Protein AF-0000000087152703 (afdb_homodimer)

Structure (mmCIF, N/CA/C/O backbone):
data_AF-0000000087152703-model_v1
#
loop_
_entity.id
_entity.type
_entity.pdbx_description
1 polymer 'Acetyl-CoA:oxalate CoA-transferase'
#
loop_
_atom_site.group_PDB
_atom_site.id
_atom_site.type_symbol
_atom_site.label_atom_id
_atom_site.label_alt_id
_atom_site.label_comp_id
_atom_site.label_asym_id
_atom_site.label_entity_id
_atom_site.label_seq_id
_atom_site.pdbx_PDB_ins_code
_atom_site.Cartn_x
_atom_site.Cartn_y
_atom_site.Cartn_z
_atom_site.occupancy
_atom_site.B_iso_or_equiv
_atom_site.auth_seq_id
_atom_site.auth_comp_id
_atom_site.auth_asym_id
_atom_site.auth_atom_id
_atom_site.pdbx_PDB_model_num
ATOM 1 N N . MET A 1 1 ? 33.344 0.391 14.57 1 28.3 1 MET A N 1
ATOM 2 C CA . MET A 1 1 ? 31.953 0.667 14.922 1 28.3 1 MET A CA 1
ATOM 3 C C . MET A 1 1 ? 31.016 -0.35 14.281 1 28.3 1 MET A C 1
ATOM 5 O O . MET A 1 1 ? 31.031 -0.529 13.062 1 28.3 1 MET A O 1
ATOM 9 N N . THR A 1 2 ? 30.656 -1.464 14.859 1 36.34 2 THR A N 1
ATOM 10 C CA . THR A 1 2 ? 29.859 -2.605 14.422 1 36.34 2 THR A CA 1
ATOM 11 C C . THR A 1 2 ? 28.562 -2.145 13.773 1 36.34 2 THR A C 1
ATOM 13 O O . THR A 1 2 ? 27.688 -1.587 14.445 1 36.34 2 THR A O 1
ATOM 16 N N . GLY A 1 3 ? 28.578 -1.648 12.609 1 51 3 GLY A N 1
ATOM 17 C CA . GLY A 1 3 ? 27.453 -1.114 11.852 1 51 3 GLY A CA 1
ATOM 18 C C . GLY A 1 3 ? 26.219 -1.984 11.922 1 51 3 GLY A C 1
ATOM 19 O O . GLY A 1 3 ? 26.281 -3.148 12.32 1 51 3 GLY A O 1
ATOM 20 N N . SER A 1 4 ? 24.906 -1.532 12.109 1 63.38 4 SER A N 1
ATOM 21 C CA . SER A 1 4 ? 23.641 -2.256 12.227 1 63.38 4 SER A CA 1
ATOM 22 C C . SER A 1 4 ? 23.562 -3.383 11.203 1 63.38 4 SER A C 1
ATOM 24 O O . SER A 1 4 ? 22.844 -4.359 11.414 1 63.38 4 SER A O 1
ATOM 26 N N . GLY A 1 5 ? 24.5 -3.307 10.219 1 82.31 5 GLY A N 1
ATOM 27 C CA . GLY A 1 5 ? 24.453 -4.277 9.141 1 82.31 5 GLY A CA 1
ATOM 28 C C . GLY A 1 5 ? 23.219 -4.16 8.281 1 82.31 5 GLY A C 1
ATOM 29 O O . GLY A 1 5 ? 23.047 -4.91 7.316 1 82.31 5 GLY A O 1
ATOM 30 N N . LEU A 1 6 ? 22.453 -3.012 8.57 1 91.81 6 LEU A N 1
ATOM 31 C CA . LEU A 1 6 ? 21.25 -2.795 7.785 1 91.81 6 LEU A CA 1
ATOM 32 C C . LEU A 1 6 ? 21.562 -2.035 6.5 1 91.81 6 LEU A C 1
ATOM 34 O O . LEU A 1 6 ? 22.578 -1.354 6.414 1 91.81 6 LEU A O 1
ATOM 38 N N . PRO A 1 7 ? 20.797 -2.107 5.566 1 94.12 7 PRO A N 1
ATOM 39 C CA . PRO A 1 7 ? 21.156 -1.712 4.203 1 94.12 7 PRO A CA 1
ATOM 40 C C . PRO A 1 7 ? 21.438 -0.216 4.074 1 94.12 7 PRO A C 1
ATOM 42 O O . PRO A 1 7 ? 22.266 0.192 3.26 1 94.12 7 PRO A O 1
ATOM 45 N N . LEU A 1 8 ? 20.828 0.628 4.906 1 97.25 8 LEU A N 1
ATOM 46 C CA . LEU A 1 8 ? 20.922 2.062 4.66 1 97.25 8 LEU A CA 1
ATOM 47 C C . LEU A 1 8 ? 21.812 2.734 5.695 1 97.25 8 LEU A C 1
ATOM 49 O O . LEU A 1 8 ? 21.719 3.945 5.914 1 97.25 8 LEU A O 1
ATOM 53 N N . GLU A 1 9 ? 22.594 1.922 6.355 1 95.81 9 GLU A N 1
ATOM 54 C CA . GLU A 1 9 ? 23.594 2.506 7.238 1 95.81 9 GLU A CA 1
ATOM 55 C C . GLU A 1 9 ? 24.422 3.57 6.512 1 95.81 9 GLU A C 1
ATOM 57 O O . GLU A 1 9 ? 24.859 3.355 5.383 1 95.81 9 GLU A O 1
ATOM 62 N N . GLY A 1 10 ? 24.531 4.738 7.164 1 96 10 GLY A N 1
ATOM 63 C CA . GLY A 1 10 ? 25.312 5.82 6.586 1 96 10 GLY A CA 1
ATOM 64 C C . GLY A 1 10 ? 24.453 6.836 5.844 1 96 10 GLY A C 1
ATOM 65 O O . GLY A 1 10 ? 24.953 7.906 5.469 1 96 10 GLY A O 1
ATOM 66 N N . VAL A 1 11 ? 23.188 6.543 5.613 1 98.12 11 VAL A N 1
ATOM 67 C CA . VAL A 1 11 ? 22.266 7.473 4.961 1 98.12 11 VAL A CA 1
ATOM 68 C C . VAL A 1 11 ? 21.625 8.383 6 1 98.12 11 VAL A C 1
ATOM 70 O O . VAL A 1 11 ? 21.141 7.914 7.035 1 98.12 11 VAL A O 1
ATOM 73 N N . ARG A 1 12 ? 21.625 9.664 5.77 1 98.69 12 ARG A N 1
ATOM 74 C CA . ARG A 1 12 ? 21 10.625 6.668 1 98.69 12 ARG A CA 1
ATOM 75 C C . ARG A 1 12 ? 19.766 11.258 6.012 1 98.69 12 ARG A C 1
ATOM 77 O O . ARG A 1 12 ? 19.859 11.789 4.906 1 98.69 12 ARG A O 1
ATOM 84 N N . VAL A 1 13 ? 18.656 11.172 6.668 1 98.94 13 VAL A N 1
ATOM 85 C CA . VAL A 1 13 ? 17.391 11.719 6.219 1 98.94 13 VAL A CA 1
ATOM 86 C C . VAL A 1 13 ? 16.922 12.797 7.191 1 98.94 13 VAL A C 1
ATOM 88 O O . VAL A 1 13 ? 16.828 12.555 8.398 1 98.94 13 VAL A O 1
ATOM 91 N N . ILE A 1 14 ? 16.656 14.008 6.688 1 98.94 14 ILE A N 1
ATOM 92 C CA . ILE A 1 14 ? 15.992 15.055 7.457 1 98.94 14 ILE A CA 1
ATOM 93 C C . ILE A 1 14 ? 14.5 15.078 7.117 1 98.94 14 ILE A C 1
ATOM 95 O O . ILE A 1 14 ? 14.133 15.156 5.941 1 98.94 14 ILE A O 1
ATOM 99 N N . GLU A 1 15 ? 13.695 14.992 8.141 1 98.88 15 GLU A N 1
ATOM 100 C CA . GLU A 1 15 ? 12.258 14.797 7.93 1 98.88 15 GLU A CA 1
ATOM 101 C C . GLU A 1 15 ? 11.445 15.922 8.57 1 98.88 15 GLU A C 1
ATOM 103 O O . GLU A 1 15 ? 11.633 16.234 9.75 1 98.88 15 GLU A O 1
ATOM 108 N N . MET A 1 16 ? 10.617 16.562 7.797 1 98.38 16 MET A N 1
ATOM 109 C CA . MET A 1 16 ? 9.531 17.438 8.266 1 98.38 16 MET A CA 1
ATOM 110 C C . MET A 1 16 ? 8.18 16.938 7.773 1 98.38 16 MET A C 1
ATOM 112 O O . MET A 1 16 ? 7.68 17.391 6.746 1 98.38 16 MET A O 1
ATOM 116 N N . THR A 1 17 ? 7.664 15.992 8.508 1 98.19 17 THR A N 1
ATOM 117 C CA . THR A 1 17 ? 6.398 15.383 8.117 1 98.19 17 THR A CA 1
ATOM 118 C C . THR A 1 17 ? 5.473 15.227 9.32 1 98.19 17 THR A C 1
ATOM 120 O O . THR A 1 17 ? 5.898 15.414 10.461 1 98.19 17 THR A O 1
ATOM 123 N N . HIS A 1 18 ? 4.23 14.953 9.047 1 97 18 HIS A N 1
ATOM 124 C CA . HIS A 1 18 ? 3.244 14.672 10.086 1 97 18 HIS A CA 1
ATOM 125 C C . HIS A 1 18 ? 2.209 13.664 9.609 1 97 18 HIS A C 1
ATOM 127 O O . HIS A 1 18 ? 2.234 13.242 8.453 1 97 18 HIS A O 1
ATOM 133 N N . MET A 1 19 ? 1.413 13.141 10.531 1 95.81 19 MET A N 1
ATOM 134 C CA . MET A 1 19 ? 0.315 12.211 10.289 1 95.81 19 MET A CA 1
ATOM 135 C C . MET A 1 19 ? 0.844 10.852 9.859 1 95.81 19 MET A C 1
ATOM 137 O O . MET A 1 19 ? 1.528 10.172 10.625 1 95.81 19 MET A O 1
ATOM 141 N N . VAL A 1 20 ? 0.477 10.375 8.633 1 97.69 20 VAL A N 1
ATOM 142 C CA . VAL A 1 20 ? 0.736 8.969 8.367 1 97.69 20 VAL A CA 1
ATOM 143 C C . VAL A 1 20 ? 1.633 8.828 7.137 1 97.69 20 VAL A C 1
ATOM 145 O O . VAL A 1 20 ? 2.682 8.18 7.195 1 97.69 20 VAL A O 1
ATOM 148 N N . MET A 1 21 ? 1.369 9.484 6 1 98.38 21 MET A N 1
ATOM 149 C CA . MET A 1 21 ? 2.01 9.211 4.719 1 98.38 21 MET A CA 1
ATOM 150 C C . MET A 1 21 ? 3.506 9.5 4.785 1 98.38 21 MET A C 1
ATOM 152 O O . MET A 1 21 ? 4.324 8.586 4.695 1 98.38 21 MET A O 1
ATOM 156 N N . GLY A 1 22 ? 3.867 10.766 5.074 1 98.5 22 GLY A N 1
ATOM 157 C CA . GLY A 1 22 ? 5.27 11.133 5.207 1 98.5 22 GLY A CA 1
ATOM 158 C C . GLY A 1 22 ? 5.996 10.328 6.266 1 98.5 22 GLY A C 1
ATOM 159 O O . GLY A 1 22 ? 7.004 9.68 5.977 1 98.5 22 GLY A O 1
ATOM 160 N N . PRO A 1 23 ? 5.461 10.289 7.496 1 98.75 23 PRO A N 1
ATOM 161 C CA . PRO A 1 23 ? 6.105 9.562 8.594 1 98.75 23 PRO A CA 1
ATOM 162 C C . PRO A 1 23 ? 6.289 8.078 8.289 1 98.75 23 PRO A C 1
ATOM 164 O O . PRO A 1 23 ? 7.242 7.457 8.758 1 98.75 23 PRO A O 1
ATOM 167 N N . THR A 1 24 ? 5.359 7.449 7.48 1 98.75 24 THR A N 1
ATOM 168 C CA . THR A 1 24 ? 5.555 6.07 7.059 1 98.75 24 THR A CA 1
ATOM 169 C C . THR A 1 24 ? 6.852 5.926 6.266 1 98.75 24 THR A C 1
ATOM 171 O O . THR A 1 24 ? 7.617 4.984 6.484 1 98.75 24 THR A O 1
ATOM 174 N N . CYS A 1 25 ? 7.047 6.852 5.367 1 98.88 25 CYS A N 1
ATOM 175 C CA . CYS A 1 25 ? 8.266 6.836 4.566 1 98.88 25 CYS A CA 1
ATOM 176 C C . CYS A 1 25 ? 9.5 6.871 5.461 1 98.88 25 CYS A C 1
ATOM 178 O O . CYS A 1 25 ? 10.359 5.992 5.375 1 98.88 25 CYS A O 1
ATOM 180 N N . GLY A 1 26 ? 9.586 7.867 6.367 1 98.88 26 GLY A N 1
ATOM 181 C CA . GLY A 1 26 ? 10.711 7.98 7.277 1 98.88 26 GLY A CA 1
ATOM 182 C C . GLY A 1 26 ? 10.891 6.762 8.164 1 98.88 26 GLY A C 1
ATOM 183 O O . GLY A 1 26 ? 12.023 6.332 8.414 1 98.88 26 GLY A O 1
ATOM 184 N N . MET A 1 27 ? 9.797 6.211 8.633 1 98.75 27 MET A N 1
ATOM 185 C CA . MET A 1 27 ? 9.844 5.062 9.531 1 98.75 27 MET A CA 1
ATOM 186 C C . MET A 1 27 ? 10.453 3.85 8.836 1 98.75 27 MET A C 1
ATOM 188 O O . MET A 1 27 ? 11.305 3.162 9.406 1 98.75 27 MET A O 1
ATOM 192 N N . ILE A 1 28 ? 10.062 3.561 7.594 1 98.81 28 ILE A N 1
ATOM 193 C CA . ILE A 1 28 ? 10.602 2.414 6.867 1 98.81 28 ILE A CA 1
ATOM 194 C C . ILE A 1 28 ? 12.086 2.633 6.578 1 98.81 28 ILE A C 1
ATOM 196 O O . ILE A 1 28 ? 12.898 1.719 6.738 1 98.81 28 ILE A O 1
ATOM 200 N N . LEU A 1 29 ? 12.477 3.865 6.176 1 98.88 29 LEU A N 1
ATOM 201 C CA . LEU A 1 29 ? 13.883 4.172 5.949 1 98.88 29 LEU A CA 1
ATOM 202 C C . LEU A 1 29 ? 14.695 3.973 7.223 1 98.88 29 LEU A C 1
ATOM 204 O O . LEU A 1 29 ? 15.797 3.404 7.184 1 98.88 29 LEU A O 1
ATOM 208 N N . ALA A 1 30 ? 14.164 4.414 8.359 1 98.62 30 ALA A N 1
ATOM 209 C CA . ALA A 1 30 ? 14.844 4.25 9.641 1 98.62 30 ALA A CA 1
ATOM 210 C C . ALA A 1 30 ? 15.039 2.775 9.977 1 98.62 30 ALA A C 1
ATOM 212 O O . ALA A 1 30 ? 16.109 2.369 10.438 1 98.62 30 ALA A O 1
ATOM 213 N N . GLN A 1 31 ? 14.07 1.988 9.758 1 98 31 GLN A N 1
ATOM 214 C CA . GLN A 1 31 ? 14.133 0.569 10.094 1 98 31 GLN A CA 1
ATOM 215 C C . GLN A 1 31 ? 15.094 -0.172 9.172 1 98 31 GLN A C 1
ATOM 217 O O . GLN A 1 31 ? 15.633 -1.221 9.531 1 98 31 GLN A O 1
ATOM 222 N N . LEU A 1 32 ? 15.297 0.408 7.988 1 98 32 LEU A N 1
ATOM 223 C CA . LEU A 1 32 ? 16.281 -0.172 7.082 1 98 32 LEU A CA 1
ATOM 224 C C . LEU A 1 32 ? 17.688 0.318 7.418 1 98 32 LEU A C 1
ATOM 226 O O . LEU A 1 32 ? 18.656 -0.049 6.75 1 98 32 LEU A O 1
ATOM 230 N N . GLY A 1 33 ? 17.828 1.233 8.391 1 97.38 33 GLY A N 1
ATOM 231 C CA . GLY A 1 33 ? 19.141 1.549 8.922 1 97.38 33 GLY A CA 1
ATOM 232 C C . GLY A 1 33 ? 19.531 3.002 8.727 1 97.38 33 GLY A C 1
ATOM 233 O O . GLY A 1 33 ? 20.594 3.436 9.188 1 97.38 33 GLY A O 1
ATOM 234 N N . ALA A 1 34 ? 18.703 3.83 8.07 1 98.56 34 ALA A N 1
ATOM 235 C CA . ALA A 1 34 ? 19.016 5.246 7.883 1 98.56 34 ALA A CA 1
ATOM 236 C C . ALA A 1 34 ? 18.891 6.016 9.195 1 98.56 34 ALA A C 1
ATOM 238 O O . ALA A 1 34 ? 18.094 5.656 10.062 1 98.56 34 ALA A O 1
ATOM 239 N N . GLU A 1 35 ? 19.719 7.012 9.336 1 98.56 35 GLU A N 1
ATOM 240 C CA . GLU A 1 35 ? 19.5 7.988 10.391 1 98.56 35 GLU A CA 1
ATOM 241 C C . GLU A 1 35 ? 18.422 9 9.984 1 98.56 35 GLU A C 1
ATOM 243 O O . GLU A 1 35 ? 18.641 9.812 9.086 1 98.56 35 GLU A O 1
ATOM 248 N N . VAL A 1 36 ? 17.312 8.906 10.617 1 98.88 36 VAL A N 1
ATOM 249 C CA . VAL A 1 36 ? 16.234 9.836 10.32 1 98.88 36 VAL A CA 1
ATOM 250 C C . VAL A 1 36 ? 16.078 10.836 11.461 1 98.88 36 VAL A C 1
ATOM 252 O O . VAL A 1 36 ? 15.82 10.445 12.602 1 98.88 36 VAL A O 1
ATOM 255 N N . ILE A 1 37 ? 16.25 12.086 11.148 1 98.94 37 ILE A N 1
ATOM 256 C CA . ILE A 1 37 ? 16.109 13.172 12.102 1 98.94 37 ILE A CA 1
ATOM 257 C C . ILE A 1 37 ? 14.828 13.961 11.805 1 98.94 37 ILE A C 1
ATOM 259 O O . ILE A 1 37 ? 14.75 14.672 10.797 1 98.94 37 ILE A O 1
ATOM 263 N N . LYS A 1 38 ? 13.859 13.758 12.641 1 98.94 38 LYS A N 1
ATOM 264 C CA . LYS A 1 38 ? 12.609 14.508 12.531 1 98.94 38 LYS A CA 1
ATOM 265 C C . LYS A 1 38 ? 12.742 15.891 13.156 1 98.94 38 LYS A C 1
ATOM 267 O O . LYS A 1 38 ? 13.07 16.016 14.336 1 98.94 38 LYS A O 1
ATOM 272 N N . VAL A 1 39 ? 12.555 16.922 12.352 1 98.88 39 VAL A N 1
ATOM 273 C CA . VAL A 1 39 ? 12.578 18.297 12.805 1 98.88 39 VAL A CA 1
ATOM 274 C C . VAL A 1 39 ? 11.156 18.766 13.109 1 98.88 39 VAL A C 1
ATOM 276 O O . VAL A 1 39 ? 10.266 18.672 12.266 1 98.88 39 VAL A O 1
ATOM 279 N N . GLU A 1 40 ? 10.977 19.234 14.32 1 98.62 40 GLU A N 1
ATOM 280 C CA . GLU A 1 40 ? 9.664 19.641 14.797 1 98.62 40 GLU A CA 1
ATOM 281 C C . GLU A 1 40 ? 9.695 21.062 15.336 1 98.62 40 GLU A C 1
ATOM 283 O O . GLU A 1 40 ? 10.734 21.547 15.789 1 98.62 40 GLU A O 1
ATOM 288 N N . PRO A 1 41 ? 8.539 21.812 15.242 1 97.69 41 PRO A N 1
ATOM 289 C CA . PRO A 1 41 ? 8.453 23.094 15.93 1 97.69 41 PRO A CA 1
ATOM 290 C C . PRO A 1 41 ? 8.406 22.953 17.453 1 97.69 41 PRO A C 1
ATOM 292 O O . PRO A 1 41 ? 8.219 21.844 17.969 1 97.69 41 PRO A O 1
ATOM 295 N N . PRO A 1 42 ? 8.555 24.031 18.125 1 98.06 42 PRO A N 1
ATOM 296 C CA . PRO A 1 42 ? 8.57 23.969 19.594 1 98.06 42 PRO A CA 1
ATOM 297 C C . PRO A 1 42 ? 7.309 23.328 20.172 1 98.06 42 PRO A C 1
ATOM 299 O O . PRO A 1 42 ? 7.379 22.609 21.172 1 98.06 42 PRO A O 1
ATOM 302 N N . ALA A 1 43 ? 6.184 23.5 19.562 1 96.94 43 ALA A N 1
ATOM 303 C CA . ALA A 1 43 ? 4.922 22.938 20.031 1 96.94 43 ALA A CA 1
ATOM 304 C C . ALA A 1 43 ? 4.844 21.438 19.734 1 96.94 43 ALA A C 1
ATOM 306 O O . ALA A 1 43 ? 3.996 20.734 20.281 1 96.94 43 ALA A O 1
ATOM 307 N N . GLY A 1 44 ? 5.727 20.938 18.875 1 97.88 44 GLY A N 1
ATOM 308 C CA . GLY A 1 44 ? 5.754 19.547 18.484 1 97.88 44 GLY A CA 1
ATOM 309 C C . GLY A 1 44 ? 4.762 19.219 17.375 1 97.88 44 GLY A C 1
ATOM 310 O O . GLY A 1 44 ? 3.904 20.031 17.047 1 97.88 44 GLY A O 1
ATOM 311 N N . ASP A 1 45 ? 4.887 18.047 16.812 1 97.06 45 ASP A N 1
ATOM 312 C CA . ASP A 1 45 ? 3.898 17.469 15.906 1 97.06 45 ASP A CA 1
ATOM 313 C C . ASP A 1 45 ? 2.566 17.25 16.609 1 97.06 45 ASP A C 1
ATOM 315 O O . ASP A 1 45 ? 2.516 16.594 17.656 1 97.06 45 ASP A O 1
ATOM 319 N N . LYS A 1 46 ? 1.545 17.734 16.062 1 93 46 LYS A N 1
ATOM 320 C CA . LYS A 1 46 ? 0.232 17.672 16.703 1 93 46 LYS A CA 1
ATOM 321 C C . LYS A 1 46 ? -0.197 16.219 16.938 1 93 46 LYS A C 1
ATOM 323 O O . LYS A 1 46 ? -0.997 15.953 17.844 1 93 46 LYS A O 1
ATOM 328 N N . THR A 1 47 ? 0.334 15.297 16.219 1 95.12 47 THR A N 1
ATOM 329 C CA . THR A 1 47 ? -0.044 13.891 16.328 1 95.12 47 THR A CA 1
ATOM 330 C C . THR A 1 47 ? 0.504 13.289 17.625 1 95.12 47 THR A C 1
ATOM 332 O O . THR A 1 47 ? 0.095 12.195 18.016 1 95.12 47 THR A O 1
ATOM 335 N N . ARG A 1 48 ? 1.446 13.961 18.297 1 96.56 48 ARG A N 1
ATOM 336 C CA . ARG A 1 48 ? 1.97 13.484 19.578 1 96.56 48 ARG A CA 1
ATOM 337 C C . ARG A 1 48 ? 0.87 13.422 20.625 1 96.56 48 ARG A C 1
ATOM 339 O O . ARG A 1 48 ? 0.955 12.641 21.578 1 96.56 48 ARG A O 1
ATOM 346 N N . SER A 1 49 ? -0.188 14.25 20.391 1 92.81 49 SER A N 1
ATOM 347 C CA . SER A 1 49 ? -1.152 14.414 21.469 1 92.81 49 SER A CA 1
ATOM 348 C C . SER A 1 49 ? -2.557 14.016 21.031 1 92.81 49 SER A C 1
ATOM 350 O O . SER A 1 49 ? -3.541 14.359 21.688 1 92.81 49 SER A O 1
ATOM 352 N N . LEU A 1 50 ? -2.621 13.391 19.906 1 89.81 50 LEU A N 1
ATOM 353 C CA . LEU A 1 50 ? -3.941 12.977 19.453 1 89.81 50 LEU A CA 1
ATOM 354 C C . LEU A 1 50 ? -4.555 11.961 20.422 1 89.81 50 LEU A C 1
ATOM 356 O O . LEU A 1 50 ? -3.848 11.133 20.984 1 89.81 50 LEU A O 1
ATOM 360 N N . GLY A 1 51 ? -5.875 12.102 20.594 1 86 51 GLY A N 1
ATOM 361 C CA . GLY A 1 51 ? -6.605 11.164 21.422 1 86 51 GLY A CA 1
ATOM 362 C C . GLY A 1 51 ? -7.418 10.164 20.625 1 86 51 GLY A C 1
ATOM 363 O O . GLY A 1 51 ? -7.305 10.109 19.391 1 86 51 GLY A O 1
ATOM 364 N N . GLY A 1 52 ? -8.109 9.273 21.328 1 82.12 52 GLY A N 1
ATOM 365 C CA . GLY A 1 52 ? -8.969 8.305 20.672 1 82.12 52 GLY A CA 1
ATOM 366 C C . GLY A 1 52 ? -8.211 7.348 19.766 1 82.12 52 GLY A C 1
ATOM 367 O O . GLY A 1 52 ? -7.219 6.746 20.188 1 82.12 52 GLY A O 1
ATOM 368 N N . MET A 1 53 ? -8.648 7.316 18.5 1 84.56 53 MET A N 1
ATOM 369 C CA . MET A 1 53 ? -8.047 6.402 17.531 1 84.56 53 MET A CA 1
ATOM 370 C C . MET A 1 53 ? -6.668 6.895 17.109 1 84.56 53 MET A C 1
ATOM 372 O O . MET A 1 53 ? -5.887 6.137 16.531 1 84.56 53 MET A O 1
ATOM 376 N N . GLY A 1 54 ? -6.402 8.125 17.484 1 90.56 54 GLY A N 1
ATOM 377 C CA . GLY A 1 54 ? -5.164 8.727 17.016 1 90.56 54 GLY A CA 1
ATOM 378 C C . GLY A 1 54 ? -3.998 8.492 17.969 1 90.56 54 GLY A C 1
ATOM 379 O O . GLY A 1 54 ? -2.855 8.82 17.641 1 90.56 54 GLY A O 1
ATOM 380 N N . VAL A 1 55 ? -4.203 7.832 19.109 1 92.38 55 VAL A N 1
ATOM 381 C CA . VAL A 1 55 ? -3.209 7.703 20.172 1 92.38 55 VAL A CA 1
ATOM 382 C C . VAL A 1 55 ? -1.988 6.949 19.641 1 92.38 55 VAL A C 1
ATOM 384 O O . VAL A 1 55 ? -0.861 7.199 20.078 1 92.38 55 VAL A O 1
ATOM 387 N N . SER A 1 56 ? -2.236 6.07 18.688 1 95.5 56 SER A N 1
ATOM 388 C CA . SER A 1 56 ? -1.163 5.188 18.25 1 95.5 56 SER A CA 1
ATOM 389 C C . SER A 1 56 ? -0.45 5.75 17.031 1 95.5 56 SER A C 1
ATOM 391 O O . SER A 1 56 ? 0.557 5.199 16.578 1 95.5 56 SER A O 1
ATOM 393 N N . PHE A 1 57 ? -0.867 6.863 16.469 1 96.31 57 PHE A N 1
ATOM 394 C CA . PHE A 1 57 ? -0.314 7.375 15.211 1 96.31 57 PHE A CA 1
ATOM 395 C C . PHE A 1 57 ? 1.157 7.738 15.383 1 96.31 57 PHE A C 1
ATOM 397 O O . PHE A 1 57 ? 2.021 7.176 14.703 1 96.31 57 PHE A O 1
ATOM 404 N N . PHE A 1 58 ? 1.421 8.609 16.359 1 97.94 58 PHE A N 1
ATOM 405 C CA . PHE A 1 58 ? 2.785 9.109 16.469 1 97.94 58 PHE A CA 1
ATOM 406 C C . PHE A 1 58 ? 3.75 7.992 16.828 1 97.94 58 PHE A C 1
ATOM 408 O O . PHE A 1 58 ? 4.746 7.77 16.141 1 97.94 58 PHE A O 1
ATOM 415 N N . PRO A 1 59 ? 3.484 7.156 17.844 1 97.62 59 PRO A N 1
ATOM 416 C CA . PRO A 1 59 ? 4.434 6.098 18.188 1 97.62 59 PRO A CA 1
ATOM 417 C C . PRO A 1 59 ? 4.645 5.094 17.062 1 97.62 59 PRO A C 1
ATOM 419 O O . PRO A 1 59 ? 5.762 4.605 16.875 1 97.62 59 PRO A O 1
ATOM 422 N N . LEU A 1 60 ? 3.668 4.793 16.359 1 97.75 60 LEU A N 1
ATOM 423 C CA . LEU A 1 60 ? 3.768 3.773 15.32 1 97.75 60 LEU A CA 1
ATOM 424 C C . LEU A 1 60 ? 4.633 4.262 14.164 1 97.75 60 LEU A C 1
ATOM 426 O O . LEU A 1 60 ? 5.543 3.559 13.727 1 97.75 60 LEU A O 1
ATOM 430 N N . PHE A 1 61 ? 4.414 5.469 13.719 1 98.38 61 PHE A N 1
ATOM 431 C CA . PHE A 1 61 ? 5 5.895 12.453 1 98.38 61 PHE A CA 1
ATOM 432 C C . PHE A 1 61 ? 6.258 6.719 12.688 1 98.38 61 PHE A C 1
ATOM 434 O O . PHE A 1 61 ? 6.922 7.133 11.734 1 98.38 61 PHE A O 1
ATOM 441 N N . ASN A 1 62 ? 6.637 6.949 13.977 1 98.69 62 ASN A N 1
ATOM 442 C CA . ASN A 1 62 ? 7.828 7.75 14.242 1 98.69 62 ASN A CA 1
ATOM 443 C C . ASN A 1 62 ? 8.828 6.996 15.109 1 98.69 62 ASN A C 1
ATOM 445 O O . ASN A 1 62 ? 9.781 7.586 15.625 1 98.69 62 ASN A O 1
ATOM 449 N N . ARG A 1 63 ? 8.617 5.695 15.312 1 98.25 63 ARG A N 1
ATOM 450 C CA . ARG A 1 63 ? 9.594 4.887 16.031 1 98.25 63 ARG A CA 1
ATOM 451 C C . ARG A 1 63 ? 10.891 4.77 15.234 1 98.25 63 ARG A C 1
ATOM 453 O O . ARG A 1 63 ? 10.867 4.66 14.008 1 98.25 63 ARG A O 1
ATOM 460 N N . GLY A 1 64 ? 12.008 4.848 15.914 1 98.31 64 GLY A N 1
ATOM 461 C CA . GLY A 1 64 ? 13.312 4.691 15.289 1 98.31 64 GLY A CA 1
ATOM 462 C C . GLY A 1 64 ? 13.906 6.004 14.812 1 98.31 64 GLY A C 1
ATOM 463 O O . GLY A 1 64 ? 15.031 6.043 14.32 1 98.31 64 GLY A O 1
ATOM 464 N N . LYS A 1 65 ? 13.203 7.109 14.984 1 98.75 65 LYS A N 1
ATOM 465 C CA . LYS A 1 65 ? 13.68 8.414 14.539 1 98.75 65 LYS A CA 1
ATOM 466 C C . LYS A 1 65 ? 14.25 9.219 15.711 1 98.75 65 LYS A C 1
ATOM 468 O O . LYS A 1 65 ? 13.875 8.992 16.859 1 98.75 65 LYS A O 1
ATOM 473 N N . ARG A 1 66 ? 15.133 10.164 15.391 1 98.81 66 ARG A N 1
ATOM 474 C CA . ARG A 1 66 ? 15.531 11.211 16.328 1 98.81 66 ARG A CA 1
ATOM 475 C C . ARG A 1 66 ? 14.602 12.422 16.234 1 98.81 66 ARG A C 1
ATOM 477 O O . ARG A 1 66 ? 13.984 12.648 15.195 1 98.81 66 ARG A O 1
ATOM 484 N N . SER A 1 67 ? 14.484 13.156 17.344 1 98.88 67 SER A N 1
ATOM 485 C CA . SER A 1 67 ? 13.641 14.344 17.359 1 98.88 67 SER A CA 1
ATOM 486 C C . SER A 1 67 ? 14.453 15.594 17.688 1 98.88 67 SER A C 1
ATOM 488 O O . SER A 1 67 ? 15.141 15.641 18.719 1 98.88 67 SER A O 1
ATOM 490 N N . VAL A 1 68 ? 14.414 16.531 16.844 1 98.88 68 VAL A N 1
ATOM 491 C CA . VAL A 1 68 ? 15.07 17.828 17.016 1 98.88 68 VAL A CA 1
ATOM 492 C C . VAL A 1 68 ? 14.023 18.953 16.938 1 98.88 68 VAL A C 1
ATOM 494 O O . VAL A 1 68 ? 13.156 18.938 16.062 1 98.88 68 VAL A O 1
ATOM 497 N N . VAL A 1 69 ? 14.117 19.891 17.875 1 98.88 69 VAL A N 1
ATOM 498 C CA . VAL A 1 69 ? 13.211 21.031 17.875 1 98.88 69 VAL A CA 1
ATOM 499 C C . VAL A 1 69 ? 13.945 22.281 17.359 1 98.88 69 VAL A C 1
ATOM 501 O O . VAL A 1 69 ? 15 22.641 17.875 1 98.88 69 VAL A O 1
ATOM 504 N N . LEU A 1 70 ? 13.445 22.859 16.328 1 98.56 70 LEU A N 1
ATOM 505 C CA . LEU A 1 70 ? 13.938 24.125 15.805 1 98.56 70 LEU A CA 1
ATOM 506 C C . LEU A 1 70 ? 12.805 25.141 15.703 1 98.56 70 LEU A C 1
ATOM 508 O O . LEU A 1 70 ? 11.727 24.828 15.195 1 98.56 70 LEU A O 1
ATOM 512 N N . ASP A 1 71 ? 13.016 26.328 16.203 1 98 71 ASP A N 1
ATOM 513 C CA . ASP A 1 71 ? 12.117 27.469 16.094 1 98 71 ASP A CA 1
ATOM 514 C C . ASP A 1 71 ? 12.547 28.391 14.953 1 98 71 ASP A C 1
ATOM 516 O O . ASP A 1 71 ? 13.445 29.219 15.117 1 98 71 ASP A O 1
ATOM 520 N N . PHE A 1 72 ? 11.828 28.375 13.883 1 96.12 72 PHE A N 1
ATOM 521 C CA . PHE A 1 72 ? 12.266 29.062 12.672 1 96.12 72 PHE A CA 1
ATOM 522 C C . PHE A 1 72 ? 12.07 30.578 12.805 1 96.12 72 PHE A C 1
ATOM 524 O O . PHE A 1 72 ? 12.469 31.328 11.914 1 96.12 72 PHE A O 1
ATOM 531 N N . ALA A 1 73 ? 11.445 31.031 13.891 1 95.5 73 ALA A N 1
ATOM 532 C CA . ALA A 1 73 ? 11.453 32.469 14.203 1 95.5 73 ALA A CA 1
ATOM 533 C C . ALA A 1 73 ? 12.852 32.938 14.602 1 95.5 73 ALA A C 1
ATOM 535 O O . ALA A 1 73 ? 13.141 34.125 14.586 1 95.5 73 ALA A O 1
ATOM 536 N N . LYS A 1 74 ? 13.727 32 14.984 1 96.56 74 LYS A N 1
ATOM 537 C CA . LYS A 1 74 ? 15.094 32.312 15.391 1 96.56 74 LYS A CA 1
ATOM 538 C C . LYS A 1 74 ? 16.078 32.062 14.242 1 96.56 74 LYS A C 1
ATOM 540 O O . LYS A 1 74 ? 16.172 30.938 13.727 1 96.56 74 LYS A O 1
ATOM 545 N N . PRO A 1 75 ? 16.875 33.031 13.906 1 95.44 75 PRO A N 1
ATOM 546 C CA . PRO A 1 75 ? 17.844 32.875 12.812 1 95.44 75 PRO A CA 1
ATOM 547 C C . PRO A 1 75 ? 18.812 31.719 13.039 1 95.44 75 PRO A C 1
ATOM 549 O O . PRO A 1 75 ? 19.188 31.016 12.094 1 95.44 75 PRO A O 1
ATOM 552 N N . GLU A 1 76 ? 19.25 31.531 14.25 1 95.69 76 GLU A N 1
ATOM 553 C CA . GLU A 1 76 ? 20.203 30.469 14.562 1 95.69 76 GLU A CA 1
ATOM 554 C C . GLU A 1 76 ? 19.609 29.094 14.25 1 95.69 76 GLU A C 1
ATOM 556 O O . GLU A 1 76 ? 20.344 28.188 13.836 1 95.69 76 GLU A O 1
ATOM 561 N N . ASP A 1 77 ? 18.328 28.938 14.453 1 97.56 77 ASP A N 1
ATOM 562 C CA . ASP A 1 77 ? 17.672 27.656 14.18 1 97.56 77 ASP A CA 1
ATOM 563 C C . ASP A 1 77 ? 17.5 27.453 12.68 1 97.56 77 ASP A C 1
ATOM 565 O O . ASP A 1 77 ? 17.578 26.312 12.195 1 97.56 77 ASP A O 1
ATOM 569 N N . ARG A 1 78 ? 17.266 28.5 11.961 1 96.44 78 ARG A N 1
ATOM 570 C CA . ARG A 1 78 ? 17.25 28.406 10.508 1 96.44 78 ARG A CA 1
ATOM 571 C C . ARG A 1 78 ? 18.609 27.969 9.961 1 96.44 78 ARG A C 1
ATOM 573 O O . ARG A 1 78 ? 18.688 27.156 9.039 1 96.44 78 ARG A O 1
ATOM 580 N N . GLU A 1 79 ? 19.625 28.562 10.562 1 95.69 79 GLU A N 1
ATOM 581 C CA . GLU A 1 79 ? 20.969 28.172 10.172 1 95.69 79 GLU A CA 1
ATOM 582 C C . GLU A 1 79 ? 21.234 26.688 10.484 1 95.69 79 GLU A C 1
ATOM 584 O O . GLU A 1 79 ? 21.828 25.984 9.672 1 95.69 79 GLU A O 1
ATOM 589 N N . THR A 1 80 ? 20.797 26.266 11.656 1 97.44 80 THR A N 1
ATOM 590 C CA . THR A 1 80 ? 20.938 24.875 12.039 1 97.44 80 THR A CA 1
ATOM 591 C C . THR A 1 80 ? 20.234 23.953 11.031 1 97.44 80 THR A C 1
ATOM 593 O O . THR A 1 80 ? 20.766 22.922 10.656 1 97.44 80 THR A O 1
ATOM 596 N N . MET A 1 81 ? 19.062 24.328 10.562 1 98.19 81 MET A N 1
ATOM 597 C CA . MET A 1 81 ? 18.328 23.562 9.562 1 98.19 81 MET A CA 1
ATOM 598 C C . MET A 1 81 ? 19.141 23.406 8.281 1 98.19 81 MET A C 1
ATOM 600 O O . MET A 1 81 ? 19.219 22.328 7.719 1 98.19 81 MET A O 1
ATOM 604 N N . HIS A 1 82 ? 19.75 24.453 7.844 1 96.94 82 HIS A N 1
ATOM 605 C CA . HIS A 1 82 ? 20.531 24.406 6.617 1 96.94 82 HIS A CA 1
ATOM 606 C C . HIS A 1 82 ? 21.797 23.578 6.801 1 96.94 82 HIS A C 1
ATOM 608 O O . HIS A 1 82 ? 22.25 22.922 5.871 1 96.94 82 HIS A O 1
ATOM 614 N N . ARG A 1 83 ? 22.391 23.625 7.992 1 97.38 83 ARG A N 1
ATOM 615 C CA . ARG A 1 83 ? 23.531 22.75 8.273 1 97.38 83 ARG A CA 1
ATOM 616 C C . ARG A 1 83 ? 23.125 21.281 8.234 1 97.38 83 ARG A C 1
ATOM 618 O O . ARG A 1 83 ? 23.859 20.438 7.75 1 97.38 83 ARG A O 1
ATOM 625 N N . LEU A 1 84 ? 21.938 21 8.773 1 98.38 84 LEU A N 1
ATOM 626 C CA . LEU A 1 84 ? 21.406 19.641 8.695 1 98.38 84 LEU A CA 1
ATOM 627 C C . LEU A 1 84 ? 21.219 19.219 7.242 1 98.38 84 LEU A C 1
ATOM 629 O O . LEU A 1 84 ? 21.656 18.125 6.855 1 98.38 84 LEU A O 1
ATOM 633 N N . LEU A 1 85 ? 20.656 20.094 6.469 1 98.12 85 LEU A N 1
ATOM 634 C CA . LEU A 1 85 ? 20.391 19.781 5.066 1 98.12 85 LEU A CA 1
ATOM 635 C C . LEU A 1 85 ? 21.688 19.594 4.297 1 98.12 85 LEU A C 1
ATOM 637 O O . LEU A 1 85 ? 21.781 18.719 3.436 1 98.12 85 LEU A O 1
ATOM 641 N N . ALA A 1 86 ? 22.656 20.359 4.633 1 96.69 86 ALA A N 1
ATOM 642 C CA . ALA A 1 86 ? 23.953 20.266 3.967 1 96.69 86 ALA A CA 1
ATOM 643 C C . ALA A 1 86 ? 24.609 18.922 4.23 1 96.69 86 ALA A C 1
ATOM 645 O O . ALA A 1 86 ? 25.375 18.422 3.402 1 96.69 86 ALA A O 1
ATOM 646 N N . SER A 1 87 ? 24.297 18.344 5.348 1 96.5 87 SER A N 1
ATOM 647 C CA . SER A 1 87 ? 24.922 17.094 5.746 1 96.5 87 SER A CA 1
ATOM 648 C C . SER A 1 87 ? 24.062 15.891 5.359 1 96.5 87 SER A C 1
ATOM 650 O O . SER A 1 87 ? 24.422 14.742 5.629 1 96.5 87 SER A O 1
ATOM 652 N N . ALA A 1 88 ? 22.906 16.109 4.707 1 98.06 88 ALA A N 1
ATOM 653 C CA . ALA A 1 88 ? 21.906 15.055 4.523 1 98.06 88 ALA A CA 1
ATOM 654 C C . ALA A 1 88 ? 21.953 14.5 3.104 1 98.06 88 ALA A C 1
ATOM 656 O O . ALA A 1 88 ? 22.438 15.164 2.186 1 98.06 88 ALA A O 1
ATOM 657 N N . ASP A 1 89 ? 21.422 13.297 2.971 1 98.19 89 ASP A N 1
ATOM 658 C CA . ASP A 1 89 ? 21.188 12.695 1.66 1 98.19 89 ASP A CA 1
ATOM 659 C C . ASP A 1 89 ? 19.766 12.992 1.162 1 98.19 89 ASP A C 1
ATOM 661 O O . ASP A 1 89 ? 19.547 13.148 -0.041 1 98.19 89 ASP A O 1
ATOM 665 N N . VAL A 1 90 ? 18.859 13.047 2.049 1 98.75 90 VAL A N 1
ATOM 666 C CA . VAL A 1 90 ? 17.438 13.141 1.707 1 98.75 90 VAL A CA 1
ATOM 667 C C . VAL A 1 90 ? 16.766 14.172 2.605 1 98.75 90 VAL A C 1
ATOM 669 O O . VAL A 1 90 ? 17.031 14.227 3.809 1 98.75 90 VAL A O 1
ATOM 672 N N . PHE A 1 91 ? 15.953 15.055 2.027 1 98.81 91 PHE A N 1
ATOM 673 C CA . PHE A 1 91 ? 14.969 15.875 2.727 1 98.81 91 PHE A CA 1
ATOM 674 C C . PHE A 1 91 ? 13.555 15.422 2.396 1 98.81 91 PHE A C 1
ATOM 676 O O . PHE A 1 91 ? 13.164 15.391 1.228 1 98.81 91 PHE A O 1
ATOM 683 N N . LEU A 1 92 ? 12.828 15.023 3.426 1 98.19 92 LEU A N 1
ATOM 684 C CA . LEU A 1 92 ? 11.484 14.469 3.324 1 98.19 92 LEU A CA 1
ATOM 685 C C . LEU A 1 92 ? 10.461 15.414 3.955 1 98.19 92 LEU A C 1
ATOM 687 O O . LEU A 1 92 ? 10.617 15.82 5.109 1 98.19 92 LEU A O 1
ATOM 691 N N . GLU A 1 93 ? 9.414 15.781 3.213 1 98.25 93 GLU A N 1
ATOM 692 C CA . GLU A 1 93 ? 8.406 16.688 3.756 1 98.25 93 GLU A CA 1
ATOM 693 C C . GLU A 1 93 ? 7.016 16.359 3.219 1 98.25 93 GLU A C 1
ATOM 695 O O . GLU A 1 93 ? 6.887 15.641 2.221 1 98.25 93 GLU A O 1
ATOM 700 N N . ASN A 1 94 ? 5.938 16.75 3.885 1 97.5 94 ASN A N 1
ATOM 701 C CA . ASN A 1 94 ? 4.594 16.547 3.352 1 97.5 94 ASN A CA 1
ATOM 702 C C . ASN A 1 94 ? 3.68 17.719 3.668 1 97.5 94 ASN A C 1
ATOM 704 O O . ASN A 1 94 ? 2.523 17.531 4.047 1 97.5 94 ASN A O 1
ATOM 708 N N . PHE A 1 95 ? 4.16 18.938 3.537 1 95.12 95 PHE A N 1
ATOM 709 C CA . PHE A 1 95 ? 3.367 20.141 3.695 1 95.12 95 PHE A CA 1
ATOM 710 C C . PHE A 1 95 ? 2.814 20.609 2.355 1 95.12 95 PHE A C 1
ATOM 712 O O . PHE A 1 95 ? 3.283 20.188 1.3 1 95.12 95 PHE A O 1
ATOM 719 N N . ARG A 1 96 ? 1.801 21.484 2.396 1 92.44 96 ARG A N 1
ATOM 720 C CA . ARG A 1 96 ? 1.238 22.047 1.176 1 92.44 96 ARG A CA 1
ATOM 721 C C . ARG A 1 96 ? 2.297 22.812 0.388 1 92.44 96 ARG A C 1
ATOM 723 O O . ARG A 1 96 ? 3.215 23.391 0.973 1 92.44 96 ARG A O 1
ATOM 730 N N . ASP A 1 97 ? 2.086 22.828 -0.916 1 91.38 97 ASP A N 1
ATOM 731 C CA . ASP A 1 97 ? 3.023 23.562 -1.769 1 91.38 97 ASP A CA 1
ATOM 732 C C . ASP A 1 97 ? 3.129 25.016 -1.351 1 91.38 97 ASP A C 1
ATOM 734 O O . ASP A 1 97 ? 2.117 25.656 -1.057 1 91.38 97 ASP A O 1
ATOM 738 N N . GLY A 1 98 ? 4.336 25.531 -1.224 1 91.06 98 GLY A N 1
ATOM 739 C CA . GLY A 1 98 ? 4.57 26.922 -0.908 1 91.06 98 GLY A CA 1
ATOM 740 C C . GLY A 1 98 ? 4.754 27.172 0.577 1 91.06 98 GLY A C 1
ATOM 741 O O . GLY A 1 98 ? 5.332 28.188 0.972 1 91.06 98 GLY A O 1
ATOM 742 N N . GLN A 1 99 ? 4.305 26.234 1.4 1 91.38 99 GLN A N 1
ATOM 743 C CA . GLN A 1 99 ? 4.316 26.453 2.844 1 91.38 99 GLN A CA 1
ATOM 744 C C . GLN A 1 99 ? 5.742 26.594 3.369 1 91.38 99 GLN A C 1
ATOM 746 O O . GLN A 1 99 ? 6 27.359 4.293 1 91.38 99 GLN A O 1
ATOM 751 N N . LEU A 1 100 ? 6.691 25.875 2.768 1 93.06 100 LEU A N 1
ATOM 752 C CA . LEU A 1 100 ? 8.055 25.859 3.275 1 93.06 100 LEU A CA 1
ATOM 753 C C . LEU A 1 100 ? 8.914 26.891 2.568 1 93.06 100 LEU A C 1
ATOM 755 O O . LEU A 1 100 ? 10.078 27.094 2.92 1 93.06 100 LEU A O 1
ATOM 759 N N . ASP A 1 101 ? 8.305 27.656 1.621 1 91.94 101 ASP A N 1
ATOM 760 C CA . ASP A 1 101 ? 9.055 28.609 0.817 1 91.94 101 ASP A CA 1
ATOM 761 C C . ASP A 1 101 ? 9.555 29.766 1.674 1 91.94 101 ASP A C 1
ATOM 763 O O . ASP A 1 101 ? 10.68 30.25 1.487 1 91.94 101 ASP A O 1
ATOM 767 N N . LYS A 1 102 ? 8.727 30.203 2.602 1 88.25 102 LYS A N 1
ATOM 768 C CA . LYS A 1 102 ? 9.078 31.344 3.432 1 88.25 102 LYS A CA 1
ATOM 769 C C . LYS A 1 102 ? 10.297 31.047 4.301 1 88.25 102 LYS A C 1
ATOM 771 O O . LYS A 1 102 ? 11.023 31.953 4.695 1 88.25 102 LYS A O 1
ATOM 776 N N . GLN A 1 103 ? 10.531 29.781 4.523 1 90.06 103 GLN A N 1
ATOM 777 C CA . GLN A 1 103 ? 11.656 29.375 5.355 1 90.06 103 GLN A CA 1
ATOM 778 C C . GLN A 1 103 ? 12.875 29.031 4.5 1 90.06 103 GLN A C 1
ATOM 780 O O . GLN A 1 103 ? 13.883 28.547 5.016 1 90.06 103 GLN A O 1
ATOM 785 N N . GLY A 1 104 ? 12.758 29.266 3.193 1 91.44 104 GLY A N 1
ATOM 786 C CA . GLY A 1 104 ? 13.852 28.922 2.295 1 91.44 104 GLY A CA 1
ATOM 787 C C . GLY A 1 104 ? 13.992 27.438 2.055 1 91.44 104 GLY A C 1
ATOM 788 O O . GLY A 1 104 ? 15.07 26.953 1.704 1 91.44 104 GLY A O 1
ATOM 789 N N . LEU A 1 105 ? 12.938 26.688 2.258 1 95.06 105 LEU A N 1
ATOM 790 C CA . LEU A 1 105 ? 12.992 25.234 2.16 1 95.06 105 LEU A CA 1
ATOM 791 C C . LEU A 1 105 ? 12.172 24.75 0.968 1 95.06 105 LEU A C 1
ATOM 793 O O . LEU A 1 105 ? 11.805 23.562 0.907 1 95.06 105 LEU A O 1
ATOM 797 N N . GLY A 1 106 ? 11.898 25.656 0.082 1 92.94 106 GLY A N 1
ATOM 798 C CA . GLY A 1 106 ? 11.242 25.266 -1.155 1 92.94 106 GLY A CA 1
ATOM 799 C C . GLY A 1 106 ? 12.141 24.469 -2.084 1 92.94 106 GLY A C 1
ATOM 800 O O . GLY A 1 106 ? 13.359 24.625 -2.055 1 92.94 106 GLY A O 1
ATOM 801 N N . PRO A 1 107 ? 11.531 23.703 -2.924 1 89.31 107 PRO A N 1
ATOM 802 C CA . PRO A 1 107 ? 12.312 22.812 -3.783 1 89.31 107 PRO A CA 1
ATOM 803 C C . PRO A 1 107 ? 13.289 23.562 -4.684 1 89.31 107 PRO A C 1
ATOM 805 O O . PRO A 1 107 ? 14.422 23.125 -4.875 1 89.31 107 PRO A O 1
ATOM 808 N N . GLU A 1 108 ? 12.898 24.656 -5.238 1 90.69 108 GLU A N 1
ATOM 809 C CA . GLU A 1 108 ? 13.773 25.422 -6.125 1 90.69 108 GLU A CA 1
ATOM 810 C C . GLU A 1 108 ? 14.984 25.953 -5.371 1 90.69 108 GLU A C 1
ATOM 812 O O . GLU A 1 108 ? 16.109 25.875 -5.863 1 90.69 108 GLU A O 1
ATOM 817 N N . GLU A 1 109 ? 14.742 26.516 -4.266 1 94.31 109 GLU A N 1
ATOM 818 C CA . GLU A 1 109 ? 15.828 27.047 -3.449 1 94.31 109 GLU A CA 1
ATOM 819 C C . GLU A 1 109 ? 16.766 25.938 -2.98 1 94.31 109 GLU A C 1
ATOM 821 O O . GLU A 1 109 ? 17.984 26.094 -3.006 1 94.31 109 GLU A O 1
ATOM 826 N N . LEU A 1 110 ? 16.203 24.859 -2.557 1 96.38 110 LEU A N 1
ATOM 827 C CA . LEU A 1 110 ? 17 23.734 -2.068 1 96.38 110 LEU A CA 1
ATOM 828 C C . LEU A 1 110 ? 17.859 23.156 -3.188 1 96.38 110 LEU A C 1
ATOM 830 O O . LEU A 1 110 ? 19.016 22.781 -2.957 1 96.38 110 LEU A O 1
ATOM 834 N N . ARG A 1 111 ? 17.281 23.109 -4.375 1 94.5 111 ARG A N 1
ATOM 835 C CA . ARG A 1 111 ? 18.031 22.594 -5.516 1 94.5 111 ARG A CA 1
ATOM 836 C C . ARG A 1 111 ? 19.25 23.469 -5.812 1 94.5 111 ARG A C 1
ATOM 838 O O . ARG A 1 111 ? 20.328 22.953 -6.137 1 94.5 111 ARG A O 1
ATOM 845 N N . LYS A 1 112 ? 19.141 24.734 -5.723 1 95.31 112 LYS A N 1
ATOM 846 C CA . LYS A 1 112 ? 20.234 25.672 -5.969 1 95.31 112 LYS A CA 1
ATOM 847 C C . LYS A 1 112 ? 21.312 25.562 -4.891 1 95.31 112 LYS A C 1
ATOM 849 O O . LYS A 1 112 ? 22.5 25.547 -5.199 1 95.31 112 LYS A O 1
ATOM 854 N N . LYS A 1 113 ? 20.969 25.391 -3.727 1 96.38 113 LYS A N 1
ATOM 855 C CA . LYS A 1 113 ? 21.891 25.438 -2.6 1 96.38 113 LYS A CA 1
ATOM 856 C C . LYS A 1 113 ? 22.531 24.078 -2.359 1 96.38 113 LYS A C 1
ATOM 858 O O . LYS A 1 113 ? 23.703 23.984 -1.974 1 96.38 113 LYS A O 1
ATOM 863 N N . TYR A 1 114 ? 21.688 23.031 -2.568 1 97.44 114 TYR A N 1
ATOM 864 C CA . TYR A 1 114 ? 22.141 21.656 -2.318 1 97.44 114 TYR A CA 1
ATOM 865 C C . TYR A 1 114 ? 21.844 20.766 -3.51 1 97.44 114 TYR A C 1
ATOM 867 O O . TYR A 1 114 ? 21.016 19.859 -3.42 1 97.44 114 TYR A O 1
ATOM 875 N N . PRO A 1 115 ? 22.562 20.797 -4.59 1 96.56 115 PRO A N 1
ATOM 876 C CA . PRO A 1 115 ? 22.266 20.078 -5.82 1 96.56 115 PRO A CA 1
ATOM 877 C C . PRO A 1 115 ? 22.312 18.562 -5.641 1 96.56 115 PRO A C 1
ATOM 879 O O . PRO A 1 115 ? 21.734 17.812 -6.438 1 96.56 115 PRO A O 1
ATOM 882 N N . GLN A 1 116 ? 22.938 18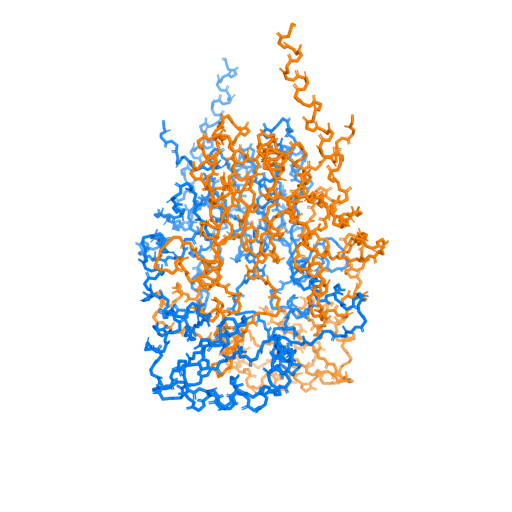.062 -4.613 1 96.75 116 GLN A N 1
ATOM 883 C CA . GLN A 1 116 ? 23.094 16.641 -4.387 1 96.75 116 GLN A CA 1
ATOM 884 C C . GLN A 1 116 ? 21.938 16.094 -3.543 1 96.75 116 GLN A C 1
ATOM 886 O O . GLN A 1 116 ? 21.781 14.867 -3.412 1 96.75 116 GLN A O 1
ATOM 891 N N . LEU A 1 117 ? 21.125 16.953 -2.977 1 98.06 117 LEU A N 1
ATOM 892 C CA . LEU A 1 117 ? 20.078 16.562 -2.029 1 98.06 117 LEU A CA 1
ATOM 893 C C . LEU A 1 117 ? 18.906 15.93 -2.75 1 98.06 117 LEU A C 1
ATOM 895 O O . LEU A 1 117 ? 18.453 16.438 -3.783 1 98.06 117 LEU A O 1
ATOM 899 N N . ILE A 1 118 ? 18.438 14.789 -2.326 1 98.25 118 ILE A N 1
ATOM 900 C CA . ILE A 1 118 ? 17.156 14.227 -2.764 1 98.25 118 ILE A CA 1
ATOM 901 C C . ILE A 1 118 ? 16.016 14.852 -1.97 1 98.25 118 ILE A C 1
ATOM 903 O O . ILE A 1 118 ? 15.969 14.734 -0.744 1 98.25 118 ILE A O 1
ATOM 907 N N . VAL A 1 119 ? 15.172 15.562 -2.652 1 98.25 119 VAL A N 1
ATOM 908 C CA . VAL A 1 119 ? 14.023 16.188 -2.021 1 98.25 119 VAL A CA 1
ATOM 909 C C . VAL A 1 119 ? 12.758 15.406 -2.357 1 98.25 119 VAL A C 1
ATOM 911 O O . VAL A 1 119 ? 12.398 15.273 -3.529 1 98.25 119 VAL A O 1
ATOM 914 N N . ALA A 1 120 ? 12.125 14.867 -1.327 1 98.31 120 ALA A N 1
ATOM 915 C CA . ALA A 1 120 ? 10.914 14.07 -1.518 1 98.31 120 ALA A CA 1
ATOM 916 C C . ALA A 1 120 ? 9.719 14.719 -0.824 1 98.31 120 ALA A C 1
ATOM 918 O O . ALA A 1 120 ? 9.68 14.812 0.405 1 98.31 120 ALA A O 1
ATOM 919 N N . GLY A 1 121 ? 8.781 15.156 -1.631 1 98 121 GLY A N 1
ATOM 920 C CA . GLY A 1 121 ? 7.547 15.75 -1.126 1 98 121 GLY A CA 1
ATOM 921 C C . GLY A 1 121 ? 6.348 14.828 -1.26 1 98 121 GLY A C 1
ATOM 922 O O . GLY A 1 121 ? 6.066 14.32 -2.346 1 98 121 GLY A O 1
ATOM 923 N N . HIS A 1 122 ? 5.684 14.547 -0.185 1 98.19 122 HIS A N 1
ATOM 924 C CA . HIS A 1 122 ? 4.422 13.812 -0.177 1 98.19 122 HIS A CA 1
ATOM 925 C C . HIS A 1 122 ? 3.232 14.773 -0.215 1 98.19 122 HIS A C 1
ATOM 927 O O . HIS A 1 122 ? 3.029 15.555 0.717 1 98.19 122 HIS A O 1
ATOM 933 N N . LYS A 1 123 ? 2.445 14.695 -1.275 1 97.81 123 LYS A N 1
ATOM 934 C CA . LYS A 1 123 ? 1.406 15.68 -1.559 1 97.81 123 LYS A CA 1
ATOM 935 C C . LYS A 1 123 ? 0.037 15.016 -1.674 1 97.81 123 LYS A C 1
ATOM 937 O O . LYS A 1 123 ? -0.057 13.797 -1.823 1 97.81 123 LYS A O 1
ATOM 942 N N . GLY A 1 124 ? -1.014 15.844 -1.515 1 97.25 124 GLY A N 1
ATOM 943 C CA . GLY A 1 124 ? -2.359 15.336 -1.739 1 97.25 124 GLY A CA 1
ATOM 944 C C . GLY A 1 124 ? -2.619 14.945 -3.184 1 97.25 124 GLY A C 1
ATOM 945 O O . GLY A 1 124 ? -3.236 13.914 -3.453 1 97.25 124 GLY A O 1
ATOM 946 N N . PHE A 1 125 ? -2.176 15.797 -4.047 1 97.38 125 PHE A N 1
ATOM 947 C CA . PHE A 1 125 ? -2.289 15.625 -5.492 1 97.38 125 PHE A CA 1
ATOM 948 C C . PHE A 1 125 ? -0.966 15.938 -6.18 1 97.38 125 PHE A C 1
ATOM 950 O O . PHE A 1 125 ? -0.237 16.828 -5.75 1 97.38 125 PHE A O 1
ATOM 957 N N . LEU A 1 126 ? -0.665 15.203 -7.23 1 97.75 126 LEU A N 1
ATOM 958 C CA . LEU A 1 126 ? 0.458 15.586 -8.078 1 97.75 126 LEU A CA 1
ATOM 959 C C . LEU A 1 126 ? 0.116 16.812 -8.914 1 97.75 126 LEU A C 1
ATOM 961 O O . LEU A 1 126 ? -0.983 17.359 -8.797 1 97.75 126 LEU A O 1
ATOM 965 N N . SER A 1 127 ? 1.105 17.312 -9.633 1 96.5 127 SER A N 1
ATOM 966 C CA . SER A 1 127 ? 0.926 18.531 -10.422 1 96.5 127 SER A CA 1
ATOM 967 C C . SER A 1 127 ? -0.245 18.391 -11.391 1 96.5 127 SER A C 1
ATOM 969 O O . SER A 1 127 ? -0.408 17.359 -12.031 1 96.5 127 SER A O 1
ATOM 971 N N . GLY A 1 128 ? -1.1 19.391 -11.445 1 96.56 128 GLY A N 1
ATOM 972 C CA . GLY A 1 128 ? -2.266 19.375 -12.312 1 96.56 128 GLY A CA 1
ATOM 973 C C . GLY A 1 128 ? -3.432 20.172 -11.766 1 96.56 128 GLY A C 1
ATOM 974 O O . GLY A 1 128 ? -3.268 20.953 -10.828 1 96.56 128 GLY A O 1
ATOM 975 N N . PRO A 1 129 ? -4.613 20 -12.305 1 96.38 129 PRO A N 1
ATOM 976 C CA . PRO A 1 129 ? -5.805 20.797 -11.977 1 96.38 129 PRO A CA 1
ATOM 977 C C . PRO A 1 129 ? -6.152 20.75 -10.492 1 96.38 129 PRO A C 1
ATOM 979 O O . PRO A 1 129 ? -6.707 21.703 -9.953 1 96.38 129 PRO A O 1
ATOM 982 N N . TYR A 1 130 ? -5.863 19.625 -9.797 1 96.06 130 TYR A N 1
ATOM 983 C CA . TYR A 1 130 ? -6.301 19.469 -8.414 1 96.06 130 TYR A CA 1
ATOM 984 C C . TYR A 1 130 ? -5.18 19.828 -7.445 1 96.06 130 TYR A C 1
ATOM 986 O O . TYR A 1 130 ? -5.352 19.734 -6.227 1 96.06 130 TYR A O 1
ATOM 994 N N . GLU A 1 131 ? -4.047 20.297 -7.938 1 94.75 131 GLU A N 1
ATOM 995 C CA . GLU A 1 131 ? -2.834 20.469 -7.145 1 94.75 131 GLU A CA 1
ATOM 996 C C . GLU A 1 131 ? -3.078 21.391 -5.961 1 94.75 131 GLU A C 1
ATOM 998 O O . GLU A 1 131 ? -2.457 21.25 -4.906 1 94.75 131 GLU A O 1
ATOM 1003 N N . HIS A 1 132 ? -4.012 22.281 -5.988 1 92.75 132 HIS A N 1
ATOM 1004 C CA . HIS A 1 132 ? -4.277 23.297 -4.969 1 92.75 132 HIS A CA 1
ATOM 1005 C C . HIS A 1 132 ? -5.254 22.781 -3.922 1 92.75 132 HIS A C 1
ATOM 1007 O O . HIS A 1 132 ? -5.406 23.391 -2.857 1 92.75 132 HIS A O 1
ATOM 1013 N N . ARG A 1 133 ? -5.898 21.703 -4.176 1 93.88 133 ARG A N 1
ATOM 1014 C CA . ARG A 1 133 ? -6.973 21.219 -3.318 1 93.88 133 ARG A CA 1
ATOM 1015 C C . ARG A 1 133 ? -6.422 20.609 -2.035 1 93.88 133 ARG A C 1
ATOM 1017 O O . ARG A 1 133 ? -5.391 19.938 -2.057 1 93.88 133 ARG A O 1
ATOM 1024 N N . PRO A 1 134 ? -7.148 20.859 -0.933 1 92.31 134 PRO A N 1
ATOM 1025 C CA . PRO A 1 134 ? -6.812 20.062 0.249 1 92.31 134 PRO A CA 1
ATOM 1026 C C . PRO A 1 134 ? -7.188 18.594 0.091 1 92.31 134 PRO A C 1
ATOM 1028 O O . PRO A 1 134 ? -8.172 18.266 -0.58 1 92.31 134 PRO A O 1
ATOM 1031 N N . ALA A 1 135 ? -6.32 17.797 0.636 1 92.31 135 ALA A N 1
ATOM 1032 C CA . ALA A 1 135 ? -6.582 16.359 0.495 1 92.31 135 ALA A CA 1
ATOM 1033 C C . ALA A 1 135 ? -6.629 15.68 1.857 1 92.31 135 ALA A C 1
ATOM 1035 O O . ALA A 1 135 ? -5.855 16.016 2.758 1 92.31 135 ALA A O 1
ATOM 1036 N N . LEU A 1 136 ? -7.613 14.82 2.039 1 94.12 136 LEU A N 1
ATOM 1037 C CA . LEU A 1 136 ? -7.703 13.844 3.117 1 94.12 136 LEU A CA 1
ATOM 1038 C C . LEU A 1 136 ? -7.883 12.438 2.559 1 94.12 136 LEU A C 1
ATOM 1040 O O . LEU A 1 136 ? -8.461 12.258 1.485 1 94.12 136 LEU A O 1
ATOM 1044 N N . ASP A 1 137 ? -7.387 11.508 3.268 1 95.88 137 ASP A N 1
ATOM 1045 C CA . ASP A 1 137 ? -7.406 10.125 2.797 1 95.88 137 ASP A CA 1
ATOM 1046 C C . ASP A 1 137 ? -8.82 9.695 2.41 1 95.88 137 ASP A C 1
ATOM 1048 O O . ASP A 1 137 ? -9.031 9.141 1.332 1 95.88 137 ASP A O 1
ATOM 1052 N N . GLU A 1 138 ? -9.766 9.945 3.283 1 94.44 138 GLU A N 1
ATOM 1053 C CA . GLU A 1 138 ? -11.141 9.539 3.01 1 94.44 138 GLU A CA 1
ATOM 1054 C C . GLU A 1 138 ? -11.688 10.234 1.767 1 94.44 138 GLU A C 1
ATOM 1056 O O . GLU A 1 138 ? -12.359 9.609 0.945 1 94.44 138 GLU A O 1
ATOM 1061 N N . VAL A 1 139 ? -11.367 11.484 1.59 1 95.25 139 VAL A N 1
ATOM 1062 C CA . VAL A 1 139 ? -11.836 12.273 0.46 1 95.25 139 VAL A CA 1
ATOM 1063 C C . VAL A 1 139 ? -11.305 11.688 -0.844 1 95.25 139 VAL A C 1
ATOM 1065 O O . VAL A 1 139 ? -12.055 11.477 -1.794 1 95.25 139 VAL A O 1
ATOM 1068 N N . VAL A 1 140 ? -10.016 11.383 -0.857 1 97.19 140 VAL A N 1
ATOM 1069 C CA . VAL A 1 140 ? -9.438 10.93 -2.115 1 97.19 140 VAL A CA 1
ATOM 1070 C C . VAL A 1 140 ? -9.906 9.508 -2.422 1 97.19 140 VAL A C 1
ATOM 1072 O O . VAL A 1 140 ? -9.984 9.109 -3.588 1 97.19 140 VAL A O 1
ATOM 1075 N N . GLN A 1 141 ? -10.258 8.734 -1.426 1 97.94 141 GLN A N 1
ATOM 1076 C CA . GLN A 1 141 ? -10.82 7.414 -1.683 1 97.94 141 GLN A CA 1
ATOM 1077 C C . GLN A 1 141 ? -12.195 7.527 -2.34 1 97.94 141 GLN A C 1
ATOM 1079 O O . GLN A 1 141 ? -12.555 6.703 -3.182 1 97.94 141 GLN A O 1
ATOM 1084 N N . MET A 1 142 ? -12.961 8.531 -1.927 1 97.31 142 MET A N 1
ATOM 1085 C CA . MET A 1 142 ? -14.258 8.773 -2.564 1 97.31 142 MET A CA 1
ATOM 1086 C C . MET A 1 142 ? -14.07 9.234 -4.008 1 97.31 142 MET A C 1
ATOM 1088 O O . MET A 1 142 ? -14.781 8.781 -4.902 1 97.31 142 MET A O 1
ATOM 1092 N N . MET A 1 143 ? -13.047 10.008 -4.238 1 96.25 143 MET A N 1
ATOM 1093 C CA . MET A 1 143 ? -12.766 10.625 -5.531 1 96.25 143 MET A CA 1
ATOM 1094 C C . MET A 1 143 ? -12.289 9.586 -6.539 1 96.25 143 MET A C 1
ATOM 1096 O O . MET A 1 143 ? -12.602 9.68 -7.727 1 96.25 143 MET A O 1
ATOM 1100 N N . SER A 1 144 ? -11.562 8.625 -6.055 1 97.06 144 SER A N 1
ATOM 1101 C CA . SER A 1 144 ? -10.82 7.734 -6.945 1 97.06 144 SER A CA 1
ATOM 1102 C C . SER A 1 144 ? -11.625 6.473 -7.258 1 97.06 144 SER A C 1
ATOM 1104 O O . SER A 1 144 ? -11.18 5.629 -8.039 1 97.06 144 SER A O 1
ATOM 1106 N N . GLY A 1 145 ? -12.75 6.324 -6.633 1 97.5 145 GLY A N 1
ATOM 1107 C CA . GLY A 1 145 ? -13.539 5.125 -6.863 1 97.5 145 GLY A CA 1
ATOM 1108 C C . GLY A 1 145 ? -13.188 3.988 -5.918 1 97.5 145 GLY A C 1
ATOM 1109 O O . GLY A 1 145 ? -13.867 2.959 -5.898 1 97.5 145 GLY A O 1
ATOM 1110 N N . LEU A 1 146 ? -12.188 4.113 -5.113 1 98.31 146 LEU A N 1
ATOM 1111 C CA . LEU A 1 146 ? -11.805 3.055 -4.184 1 98.31 146 LEU A CA 1
ATOM 1112 C C . LEU A 1 146 ? -12.922 2.789 -3.18 1 98.31 146 LEU A C 1
ATOM 1114 O O . LEU A 1 146 ? -13.258 1.635 -2.904 1 98.31 146 LEU A O 1
ATOM 1118 N N . ALA A 1 147 ? -13.523 3.865 -2.654 1 97.88 147 ALA A N 1
ATOM 1119 C CA . ALA A 1 147 ? -14.617 3.705 -1.695 1 97.88 147 ALA A CA 1
ATOM 1120 C C . ALA A 1 147 ? -15.82 3.025 -2.342 1 97.88 147 ALA A C 1
ATOM 1122 O O . ALA A 1 147 ? -16.469 2.182 -1.721 1 97.88 147 ALA A O 1
ATOM 1123 N N . ALA A 1 148 ? -16.125 3.424 -3.566 1 97.38 148 ALA A N 1
ATOM 1124 C CA . ALA A 1 148 ? -17.234 2.814 -4.293 1 97.38 148 ALA A CA 1
ATOM 1125 C C . ALA A 1 148 ? -17 1.318 -4.488 1 97.38 148 ALA A C 1
ATOM 1127 O O . ALA A 1 148 ? -17.938 0.522 -4.367 1 97.38 148 ALA A O 1
ATOM 1128 N N . MET A 1 149 ? -15.766 0.955 -4.789 1 97.5 149 MET A N 1
ATOM 1129 C CA . MET A 1 149 ? -15.453 -0.448 -5.043 1 97.5 149 MET A CA 1
ATOM 1130 C C . MET A 1 149 ? -15.406 -1.238 -3.738 1 97.5 149 MET A C 1
ATOM 1132 O O . MET A 1 149 ? -15.633 -2.449 -3.732 1 97.5 149 MET A O 1
ATOM 1136 N N . THR A 1 150 ? -15.102 -0.624 -2.609 1 97.69 150 THR A N 1
ATOM 1137 C CA . THR A 1 150 ? -14.961 -1.271 -1.31 1 97.69 150 THR A CA 1
ATOM 1138 C C . THR A 1 150 ? -16.328 -1.506 -0.666 1 97.69 150 THR A C 1
ATOM 1140 O O . THR A 1 150 ? -16.547 -2.543 -0.04 1 97.69 150 THR A O 1
ATOM 1143 N N . GLY A 1 151 ? -17.234 -0.546 -0.814 1 95.94 151 GLY A N 1
ATOM 1144 C CA . GLY A 1 151 ? -18.578 -0.658 -0.236 1 95.94 151 GLY A CA 1
ATOM 1145 C C . GLY A 1 151 ? -19.609 -1.175 -1.217 1 95.94 151 GLY A C 1
ATOM 1146 O O . GLY A 1 151 ? -19.266 -1.709 -2.271 1 95.94 151 GLY A O 1
ATOM 1147 N N . THR A 1 152 ? -20.891 -1.183 -0.793 1 93.38 152 THR A N 1
ATOM 1148 C CA . THR A 1 152 ? -21.984 -1.488 -1.699 1 93.38 152 THR A CA 1
ATOM 1149 C C . THR A 1 152 ? -22.359 -0.264 -2.529 1 93.38 152 THR A C 1
ATOM 1151 O O . THR A 1 152 ? -21.906 0.846 -2.248 1 93.38 152 THR A O 1
ATOM 1154 N N . ARG A 1 153 ? -23.062 -0.487 -3.516 1 89.19 153 ARG A N 1
ATOM 1155 C CA . ARG A 1 153 ? -23.547 0.608 -4.355 1 89.19 153 ARG A CA 1
ATOM 1156 C C . ARG A 1 153 ? -24.203 1.696 -3.512 1 89.19 153 ARG A C 1
ATOM 1158 O O . ARG A 1 153 ? -23.984 2.887 -3.754 1 89.19 153 ARG A O 1
ATOM 1165 N N . ASP A 1 154 ? -24.844 1.317 -2.471 1 89.94 154 ASP A N 1
ATOM 1166 C CA . ASP A 1 154 ? -25.625 2.258 -1.665 1 89.94 154 ASP A CA 1
ATOM 1167 C C . ASP A 1 154 ? -24.766 2.855 -0.549 1 89.94 154 ASP A C 1
ATOM 1169 O O . ASP A 1 154 ? -25.094 3.916 -0.011 1 89.94 154 ASP A O 1
ATOM 1173 N N . LYS A 1 155 ? -23.703 2.162 -0.243 1 92.62 155 LYS A N 1
ATOM 1174 C CA . LYS A 1 155 ? -22.891 2.598 0.886 1 92.62 155 LYS A CA 1
ATOM 1175 C C . LYS A 1 155 ? -21.391 2.494 0.561 1 92.62 155 LYS A C 1
ATOM 1177 O O . LYS A 1 155 ? -20.719 1.593 1.048 1 92.62 155 LYS A O 1
ATOM 1182 N N . PRO A 1 156 ? -20.906 3.504 -0.266 1 94.94 156 PRO A N 1
ATOM 1183 C CA . PRO A 1 156 ? -19.453 3.539 -0.418 1 94.94 156 PRO A CA 1
ATOM 1184 C C . PRO A 1 156 ? -18.719 3.559 0.921 1 94.94 156 PRO A C 1
ATOM 1186 O O . PRO A 1 156 ? -19.219 4.137 1.892 1 94.94 156 PRO A O 1
ATOM 1189 N N . GLN A 1 157 ? -17.625 2.857 0.976 1 94.44 157 GLN A N 1
ATOM 1190 C CA . GLN A 1 157 ? -16.938 2.666 2.246 1 94.44 157 GLN A CA 1
ATOM 1191 C C . GLN A 1 157 ? -15.422 2.852 2.088 1 94.44 157 GLN A C 1
ATOM 1193 O O . GLN A 1 157 ? -14.836 2.367 1.12 1 94.44 157 GLN A O 1
ATOM 1198 N N . ARG A 1 158 ? -14.844 3.621 3 1 95.5 158 ARG A N 1
ATOM 1199 C CA . ARG A 1 158 ? -13.391 3.738 2.98 1 95.5 158 ARG A CA 1
ATOM 1200 C C . ARG A 1 158 ? -12.727 2.477 3.533 1 95.5 158 ARG A C 1
ATOM 1202 O O . ARG A 1 158 ? -13.344 1.74 4.309 1 95.5 158 ARG A O 1
ATOM 1209 N N . VAL A 1 159 ? -11.508 2.203 3.201 1 97.69 159 VAL A N 1
ATOM 1210 C CA . VAL A 1 159 ? -10.711 1.085 3.699 1 97.69 159 VAL A CA 1
ATOM 1211 C C . VAL A 1 159 ? -10.531 1.211 5.211 1 97.69 159 VAL A C 1
ATOM 1213 O O . VAL A 1 159 ? -10.375 2.316 5.734 1 97.69 159 VAL A O 1
ATOM 1216 N N . GLY A 1 160 ? -10.5 0.078 5.875 1 96.88 160 GLY A N 1
ATOM 1217 C CA . GLY A 1 160 ? -10.531 0.028 7.328 1 96.88 160 GLY A CA 1
ATOM 1218 C C . GLY A 1 160 ? -9.188 0.322 7.965 1 96.88 160 GLY A C 1
ATOM 1219 O O . GLY A 1 160 ? -8.977 0.038 9.148 1 96.88 160 GLY A O 1
ATOM 1220 N N . SER A 1 161 ? -8.242 0.777 7.262 1 96.44 161 SER A N 1
ATOM 1221 C CA . SER A 1 161 ? -6.918 1.202 7.707 1 96.44 161 SER A CA 1
ATOM 1222 C C . SER A 1 161 ? -6.406 2.371 6.871 1 96.44 161 SER A C 1
ATOM 1224 O O . SER A 1 161 ? -7.078 2.816 5.938 1 96.44 161 SER A O 1
ATOM 1226 N N . SER A 1 162 ? -5.27 2.932 7.234 1 96.5 162 SER A N 1
ATOM 1227 C CA . SER A 1 162 ? -4.652 4.023 6.484 1 96.5 162 SER A CA 1
ATOM 1228 C C . SER A 1 162 ? -3.828 3.496 5.316 1 96.5 162 SER A C 1
ATOM 1230 O O . SER A 1 162 ? -2.703 3.947 5.09 1 96.5 162 SER A O 1
ATOM 1232 N N . ALA A 1 163 ? -4.43 2.502 4.625 1 97.19 163 ALA A N 1
ATOM 1233 C CA . ALA A 1 163 ? -3.725 1.778 3.57 1 97.19 163 ALA A CA 1
ATOM 1234 C C . ALA A 1 163 ? -3.199 2.736 2.506 1 97.19 163 ALA A C 1
ATOM 1236 O O . ALA A 1 163 ? -2.055 2.613 2.062 1 97.19 163 ALA A O 1
ATOM 1237 N N . ASN A 1 164 ? -3.99 3.684 2.092 1 97.75 164 ASN A N 1
ATOM 1238 C CA . ASN A 1 164 ? -3.609 4.621 1.042 1 97.75 164 ASN A CA 1
ATOM 1239 C C . ASN A 1 164 ? -2.457 5.52 1.483 1 97.75 164 ASN A C 1
ATOM 1241 O O . ASN A 1 164 ? -1.518 5.754 0.721 1 97.75 164 ASN A O 1
ATOM 1245 N N . ASP A 1 165 ? -2.494 6.02 2.713 1 98.06 165 ASP A N 1
ATOM 1246 C CA . ASP A 1 165 ? -1.407 6.82 3.27 1 98.06 165 ASP A CA 1
ATOM 1247 C C . ASP A 1 165 ? -0.116 6.008 3.354 1 98.06 165 ASP A C 1
ATOM 1249 O O . ASP A 1 165 ? 0.948 6.48 2.949 1 98.06 165 ASP A O 1
ATOM 1253 N N . ILE A 1 166 ? -0.245 4.816 3.857 1 98.5 166 ILE A N 1
ATOM 1254 C CA . ILE A 1 166 ? 0.914 3.945 4.023 1 98.5 166 ILE A CA 1
ATOM 1255 C C . ILE A 1 166 ? 1.531 3.645 2.66 1 98.5 166 ILE A C 1
ATOM 1257 O O . ILE A 1 166 ? 2.752 3.711 2.496 1 98.5 166 ILE A O 1
ATOM 1261 N N . MET A 1 167 ? 0.691 3.363 1.706 1 98.31 167 MET A N 1
ATOM 1262 C CA . MET A 1 167 ? 1.177 3.094 0.356 1 98.31 167 MET A CA 1
ATOM 1263 C C . MET A 1 167 ? 1.926 4.301 -0.203 1 98.31 167 MET A C 1
ATOM 1265 O O . MET A 1 167 ? 2.949 4.145 -0.871 1 98.31 167 MET A O 1
ATOM 1269 N N . GLY A 1 168 ? 1.37 5.52 0.066 1 98.5 168 GLY A N 1
ATOM 1270 C CA . GLY A 1 168 ? 2.092 6.715 -0.334 1 98.5 168 GLY A CA 1
ATOM 1271 C C . GLY A 1 168 ? 3.479 6.809 0.273 1 98.5 168 GLY A C 1
ATOM 1272 O O . GLY A 1 168 ? 4.438 7.164 -0.412 1 98.5 168 GLY A O 1
ATOM 1273 N N . GLY A 1 169 ? 3.576 6.516 1.579 1 98.81 169 GLY A N 1
ATOM 1274 C CA . GLY A 1 169 ? 4.883 6.445 2.211 1 98.81 169 GLY A CA 1
ATOM 1275 C C . GLY A 1 169 ? 5.816 5.453 1.543 1 98.81 169 GLY A C 1
ATOM 1276 O O . GLY A 1 169 ? 7.004 5.73 1.365 1 98.81 169 GLY A O 1
ATOM 1277 N N . MET A 1 170 ? 5.273 4.324 1.137 1 98.88 170 MET A N 1
ATOM 1278 C CA . MET A 1 170 ? 6.066 3.271 0.503 1 98.88 170 MET A CA 1
ATOM 1279 C C . MET A 1 170 ? 6.594 3.727 -0.853 1 98.88 170 MET A C 1
ATOM 1281 O O . MET A 1 170 ? 7.734 3.439 -1.208 1 98.88 170 MET A O 1
ATOM 1285 N N . PHE A 1 171 ? 5.754 4.414 -1.639 1 98.88 171 PHE A N 1
ATOM 1286 C CA . PHE A 1 171 ? 6.242 4.926 -2.914 1 98.88 171 PHE A CA 1
ATOM 1287 C C . PHE A 1 171 ? 7.348 5.953 -2.697 1 98.88 171 PHE A C 1
ATOM 1289 O O . PHE A 1 171 ? 8.281 6.047 -3.498 1 98.88 171 PHE A O 1
ATOM 1296 N N . GLY A 1 172 ? 7.223 6.742 -1.579 1 98.81 172 GLY A N 1
ATOM 1297 C CA . GLY A 1 172 ? 8.336 7.598 -1.2 1 98.81 172 GLY A CA 1
ATOM 1298 C C . GLY A 1 172 ? 9.625 6.828 -0.967 1 98.81 172 GLY A C 1
ATOM 1299 O O . GLY A 1 172 ? 10.68 7.203 -1.486 1 98.81 172 GLY A O 1
ATOM 1300 N N . VAL A 1 173 ? 9.57 5.715 -0.213 1 98.94 173 VAL A N 1
ATOM 1301 C CA . VAL A 1 173 ? 10.727 4.879 0.067 1 98.94 173 VAL A CA 1
ATOM 1302 C C . VAL A 1 173 ? 11.312 4.348 -1.24 1 98.94 173 VAL A C 1
ATOM 1304 O O . VAL A 1 173 ? 12.523 4.41 -1.46 1 98.94 173 VAL A O 1
ATOM 1307 N N . ILE A 1 174 ? 10.453 3.848 -2.145 1 98.88 174 ILE A N 1
ATOM 1308 C CA . ILE A 1 174 ? 10.875 3.258 -3.412 1 98.88 174 ILE A CA 1
ATOM 1309 C C . ILE A 1 174 ? 11.625 4.297 -4.238 1 98.88 174 ILE A C 1
ATOM 1311 O O . ILE A 1 174 ? 12.719 4.031 -4.734 1 98.88 174 ILE A O 1
ATOM 1315 N N . ALA A 1 175 ? 11.055 5.492 -4.324 1 98.75 175 ALA A N 1
ATOM 1316 C CA . ALA A 1 175 ? 11.672 6.543 -5.129 1 98.75 175 ALA A CA 1
ATOM 1317 C C . ALA A 1 175 ? 12.992 7.004 -4.52 1 98.75 175 ALA A C 1
ATOM 1319 O O . ALA A 1 175 ? 13.969 7.215 -5.234 1 98.75 175 ALA A O 1
ATOM 1320 N N . ILE A 1 176 ? 13.055 7.156 -3.227 1 98.81 176 ILE A N 1
ATOM 1321 C CA . ILE A 1 176 ? 14.266 7.59 -2.533 1 98.81 176 ILE A CA 1
ATOM 1322 C C . ILE A 1 176 ? 15.359 6.539 -2.699 1 98.81 176 ILE A C 1
ATOM 1324 O O . ILE A 1 176 ? 16.5 6.871 -3.01 1 98.81 176 ILE A O 1
ATOM 1328 N N . LEU A 1 177 ? 15.008 5.238 -2.523 1 98.81 177 LEU A N 1
ATOM 1329 C CA . LEU A 1 177 ? 15.984 4.164 -2.68 1 98.81 177 LEU A CA 1
ATOM 1330 C C . LEU A 1 177 ? 16.516 4.117 -4.105 1 98.81 177 LEU A C 1
ATOM 1332 O O . LEU A 1 177 ? 17.719 3.875 -4.316 1 98.81 177 LEU A O 1
ATOM 1336 N N . ALA A 1 178 ? 15.617 4.301 -5.078 1 98.5 178 ALA A N 1
ATOM 1337 C CA . ALA A 1 178 ? 16.062 4.34 -6.473 1 98.5 178 ALA A CA 1
ATOM 1338 C C . ALA A 1 178 ? 17.031 5.484 -6.711 1 98.5 178 ALA A C 1
ATOM 1340 O O . ALA A 1 178 ? 18.047 5.312 -7.391 1 98.5 178 ALA A O 1
ATOM 1341 N N . ALA A 1 179 ? 16.75 6.676 -6.133 1 97.88 179 ALA A N 1
ATOM 1342 C CA . ALA A 1 179 ? 17.641 7.832 -6.266 1 97.88 179 ALA A CA 1
ATOM 1343 C C . ALA A 1 179 ? 18.969 7.582 -5.578 1 97.88 179 ALA A C 1
ATOM 1345 O O . ALA A 1 179 ? 20.031 7.918 -6.125 1 97.88 179 ALA A O 1
ATOM 1346 N N . LEU A 1 180 ? 18.969 7.008 -4.367 1 98.06 180 LEU A N 1
ATOM 1347 C CA . LEU A 1 180 ? 20.188 6.668 -3.643 1 98.06 180 LEU A CA 1
ATOM 1348 C C . LEU A 1 180 ? 21.031 5.672 -4.438 1 98.06 180 LEU A C 1
ATOM 1350 O O . LEU A 1 180 ? 22.25 5.777 -4.469 1 98.06 180 LEU A O 1
ATOM 1354 N N . TYR A 1 181 ? 20.375 4.699 -5.039 1 97.44 181 TYR A N 1
ATOM 1355 C CA . TYR A 1 181 ? 21.047 3.711 -5.875 1 97.44 181 TYR A CA 1
ATOM 1356 C C . TYR A 1 181 ? 21.797 4.383 -7.02 1 97.44 181 TYR A C 1
ATOM 1358 O O . TYR A 1 181 ? 22.953 4.043 -7.305 1 97.44 181 TYR A O 1
ATOM 1366 N N . GLN A 1 182 ? 21.125 5.379 -7.637 1 95.62 182 GLN A N 1
ATOM 1367 C CA . GLN A 1 182 ? 21.766 6.117 -8.719 1 95.62 182 GLN A CA 1
ATOM 1368 C C . GLN A 1 182 ? 22.984 6.898 -8.219 1 95.62 182 GLN A C 1
ATOM 1370 O O . GLN A 1 182 ? 24.031 6.918 -8.867 1 95.62 182 GLN A O 1
ATOM 1375 N N . LYS A 1 183 ? 22.859 7.465 -7.113 1 94.5 183 LYS A N 1
ATOM 1376 C CA . LYS A 1 183 ? 23.938 8.266 -6.527 1 94.5 183 LYS A CA 1
ATOM 1377 C C . LYS A 1 183 ? 25.141 7.402 -6.203 1 94.5 183 LYS A C 1
ATOM 1379 O O . LYS A 1 183 ? 26.281 7.801 -6.465 1 94.5 183 LYS A O 1
ATOM 1384 N N . ARG A 1 184 ? 24.875 6.289 -5.711 1 94.06 184 ARG A N 1
ATOM 1385 C CA . ARG A 1 184 ? 25.969 5.383 -5.359 1 94.06 184 ARG A CA 1
ATOM 1386 C C . ARG A 1 184 ? 26.656 4.855 -6.609 1 94.06 184 ARG A C 1
ATOM 1388 O O . ARG A 1 184 ? 27.812 4.41 -6.539 1 94.06 184 ARG A O 1
ATOM 1395 N N . GLY A 1 185 ? 25.922 4.902 -7.715 1 91.12 185 GLY A N 1
ATOM 1396 C CA . GLY A 1 185 ? 26.5 4.469 -8.984 1 91.12 185 GLY A CA 1
ATOM 1397 C C . GLY A 1 185 ? 27.297 5.555 -9.68 1 91.12 185 GLY A C 1
ATOM 1398 O O . GLY A 1 185 ? 27.812 5.34 -10.781 1 91.12 185 GLY A O 1
ATOM 1399 N N . GLY A 1 186 ? 27.328 6.781 -9.078 1 91.56 186 GLY A N 1
ATOM 1400 C CA . GLY A 1 186 ? 28.156 7.824 -9.648 1 91.56 186 GLY A CA 1
ATOM 1401 C C . GLY A 1 186 ? 27.391 9.078 -10.008 1 91.56 186 GLY A C 1
ATOM 1402 O O . GLY A 1 186 ? 27.984 10.125 -10.273 1 91.56 186 GLY A O 1
ATOM 1403 N N . ASN A 1 187 ? 26.062 8.945 -10.016 1 91 187 ASN A N 1
ATOM 1404 C CA . ASN A 1 187 ? 25.281 10.148 -10.25 1 91 187 ASN A CA 1
ATOM 1405 C C . ASN A 1 187 ? 25.266 11.062 -9.031 1 91 187 ASN A C 1
ATOM 1407 O O . ASN A 1 187 ? 24.562 10.805 -8.055 1 91 187 ASN A O 1
ATOM 1411 N N . LYS A 1 188 ? 25.922 12.086 -9.062 1 89.94 188 LYS A N 1
ATOM 1412 C CA . LYS A 1 188 ? 26.094 12.938 -7.891 1 89.94 188 LYS A CA 1
ATOM 1413 C C . LYS A 1 188 ? 24.922 13.883 -7.711 1 89.94 188 LYS A C 1
ATOM 1415 O O . LYS A 1 188 ? 24.828 14.586 -6.699 1 89.94 188 LYS A O 1
ATOM 1420 N N . ASN A 1 189 ? 24.031 13.875 -8.648 1 92.19 189 ASN A N 1
ATOM 1421 C CA . ASN A 1 189 ? 22.891 14.773 -8.594 1 92.19 189 ASN A CA 1
ATOM 1422 C C . ASN A 1 189 ? 21.828 14.266 -7.633 1 92.19 189 ASN A C 1
ATOM 1424 O O . ASN A 1 189 ? 21.641 13.055 -7.488 1 92.19 189 ASN A O 1
ATOM 1428 N N . GLY A 1 190 ? 21.156 15.211 -6.957 1 94.75 190 GLY A N 1
ATOM 1429 C CA . GLY A 1 190 ? 19.953 14.867 -6.219 1 94.75 190 GLY A CA 1
ATOM 1430 C C . GLY A 1 190 ? 18.766 14.594 -7.113 1 94.75 190 GLY A C 1
ATOM 1431 O O . GLY A 1 190 ? 18.922 14.258 -8.289 1 94.75 190 GLY A O 1
ATOM 1432 N N . ALA A 1 191 ? 17.625 14.508 -6.531 1 95.69 191 ALA A N 1
ATOM 1433 C CA . ALA A 1 191 ? 16.359 14.289 -7.246 1 95.69 191 ALA A CA 1
ATOM 1434 C C . ALA A 1 191 ? 15.211 15.039 -6.57 1 95.69 191 ALA A C 1
ATOM 1436 O O . ALA A 1 191 ? 15.195 15.188 -5.348 1 95.69 191 ALA A O 1
ATOM 1437 N N . ASP A 1 192 ? 14.359 15.578 -7.414 1 96.5 192 ASP A N 1
ATOM 1438 C CA . ASP A 1 192 ? 13.078 16.094 -6.949 1 96.5 192 ASP A CA 1
ATOM 1439 C C . ASP A 1 192 ? 11.969 15.062 -7.152 1 96.5 192 ASP A C 1
ATOM 1441 O O . ASP A 1 192 ? 11.609 14.742 -8.289 1 96.5 192 ASP A O 1
ATOM 1445 N N . ILE A 1 193 ? 11.438 14.625 -6.027 1 97.44 193 ILE A N 1
ATOM 1446 C CA . ILE A 1 193 ? 10.438 13.562 -6.039 1 97.44 193 ILE A CA 1
ATOM 1447 C C . ILE A 1 193 ? 9.141 14.07 -5.426 1 97.44 193 ILE A C 1
ATOM 1449 O O . ILE A 1 193 ? 9.156 14.742 -4.387 1 97.44 193 ILE A O 1
ATOM 1453 N N . ARG A 1 194 ? 8.055 13.805 -6.059 1 97.69 194 ARG A N 1
ATOM 1454 C CA . ARG A 1 194 ? 6.73 14.062 -5.504 1 97.69 194 ARG A CA 1
ATOM 1455 C C . ARG A 1 194 ? 5.883 12.789 -5.512 1 97.69 194 ARG A C 1
ATOM 1457 O O . ARG A 1 194 ? 5.887 12.039 -6.488 1 97.69 194 ARG A O 1
ATOM 1464 N N . ILE A 1 195 ? 5.223 12.523 -4.457 1 98.44 195 ILE A N 1
ATOM 1465 C CA . ILE A 1 195 ? 4.297 11.398 -4.336 1 98.44 195 ILE A CA 1
ATOM 1466 C C . ILE A 1 195 ? 2.879 11.914 -4.117 1 98.44 195 ILE A C 1
ATOM 1468 O O . ILE A 1 195 ? 2.658 12.805 -3.287 1 98.44 195 ILE A O 1
ATOM 1472 N N . GLY A 1 196 ? 1.919 11.383 -4.785 1 98.25 196 GLY A N 1
ATOM 1473 C CA . GLY A 1 196 ? 0.554 11.875 -4.707 1 98.25 196 GLY A CA 1
ATOM 1474 C C . GLY A 1 196 ? -0.391 10.906 -4.016 1 98.25 196 GLY A C 1
ATOM 1475 O O . GLY A 1 196 ? -0.465 9.734 -4.387 1 98.25 196 GLY A O 1
ATOM 1476 N N . LEU A 1 197 ? -1.149 11.414 -3.084 1 98.44 197 LEU A N 1
ATOM 1477 C CA . LEU A 1 197 ? -2.125 10.625 -2.338 1 98.44 197 LEU A CA 1
ATOM 1478 C C . LEU A 1 197 ? -3.273 10.188 -3.238 1 98.44 197 LEU A C 1
ATOM 1480 O O . LEU A 1 197 ? -3.67 9.023 -3.225 1 98.44 197 LEU A O 1
ATOM 1484 N N . PHE A 1 198 ? -3.832 11.094 -4 1 98.31 198 PHE A N 1
ATOM 1485 C CA . PHE A 1 198 ? -4.887 10.766 -4.949 1 98.31 198 PHE A CA 1
ATOM 1486 C C . PHE A 1 198 ? -4.398 9.742 -5.973 1 98.31 198 PHE A C 1
ATOM 1488 O O . PHE A 1 198 ? -5.094 8.773 -6.273 1 98.31 198 PHE A O 1
ATOM 1495 N N . GLU A 1 199 ? -3.219 10.008 -6.512 1 98.5 199 GLU A N 1
ATOM 1496 C CA . GLU A 1 199 ? -2.65 9.133 -7.531 1 98.5 199 GLU A CA 1
ATOM 1497 C C . GLU A 1 199 ? -2.4 7.734 -6.977 1 98.5 199 GLU A C 1
ATOM 1499 O O . GLU A 1 199 ? -2.488 6.746 -7.711 1 98.5 199 GLU A O 1
ATOM 1504 N N . ASN A 1 200 ? -2.133 7.617 -5.668 1 98.06 200 ASN A N 1
ATOM 1505 C CA . ASN A 1 200 ? -2.051 6.305 -5.039 1 98.06 200 ASN A CA 1
ATOM 1506 C C . ASN A 1 200 ? -3.359 5.535 -5.176 1 98.06 200 ASN A C 1
ATOM 1508 O O . ASN A 1 200 ? -3.352 4.344 -5.5 1 98.06 200 ASN A O 1
ATOM 1512 N N . CYS A 1 201 ? -4.477 6.191 -4.906 1 97.75 201 CYS A N 1
ATOM 1513 C CA . CYS A 1 201 ? -5.785 5.559 -5.027 1 97.75 201 CYS A CA 1
ATOM 1514 C C . CYS A 1 201 ? -6.062 5.156 -6.473 1 97.75 201 CYS A C 1
ATOM 1516 O O . CYS A 1 201 ? -6.617 4.086 -6.727 1 97.75 201 CYS A O 1
ATOM 1518 N N . LEU A 1 202 ? -5.664 6.102 -7.352 1 97.81 202 LEU A N 1
ATOM 1519 C CA . LEU A 1 202 ? -5.832 5.801 -8.766 1 97.81 202 LEU A CA 1
ATOM 1520 C C . LEU A 1 202 ? -5.09 4.52 -9.141 1 97.81 202 LEU A C 1
ATOM 1522 O O . LEU A 1 202 ? -5.621 3.682 -9.875 1 97.81 202 LEU A O 1
ATOM 1526 N N . PHE A 1 203 ? -3.877 4.402 -8.656 1 98.12 203 PHE A N 1
ATOM 1527 C CA . PHE A 1 203 ? -3.064 3.217 -8.883 1 98.12 203 PHE A CA 1
ATOM 1528 C C . PHE A 1 203 ? -3.762 1.971 -8.352 1 98.12 203 PHE A C 1
ATOM 1530 O O . PHE A 1 203 ? -3.736 0.917 -8.992 1 98.12 203 PHE A O 1
ATOM 1537 N N . LEU A 1 204 ? -4.434 2.057 -7.254 1 97.94 204 LEU A N 1
ATOM 1538 C CA . LEU A 1 204 ? -5.113 0.936 -6.617 1 97.94 204 LEU A CA 1
ATOM 1539 C C . LEU A 1 204 ? -6.34 0.515 -7.418 1 97.94 204 LEU A C 1
ATOM 1541 O O . LEU A 1 204 ? -6.68 -0.67 -7.469 1 97.94 204 LEU A O 1
ATOM 1545 N N . VAL A 1 205 ? -6.984 1.446 -8.062 1 97.75 205 VAL A N 1
ATOM 1546 C CA . VAL A 1 205 ? -8.219 1.104 -8.766 1 97.75 205 VAL A CA 1
ATOM 1547 C C . VAL A 1 205 ? -7.934 0.907 -10.25 1 97.75 205 VAL A C 1
ATOM 1549 O O . VAL A 1 205 ? -8.859 0.722 -11.047 1 97.75 205 VAL A O 1
ATOM 1552 N N . ALA A 1 206 ? -6.703 0.952 -10.664 1 98 206 ALA A N 1
ATOM 1553 C CA . ALA A 1 206 ? -6.293 0.854 -12.062 1 98 206 ALA A CA 1
ATOM 1554 C C . ALA A 1 206 ? -6.883 -0.391 -12.719 1 98 206 ALA A C 1
ATOM 1556 O O . ALA A 1 206 ? -7.324 -0.344 -13.867 1 98 206 ALA A O 1
ATOM 1557 N N . GLN A 1 207 ? -6.875 -1.444 -12.016 1 96.75 207 GLN A N 1
ATOM 1558 C CA . GLN A 1 207 ? -7.383 -2.693 -12.57 1 96.75 207 GLN A CA 1
ATOM 1559 C C . GLN A 1 207 ? -8.828 -2.545 -13.031 1 96.75 207 GLN A C 1
ATOM 1561 O O . GLN A 1 207 ? -9.211 -3.049 -14.086 1 96.75 207 GLN A O 1
ATOM 1566 N N . HIS A 1 208 ? -9.633 -1.867 -12.219 1 97.44 208 HIS A N 1
ATOM 1567 C CA . HIS A 1 208 ? -11.039 -1.657 -12.539 1 97.44 208 HIS A CA 1
ATOM 1568 C C . HIS A 1 208 ? -11.195 -0.725 -13.734 1 97.44 208 HIS A C 1
ATOM 1570 O O . HIS A 1 208 ? -12.07 -0.941 -14.586 1 97.44 208 HIS A O 1
ATOM 1576 N N . MET A 1 209 ? -10.344 0.301 -13.766 1 97.56 209 MET A N 1
ATOM 1577 C CA . MET A 1 209 ? -10.383 1.248 -14.875 1 97.56 209 MET A CA 1
ATOM 1578 C C . MET A 1 209 ? -10.062 0.554 -16.188 1 97.56 209 MET A C 1
ATOM 1580 O O . MET A 1 209 ? -10.773 0.728 -17.188 1 97.56 209 MET A O 1
ATOM 1584 N N . VAL A 1 210 ? -9.016 -0.259 -16.172 1 96.5 210 VAL A N 1
ATOM 1585 C CA . VAL A 1 210 ? -8.547 -0.923 -17.375 1 96.5 210 VAL A CA 1
ATOM 1586 C C . VAL A 1 210 ? -9.555 -1.988 -17.812 1 96.5 210 VAL A C 1
ATOM 1588 O O . VAL A 1 210 ? 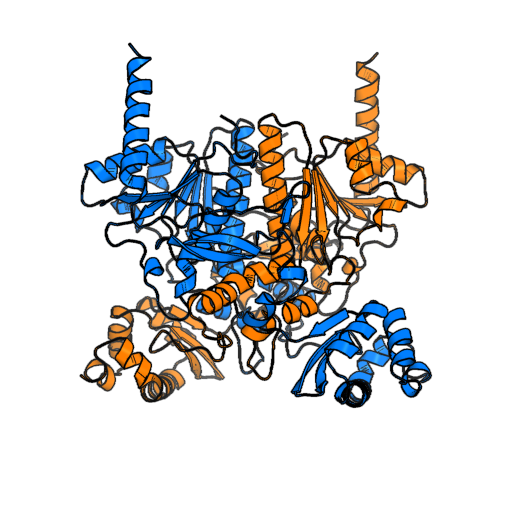-9.805 -2.162 -19 1 96.5 210 VAL A O 1
ATOM 1591 N N . GLU A 1 211 ? -10.078 -2.688 -16.844 1 95.31 211 GLU A N 1
ATOM 1592 C CA . GLU A 1 211 ? -11.141 -3.643 -17.156 1 95.31 211 GLU A CA 1
ATOM 1593 C C . GLU A 1 211 ? -12.273 -2.969 -17.922 1 95.31 211 GLU A C 1
ATOM 1595 O O . GLU A 1 211 ? -12.734 -3.486 -18.938 1 95.31 211 GLU A O 1
ATOM 1600 N N . TYR A 1 212 ? -12.742 -1.878 -17.438 1 96.56 212 TYR A N 1
ATOM 1601 C CA . TYR A 1 212 ? -13.82 -1.137 -18.078 1 96.56 212 TYR A CA 1
ATOM 1602 C C . TYR A 1 212 ? -13.414 -0.715 -19.484 1 96.56 212 TYR A C 1
ATOM 1604 O O . TYR A 1 212 ? -14.188 -0.874 -20.438 1 96.56 212 TYR A O 1
ATOM 1612 N N . GLU A 1 213 ? -12.227 -0.21 -19.594 1 93.88 213 GLU A N 1
ATOM 1613 C CA . GLU A 1 213 ? -11.75 0.25 -20.906 1 93.88 213 GLU A CA 1
ATOM 1614 C C . GLU A 1 213 ? -11.672 -0.902 -21.906 1 93.88 213 GLU A C 1
ATOM 1616 O O . GLU A 1 213 ? -12 -0.733 -23.078 1 93.88 213 GLU A O 1
ATOM 1621 N N . MET A 1 214 ? -11.281 -2.023 -21.438 1 92.31 214 MET A N 1
ATOM 1622 C CA . MET A 1 214 ? -11.039 -3.164 -22.328 1 92.31 214 MET A CA 1
ATOM 1623 C C . MET A 1 214 ? -12.344 -3.889 -22.641 1 92.31 214 MET A C 1
ATOM 1625 O O . MET A 1 214 ? -12.484 -4.48 -23.719 1 92.31 214 MET A O 1
ATOM 1629 N N . THR A 1 215 ? -13.297 -3.812 -21.734 1 93.75 215 THR A N 1
ATOM 1630 C CA . THR A 1 215 ? -14.469 -4.668 -21.906 1 93.75 215 THR A CA 1
ATOM 1631 C C . THR A 1 215 ? -15.719 -3.828 -22.156 1 93.75 215 THR A C 1
ATOM 1633 O O . THR A 1 215 ? -16.734 -4.34 -22.641 1 93.75 215 THR A O 1
ATOM 1636 N N . GLY A 1 216 ? -15.711 -2.576 -21.734 1 94.56 216 GLY A N 1
ATOM 1637 C CA . GLY A 1 216 ? -16.891 -1.725 -21.797 1 94.56 216 GLY A CA 1
ATOM 1638 C C . GLY A 1 216 ? -17.891 -1.993 -20.688 1 94.56 216 GLY A C 1
ATOM 1639 O O . GLY A 1 216 ? -18.906 -1.307 -20.578 1 94.56 216 GLY A O 1
ATOM 1640 N N . ARG A 1 217 ? -17.609 -2.928 -19.828 1 94.69 217 ARG A N 1
ATOM 1641 C CA . ARG A 1 217 ? -18.516 -3.283 -18.75 1 94.69 217 ARG A CA 1
ATOM 1642 C C . ARG A 1 217 ? -18.156 -2.531 -17.469 1 94.69 217 ARG A C 1
ATOM 1644 O O . ARG A 1 217 ? -17.016 -2.57 -17.016 1 94.69 217 ARG A O 1
ATOM 1651 N N . LYS A 1 218 ? -19.156 -1.896 -16.891 1 95.56 218 LYS A N 1
ATOM 1652 C CA . LYS A 1 218 ? -18.953 -1.195 -15.633 1 95.56 218 LYS A CA 1
ATOM 1653 C C . LYS A 1 218 ? -18.656 -2.178 -14.5 1 95.56 218 LYS A C 1
ATOM 1655 O O . LYS A 1 218 ? -19.422 -3.123 -14.281 1 95.56 218 LYS A O 1
ATOM 1660 N N . PRO A 1 219 ? -17.578 -1.942 -13.82 1 94.06 219 PRO A N 1
ATOM 1661 C CA . PRO A 1 219 ? -17.281 -2.877 -12.734 1 94.06 219 PRO A CA 1
ATOM 1662 C C . PRO A 1 219 ? -18.297 -2.811 -11.594 1 94.06 219 PRO A C 1
ATOM 1664 O O . PRO A 1 219 ? -18.766 -1.727 -11.258 1 94.06 219 PRO A O 1
ATOM 1667 N N . ARG A 1 220 ? -18.562 -3.947 -11.031 1 93.19 220 ARG A N 1
ATOM 1668 C CA . ARG A 1 220 ? -19.375 -4.004 -9.812 1 93.19 220 ARG A CA 1
ATOM 1669 C C . ARG A 1 220 ? -18.5 -3.848 -8.57 1 93.19 220 ARG A C 1
ATOM 1671 O O . ARG A 1 220 ? -17.344 -4.266 -8.562 1 93.19 220 ARG A O 1
ATOM 1678 N N . SER A 1 221 ? -19.141 -3.262 -7.562 1 94.88 221 SER A N 1
ATOM 1679 C CA . SER A 1 221 ? -18.406 -3.182 -6.305 1 94.88 221 SER A CA 1
ATOM 1680 C C . SER A 1 221 ? -18.094 -4.57 -5.754 1 94.88 221 SER A C 1
ATOM 1682 O O . SER A 1 221 ? -18.781 -5.539 -6.078 1 94.88 221 SER A O 1
ATOM 1684 N N . MET A 1 222 ? -17.078 -4.676 -4.934 1 92.88 222 MET A N 1
ATOM 1685 C CA . MET A 1 222 ? -16.547 -5.973 -4.52 1 92.88 222 MET A CA 1
ATOM 1686 C C . MET A 1 222 ? -17.594 -6.766 -3.738 1 92.88 222 MET A C 1
ATOM 1688 O O . MET A 1 222 ? -17.75 -7.965 -3.961 1 92.88 222 MET A O 1
ATOM 1692 N N . PRO A 1 223 ? -18.359 -6.145 -2.816 1 92.38 223 PRO A N 1
ATOM 1693 C CA . PRO A 1 223 ? -19.375 -6.918 -2.107 1 92.38 223 PRO A CA 1
ATOM 1694 C C . PRO A 1 223 ? -20.5 -7.406 -3.027 1 92.38 223 PRO A C 1
ATOM 1696 O O . PRO A 1 223 ? -21.281 -8.273 -2.641 1 92.38 223 PRO A O 1
ATOM 1699 N N . GLU A 1 224 ? -20.547 -6.883 -4.246 1 93 224 GLU A N 1
ATOM 1700 C CA . GLU A 1 224 ? -21.641 -7.211 -5.172 1 93 224 GLU A CA 1
ATOM 1701 C C . GLU A 1 224 ? -21.094 -7.922 -6.414 1 93 224 GLU A C 1
ATOM 1703 O O . GLU A 1 224 ? -21.828 -8.094 -7.395 1 93 224 GLU A O 1
ATOM 1708 N N . ARG A 1 225 ? -19.875 -8.344 -6.355 1 89.12 225 ARG A N 1
ATOM 1709 C CA . ARG A 1 225 ? -19.219 -8.961 -7.504 1 89.12 225 ARG A CA 1
ATOM 1710 C C . ARG A 1 225 ? -19.812 -10.328 -7.809 1 89.12 225 ARG A C 1
ATOM 1712 O O . ARG A 1 225 ? -20.453 -10.938 -6.945 1 89.12 225 ARG A O 1
ATOM 1719 N N . GLU A 1 226 ? -19.484 -10.75 -9.031 1 86.12 226 GLU A N 1
ATOM 1720 C CA . GLU A 1 226 ? -19.766 -12.148 -9.344 1 86.12 226 GLU A CA 1
ATOM 1721 C C . GLU A 1 226 ? -18.734 -13.07 -8.695 1 86.12 226 GLU A C 1
ATOM 1723 O O . GLU A 1 226 ? -17.547 -12.766 -8.656 1 86.12 226 GLU A O 1
ATOM 1728 N N . HIS A 1 227 ? -19.25 -14.188 -8.234 1 86.56 227 HIS A N 1
ATOM 1729 C CA . HIS A 1 227 ? -18.359 -15.117 -7.555 1 86.56 227 HIS A CA 1
ATOM 1730 C C . HIS A 1 227 ? -17.547 -15.938 -8.555 1 86.56 227 HIS A C 1
ATOM 1732 O O . HIS A 1 227 ? -18.047 -16.297 -9.625 1 86.56 227 HIS A O 1
ATOM 1738 N N . ALA A 1 228 ? -16.359 -16.188 -8.172 1 85.56 228 ALA A N 1
ATOM 1739 C CA . ALA A 1 228 ? -15.469 -16.953 -9.039 1 85.56 228 ALA A CA 1
ATOM 1740 C C . ALA A 1 228 ? -15.391 -18.406 -8.609 1 85.56 228 ALA A C 1
ATOM 1742 O O . ALA A 1 228 ? -14.883 -19.25 -9.344 1 85.56 228 ALA A O 1
ATOM 1743 N N . TRP A 1 229 ? -15.992 -18.734 -7.422 1 93.25 229 TRP A N 1
ATOM 1744 C CA . TRP A 1 229 ? -15.867 -20.078 -6.875 1 93.25 229 TRP A CA 1
ATOM 1745 C C . TRP A 1 229 ? -17.188 -20.531 -6.238 1 93.25 229 TRP A C 1
ATOM 1747 O O . TRP A 1 229 ? -17.984 -19.703 -5.809 1 93.25 229 TRP A O 1
ATOM 1757 N N . PRO A 1 230 ? -17.391 -21.828 -6.195 1 96.19 230 PRO A N 1
ATOM 1758 C CA . PRO A 1 230 ? -18.672 -22.328 -5.676 1 96.19 230 PRO A CA 1
ATOM 1759 C C . PRO A 1 230 ? -18.844 -22.047 -4.184 1 96.19 230 PRO A C 1
ATOM 1761 O O . PRO A 1 230 ? -19.969 -21.797 -3.727 1 96.19 230 PRO A O 1
ATOM 1764 N N . ILE A 1 231 ? -17.812 -22.172 -3.453 1 97.19 231 ILE A N 1
ATOM 1765 C CA . ILE A 1 231 ? -17.828 -21.844 -2.029 1 97.19 231 ILE A CA 1
ATOM 1766 C C . ILE A 1 231 ? -16.734 -20.828 -1.725 1 97.19 231 ILE A C 1
ATOM 1768 O O . ILE A 1 231 ? -15.539 -21.156 -1.754 1 97.19 231 ILE A O 1
ATOM 1772 N N . TYR A 1 232 ? -17.109 -19.672 -1.439 1 96.06 232 TYR A N 1
ATOM 1773 C CA . TYR A 1 232 ? -16.266 -18.5 -1.137 1 96.06 232 TYR A CA 1
ATOM 1774 C C . TYR A 1 232 ? -17.062 -17.453 -0.355 1 96.06 232 TYR A C 1
ATOM 1776 O O . TYR A 1 232 ? -17.469 -16.438 -0.913 1 96.06 232 TYR A O 1
ATOM 1784 N N . ASP A 1 233 ? -17.156 -17.812 0.908 1 95.44 233 ASP A N 1
ATOM 1785 C CA . ASP A 1 233 ? -18.109 -17.031 1.682 1 95.44 233 ASP A CA 1
ATOM 1786 C C . ASP A 1 233 ? -17.844 -17.156 3.18 1 95.44 233 ASP A C 1
ATOM 1788 O O . ASP A 1 233 ? -17.016 -17.969 3.6 1 95.44 233 ASP A O 1
ATOM 1792 N N . ILE A 1 234 ? -18.484 -16.312 3.891 1 96 234 ILE A N 1
ATOM 1793 C CA . ILE A 1 234 ? -18.453 -16.344 5.352 1 96 234 ILE A CA 1
ATOM 1794 C C . ILE A 1 234 ? -19.641 -17.141 5.879 1 96 234 ILE A C 1
ATOM 1796 O O . ILE A 1 234 ? -20.781 -16.953 5.422 1 96 234 ILE A O 1
ATOM 1800 N N . PHE A 1 235 ? -19.422 -18 6.828 1 97.44 235 PHE A N 1
ATOM 1801 C CA . PHE A 1 235 ? -20.453 -18.828 7.414 1 97.44 235 PHE A CA 1
ATOM 1802 C C . PHE A 1 235 ? -20.516 -18.641 8.922 1 97.44 235 PHE A C 1
ATOM 1804 O O . PHE A 1 235 ? -19.484 -18.453 9.578 1 97.44 235 PHE A O 1
ATOM 1811 N N . ASP A 1 236 ? -21.734 -18.734 9.422 1 97.06 236 ASP A N 1
ATOM 1812 C CA . ASP A 1 236 ? -21.922 -18.781 10.867 1 97.06 236 ASP A CA 1
ATOM 1813 C C . ASP A 1 236 ? -21.578 -20.156 11.43 1 97.06 236 ASP A C 1
ATOM 1815 O O . ASP A 1 236 ? -21.906 -21.188 10.82 1 97.06 236 ASP A O 1
ATOM 1819 N N . ALA A 1 237 ? -20.859 -20.172 12.445 1 97.44 237 ALA A N 1
ATOM 1820 C CA . ALA A 1 237 ? -20.484 -21.406 13.141 1 97.44 237 ALA A CA 1
ATOM 1821 C C . ALA A 1 237 ? -21.078 -21.422 14.555 1 97.44 237 ALA A C 1
ATOM 1823 O O . ALA A 1 237 ? -21.859 -20.547 14.922 1 97.44 237 ALA A O 1
ATOM 1824 N N . ALA A 1 238 ? -20.781 -22.484 15.258 1 96.81 238 ALA A N 1
ATOM 1825 C CA . ALA A 1 238 ? -21.328 -22.625 16.609 1 96.81 238 ALA A CA 1
ATOM 1826 C C . ALA A 1 238 ? -20.797 -21.531 17.531 1 96.81 238 ALA A C 1
ATOM 1828 O O . ALA A 1 238 ? -19.656 -21.078 17.391 1 96.81 238 ALA A O 1
ATOM 1829 N N . GLY A 1 239 ? -21.641 -21.094 18.547 1 94.12 239 GLY A N 1
ATOM 1830 C CA . GLY A 1 239 ? -21.219 -20.156 19.578 1 94.12 239 GLY A CA 1
ATOM 1831 C C . GLY A 1 239 ? -21.188 -18.719 19.094 1 94.12 239 GLY A C 1
ATOM 1832 O O . GLY A 1 239 ? -20.625 -17.844 19.766 1 94.12 239 GLY A O 1
ATOM 1833 N N . GLY A 1 240 ? -21.688 -18.453 17.875 1 92 240 GLY A N 1
ATOM 1834 C CA . GLY A 1 240 ? -21.75 -17.094 17.391 1 92 240 GLY A CA 1
ATOM 1835 C C . GLY A 1 240 ? -20.516 -16.672 16.609 1 92 240 GLY A C 1
ATOM 1836 O O . GLY A 1 240 ? -20.422 -15.531 16.156 1 92 240 GLY A O 1
ATOM 1837 N N . ASP A 1 241 ? -19.625 -17.547 16.453 1 93.75 241 ASP A N 1
ATOM 1838 C CA . ASP A 1 241 ? -18.422 -17.266 15.68 1 93.75 241 ASP A CA 1
ATOM 1839 C C . ASP A 1 241 ? -18.688 -17.406 14.188 1 93.75 241 ASP A C 1
ATOM 1841 O O . ASP A 1 241 ? -19.719 -17.938 13.781 1 93.75 241 ASP A O 1
ATOM 1845 N N . ARG A 1 242 ? -17.781 -16.844 13.438 1 96.06 242 ARG A N 1
ATOM 1846 C CA . ARG A 1 242 ? -17.891 -16.922 11.984 1 96.06 242 ARG A CA 1
ATOM 1847 C C . ARG A 1 242 ? -16.594 -17.375 11.352 1 96.06 242 ARG A C 1
ATOM 1849 O O . ARG A 1 242 ? -15.516 -17.203 11.938 1 96.06 242 ARG A O 1
ATOM 1856 N N . ILE A 1 243 ? -16.75 -17.938 10.203 1 97.44 243 ILE A N 1
ATOM 1857 C CA . ILE A 1 243 ? -15.57 -18.453 9.508 1 97.44 243 ILE A CA 1
ATOM 1858 C C . ILE A 1 243 ? -15.734 -18.266 8 1 97.44 243 ILE A C 1
ATOM 1860 O O . ILE A 1 243 ? -16.828 -18.453 7.469 1 97.44 243 ILE A O 1
ATOM 1864 N N . PHE A 1 244 ? -14.688 -17.828 7.352 1 97.44 244 PHE A N 1
ATOM 1865 C CA . PHE A 1 244 ? -14.617 -17.781 5.895 1 97.44 244 PHE A CA 1
ATOM 1866 C C . PHE A 1 244 ? -14.055 -19.094 5.34 1 97.44 244 PHE A C 1
ATOM 1868 O O . PHE A 1 244 ? -13.078 -19.625 5.863 1 97.44 244 PHE A O 1
ATOM 1875 N N . ILE A 1 245 ? -14.617 -19.594 4.234 1 97.69 245 ILE A N 1
ATOM 1876 C CA . ILE A 1 245 ? -14.156 -20.812 3.566 1 97.69 245 ILE A CA 1
ATOM 1877 C C . ILE A 1 245 ? -14.062 -20.562 2.062 1 97.69 245 ILE A C 1
ATOM 1879 O O . ILE A 1 245 ? -14.984 -20.016 1.455 1 97.69 245 ILE A O 1
ATOM 1883 N N . GLY A 1 246 ? -12.93 -20.938 1.528 1 96.94 246 GLY A N 1
ATOM 1884 C CA . GLY A 1 246 ? -12.719 -20.859 0.092 1 96.94 246 GLY A CA 1
ATOM 1885 C C . GLY A 1 246 ? -12.336 -22.172 -0.538 1 96.94 246 GLY A C 1
ATOM 1886 O O . GLY A 1 246 ? -11.219 -22.656 -0.365 1 96.94 246 GLY A O 1
ATOM 1887 N N . VAL A 1 247 ? -13.273 -22.797 -1.282 1 96.88 247 VAL A N 1
ATOM 1888 C CA . VAL A 1 247 ? -13.039 -24 -2.064 1 96.88 247 VAL A CA 1
ATOM 1889 C C . VAL A 1 247 ? -12.766 -23.625 -3.52 1 96.88 247 VAL A C 1
ATOM 1891 O O . VAL A 1 247 ? -13.695 -23.391 -4.293 1 96.88 247 VAL A O 1
ATOM 1894 N N . VAL A 1 248 ? -11.477 -23.734 -3.943 1 93.94 248 VAL A N 1
ATOM 1895 C CA . VAL A 1 248 ? -11.125 -23 -5.152 1 93.94 248 VAL A CA 1
ATOM 1896 C C . VAL A 1 248 ? -10.57 -23.953 -6.199 1 93.94 248 VAL A C 1
ATOM 1898 O O . VAL A 1 248 ? -10.289 -23.562 -7.332 1 93.94 248 VAL A O 1
ATOM 1901 N N . THR A 1 249 ? -10.367 -25.203 -5.871 1 93.69 249 THR A N 1
ATOM 1902 C CA . THR A 1 249 ? -9.883 -26.188 -6.844 1 93.69 249 THR A CA 1
ATOM 1903 C C . THR A 1 249 ? -10.797 -27.406 -6.891 1 93.69 249 THR A C 1
ATOM 1905 O O . THR A 1 249 ? -11.594 -27.625 -5.973 1 93.69 249 THR A O 1
ATOM 1908 N N . GLU A 1 250 ? -10.602 -28.188 -7.984 1 94.69 250 GLU A N 1
ATOM 1909 C CA . GLU A 1 250 ? -11.344 -29.438 -8.102 1 94.69 250 GLU A CA 1
ATOM 1910 C C . GLU A 1 250 ? -11.031 -30.375 -6.938 1 94.69 250 GLU A C 1
ATOM 1912 O O . GLU A 1 250 ? -11.93 -31.016 -6.391 1 94.69 250 GLU A O 1
ATOM 1917 N N . GLY A 1 251 ? -9.781 -30.406 -6.586 1 95.25 251 GLY A N 1
ATOM 1918 C CA . GLY A 1 251 ? -9.383 -31.219 -5.445 1 95.25 251 GLY A CA 1
ATOM 1919 C C . GLY A 1 251 ? -10.016 -30.766 -4.145 1 95.25 251 GLY A C 1
ATOM 1920 O O . GLY A 1 251 ? -10.484 -31.594 -3.357 1 95.25 251 GLY A O 1
ATOM 1921 N N . HIS A 1 252 ? -10.094 -29.516 -3.859 1 96.69 252 HIS A N 1
ATOM 1922 C CA . HIS A 1 252 ? -10.766 -28.969 -2.688 1 96.69 252 HIS A CA 1
ATOM 1923 C C . HIS A 1 252 ? -12.234 -29.359 -2.66 1 96.69 252 HIS A C 1
ATOM 1925 O O . HIS A 1 252 ? -12.75 -29.766 -1.616 1 96.69 252 HIS A O 1
ATOM 1931 N N . TRP A 1 253 ? -12.875 -29.188 -3.848 1 97.38 253 TRP A N 1
ATOM 1932 C CA . TRP A 1 253 ? -14.305 -29.484 -3.945 1 97.38 253 TRP A CA 1
ATOM 1933 C C . TRP A 1 253 ? -14.586 -30.938 -3.555 1 97.38 253 TRP A C 1
ATOM 1935 O O . TRP A 1 253 ? -15.438 -31.188 -2.701 1 97.38 253 TRP A O 1
ATOM 1945 N N . GLN A 1 254 ? -13.82 -31.828 -4.129 1 96.62 254 GLN A N 1
ATOM 1946 C CA . GLN A 1 254 ? -14.016 -33.25 -3.867 1 96.62 254 GLN A CA 1
ATOM 1947 C C . GLN A 1 254 ? -13.758 -33.594 -2.398 1 96.62 254 GLN A C 1
ATOM 1949 O O . GLN A 1 254 ? -14.547 -34.281 -1.768 1 96.62 254 GLN A O 1
ATOM 1954 N N . SER A 1 255 ? -12.68 -33.094 -1.871 1 97.5 255 SER A N 1
ATOM 1955 C CA . SER A 1 255 ? -12.336 -33.344 -0.478 1 97.5 255 SER A CA 1
ATOM 1956 C C . SER A 1 255 ? -13.359 -32.75 0.471 1 97.5 255 SER A C 1
ATOM 1958 O O . SER A 1 255 ? -13.719 -33.344 1.484 1 97.5 255 SER A O 1
ATOM 1960 N N . PHE A 1 256 ? -13.82 -31.531 0.148 1 98.19 256 PHE A N 1
ATOM 1961 C CA . PHE A 1 256 ? -14.805 -30.844 0.975 1 98.19 256 PHE A CA 1
ATOM 1962 C C . PHE A 1 256 ? -16.109 -31.625 1.03 1 98.19 256 PHE A C 1
ATOM 1964 O O . PHE A 1 256 ? -16.641 -31.891 2.113 1 98.19 256 PHE A O 1
ATOM 1971 N N . CYS A 1 257 ? -16.609 -32.031 -0.137 1 97.75 257 CYS A N 1
ATOM 1972 C CA . CYS A 1 257 ? -17.859 -32.781 -0.203 1 97.75 257 CYS A CA 1
ATOM 1973 C C . CYS A 1 257 ? -17.75 -34.094 0.555 1 97.75 257 CYS A C 1
ATOM 1975 O O . CYS A 1 257 ? -18.656 -34.469 1.283 1 97.75 257 CYS A O 1
ATOM 1977 N N . ARG A 1 258 ? -16.672 -34.719 0.377 1 97.19 258 ARG A N 1
ATOM 1978 C CA . ARG A 1 258 ? -16.453 -36 1.039 1 97.19 258 ARG A CA 1
ATOM 1979 C C . ARG A 1 258 ? -16.406 -35.844 2.555 1 97.19 258 ARG A C 1
ATOM 1981 O O . ARG A 1 258 ? -17.125 -36.531 3.279 1 97.19 258 ARG A O 1
ATOM 1988 N N . GLU A 1 259 ? -15.648 -34.938 3.074 1 97.06 259 GLU A N 1
ATOM 1989 C CA . GLU A 1 259 ? -15.383 -34.781 4.504 1 97.06 259 GLU A CA 1
ATOM 1990 C C . GLU A 1 259 ? -16.609 -34.219 5.23 1 97.06 259 GLU A C 1
ATOM 1992 O O . GLU A 1 259 ? -16.797 -34.469 6.418 1 97.06 259 GLU A O 1
ATOM 1997 N N . PHE A 1 260 ? -17.391 -33.469 4.523 1 97.25 260 PHE A N 1
ATOM 1998 C CA . PHE A 1 260 ? -18.516 -32.844 5.188 1 97.25 260 PHE A CA 1
ATOM 1999 C C . PHE A 1 260 ? -19.844 -33.469 4.777 1 97.25 260 PHE A C 1
ATOM 2001 O O . PHE A 1 260 ? -20.906 -32.906 5.012 1 97.25 260 PHE A O 1
ATOM 2008 N N . GLY A 1 261 ? -19.75 -34.562 4.09 1 96.06 261 GLY A N 1
ATOM 2009 C CA . GLY A 1 261 ? -20.906 -35.406 3.807 1 96.06 261 GLY A CA 1
ATOM 2010 C C . GLY A 1 261 ? -21.844 -34.812 2.787 1 96.06 261 GLY A C 1
ATOM 2011 O O . GLY A 1 261 ? -23.078 -34.906 2.926 1 96.06 261 GLY A O 1
ATOM 2012 N N . MET A 1 262 ? -21.328 -34.125 1.867 1 96.56 262 MET A N 1
ATOM 2013 C CA . MET A 1 262 ? -22.156 -33.469 0.841 1 96.56 262 MET A CA 1
ATOM 2014 C C . MET A 1 262 ? -22.109 -34.281 -0.461 1 96.56 262 MET A C 1
ATOM 2016 O O . MET A 1 262 ? -21.828 -33.719 -1.522 1 96.56 262 MET A O 1
ATOM 2020 N N . HIS A 1 263 ? -22.438 -35.5 -0.412 1 96.06 263 HIS A N 1
ATOM 2021 C CA . HIS A 1 263 ? -22.359 -36.438 -1.537 1 96.06 263 HIS A CA 1
ATOM 2022 C C . HIS A 1 263 ? -23.375 -36.062 -2.617 1 96.06 263 HIS A C 1
ATOM 2024 O O . HIS A 1 263 ? -23.125 -36.312 -3.803 1 96.06 263 HIS A O 1
ATOM 2030 N N . GLU A 1 264 ? -24.422 -35.5 -2.211 1 96.44 264 GLU A N 1
ATOM 2031 C CA . GLU A 1 264 ? -25.453 -35.094 -3.158 1 96.44 264 GLU A CA 1
ATOM 2032 C C . GLU A 1 264 ? -24.906 -34.094 -4.176 1 96.44 264 GLU A C 1
ATOM 2034 O O . GLU A 1 264 ? -25.422 -34 -5.297 1 96.44 264 GLU A O 1
ATOM 2039 N N . PHE A 1 265 ? -23.922 -33.375 -3.773 1 97.19 265 PHE A N 1
ATOM 2040 C CA . PHE A 1 265 ? -23.328 -32.406 -4.695 1 97.19 265 PHE A CA 1
ATOM 2041 C C . PHE A 1 265 ? -22.188 -33.062 -5.484 1 97.19 265 PHE A C 1
ATOM 2043 O O . PHE A 1 265 ? -22.062 -32.844 -6.691 1 97.19 265 PHE A O 1
ATOM 2050 N N . ALA A 1 266 ? -21.359 -33.875 -4.855 1 94.94 266 ALA A N 1
ATOM 2051 C CA . ALA A 1 266 ? -20.219 -34.531 -5.504 1 94.94 266 ALA A CA 1
ATOM 2052 C C . ALA A 1 266 ? -20.672 -35.469 -6.609 1 94.94 266 ALA A C 1
ATOM 2054 O O . ALA A 1 266 ? -20 -35.625 -7.629 1 94.94 266 ALA A O 1
ATOM 2055 N N . ASP A 1 267 ? -21.844 -36.031 -6.426 1 94.56 267 ASP A N 1
ATOM 2056 C CA . ASP A 1 267 ? -22.312 -37.094 -7.332 1 94.56 267 ASP A CA 1
ATOM 2057 C C . ASP A 1 267 ? -23.344 -36.531 -8.32 1 94.56 267 ASP A C 1
ATOM 2059 O O . ASP A 1 267 ? -23.828 -37.25 -9.188 1 94.56 267 ASP A O 1
ATOM 2063 N N . ASP A 1 268 ? -23.594 -35.281 -8.195 1 96.25 268 ASP A N 1
ATOM 2064 C CA . ASP A 1 268 ? -24.594 -34.688 -9.07 1 96.25 268 ASP A CA 1
ATOM 2065 C C . ASP A 1 268 ? -24 -34.406 -10.453 1 96.25 268 ASP A C 1
ATOM 2067 O O . ASP A 1 268 ? -23.141 -33.531 -10.609 1 96.25 268 ASP A O 1
ATOM 2071 N N . PRO A 1 269 ? -24.484 -35 -11.508 1 96 269 PRO A N 1
ATOM 2072 C CA . PRO A 1 269 ? -23.953 -34.781 -12.852 1 96 269 PRO A CA 1
ATOM 2073 C C . PRO A 1 269 ? -24.141 -33.344 -13.328 1 96 269 PRO A C 1
ATOM 2075 O O . PRO A 1 269 ? -23.422 -32.875 -14.227 1 96 269 PRO A O 1
ATOM 2078 N N . ALA A 1 270 ? -25.062 -32.656 -12.688 1 96.12 270 ALA A N 1
ATOM 2079 C CA . ALA A 1 270 ? -25.312 -31.281 -13.078 1 96.12 270 ALA A CA 1
ATOM 2080 C C . ALA A 1 270 ? -24.266 -30.344 -12.492 1 96.12 270 ALA A C 1
ATOM 2082 O O . ALA A 1 270 ? -24.188 -29.172 -12.867 1 96.12 270 ALA A O 1
ATOM 2083 N N . LEU A 1 271 ? -23.359 -30.859 -11.625 1 97.5 271 LEU A N 1
ATOM 2084 C CA . LEU A 1 271 ? -22.359 -30.031 -10.953 1 97.5 271 LEU A CA 1
ATOM 2085 C C . LEU A 1 271 ? -20.953 -30.5 -11.312 1 97.5 271 LEU A C 1
ATOM 2087 O O . LEU A 1 271 ? -20.047 -30.469 -10.469 1 97.5 271 LEU A O 1
ATOM 2091 N N . ARG A 1 272 ? -20.75 -30.875 -12.516 1 93.81 272 ARG A N 1
ATOM 2092 C CA . ARG A 1 272 ? -19.5 -31.5 -12.938 1 93.81 272 ARG A CA 1
ATOM 2093 C C . ARG A 1 272 ? -18.391 -30.453 -13.062 1 93.81 272 ARG A C 1
ATOM 2095 O O . ARG A 1 272 ? -17.234 -30.719 -12.695 1 93.81 272 ARG A O 1
ATOM 2102 N N . THR A 1 273 ? -18.75 -29.312 -13.609 1 94.44 273 THR A N 1
ATOM 2103 C CA . THR A 1 273 ? -17.719 -28.281 -13.82 1 94.44 273 THR A CA 1
ATOM 2104 C C . THR A 1 273 ? -17.812 -27.203 -12.75 1 94.44 273 THR A C 1
ATOM 2106 O O . THR A 1 273 ? -18.828 -27.062 -12.086 1 94.44 273 THR A O 1
ATOM 2109 N N . THR A 1 274 ? -16.719 -26.531 -12.602 1 93.12 274 THR A N 1
ATOM 2110 C CA . THR A 1 274 ? -16.703 -25.406 -11.672 1 93.12 274 THR A CA 1
ATOM 2111 C C . THR A 1 274 ? -17.75 -24.359 -12.062 1 93.12 274 THR A C 1
ATOM 2113 O O . THR A 1 274 ? -18.422 -23.797 -11.203 1 93.12 274 THR A O 1
ATOM 2116 N N . THR A 1 275 ? -17.875 -24.156 -13.344 1 93.19 275 THR A N 1
ATOM 2117 C CA . THR A 1 275 ? -18.859 -23.203 -13.836 1 93.19 275 THR A CA 1
ATOM 2118 C C . THR A 1 275 ? -20.266 -23.641 -13.414 1 93.19 275 THR A C 1
ATOM 2120 O O . THR A 1 275 ? -21.062 -22.812 -12.938 1 93.19 275 THR A O 1
ATOM 2123 N N . ASP A 1 276 ? -20.531 -24.891 -13.562 1 96.25 276 ASP A N 1
ATOM 2124 C CA . ASP A 1 276 ? -21.812 -25.422 -13.133 1 96.25 276 ASP A CA 1
ATOM 2125 C C . ASP A 1 276 ? -22.047 -25.172 -11.648 1 96.25 276 ASP A C 1
ATOM 2127 O O . ASP A 1 276 ? -23.156 -24.812 -11.234 1 96.25 276 ASP A O 1
ATOM 2131 N N . ARG A 1 277 ? -21.047 -25.359 -10.922 1 97.31 277 ARG A N 1
ATOM 2132 C CA . ARG A 1 277 ? -21.125 -25.219 -9.469 1 97.31 277 ARG A CA 1
ATOM 2133 C C . ARG A 1 277 ? -21.312 -23.766 -9.07 1 97.31 277 ARG A C 1
ATOM 2135 O O . ARG A 1 277 ? -22.062 -23.469 -8.141 1 97.31 277 ARG A O 1
ATOM 2142 N N . ILE A 1 278 ? -20.672 -22.875 -9.75 1 95.44 278 ILE A N 1
ATOM 2143 C CA . ILE A 1 278 ? -20.844 -21.453 -9.492 1 95.44 278 ILE A CA 1
ATOM 2144 C C . ILE A 1 278 ? -22.281 -21.047 -9.766 1 95.44 278 ILE A C 1
ATOM 2146 O O . ILE A 1 278 ? -22.891 -20.312 -8.977 1 95.44 278 ILE A O 1
ATOM 2150 N N . MET A 1 279 ? -22.844 -21.562 -10.82 1 95.56 279 MET A N 1
ATOM 2151 C CA . MET A 1 279 ? -24.219 -21.234 -11.195 1 95.56 279 MET A CA 1
ATOM 2152 C C . MET A 1 279 ? -25.219 -21.828 -10.195 1 95.56 279 MET A C 1
ATOM 2154 O O . MET A 1 279 ? -26.359 -21.375 -10.102 1 95.56 279 MET A O 1
ATOM 2158 N N . ALA A 1 280 ? -24.781 -22.781 -9.445 1 97.25 280 ALA A N 1
ATOM 2159 C CA . ALA A 1 280 ? -25.656 -23.469 -8.508 1 97.25 280 ALA A CA 1
ATOM 2160 C C . ALA A 1 280 ? -25.406 -22.984 -7.078 1 97.25 280 ALA A C 1
ATOM 2162 O O . ALA A 1 280 ? -25.812 -23.641 -6.117 1 97.25 280 ALA A O 1
ATOM 2163 N N . ARG A 1 281 ? -24.734 -21.906 -6.867 1 97.31 281 ARG A N 1
ATOM 2164 C CA . ARG A 1 281 ? -24.391 -21.391 -5.547 1 97.31 281 ARG A CA 1
ATOM 2165 C C . ARG A 1 281 ? -25.641 -21.203 -4.691 1 97.31 281 ARG A C 1
ATOM 2167 O O . ARG A 1 281 ? -25.594 -21.391 -3.473 1 97.31 281 ARG A O 1
ATOM 2174 N N . ASP A 1 282 ? -26.734 -20.828 -5.309 1 96.5 282 ASP A N 1
ATOM 2175 C CA . ASP A 1 282 ? -27.969 -20.594 -4.574 1 96.5 282 ASP A CA 1
ATOM 2176 C C . ASP A 1 282 ? -28.438 -21.859 -3.852 1 96.5 282 ASP A C 1
ATOM 2178 O O . ASP A 1 282 ? -29.156 -21.781 -2.852 1 96.5 282 ASP A O 1
ATOM 2182 N N . ARG A 1 283 ? -28.062 -22.969 -4.328 1 96.62 283 ARG A N 1
ATOM 2183 C CA . ARG A 1 283 ? -28.391 -24.234 -3.705 1 96.62 283 ARG A CA 1
ATOM 2184 C C . ARG A 1 283 ? -27.266 -24.719 -2.814 1 96.62 283 ARG A C 1
ATOM 2186 O O . ARG A 1 283 ? -27.5 -25.297 -1.749 1 96.62 283 ARG A O 1
ATOM 2193 N N . ILE A 1 284 ? -26.047 -24.469 -3.182 1 98.19 284 ILE A N 1
ATOM 2194 C CA . ILE A 1 284 ? -24.859 -25 -2.52 1 98.19 284 ILE A CA 1
ATOM 2195 C C . ILE A 1 284 ? -24.625 -24.266 -1.206 1 98.19 284 ILE A C 1
ATOM 2197 O O . ILE A 1 284 ? -24.438 -24.891 -0.159 1 98.19 284 ILE A O 1
ATOM 2201 N N . ILE A 1 285 ? -24.703 -22.984 -1.19 1 98.06 285 ILE A N 1
ATOM 2202 C CA . ILE A 1 285 ? -24.266 -22.156 -0.073 1 98.06 285 ILE A CA 1
ATOM 2203 C C . ILE A 1 285 ? -25.188 -22.391 1.125 1 98.06 285 ILE A C 1
ATOM 2205 O O . ILE A 1 285 ? -24.719 -22.594 2.246 1 98.06 285 ILE A O 1
ATOM 2209 N N . PRO A 1 286 ? -26.531 -22.469 0.909 1 98.19 286 PRO A N 1
ATOM 2210 C CA . PRO A 1 286 ? -27.375 -22.766 2.064 1 98.19 286 PRO A CA 1
ATOM 2211 C C . PRO A 1 286 ? -27.078 -24.125 2.676 1 98.19 286 PRO A C 1
ATOM 2213 O O . PRO A 1 286 ? -27.125 -24.281 3.9 1 98.19 286 PRO A O 1
ATOM 2216 N N . ARG A 1 287 ? -26.812 -25.062 1.844 1 98.06 287 ARG A N 1
ATOM 2217 C CA . ARG A 1 287 ? -26.484 -26.391 2.336 1 98.06 287 ARG A CA 1
ATOM 2218 C C . ARG A 1 287 ? -25.188 -26.391 3.133 1 98.06 287 ARG A C 1
ATOM 2220 O O . ARG A 1 287 ? -25.094 -27.016 4.191 1 98.06 287 ARG A O 1
ATOM 2227 N N . VAL A 1 288 ? -24.188 -25.734 2.66 1 98.38 288 VAL A N 1
ATOM 2228 C CA . VAL A 1 288 ? -22.922 -25.594 3.363 1 98.38 288 VAL A CA 1
ATOM 2229 C C . VAL A 1 288 ? -23.141 -24.891 4.699 1 98.38 288 VAL A C 1
ATOM 2231 O O . VAL A 1 288 ? -22.594 -25.312 5.723 1 98.38 288 VAL A O 1
ATOM 2234 N N . ALA A 1 289 ? -23.938 -23.859 4.664 1 98.31 289 ALA A N 1
ATOM 2235 C CA . ALA A 1 289 ? -24.234 -23.109 5.879 1 98.31 289 ALA A CA 1
ATOM 2236 C C . ALA A 1 289 ? -24.859 -24.016 6.945 1 98.31 289 ALA A C 1
ATOM 2238 O O . ALA A 1 289 ? -24.516 -23.906 8.125 1 98.31 289 ALA A O 1
ATOM 2239 N N . GLU A 1 290 ? -25.719 -24.844 6.512 1 97.81 290 GLU A N 1
ATOM 2240 C CA . GLU A 1 290 ? -26.375 -25.781 7.422 1 97.81 290 GLU A CA 1
ATOM 2241 C C . GLU A 1 290 ? -25.375 -26.719 8.078 1 97.81 290 GLU A C 1
ATOM 2243 O O . GLU A 1 290 ? -25.453 -26.984 9.273 1 97.81 290 GLU A O 1
ATOM 2248 N N . VAL A 1 291 ? -24.484 -27.156 7.312 1 97.06 291 VAL A N 1
ATOM 2249 C CA . VAL A 1 291 ? -23.484 -28.109 7.793 1 97.06 291 VAL A CA 1
ATOM 2250 C C . VAL A 1 291 ? -22.531 -27.422 8.766 1 97.06 291 VAL A C 1
ATOM 2252 O O . VAL A 1 291 ? -22.188 -27.984 9.812 1 97.06 291 VAL A O 1
ATOM 2255 N N . ILE A 1 292 ? -22.109 -26.188 8.484 1 97.62 292 ILE A N 1
ATOM 2256 C CA . ILE A 1 292 ? -21.062 -25.453 9.203 1 97.62 292 ILE A CA 1
ATOM 2257 C C . ILE A 1 292 ? -21.609 -24.922 10.516 1 97.62 292 ILE A C 1
ATOM 2259 O O . ILE A 1 292 ? -20.875 -24.797 11.5 1 97.62 292 ILE A O 1
ATOM 2263 N N . LYS A 1 293 ? -22.844 -24.688 10.578 1 97.12 293 LYS A N 1
ATOM 2264 C CA . LYS A 1 293 ? -23.5 -24.016 11.688 1 97.12 293 LYS A CA 1
ATOM 2265 C C . LYS A 1 293 ? -23.234 -24.719 13.008 1 97.12 293 LYS A C 1
ATOM 2267 O O . LYS A 1 293 ? -23.141 -24.094 14.062 1 97.12 293 LYS A O 1
ATOM 2272 N N . GLY A 1 294 ? -23.016 -26 12.977 1 95.44 294 GLY A N 1
ATOM 2273 C CA . GLY A 1 294 ? -22.844 -26.766 14.203 1 95.44 294 GLY A CA 1
ATOM 2274 C C . GLY A 1 294 ? -21.391 -26.969 14.594 1 95.44 294 GLY A C 1
ATOM 2275 O O . GLY A 1 294 ? -21.109 -27.5 15.664 1 95.44 294 GLY A O 1
ATOM 2276 N N . TRP A 1 295 ? -20.484 -26.469 13.844 1 97.5 295 TRP A N 1
ATOM 2277 C CA . TRP A 1 295 ? -19.062 -26.688 14.078 1 97.5 295 TRP A CA 1
ATOM 2278 C C . TRP A 1 295 ? -18.469 -25.578 14.938 1 97.5 295 TRP A C 1
ATOM 2280 O O . TRP A 1 295 ? -18.797 -24.406 14.75 1 97.5 295 TRP A O 1
ATOM 2290 N N . LYS A 1 296 ? -17.703 -25.984 15.875 1 97.44 296 LYS A N 1
ATOM 2291 C CA . LYS A 1 296 ? -16.828 -24.984 16.484 1 97.44 296 LYS A CA 1
ATOM 2292 C C . LYS A 1 296 ? -15.734 -24.531 15.516 1 97.44 296 LYS A C 1
ATOM 2294 O O . LYS A 1 296 ? -15.148 -25.359 14.812 1 97.44 296 LYS A O 1
ATOM 2299 N N . VAL A 1 297 ? -15.461 -23.312 15.523 1 97.12 297 VAL A N 1
ATOM 2300 C CA . VAL A 1 297 ? -14.516 -22.75 14.562 1 97.12 297 VAL A CA 1
ATOM 2301 C C . VAL A 1 297 ? -13.156 -23.438 14.711 1 97.12 297 VAL A C 1
ATOM 2303 O O . VAL A 1 297 ? -12.492 -23.734 13.711 1 97.12 297 VAL A O 1
ATOM 2306 N N . ALA A 1 298 ? -12.75 -23.688 15.953 1 96.19 298 ALA A N 1
ATOM 2307 C CA . ALA A 1 298 ? -11.453 -24.312 16.188 1 96.19 298 ALA A CA 1
ATOM 2308 C C . ALA A 1 298 ? -11.383 -25.688 15.523 1 96.19 298 ALA A C 1
ATOM 2310 O O . ALA A 1 298 ? -10.398 -26.016 14.852 1 96.19 298 ALA A O 1
ATOM 2311 N N . ASP A 1 299 ? -12.422 -26.484 15.641 1 97.69 299 ASP A N 1
ATOM 2312 C CA . ASP A 1 299 ? -12.477 -27.828 15.055 1 97.69 299 ASP A CA 1
ATOM 2313 C C . ASP A 1 299 ? -12.562 -27.75 13.531 1 97.69 299 ASP A C 1
ATOM 2315 O O . ASP A 1 299 ? -11.906 -28.516 12.828 1 97.69 299 ASP A O 1
ATOM 2319 N N . LEU A 1 300 ? -13.398 -26.891 13.156 1 97.94 300 LEU A N 1
ATOM 2320 C CA . LEU A 1 300 ? -13.562 -26.703 11.719 1 97.94 300 LEU A CA 1
ATOM 2321 C C . LEU A 1 300 ? -12.266 -26.234 11.078 1 97.94 300 LEU A C 1
ATOM 2323 O O . LEU A 1 300 ? -11.891 -26.719 10.008 1 97.94 300 LEU A O 1
ATOM 2327 N N . SER A 1 301 ? -11.594 -25.312 11.719 1 97.12 301 SER A N 1
ATOM 2328 C CA . SER A 1 301 ? -10.312 -24.828 11.234 1 97.12 301 SER A CA 1
ATOM 2329 C C . SER A 1 301 ? -9.297 -25.953 11.109 1 97.12 301 SER A C 1
ATOM 2331 O O . SER A 1 301 ? -8.586 -26.062 10.109 1 97.12 301 SER A O 1
ATOM 2333 N N . ALA A 1 302 ? -9.234 -26.766 12.102 1 97.25 302 ALA A N 1
ATOM 2334 C CA . ALA A 1 302 ? -8.32 -27.891 12.078 1 97.25 302 ALA A CA 1
ATOM 2335 C C . ALA A 1 302 ? -8.625 -28.828 10.914 1 97.25 302 ALA A C 1
ATOM 2337 O O . ALA A 1 302 ? -7.711 -29.312 10.234 1 97.25 302 ALA A O 1
ATOM 2338 N N . LYS A 1 303 ? -9.852 -29.078 10.688 1 97.5 303 LYS A N 1
ATOM 2339 C CA . LYS A 1 303 ? -10.281 -29.953 9.602 1 97.5 303 LYS A CA 1
ATOM 2340 C C . LYS A 1 303 ? -9.93 -29.344 8.242 1 97.5 303 LYS A C 1
ATOM 2342 O O . LYS A 1 303 ? -9.391 -30.031 7.371 1 97.5 303 LYS A O 1
ATOM 2347 N N . LEU A 1 304 ? -10.258 -28.094 8.047 1 98 304 LEU A N 1
ATOM 2348 C CA . LEU A 1 304 ? -9.984 -27.406 6.793 1 98 304 LEU A CA 1
ATOM 2349 C C . LEU A 1 304 ? -8.484 -27.312 6.543 1 98 304 LEU A C 1
ATOM 2351 O O . LEU A 1 304 ? -8.023 -27.438 5.406 1 98 304 LEU A O 1
ATOM 2355 N N . ASP A 1 305 ? -7.762 -27.062 7.637 1 96.75 305 ASP A N 1
ATOM 2356 C CA . ASP A 1 305 ? -6.309 -27.031 7.535 1 96.75 305 ASP A CA 1
ATOM 2357 C C . ASP A 1 305 ? -5.754 -28.375 7.055 1 96.75 305 ASP A C 1
ATOM 2359 O O . ASP A 1 305 ? -4.895 -28.406 6.172 1 96.75 305 ASP A O 1
ATOM 2363 N N . ALA A 1 306 ? -6.234 -29.422 7.559 1 96.81 306 ALA A N 1
ATOM 2364 C CA . ALA A 1 306 ? -5.797 -30.766 7.176 1 96.81 306 ALA A CA 1
ATOM 2365 C C . ALA A 1 306 ? -6.102 -31.047 5.707 1 96.81 306 ALA A C 1
ATOM 2367 O O . ALA A 1 306 ? -5.379 -31.797 5.051 1 96.81 306 ALA A O 1
ATOM 2368 N N . LEU A 1 307 ? -7.121 -30.438 5.184 1 96.88 307 LEU A N 1
ATOM 2369 C CA . LEU A 1 307 ? -7.527 -30.625 3.793 1 96.88 307 LEU A CA 1
ATOM 2370 C C . LEU A 1 307 ? -6.812 -29.641 2.879 1 96.88 307 LEU A C 1
ATOM 2372 O O . LEU A 1 307 ? -7 -29.656 1.661 1 96.88 307 LEU A O 1
ATOM 2376 N N . ASN A 1 308 ? -6.039 -28.703 3.436 1 95.81 308 ASN A N 1
ATOM 2377 C CA . ASN A 1 308 ? -5.332 -27.656 2.709 1 95.81 308 ASN A CA 1
ATOM 2378 C C . ASN A 1 308 ? -6.301 -26.734 1.98 1 95.81 308 ASN A C 1
ATOM 2380 O O . ASN A 1 308 ? -6.012 -26.266 0.874 1 95.81 308 ASN A O 1
ATOM 2384 N N . ILE A 1 309 ? -7.492 -26.578 2.559 1 97.12 309 ILE A N 1
ATOM 2385 C CA . ILE A 1 309 ? -8.508 -25.672 2.049 1 97.12 309 ILE A CA 1
ATOM 2386 C C . ILE A 1 309 ? -8.344 -24.297 2.715 1 97.12 309 ILE A C 1
ATOM 2388 O O . ILE A 1 309 ? -8.094 -24.219 3.918 1 97.12 309 ILE A O 1
ATOM 2392 N N . CYS A 1 310 ? -8.492 -23.25 1.939 1 96.12 310 CYS A N 1
ATOM 2393 C CA . CYS A 1 310 ? -8.383 -21.891 2.465 1 96.12 310 CYS A CA 1
ATOM 2394 C C . CYS A 1 310 ? -9.516 -21.594 3.434 1 96.12 310 CYS A C 1
ATOM 2396 O O . CYS A 1 310 ? -10.68 -21.859 3.139 1 96.12 310 CYS A O 1
ATOM 2398 N N . PHE A 1 311 ? -9.133 -21.031 4.535 1 97.31 311 PHE A N 1
ATOM 2399 C CA . PHE A 1 311 ? -10.125 -20.641 5.527 1 97.31 311 PHE A CA 1
ATOM 2400 C C . PHE A 1 311 ? -9.586 -19.547 6.438 1 97.31 311 PHE A C 1
ATOM 2402 O O . PHE A 1 311 ? -8.383 -19.297 6.469 1 97.31 311 PHE A O 1
ATOM 2409 N N . SER A 1 312 ? -10.523 -18.938 7.121 1 96.31 312 SER A N 1
ATOM 2410 C CA . SER A 1 312 ? -10.125 -18.031 8.195 1 96.31 312 SER A CA 1
ATOM 2411 C C . SER A 1 312 ? -11.289 -17.75 9.141 1 96.31 312 SER A C 1
ATOM 2413 O O . SER A 1 312 ? -12.398 -17.453 8.695 1 96.31 312 SER A O 1
ATOM 2415 N N . PRO A 1 313 ? -11 -17.859 10.461 1 95.44 313 PRO A N 1
ATOM 2416 C CA . PRO A 1 313 ? -11.914 -17.125 11.344 1 95.44 313 PRO A CA 1
ATOM 2417 C C . PRO A 1 313 ? -11.977 -15.633 11.016 1 95.44 313 PRO A C 1
ATOM 2419 O O . PRO A 1 313 ? -11.07 -15.094 10.383 1 95.44 313 PRO A O 1
ATOM 2422 N N . ILE A 1 314 ? -13.039 -15 11.367 1 96.44 314 ILE A N 1
ATOM 2423 C CA . ILE A 1 314 ? -13.141 -13.547 11.227 1 96.44 314 ILE A CA 1
ATOM 2424 C C . ILE A 1 314 ? -12.555 -12.875 12.461 1 96.44 314 ILE A C 1
ATOM 2426 O O . ILE A 1 314 ? -13.234 -12.719 13.477 1 96.44 314 ILE A O 1
ATOM 2430 N N . ASN A 1 315 ? -11.328 -12.438 12.305 1 96.88 315 ASN A N 1
ATOM 2431 C CA . ASN A 1 315 ? -10.617 -11.859 13.438 1 96.88 315 ASN A CA 1
ATOM 2432 C C . ASN A 1 315 ? -10.75 -10.336 13.469 1 96.88 315 ASN A C 1
ATOM 2434 O O . ASN A 1 315 ? -11.086 -9.719 12.453 1 96.88 315 ASN A O 1
ATOM 2438 N N . ARG A 1 316 ? -10.547 -9.805 14.617 1 97.06 316 ARG A N 1
ATOM 2439 C CA . ARG A 1 316 ? -10.367 -8.375 14.852 1 97.06 316 ARG A CA 1
ATOM 2440 C C . ARG A 1 316 ? -8.953 -8.078 15.344 1 97.06 316 ARG A C 1
ATOM 2442 O O . ARG A 1 316 ? -8.234 -8.984 15.766 1 97.06 316 ARG A O 1
ATOM 2449 N N . PRO A 1 317 ? -8.602 -6.789 15.32 1 96.81 317 PRO A N 1
ATOM 2450 C CA . PRO A 1 317 ? -7.223 -6.449 15.672 1 96.81 317 PRO A CA 1
ATOM 2451 C C . PRO A 1 317 ? -6.828 -6.957 17.062 1 96.81 317 PRO A C 1
ATOM 2453 O O . PRO A 1 317 ? -5.711 -7.438 17.25 1 96.81 317 PRO A O 1
ATOM 2456 N N . GLU A 1 318 ? -7.703 -6.91 18 1 97.19 318 GLU A N 1
ATOM 2457 C CA . GLU A 1 318 ? -7.375 -7.336 19.359 1 97.19 318 GLU A CA 1
ATOM 2458 C C . GLU A 1 318 ? -7.188 -8.844 19.438 1 97.19 318 GLU A C 1
ATOM 2460 O O . GLU A 1 318 ? -6.457 -9.344 20.297 1 97.19 318 GLU A O 1
ATOM 2465 N N . ASP A 1 319 ? -7.809 -9.617 18.547 1 96.75 319 ASP A N 1
ATOM 2466 C CA . ASP A 1 319 ? -7.672 -11.07 18.516 1 96.75 319 ASP A CA 1
ATOM 2467 C C . ASP A 1 319 ? -6.254 -11.477 18.109 1 96.75 319 ASP A C 1
ATOM 2469 O O . ASP A 1 319 ? -5.766 -12.531 18.516 1 96.75 319 ASP A O 1
ATOM 2473 N N . LEU A 1 320 ? -5.586 -10.641 17.344 1 97.88 320 LEU A N 1
ATOM 2474 C CA . LEU A 1 320 ? -4.285 -10.953 16.766 1 97.88 320 LEU A CA 1
ATOM 2475 C C . LEU A 1 320 ? -3.199 -10.977 17.828 1 97.88 320 LEU A C 1
ATOM 2477 O O . LEU A 1 320 ? -2.137 -11.578 17.625 1 97.88 320 LEU A O 1
ATOM 2481 N N . LEU A 1 321 ? -3.453 -10.359 18.938 1 96.81 321 LEU A N 1
ATOM 2482 C CA . LEU A 1 321 ? -2.49 -10.312 20.031 1 96.81 321 LEU A CA 1
ATOM 2483 C C . LEU A 1 321 ? -2.404 -11.656 20.75 1 96.81 321 LEU A C 1
ATOM 2485 O O . LEU A 1 321 ? -1.545 -11.852 21.609 1 96.81 321 LEU A O 1
ATOM 2489 N N . HIS A 1 322 ? -3.236 -12.586 20.312 1 95.5 322 HIS A N 1
ATOM 2490 C CA . HIS A 1 322 ? -3.209 -13.93 20.875 1 95.5 322 HIS A CA 1
ATOM 2491 C C . HIS A 1 322 ? -2.98 -14.977 19.781 1 95.5 322 HIS A C 1
ATOM 2493 O O . HIS A 1 322 ? -3.035 -16.172 20.047 1 95.5 322 HIS A O 1
ATOM 2499 N N . ASP A 1 323 ? -2.781 -14.625 18.609 1 96.75 323 ASP A N 1
ATOM 2500 C CA . ASP A 1 323 ? -2.604 -15.508 17.469 1 96.75 323 ASP A CA 1
ATOM 2501 C C . ASP A 1 323 ? -1.217 -16.141 17.469 1 96.75 323 ASP A C 1
ATOM 2503 O O . ASP A 1 323 ? -0.206 -15.445 17.547 1 96.75 323 ASP A O 1
ATOM 2507 N N . PRO A 1 324 ? -1.096 -17.438 17.297 1 96.69 324 PRO A N 1
ATOM 2508 C CA . PRO A 1 324 ? 0.195 -18.109 17.438 1 96.69 324 PRO A CA 1
ATOM 2509 C C . PRO A 1 324 ? 1.203 -17.688 16.375 1 96.69 324 PRO A C 1
ATOM 2511 O O . PRO A 1 324 ? 2.41 -17.672 16.625 1 96.69 324 PRO A O 1
ATOM 2514 N N . HIS A 1 325 ? 0.739 -17.406 15.172 1 97.69 325 HIS A N 1
ATOM 2515 C CA . HIS A 1 325 ? 1.655 -16.969 14.125 1 97.69 325 HIS A CA 1
ATOM 2516 C C . HIS A 1 325 ? 2.113 -15.531 14.367 1 97.69 325 HIS A C 1
ATOM 2518 O O . HIS A 1 325 ? 3.26 -15.188 14.078 1 97.69 325 HI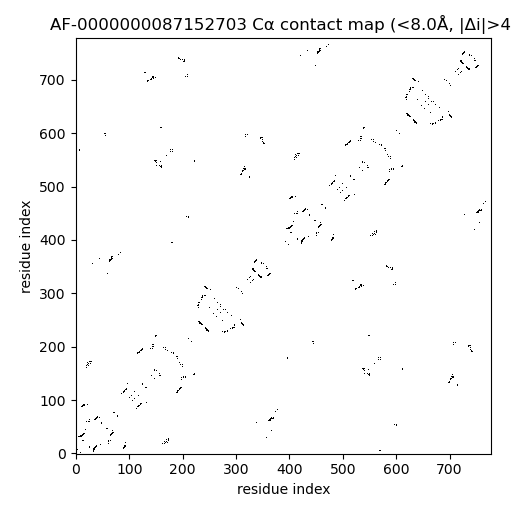S A O 1
ATOM 2524 N N . VAL A 1 326 ? 1.284 -14.672 14.914 1 98.12 326 VAL A N 1
ATOM 2525 C CA . VAL A 1 326 ? 1.615 -13.289 15.234 1 98.12 326 VAL A CA 1
ATOM 2526 C C . VAL A 1 326 ? 2.58 -13.242 16.422 1 98.12 326 VAL A C 1
ATOM 2528 O O . VAL A 1 326 ? 3.484 -12.406 16.469 1 98.12 326 VAL A O 1
ATOM 2531 N N . LEU A 1 327 ? 2.439 -14.18 17.328 1 97.75 327 LEU A N 1
ATOM 2532 C CA . LEU A 1 327 ? 3.213 -14.172 18.562 1 97.75 327 LEU A CA 1
ATOM 2533 C C . LEU A 1 327 ? 4.535 -14.914 18.391 1 97.75 327 LEU A C 1
ATOM 2535 O O . LEU A 1 327 ? 5.363 -14.945 19.297 1 97.75 327 LEU A O 1
ATOM 2539 N N . ARG A 1 328 ? 4.762 -15.484 17.203 1 97.12 328 ARG A N 1
ATOM 2540 C CA . ARG A 1 328 ? 6.043 -16.141 16.969 1 97.12 328 ARG A CA 1
ATOM 2541 C C . ARG A 1 328 ? 7.191 -15.148 17.047 1 97.12 328 ARG A C 1
ATOM 2543 O O . ARG A 1 328 ? 6.988 -13.938 16.891 1 97.12 328 ARG A O 1
ATOM 2550 N N . PRO A 1 329 ? 8.406 -15.695 17.234 1 94.25 329 PRO A N 1
ATOM 2551 C CA . PRO A 1 329 ? 9.539 -14.766 17.172 1 94.25 329 PRO A CA 1
ATOM 2552 C C . PRO A 1 329 ? 9.602 -14 15.852 1 94.25 329 PRO A C 1
ATOM 2554 O O . PRO A 1 329 ? 9.578 -14.602 14.781 1 94.25 329 PRO A O 1
ATOM 2557 N N . GLY A 1 330 ? 9.555 -12.688 15.961 1 93.69 330 GLY A N 1
ATOM 2558 C CA . GLY A 1 330 ? 9.656 -11.852 14.773 1 93.69 330 GLY A CA 1
ATOM 2559 C C . GLY A 1 330 ? 8.305 -11.43 14.219 1 93.69 330 GLY A C 1
ATOM 2560 O O . GLY A 1 330 ? 8.234 -10.625 13.289 1 93.69 330 GLY A O 1
ATOM 2561 N N . GLY A 1 331 ? 7.258 -11.977 14.797 1 96.75 331 GLY A N 1
ATOM 2562 C CA . GLY A 1 331 ? 5.938 -11.516 14.398 1 96.75 331 GLY A CA 1
ATOM 2563 C C . GLY A 1 331 ? 5.617 -10.117 14.891 1 96.75 331 GLY A C 1
ATOM 2564 O O . GLY A 1 331 ? 5.207 -9.258 14.117 1 96.75 331 GLY A O 1
ATOM 2565 N N . LEU A 1 332 ? 5.801 -9.922 16.141 1 97.81 332 LEU A N 1
ATOM 2566 C CA . LEU A 1 332 ? 5.785 -8.602 16.766 1 97.81 332 LEU A CA 1
ATOM 2567 C C . LEU A 1 332 ? 7.184 -8.195 17.219 1 97.81 332 LEU A C 1
ATOM 2569 O O . LEU A 1 332 ? 7.992 -9.055 17.594 1 97.81 332 LEU A O 1
ATOM 2573 N N . VAL A 1 333 ? 7.461 -6.914 17.141 1 97.56 333 VAL A N 1
ATOM 2574 C CA . VAL A 1 333 ? 8.727 -6.379 17.641 1 97.56 333 VAL A CA 1
ATOM 2575 C C . VAL A 1 333 ? 8.461 -5.434 18.812 1 97.56 333 VAL A C 1
ATOM 2577 O O . VAL A 1 333 ? 7.414 -4.781 18.875 1 97.56 333 VAL A O 1
ATOM 2580 N N . ASN A 1 334 ? 9.438 -5.352 19.703 1 97.19 334 ASN A N 1
ATOM 2581 C CA . ASN A 1 334 ? 9.328 -4.527 20.906 1 97.19 334 ASN A CA 1
ATOM 2582 C C . ASN A 1 334 ? 9.836 -3.109 20.656 1 97.19 334 ASN A C 1
ATOM 2584 O O . ASN A 1 334 ? 10.836 -2.916 19.969 1 97.19 334 ASN A O 1
ATOM 2588 N N . ASN A 1 335 ? 9.109 -2.17 21.188 1 97.62 335 ASN A N 1
ATOM 2589 C CA . ASN A 1 335 ? 9.469 -0.759 21.109 1 97.62 335 ASN A CA 1
ATOM 2590 C C . ASN A 1 335 ? 9.242 -0.039 22.438 1 97.62 335 ASN A C 1
ATOM 2592 O O . ASN A 1 335 ? 8.625 -0.593 23.344 1 97.62 335 ASN A O 1
ATOM 2596 N N . VAL A 1 336 ? 9.859 1.128 22.578 1 98 336 VAL A N 1
ATOM 2597 C CA . VAL A 1 336 ? 9.656 1.965 23.75 1 98 336 VAL A CA 1
ATOM 2598 C C . VAL A 1 336 ? 9.094 3.32 23.328 1 98 336 VAL A C 1
ATOM 2600 O O . VAL A 1 336 ? 9.664 3.994 22.469 1 98 336 VAL A O 1
ATOM 2603 N N . ASN A 1 337 ? 7.984 3.699 23.953 1 97.75 337 ASN A N 1
ATOM 2604 C CA . ASN A 1 337 ? 7.328 4.965 23.625 1 97.75 337 ASN A CA 1
ATOM 2605 C C . ASN A 1 337 ? 8.055 6.148 24.266 1 97.75 337 ASN A C 1
ATOM 2607 O O . ASN A 1 337 ? 8.961 5.965 25.078 1 97.75 337 ASN A O 1
ATOM 2611 N N . ALA A 1 338 ? 7.672 7.32 23.875 1 97.56 338 ALA A N 1
ATOM 2612 C CA . ALA A 1 338 ? 8.32 8.547 24.328 1 97.56 338 ALA A CA 1
ATOM 2613 C C . ALA A 1 338 ? 8.234 8.688 25.844 1 97.56 338 ALA A C 1
ATOM 2615 O O . ALA A 1 338 ? 9.102 9.305 26.469 1 97.56 338 ALA A O 1
ATOM 2616 N N . ASP A 1 339 ? 7.246 8.141 26.5 1 96.25 339 ASP A N 1
ATOM 2617 C CA . ASP A 1 339 ? 7.055 8.219 27.953 1 96.25 339 ASP A CA 1
ATOM 2618 C C . ASP A 1 339 ? 7.801 7.094 28.656 1 96.25 339 ASP A C 1
ATOM 2620 O O . ASP A 1 339 ? 7.668 6.926 29.875 1 96.25 339 ASP A O 1
ATOM 2624 N N . GLY A 1 340 ? 8.477 6.219 27.891 1 96.81 340 GLY A N 1
ATOM 2625 C CA . GLY A 1 340 ? 9.281 5.156 28.469 1 96.81 340 GLY A CA 1
ATOM 2626 C C . GLY A 1 340 ? 8.555 3.832 28.562 1 96.81 340 GLY A C 1
ATOM 2627 O O . GLY A 1 340 ? 9.148 2.811 28.922 1 96.81 340 GLY A O 1
ATOM 2628 N N . LYS A 1 341 ? 7.305 3.766 28.188 1 97 341 LYS A N 1
ATOM 2629 C CA . LYS A 1 341 ? 6.52 2.541 28.281 1 97 341 LYS A CA 1
ATOM 2630 C C . LYS A 1 341 ? 6.738 1.639 27.078 1 97 341 LYS A C 1
ATOM 2632 O O . LYS A 1 341 ? 6.832 2.121 25.953 1 97 341 LYS A O 1
ATOM 2637 N N . PRO A 1 342 ? 6.777 0.362 27.312 1 96.88 342 PRO A N 1
ATOM 2638 C CA . PRO A 1 342 ? 6.941 -0.569 26.203 1 96.88 342 PRO A CA 1
ATOM 2639 C C . PRO A 1 342 ? 5.648 -0.795 25.422 1 96.88 342 PRO A C 1
ATOM 2641 O O . PRO A 1 342 ? 4.555 -0.659 25.984 1 96.88 342 PRO A O 1
ATOM 2644 N N . PHE A 1 343 ? 5.719 -1.079 24.203 1 96.5 343 PHE A N 1
ATOM 2645 C CA . PHE A 1 343 ? 4.617 -1.538 23.359 1 96.5 343 PHE A CA 1
ATOM 2646 C C . PHE A 1 343 ? 5.133 -2.398 22.219 1 96.5 343 PHE A C 1
ATOM 2648 O O . PHE A 1 343 ? 6.316 -2.354 21.875 1 96.5 343 PHE A O 1
ATOM 2655 N N . ARG A 1 344 ? 4.316 -3.25 21.703 1 97.06 344 ARG A N 1
ATOM 2656 C CA . ARG A 1 344 ? 4.684 -4.129 20.594 1 97.06 344 ARG A CA 1
ATOM 2657 C C . ARG A 1 344 ? 3.928 -3.75 19.312 1 97.06 344 ARG A C 1
ATOM 2659 O O . ARG A 1 344 ? 2.795 -3.268 19.391 1 97.06 344 ARG A O 1
ATOM 2666 N N . VAL A 1 345 ? 4.562 -3.916 18.234 1 97.81 345 VAL A N 1
ATOM 2667 C CA . VAL A 1 345 ? 3.965 -3.646 16.938 1 97.81 345 VAL A CA 1
ATOM 2668 C C . VAL A 1 345 ? 4.367 -4.738 15.945 1 97.81 345 VAL A C 1
ATOM 2670 O O . VAL A 1 345 ? 5.414 -5.367 16.094 1 97.81 345 VAL A O 1
ATOM 2673 N N . PRO A 1 346 ? 3.537 -5.059 14.914 1 97.69 346 PRO A N 1
ATOM 2674 C CA . PRO A 1 346 ? 3.988 -5.957 13.852 1 97.69 346 PRO A CA 1
ATOM 2675 C C . PRO A 1 346 ? 5.305 -5.512 13.219 1 97.69 346 PRO A C 1
ATOM 2677 O O . PRO A 1 346 ? 5.52 -4.312 13.008 1 97.69 346 PRO A O 1
ATOM 2680 N N . ALA A 1 347 ? 6.199 -6.438 12.922 1 97.56 347 ALA A N 1
ATOM 2681 C CA . ALA A 1 347 ? 7.434 -6.16 12.188 1 97.56 347 ALA A CA 1
ATOM 2682 C C . ALA A 1 347 ? 7.137 -5.789 10.742 1 97.56 347 ALA A C 1
ATOM 2684 O O . ALA A 1 347 ? 6.016 -5.977 10.258 1 97.56 347 ALA A O 1
ATOM 2685 N N . LEU A 1 348 ? 8.109 -5.137 10.07 1 97.62 348 LEU A N 1
ATOM 2686 C CA . LEU A 1 348 ? 7.961 -5.027 8.625 1 97.62 348 LEU A CA 1
ATOM 2687 C C . LEU A 1 348 ? 7.629 -6.379 8.008 1 97.62 348 LEU A C 1
ATOM 2689 O O . LEU A 1 348 ? 8.133 -7.414 8.453 1 97.62 348 LEU A O 1
ATOM 2693 N N . PRO A 1 349 ? 6.797 -6.41 6.984 1 98.19 349 PRO A N 1
ATOM 2694 C CA . PRO A 1 349 ? 6.312 -7.676 6.426 1 98.19 349 PRO A CA 1
ATOM 2695 C C . PRO A 1 349 ? 7.352 -8.367 5.543 1 98.19 349 PRO A C 1
ATOM 2697 O O . PRO A 1 349 ? 7.023 -8.828 4.445 1 98.19 349 PRO A O 1
ATOM 2700 N N . LEU A 1 350 ? 8.617 -8.398 5.949 1 96.94 350 LEU A N 1
ATOM 2701 C CA . LEU A 1 350 ? 9.656 -9.062 5.18 1 96.94 350 LEU A CA 1
ATOM 2702 C C . LEU A 1 350 ? 10.688 -9.711 6.102 1 96.94 350 LEU A C 1
ATOM 2704 O O . LEU A 1 350 ? 10.836 -9.305 7.254 1 96.94 350 LEU A O 1
ATOM 2708 N N . GLU A 1 351 ? 11.227 -10.789 5.684 1 96.88 351 GLU A N 1
ATOM 2709 C CA . GLU A 1 351 ? 12.406 -11.438 6.25 1 96.88 351 GLU A CA 1
ATOM 2710 C C . GLU A 1 351 ? 13.641 -11.188 5.395 1 96.88 351 GLU A C 1
ATOM 2712 O O . GLU A 1 351 ? 13.602 -11.352 4.172 1 96.88 351 GLU A O 1
ATOM 2717 N N . TRP A 1 352 ? 14.633 -10.734 6.023 1 95.75 352 TRP A N 1
ATOM 2718 C CA . TRP A 1 352 ? 15.906 -10.453 5.379 1 95.75 352 TRP A CA 1
ATOM 2719 C C . TRP A 1 352 ? 16.984 -11.422 5.863 1 95.75 352 TRP A C 1
ATOM 2721 O O . TRP A 1 352 ? 17.5 -11.281 6.98 1 95.75 352 TRP A O 1
ATOM 2731 N N . ASN A 1 353 ? 17.391 -12.375 4.965 1 94.19 353 ASN A N 1
ATOM 2732 C CA . ASN A 1 353 ? 18.375 -13.391 5.324 1 94.19 353 ASN A CA 1
ATOM 2733 C C . ASN A 1 353 ? 18 -14.109 6.613 1 94.19 353 ASN A C 1
ATOM 2735 O O . ASN A 1 353 ? 18.828 -14.273 7.508 1 94.19 353 ASN A O 1
ATOM 2739 N N . GLY A 1 354 ? 16.734 -14.359 6.734 1 93.25 354 GLY A N 1
ATOM 2740 C CA . GLY A 1 354 ? 16.234 -15.148 7.844 1 93.25 354 GLY A CA 1
ATOM 2741 C C . GLY A 1 354 ? 15.945 -14.312 9.078 1 93.25 354 GLY A C 1
ATOM 2742 O O . GLY A 1 354 ? 15.477 -14.836 10.094 1 93.25 354 GLY A O 1
ATOM 2743 N N . SER A 1 355 ? 16.141 -13.016 9 1 94.44 355 SER A N 1
ATOM 2744 C CA . SER A 1 355 ? 15.945 -12.148 10.156 1 94.44 355 SER A CA 1
ATOM 2745 C C . SER A 1 355 ? 14.812 -11.156 9.914 1 94.44 355 SER A C 1
ATOM 2747 O O . SER A 1 355 ? 14.484 -10.852 8.766 1 94.44 355 SER A O 1
ATOM 2749 N N . HIS A 1 356 ? 14.219 -10.703 11.039 1 95.25 356 HIS A N 1
ATOM 2750 C CA . HIS A 1 356 ? 13.203 -9.664 10.984 1 95.25 356 HIS A CA 1
ATOM 2751 C C . HIS A 1 356 ? 13.789 -8.297 11.328 1 95.25 356 HIS A C 1
ATOM 2753 O O . HIS A 1 356 ? 14.883 -8.211 11.891 1 95.25 356 HIS A O 1
ATOM 2759 N N . ILE A 1 357 ? 13.109 -7.266 11 1 94 357 ILE A N 1
ATOM 2760 C CA . ILE A 1 357 ? 13.609 -5.906 11.148 1 94 357 ILE A CA 1
ATOM 2761 C C . ILE A 1 357 ? 12.711 -5.129 12.109 1 94 357 ILE A C 1
ATOM 2763 O O . ILE A 1 357 ? 11.492 -5.344 12.141 1 94 357 ILE A O 1
ATOM 2767 N N . GLY A 1 358 ? 13.297 -4.215 12.859 1 94.62 358 GLY A N 1
ATOM 2768 C CA . GLY A 1 358 ? 12.5 -3.242 13.586 1 94.62 358 GLY A CA 1
ATOM 2769 C C . GLY A 1 358 ? 12.469 -3.49 15.086 1 94.62 358 GLY A C 1
ATOM 2770 O O . GLY A 1 358 ? 11.664 -2.893 15.805 1 94.62 358 GLY A O 1
ATOM 2771 N N . GLU A 1 359 ? 13.305 -4.34 15.602 1 95.81 359 GLU A N 1
ATOM 2772 C CA . GLU A 1 359 ? 13.32 -4.672 17.031 1 95.81 359 GLU A CA 1
ATOM 2773 C C . GLU A 1 359 ? 13.992 -3.574 17.844 1 95.81 359 GLU A C 1
ATOM 2775 O O . GLU A 1 359 ? 15.016 -3.02 17.438 1 95.81 359 GLU A O 1
ATOM 2780 N N . GLY A 1 360 ? 13.438 -3.217 18.969 1 96.38 360 GLY A N 1
ATOM 2781 C CA . GLY A 1 360 ? 14.086 -2.402 19.984 1 96.38 360 GLY A CA 1
ATOM 2782 C C . GLY A 1 360 ? 14.141 -0.931 19.625 1 96.38 360 GLY A C 1
ATOM 2783 O O . GLY A 1 360 ? 15.086 -0.228 20 1 96.38 360 GLY A O 1
ATOM 2784 N N . LEU A 1 361 ? 13.195 -0.461 18.875 1 97.31 361 LEU A N 1
ATOM 2785 C CA . LEU A 1 361 ? 13.195 0.939 18.469 1 97.31 361 LEU A CA 1
ATOM 2786 C C . LEU A 1 361 ? 12.531 1.812 19.531 1 97.31 361 LEU A C 1
ATOM 2788 O O . LEU A 1 361 ? 11.734 1.325 20.328 1 97.31 361 LEU A O 1
ATOM 2792 N N . LYS A 1 362 ? 12.883 3.082 19.516 1 98.12 362 LYS A N 1
ATOM 2793 C CA . LYS A 1 362 ? 12.352 4.043 20.469 1 98.12 362 LYS A CA 1
ATOM 2794 C C . LYS A 1 362 ? 11.633 5.188 19.766 1 98.12 362 LYS A C 1
ATOM 2796 O O . LYS A 1 362 ? 12.016 5.582 18.656 1 98.12 362 LYS A O 1
ATOM 2801 N N . VAL A 1 363 ? 10.586 5.645 20.375 1 98.5 363 VAL A N 1
ATOM 2802 C CA . VAL A 1 363 ? 9.961 6.914 20.016 1 98.5 363 VAL A CA 1
ATOM 2803 C C . VAL A 1 363 ? 10.594 8.047 20.812 1 98.5 363 VAL A C 1
AT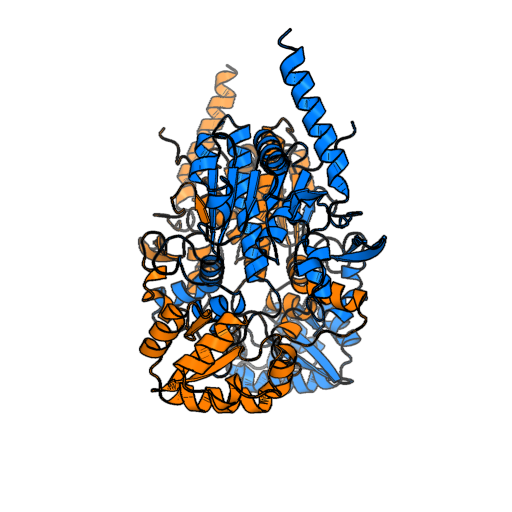OM 2805 O O . VAL A 1 363 ? 10.562 8.047 22.047 1 98.5 363 VAL A O 1
ATOM 2808 N N . ALA A 1 364 ? 11.195 8.953 20.141 1 98.69 364 ALA A N 1
ATOM 2809 C CA . ALA A 1 364 ? 11.898 10.031 20.828 1 98.69 364 ALA A CA 1
ATOM 2810 C C . ALA A 1 364 ? 10.914 11.016 21.469 1 98.69 364 ALA A C 1
ATOM 2812 O O . ALA A 1 364 ? 9.922 11.398 20.859 1 98.69 364 ALA A O 1
ATOM 2813 N N . ALA A 1 365 ? 11.211 11.414 22.719 1 98.56 365 ALA A N 1
ATOM 2814 C CA . ALA A 1 365 ? 10.508 12.562 23.281 1 98.56 365 ALA A CA 1
ATOM 2815 C C . ALA A 1 365 ? 10.773 13.82 22.453 1 98.56 365 ALA A C 1
ATOM 2817 O O . ALA A 1 365 ? 11.789 13.922 21.781 1 98.56 365 ALA A O 1
ATOM 2818 N N . LEU A 1 366 ? 9.828 14.789 22.578 1 98.69 366 LEU A N 1
ATOM 2819 C CA . LEU A 1 366 ? 9.961 16.016 21.797 1 98.69 366 LEU A CA 1
ATOM 2820 C C . LEU A 1 366 ? 11.297 16.703 22.094 1 98.69 366 LEU A C 1
ATOM 2822 O O . LEU A 1 366 ? 11.57 17.062 23.25 1 98.69 366 LEU A O 1
ATOM 2826 N N . GLY A 1 367 ? 12.156 16.812 21.078 1 98.75 367 GLY A N 1
ATOM 2827 C CA . GLY A 1 367 ? 13.406 17.531 21.156 1 98.75 367 GLY A CA 1
ATOM 2828 C C . GLY A 1 367 ? 14.484 16.781 21.922 1 98.75 367 GLY A C 1
ATOM 2829 O O . GLY A 1 367 ? 15.516 17.359 22.281 1 98.75 367 GLY A O 1
ATOM 2830 N N . ALA A 1 368 ? 14.328 15.523 22.188 1 98.62 368 ALA A N 1
ATOM 2831 C CA . ALA A 1 368 ? 15.234 14.742 23.016 1 98.62 368 ALA A CA 1
ATOM 2832 C C . ALA A 1 368 ? 16.641 14.734 22.422 1 98.62 368 ALA A C 1
ATOM 2834 O O . ALA A 1 368 ? 17.625 14.57 23.156 1 98.62 368 ALA A O 1
ATOM 2835 N N . ASP A 1 369 ? 16.812 14.961 21.109 1 98.75 369 ASP A N 1
ATOM 2836 C CA . ASP A 1 369 ? 18.109 14.805 20.453 1 98.75 369 ASP A CA 1
ATOM 2837 C C . ASP A 1 369 ? 18.656 16.156 20 1 98.75 369 ASP A C 1
ATOM 2839 O O . ASP A 1 369 ? 19.672 16.203 19.281 1 98.75 369 ASP A O 1
ATOM 2843 N N . THR A 1 370 ? 18.016 17.234 20.375 1 98.75 370 THR A N 1
ATOM 2844 C CA . THR A 1 370 ? 18.359 18.562 19.875 1 98.75 370 THR A CA 1
ATOM 2845 C C . THR A 1 370 ? 19.812 18.906 20.188 1 98.75 370 THR A C 1
ATOM 2847 O O . THR A 1 370 ? 20.594 19.266 19.297 1 98.75 370 THR A O 1
ATOM 2850 N N . ASP A 1 371 ? 20.25 18.75 21.406 1 98.12 371 ASP A N 1
ATOM 2851 C CA . ASP A 1 371 ? 21.594 19.141 21.828 1 98.12 371 ASP A CA 1
ATOM 2852 C C . ASP A 1 371 ? 22.656 18.234 21.188 1 98.12 371 ASP A C 1
ATOM 2854 O O . ASP A 1 371 ? 23.688 18.719 20.734 1 98.12 371 ASP A O 1
ATOM 2858 N N . ASP A 1 372 ? 22.359 16.953 21.156 1 98.19 372 ASP A N 1
ATOM 2859 C CA . ASP A 1 372 ? 23.297 16 20.578 1 98.19 372 ASP A CA 1
ATOM 2860 C C . ASP A 1 372 ? 23.531 16.312 19.094 1 98.19 372 ASP A C 1
ATOM 2862 O O . ASP A 1 372 ? 24.672 16.297 18.625 1 98.19 372 ASP A O 1
ATOM 2866 N N . VAL A 1 373 ? 22.453 16.562 18.375 1 98 373 VAL A N 1
ATOM 2867 C CA . VAL A 1 373 ? 22.562 16.828 16.938 1 98 373 VAL A CA 1
ATOM 2868 C C . VAL A 1 373 ? 23.297 18.141 16.719 1 98 373 VAL A C 1
ATOM 2870 O O . VAL A 1 373 ? 24.141 18.234 15.812 1 98 373 VAL A O 1
ATOM 2873 N N . ARG A 1 374 ? 23.031 19.188 17.516 1 97.12 374 ARG A N 1
ATOM 2874 C CA . ARG A 1 374 ? 23.75 20.453 17.422 1 97.12 374 ARG A CA 1
ATOM 2875 C C . ARG A 1 374 ? 25.25 20.266 17.656 1 97.12 374 ARG A C 1
ATOM 2877 O O . ARG A 1 374 ? 26.062 20.859 16.969 1 97.12 374 ARG A O 1
ATOM 2884 N N . ALA A 1 375 ? 25.547 19.469 18.625 1 96.88 375 ALA A N 1
ATOM 2885 C CA . ALA A 1 375 ? 26.953 19.188 18.938 1 96.88 375 ALA A CA 1
ATOM 2886 C C . ALA A 1 375 ? 27.641 18.484 17.766 1 96.88 375 ALA A C 1
ATOM 2888 O O . ALA A 1 375 ? 28.781 18.797 17.438 1 96.88 375 ALA A O 1
ATOM 2889 N N . GLU A 1 376 ? 26.938 17.531 17.172 1 96.31 376 GLU A N 1
ATOM 2890 C CA . GLU A 1 376 ? 27.453 16.812 16.016 1 96.31 376 GLU A CA 1
ATOM 2891 C C . GLU A 1 376 ? 27.75 17.781 14.859 1 96.31 376 GLU A C 1
ATOM 2893 O O . GLU A 1 376 ? 28.781 17.672 14.203 1 96.31 376 GLU A O 1
ATOM 2898 N N . LEU A 1 377 ? 26.875 18.719 14.633 1 95.44 377 LEU A N 1
ATOM 2899 C CA . LEU A 1 377 ? 27.031 19.688 13.555 1 95.44 377 LEU A CA 1
ATOM 2900 C C . LEU A 1 377 ? 28.188 20.641 13.828 1 95.44 377 LEU A C 1
ATOM 2902 O O . LEU A 1 377 ? 28.891 21.047 12.898 1 95.44 377 LEU A O 1
ATOM 2906 N N . ALA A 1 378 ? 28.375 21.031 15.07 1 91.75 378 ALA A N 1
ATOM 2907 C CA . ALA A 1 378 ? 29.484 21.906 15.453 1 91.75 378 ALA A CA 1
ATOM 2908 C C . ALA A 1 378 ? 30.828 21.234 15.203 1 91.75 378 ALA A C 1
ATOM 2910 O O . ALA A 1 378 ? 31.797 21.891 14.797 1 91.75 378 ALA A O 1
ATOM 2911 N N . GLN A 1 379 ? 30.906 20 15.414 1 88.88 379 GLN A N 1
ATOM 2912 C CA . GLN A 1 379 ? 32.125 19.25 15.195 1 88.88 379 GLN A CA 1
ATOM 2913 C C . GLN A 1 379 ? 32.438 19.141 13.711 1 88.88 379 GLN A C 1
ATOM 2915 O O . GLN A 1 379 ? 33.625 19.156 13.312 1 88.88 379 GLN A O 1
ATOM 2920 N N . GLN A 1 380 ? 31.5 18.922 12.938 1 83.25 380 GLN A N 1
ATOM 2921 C CA . GLN A 1 380 ? 31.672 18.828 11.5 1 83.25 380 GLN A CA 1
ATOM 2922 C C . GLN A 1 380 ? 32.219 20.125 10.922 1 83.25 380 GLN A C 1
ATOM 2924 O O . GLN A 1 380 ? 33.031 20.109 9.992 1 83.25 380 GLN A O 1
ATOM 2929 N N . LYS A 1 381 ? 31.828 21.219 11.453 1 73.12 381 LYS A N 1
ATOM 2930 C CA . LYS A 1 381 ? 32.312 22.516 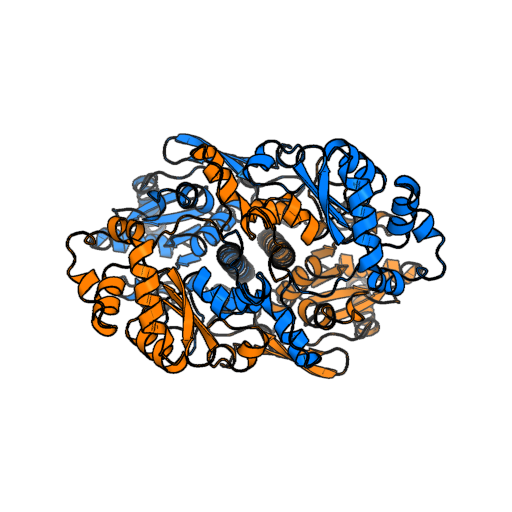11.016 1 73.12 381 LYS A CA 1
ATOM 2931 C C . LYS A 1 381 ? 33.812 22.688 11.336 1 73.12 381 LYS A C 1
ATOM 2933 O O . LYS A 1 381 ? 34.562 23.188 10.516 1 73.12 381 LYS A O 1
ATOM 2938 N N . ILE A 1 382 ? 34.125 22.25 12.461 1 65.81 382 ILE A N 1
ATOM 2939 C CA . ILE A 1 382 ? 35.531 22.375 12.898 1 65.81 382 ILE A CA 1
ATOM 2940 C C . ILE A 1 382 ? 36.406 21.484 12.031 1 65.81 382 ILE A C 1
ATOM 2942 O O . ILE A 1 382 ? 37.5 21.906 11.625 1 65.81 382 ILE A O 1
ATOM 2946 N N . SER A 1 383 ? 35.906 20.328 11.75 1 64.44 383 SER A N 1
ATOM 2947 C CA . SER A 1 383 ? 36.688 19.406 10.93 1 64.44 383 SER A CA 1
ATOM 2948 C C . SER A 1 383 ? 36.812 19.922 9.5 1 64.44 383 SER A C 1
ATOM 2950 O O . SER A 1 383 ? 37.844 19.719 8.852 1 64.44 383 SER A O 1
ATOM 2952 N N . SER A 1 384 ? 35.812 20.5 9.062 1 62.56 384 SER A N 1
ATOM 2953 C CA . SER A 1 384 ? 35.844 21.031 7.695 1 62.56 384 SER A CA 1
ATOM 2954 C C . SER A 1 384 ? 36.719 22.266 7.609 1 62.56 384 SER A C 1
ATOM 2956 O O . SER A 1 384 ? 37.375 22.516 6.582 1 62.56 384 SER A O 1
ATOM 2958 N N . THR A 1 385 ? 36.75 23.094 8.711 1 55.41 385 THR A N 1
ATOM 2959 C CA . THR A 1 385 ? 37.594 24.281 8.727 1 55.41 385 THR A CA 1
ATOM 2960 C C . THR A 1 385 ? 39.031 23.938 9.133 1 55.41 385 THR A C 1
ATOM 2962 O O . THR A 1 385 ? 39.969 24.625 8.727 1 55.41 385 THR A O 1
ATOM 2965 N N . GLY A 1 386 ? 39.281 23.031 10.023 1 48.47 386 GLY A N 1
ATOM 2966 C CA . GLY A 1 386 ? 40.625 22.688 10.461 1 48.47 386 GLY A CA 1
ATOM 2967 C C . GLY A 1 386 ? 41.438 21.984 9.391 1 48.47 386 GLY A C 1
ATOM 2968 O O . GLY A 1 386 ? 42.656 21.969 9.453 1 48.47 386 GLY A O 1
ATOM 2969 N N . ASN A 1 387 ? 40.875 21.047 8.719 1 39.59 387 ASN A N 1
ATOM 2970 C CA . ASN A 1 387 ? 41.719 20.469 7.684 1 39.59 387 ASN A CA 1
ATOM 2971 C C . ASN A 1 387 ? 42.062 21.484 6.605 1 39.59 387 ASN A C 1
ATOM 2973 O O . ASN A 1 387 ? 42.719 21.141 5.605 1 39.59 387 ASN A O 1
ATOM 2977 N N . ALA A 1 388 ? 41.469 22.562 6.582 1 37.19 388 ALA A N 1
ATOM 2978 C CA . ALA A 1 388 ? 41.938 23.594 5.66 1 37.19 388 ALA A CA 1
ATOM 2979 C C . ALA A 1 388 ? 43.062 24.422 6.301 1 37.19 388 ALA A C 1
ATOM 2981 O O . ALA A 1 388 ? 43.562 25.375 5.688 1 37.19 388 ALA A O 1
ATOM 2982 N N . ALA A 1 389 ? 43.5 24.219 7.57 1 29.64 389 ALA A N 1
ATOM 2983 C CA . ALA A 1 389 ? 44.688 24.922 8.047 1 29.64 389 ALA A CA 1
ATOM 2984 C C . ALA A 1 389 ? 45.969 24.156 7.711 1 29.64 389 ALA A C 1
ATOM 2986 O O . ALA A 1 389 ? 46.031 22.953 7.926 1 29.64 389 ALA A O 1
ATOM 2987 N N . MET B 1 1 ? 24.812 4.375 -26.312 1 28.16 1 MET B N 1
ATOM 2988 C CA . MET B 1 1 ? 23.438 3.914 -26.141 1 28.16 1 MET B CA 1
ATOM 2989 C C . MET B 1 1 ? 22.703 4.781 -25.125 1 28.16 1 MET B C 1
ATOM 2991 O O . MET B 1 1 ? 23.156 4.957 -24 1 28.16 1 MET B O 1
ATOM 2995 N N . THR B 1 2 ? 22 5.828 -25.453 1 35.97 2 THR B N 1
ATOM 2996 C CA . THR B 1 2 ? 21.297 6.836 -24.672 1 35.97 2 THR B CA 1
ATOM 2997 C C . THR B 1 2 ? 20.438 6.184 -23.594 1 35.97 2 THR B C 1
ATOM 2999 O O . THR B 1 2 ? 19.469 5.477 -23.906 1 35.97 2 THR B O 1
ATOM 3002 N N . GLY B 1 3 ? 20.969 5.719 -22.547 1 50.81 3 GLY B N 1
ATOM 3003 C CA . GLY B 1 3 ? 20.344 5.027 -21.438 1 50.81 3 GLY B CA 1
ATOM 3004 C C . GLY B 1 3 ? 19.031 5.652 -21.016 1 50.81 3 GLY B C 1
ATOM 3005 O O . GLY B 1 3 ? 18.734 6.801 -21.359 1 50.81 3 GLY B O 1
ATOM 3006 N N . SER B 1 4 ? 17.844 4.957 -20.719 1 63.16 4 SER B N 1
ATOM 3007 C CA . SER B 1 4 ? 16.516 5.43 -20.328 1 63.16 4 SER B CA 1
ATOM 3008 C C . SER B 1 4 ? 16.594 6.559 -19.312 1 63.16 4 SER B C 1
ATOM 3010 O O . SER B 1 4 ? 15.68 7.375 -19.203 1 63.16 4 SER B O 1
ATOM 3012 N N . GLY B 1 5 ? 17.844 6.711 -18.75 1 82.31 5 GLY B N 1
ATOM 3013 C CA . GLY B 1 5 ? 18.031 7.699 -17.703 1 82.31 5 GLY B CA 1
ATOM 3014 C C . GLY B 1 5 ? 17.234 7.383 -16.438 1 82.31 5 GLY B C 1
ATOM 3015 O O . GLY B 1 5 ? 17.297 8.117 -15.461 1 82.31 5 GLY B O 1
ATOM 3016 N N . LEU B 1 6 ? 16.656 6.09 -16.484 1 91.75 6 LEU B N 1
ATOM 3017 C CA . LEU B 1 6 ? 15.898 5.68 -15.305 1 91.75 6 LEU B CA 1
ATOM 3018 C C . LEU B 1 6 ? 16.812 5.039 -14.266 1 91.75 6 LEU B C 1
ATOM 3020 O O . LEU B 1 6 ? 17.891 4.562 -14.594 1 91.75 6 LEU B O 1
ATOM 3024 N N . PRO B 1 7 ? 16.469 5.004 -13.109 1 94.06 7 PRO B N 1
ATOM 3025 C CA . PRO B 1 7 ? 17.375 4.734 -12 1 94.06 7 PRO B CA 1
ATOM 3026 C C . PRO B 1 7 ? 17.938 3.318 -12.031 1 94.06 7 PRO B C 1
ATOM 3028 O O . PRO B 1 7 ? 19.078 3.098 -11.609 1 94.06 7 PRO B O 1
ATOM 3031 N N . LEU B 1 8 ? 17.234 2.346 -12.609 1 97.25 8 LEU B N 1
ATOM 3032 C CA . LEU B 1 8 ? 17.672 0.961 -12.469 1 97.25 8 LEU B CA 1
ATOM 3033 C C . LEU B 1 8 ? 18.219 0.43 -13.789 1 97.25 8 LEU B C 1
ATOM 3035 O O . LEU B 1 8 ? 18.266 -0.784 -14 1 97.25 8 LEU B O 1
ATOM 3039 N N . GLU B 1 9 ? 18.531 1.35 -14.664 1 95.75 9 GLU B N 1
ATOM 3040 C CA . GLU B 1 9 ? 19.219 0.928 -15.883 1 95.75 9 GLU B CA 1
ATOM 3041 C C . GLU B 1 9 ? 20.438 0.055 -15.555 1 95.75 9 GLU B C 1
ATOM 3043 O O . GLU B 1 9 ? 21.219 0.386 -14.664 1 95.75 9 GLU B O 1
ATOM 3048 N N . GLY B 1 10 ? 20.5 -1.099 -16.234 1 96 10 GLY B N 1
ATOM 3049 C CA . GLY B 1 10 ? 21.625 -1.998 -16.031 1 96 10 GLY B CA 1
ATOM 3050 C C . GLY B 1 10 ? 21.312 -3.125 -15.062 1 96 10 GLY B C 1
ATOM 3051 O O . GLY B 1 10 ? 22.094 -4.07 -14.938 1 96 10 GLY B O 1
ATOM 3052 N N . VAL B 1 11 ? 20.188 -3.051 -14.359 1 98.12 11 VAL B N 1
ATOM 3053 C CA . VAL B 1 11 ? 19.766 -4.109 -13.445 1 98.12 11 VAL B CA 1
ATOM 3054 C C . VAL B 1 11 ? 18.969 -5.16 -14.203 1 98.12 11 VAL B C 1
ATOM 3056 O O . VAL B 1 11 ? 18.047 -4.824 -14.961 1 98.12 11 VAL B O 1
ATOM 3059 N N . ARG B 1 12 ? 19.297 -6.406 -14.039 1 98.69 12 ARG B N 1
ATOM 3060 C CA . ARG B 1 12 ? 18.547 -7.496 -14.672 1 98.69 12 ARG B CA 1
ATOM 3061 C C . ARG B 1 12 ? 17.797 -8.32 -13.625 1 98.69 12 ARG B C 1
ATOM 3063 O O . ARG B 1 12 ? 18.391 -8.789 -12.656 1 98.69 12 ARG B O 1
ATOM 3070 N N . VAL B 1 13 ? 16.531 -8.469 -13.82 1 98.94 13 VAL B N 1
ATOM 3071 C CA . VAL B 1 13 ? 15.641 -9.227 -12.945 1 98.94 13 VAL B CA 1
ATOM 3072 C C . VAL B 1 13 ? 15.047 -10.406 -13.711 1 98.94 13 VAL B C 1
ATOM 3074 O O . VAL B 1 13 ? 14.461 -10.227 -14.781 1 98.94 13 VAL B O 1
ATOM 3077 N N . ILE B 1 14 ? 15.234 -11.625 -13.188 1 98.94 14 ILE B N 1
ATOM 3078 C CA . ILE B 1 14 ? 14.531 -12.805 -13.688 1 98.94 14 ILE B CA 1
ATOM 3079 C C . ILE B 1 14 ? 13.305 -13.086 -12.812 1 98.94 14 ILE B C 1
ATOM 3081 O O . ILE B 1 14 ? 13.422 -13.188 -11.586 1 98.94 14 ILE B O 1
ATOM 3085 N N . GLU B 1 15 ? 12.172 -13.195 -13.461 1 98.88 15 GLU B N 1
ATOM 3086 C CA . GLU B 1 15 ? 10.914 -13.258 -12.719 1 98.88 15 GLU B CA 1
ATOM 3087 C C . GLU B 1 15 ? 10.141 -14.531 -13.047 1 98.88 15 GLU B C 1
ATOM 3089 O O . GLU B 1 15 ? 9.922 -14.844 -14.219 1 98.88 15 GLU B O 1
ATOM 3094 N N . MET B 1 16 ? 9.797 -15.289 -12.039 1 98.38 16 MET B N 1
ATOM 3095 C CA . MET B 1 16 ? 8.805 -16.359 -12.094 1 98.38 16 MET B CA 1
ATOM 3096 C C . MET B 1 16 ? 7.664 -16.094 -11.117 1 98.38 16 MET B C 1
ATOM 3098 O O . MET B 1 16 ? 7.676 -16.609 -9.992 1 98.38 16 MET B O 1
ATOM 3102 N N . THR B 1 17 ? 6.746 -15.297 -11.562 1 98.19 17 THR B N 1
ATOM 3103 C CA . THR B 1 17 ? 5.629 -14.914 -10.703 1 98.19 17 THR B CA 1
ATOM 3104 C C . THR B 1 17 ? 4.309 -14.977 -11.469 1 98.19 17 THR B C 1
ATOM 3106 O O . THR B 1 17 ? 4.305 -15.117 -12.688 1 98.19 17 THR B O 1
ATOM 3109 N N . HIS B 1 18 ? 3.227 -14.922 -10.75 1 97 18 HIS B N 1
ATOM 3110 C CA . HIS B 1 18 ? 1.892 -14.875 -11.328 1 97 18 HIS B CA 1
ATOM 3111 C C . HIS B 1 18 ? 0.942 -14.055 -10.461 1 97 18 HIS B C 1
ATOM 3113 O O . HIS B 1 18 ? 1.314 -13.609 -9.375 1 97 18 HIS B O 1
ATOM 3119 N N . MET B 1 19 ? -0.219 -13.719 -11.008 1 95.75 19 MET B N 1
ATOM 3120 C CA . MET B 1 19 ? -1.299 -13 -10.336 1 95.75 19 MET B CA 1
ATOM 3121 C C . MET B 1 19 ? -0.909 -11.547 -10.086 1 95.75 19 MET B C 1
ATOM 3123 O O . MET B 1 19 ? -0.703 -10.781 -11.023 1 95.75 19 MET B O 1
ATOM 3127 N N . VAL B 1 20 ? -0.871 -11.102 -8.789 1 97.62 20 VAL B N 1
ATOM 3128 C CA . VAL B 1 20 ? -0.793 -9.664 -8.586 1 97.62 20 VAL B CA 1
ATOM 3129 C C . VAL B 1 20 ? 0.456 -9.32 -7.773 1 97.62 20 VAL B C 1
ATOM 3131 O O . VAL B 1 20 ? 1.27 -8.492 -8.195 1 97.62 20 VAL B O 1
ATOM 3134 N N . MET B 1 21 ? 0.763 -9.977 -6.648 1 98.38 21 MET B N 1
ATOM 3135 C CA . MET B 1 21 ? 1.774 -9.547 -5.691 1 98.38 21 MET B CA 1
ATOM 3136 C C . MET B 1 21 ? 3.164 -9.555 -6.32 1 98.38 21 MET B C 1
ATOM 3138 O O . MET B 1 21 ? 3.779 -8.508 -6.496 1 98.38 21 MET B O 1
ATOM 3142 N N . GLY B 1 22 ? 3.611 -10.742 -6.781 1 98.5 22 GLY B N 1
ATOM 3143 C CA . GLY B 1 22 ? 4.902 -10.844 -7.441 1 98.5 22 GLY B CA 1
ATOM 3144 C C . GLY B 1 22 ? 5.023 -9.953 -8.664 1 98.5 22 GLY B C 1
ATOM 3145 O O . GLY B 1 22 ? 5.926 -9.125 -8.75 1 98.5 22 GLY B O 1
ATOM 3146 N N . PRO B 1 23 ? 4.062 -10.062 -9.602 1 98.75 23 PRO B N 1
ATOM 3147 C CA . PRO B 1 23 ? 4.105 -9.266 -10.836 1 98.75 23 PRO B CA 1
ATOM 3148 C C . PRO B 1 23 ? 4.113 -7.766 -10.562 1 98.75 23 PRO B C 1
ATOM 3150 O O . PRO B 1 23 ? 4.688 -6.996 -11.336 1 98.75 23 PRO B O 1
ATOM 3153 N N . THR B 1 24 ? 3.457 -7.297 -9.445 1 98.75 24 THR B N 1
ATOM 3154 C CA . THR B 1 24 ? 3.539 -5.887 -9.07 1 98.75 24 THR B CA 1
ATOM 3155 C C . THR B 1 24 ? 4.988 -5.477 -8.82 1 98.75 24 THR B C 1
ATOM 3157 O O . THR B 1 24 ? 5.426 -4.418 -9.273 1 98.75 24 THR B O 1
ATOM 3160 N N . CYS B 1 25 ? 5.672 -6.316 -8.102 1 98.88 25 CYS B N 1
ATOM 3161 C CA . CYS B 1 25 ? 7.078 -6.047 -7.82 1 98.88 25 CYS B CA 1
ATOM 3162 C C . CYS B 1 25 ? 7.875 -5.887 -9.109 1 98.88 25 CYS B C 1
ATOM 3164 O O . CYS B 1 25 ? 8.523 -4.863 -9.32 1 98.88 25 CYS B O 1
ATOM 3166 N N . GLY B 1 26 ? 7.789 -6.879 -10.016 1 98.88 26 GLY B N 1
ATOM 3167 C CA . GLY B 1 26 ? 8.492 -6.816 -11.281 1 98.88 26 GLY B CA 1
ATOM 3168 C C . GLY B 1 26 ? 8.102 -5.617 -12.125 1 98.88 26 GLY B C 1
ATOM 3169 O O . GLY B 1 26 ? 8.953 -4.996 -12.766 1 98.88 26 GLY B O 1
ATOM 3170 N N . MET B 1 27 ? 6.832 -5.297 -12.133 1 98.75 27 MET B N 1
ATOM 3171 C CA . MET B 1 27 ? 6.328 -4.191 -12.938 1 98.75 27 MET B CA 1
ATOM 3172 C C . MET B 1 27 ? 6.922 -2.865 -12.477 1 98.75 27 MET B C 1
ATOM 3174 O O . MET B 1 27 ? 7.355 -2.057 -13.297 1 98.75 27 MET B O 1
ATOM 3178 N N . ILE B 1 28 ? 6.977 -2.605 -11.172 1 98.81 28 ILE B N 1
ATOM 3179 C CA . ILE B 1 28 ? 7.523 -1.357 -10.648 1 98.81 28 ILE B CA 1
ATOM 3180 C C . ILE B 1 28 ? 9.023 -1.289 -10.945 1 98.81 28 ILE B C 1
ATOM 3182 O O . ILE B 1 28 ? 9.531 -0.247 -11.367 1 98.81 28 ILE B O 1
ATOM 3186 N N . LEU B 1 29 ? 9.758 -2.412 -10.773 1 98.88 29 LEU B N 1
ATOM 3187 C CA . LEU B 1 29 ? 11.18 -2.447 -11.102 1 98.88 29 LEU B CA 1
ATOM 3188 C C . LEU B 1 29 ? 11.398 -2.146 -12.578 1 98.88 29 LEU B C 1
ATOM 3190 O O . LEU B 1 29 ? 12.305 -1.387 -12.93 1 98.88 29 LEU B O 1
ATOM 3194 N N . ALA B 1 30 ? 10.578 -2.715 -13.445 1 98.62 30 ALA B N 1
ATOM 3195 C CA . ALA B 1 30 ? 10.68 -2.477 -14.883 1 98.62 30 ALA B CA 1
ATOM 3196 C C . ALA B 1 30 ? 10.461 -1.005 -15.211 1 98.62 30 ALA B C 1
ATOM 3198 O O . ALA B 1 30 ? 11.188 -0.426 -16.031 1 98.62 30 ALA B O 1
ATOM 3199 N N . GLN B 1 31 ? 9.523 -0.408 -14.617 1 97.94 31 GLN B N 1
ATOM 3200 C CA . GLN B 1 31 ? 9.195 0.985 -14.898 1 97.94 31 GLN B CA 1
ATOM 3201 C C . GLN B 1 31 ? 10.273 1.924 -14.375 1 97.94 31 GLN B C 1
ATOM 3203 O O . GLN B 1 31 ? 10.422 3.043 -14.867 1 97.94 31 GLN B O 1
ATOM 3208 N N . LEU B 1 32 ? 11.008 1.429 -13.391 1 98 32 LEU B N 1
ATOM 3209 C CA . LEU B 1 32 ? 12.133 2.215 -12.898 1 98 32 LEU B CA 1
ATOM 3210 C C . LEU B 1 32 ? 13.375 1.981 -13.758 1 98 32 LEU B C 1
ATOM 3212 O O . LEU B 1 32 ? 14.43 2.551 -13.484 1 98 32 LEU B O 1
ATOM 3216 N N . GLY B 1 33 ? 13.305 1.072 -14.734 1 97.38 33 GLY B N 1
ATOM 3217 C CA . GLY B 1 33 ? 14.359 0.987 -15.727 1 97.38 33 GLY B CA 1
ATOM 3218 C C . GLY B 1 33 ? 15.055 -0.363 -15.75 1 97.38 33 GLY B C 1
ATOM 3219 O O . GLY B 1 33 ? 15.922 -0.609 -16.594 1 97.38 33 GLY B O 1
ATOM 3220 N N . ALA B 1 34 ? 14.703 -1.304 -14.867 1 98.56 34 ALA B N 1
ATOM 3221 C CA . ALA B 1 34 ? 15.312 -2.631 -14.859 1 98.56 34 ALA B CA 1
ATOM 3222 C C . ALA B 1 34 ? 14.852 -3.453 -16.062 1 98.56 34 ALA B C 1
ATOM 3224 O O . ALA B 1 34 ? 13.734 -3.279 -16.547 1 98.56 34 ALA B O 1
ATOM 3225 N N . GLU B 1 35 ? 15.742 -4.277 -16.531 1 98.56 35 GLU B N 1
ATOM 3226 C CA . GLU B 1 35 ? 15.312 -5.32 -17.469 1 98.56 35 GLU B CA 1
ATOM 3227 C C . GLU B 1 35 ? 14.68 -6.492 -16.719 1 98.56 35 GLU B C 1
ATOM 3229 O O . GLU B 1 35 ? 15.359 -7.219 -16 1 98.56 35 GLU B O 1
ATOM 3234 N N . VAL B 1 36 ? 13.422 -6.633 -16.891 1 98.88 36 VAL B N 1
ATOM 3235 C CA . VAL B 1 36 ? 12.711 -7.734 -16.25 1 98.88 36 VAL B CA 1
ATOM 3236 C C . VAL B 1 36 ? 12.328 -8.781 -17.281 1 98.88 36 VAL B C 1
ATOM 3238 O O . VAL B 1 36 ? 11.594 -8.492 -18.234 1 98.88 36 VAL B O 1
ATOM 3241 N N . ILE B 1 37 ? 12.836 -9.977 -17.094 1 98.94 37 ILE B N 1
ATOM 3242 C CA . ILE B 1 37 ? 12.539 -11.109 -17.969 1 98.94 37 ILE B CA 1
ATOM 3243 C C . ILE B 1 37 ? 11.641 -12.102 -17.234 1 98.94 37 ILE B C 1
ATOM 3245 O O . ILE B 1 37 ? 12.07 -12.773 -16.297 1 98.94 37 ILE B O 1
ATOM 3249 N N . LYS B 1 38 ? 10.414 -12.109 -17.641 1 98.94 38 LYS B N 1
ATOM 3250 C CA . LYS B 1 38 ? 9.453 -13.07 -17.109 1 98.94 38 LYS B CA 1
ATOM 3251 C C . LYS B 1 38 ? 9.586 -14.43 -17.781 1 98.94 38 LYS B C 1
ATOM 3253 O O . LYS B 1 38 ? 9.469 -14.539 -19 1 98.94 38 LYS B O 1
ATOM 3258 N N . VAL B 1 39 ? 9.914 -15.438 -17 1 98.88 39 VAL B N 1
ATOM 3259 C CA . VAL B 1 39 ? 10.016 -16.812 -17.469 1 98.88 39 VAL B CA 1
ATOM 3260 C C . VAL B 1 39 ? 8.695 -17.547 -17.25 1 98.88 39 VAL B C 1
ATOM 3262 O O . VAL B 1 39 ? 8.188 -17.578 -16.125 1 98.88 39 VAL B O 1
ATOM 3265 N N . GLU B 1 40 ? 8.164 -18.062 -18.312 1 98.62 40 GLU B N 1
ATOM 3266 C CA . GLU B 1 40 ? 6.867 -18.734 -18.281 1 98.62 40 GLU B CA 1
ATOM 3267 C C . GLU B 1 40 ? 6.953 -20.141 -18.844 1 98.62 40 GLU B C 1
ATOM 3269 O O . GLU B 1 40 ? 7.82 -20.438 -19.672 1 98.62 40 GLU B O 1
ATOM 3274 N N . PRO B 1 41 ? 6.078 -21.094 -18.344 1 97.69 41 PRO B N 1
ATOM 3275 C CA . PRO B 1 41 ? 5.98 -22.391 -19 1 97.69 41 PRO B CA 1
ATOM 3276 C C . PRO B 1 41 ? 5.348 -22.312 -20.391 1 97.69 41 PRO B C 1
ATOM 3278 O O . PRO B 1 41 ? 4.781 -21.281 -20.75 1 97.69 41 PRO B O 1
ATOM 3281 N N . PRO B 1 42 ? 5.426 -23.375 -21.109 1 98.06 42 PRO B N 1
ATOM 3282 C CA . PRO B 1 42 ? 4.883 -23.359 -22.469 1 98.06 42 PRO B CA 1
ATOM 3283 C C . PRO B 1 42 ? 3.404 -22.984 -22.516 1 98.06 42 PRO B C 1
ATOM 3285 O O . PRO B 1 42 ? 2.965 -22.297 -23.438 1 98.06 42 PRO B O 1
ATOM 3288 N N . ALA B 1 43 ? 2.635 -23.344 -21.531 1 96.94 43 ALA B N 1
ATOM 3289 C CA . ALA B 1 43 ? 1.209 -23.031 -21.484 1 96.94 43 ALA B CA 1
ATOM 3290 C C . ALA B 1 43 ? 0.977 -21.562 -21.109 1 96.94 43 ALA B C 1
ATOM 3292 O O . ALA B 1 43 ? -0.128 -21.047 -21.281 1 96.94 43 ALA B O 1
ATOM 3293 N N . GLY B 1 44 ? 2.014 -20.891 -20.625 1 97.88 44 GLY B N 1
ATOM 3294 C CA . GLY B 1 44 ? 1.926 -19.5 -20.219 1 97.88 44 GLY B CA 1
ATOM 3295 C C . GLY B 1 44 ? 1.375 -19.312 -18.828 1 97.88 44 GLY B C 1
ATOM 3296 O O . GLY B 1 44 ? 0.869 -20.266 -18.219 1 97.88 44 GLY B O 1
ATOM 3297 N N . ASP B 1 45 ? 1.49 -18.141 -18.281 1 97.06 45 ASP B N 1
ATOM 3298 C CA . ASP B 1 45 ? 0.825 -17.703 -17.062 1 97.06 45 ASP B CA 1
ATOM 3299 C C . ASP B 1 45 ? -0.693 -17.766 -17.203 1 97.06 45 ASP B C 1
ATOM 3301 O O . ASP B 1 45 ? -1.251 -17.172 -18.141 1 97.06 45 ASP B O 1
ATOM 3305 N N . LYS B 1 46 ? -1.327 -18.391 -16.328 1 93.06 46 LYS B N 1
ATOM 3306 C CA . LYS B 1 46 ? -2.77 -18.594 -16.422 1 93.06 46 LYS B CA 1
ATOM 3307 C C . LYS B 1 46 ? -3.518 -17.266 -16.438 1 93.06 46 LYS B C 1
ATOM 3309 O O . LYS B 1 46 ? -4.633 -17.172 -16.953 1 93.06 46 LYS B O 1
ATOM 3314 N N . THR B 1 47 ? -2.926 -16.234 -15.93 1 95.12 47 THR B N 1
ATOM 3315 C CA . THR B 1 47 ? -3.568 -14.922 -15.836 1 95.12 47 THR B CA 1
ATOM 3316 C C . THR B 1 47 ? -3.672 -14.281 -17.219 1 95.12 47 THR B C 1
ATOM 3318 O O . THR B 1 47 ? -4.398 -13.297 -17.391 1 95.12 47 THR B O 1
ATOM 3321 N N . ARG B 1 48 ? -2.947 -14.797 -18.234 1 96.5 48 ARG B N 1
ATOM 3322 C CA . ARG B 1 48 ? -3.039 -14.273 -19.594 1 96.5 48 ARG B CA 1
ATOM 3323 C C . ARG B 1 48 ? -4.445 -14.461 -20.156 1 96.5 48 ARG B C 1
ATOM 3325 O O . ARG B 1 48 ? -4.867 -13.711 -21.031 1 96.5 48 ARG B O 1
ATOM 3332 N N . SER B 1 49 ? -5.16 -15.453 -19.562 1 92.81 49 SER B N 1
ATOM 3333 C CA . SER B 1 49 ? -6.41 -15.828 -20.219 1 92.81 49 SER B CA 1
ATOM 3334 C C . SER B 1 49 ? -7.594 -15.68 -19.266 1 92.81 49 SER B C 1
ATOM 3336 O O . SER B 1 49 ? -8.672 -16.219 -19.516 1 92.81 49 SER B O 1
ATOM 3338 N N . LEU B 1 50 ? -7.352 -15.039 -18.188 1 89.62 50 LEU B N 1
ATOM 3339 C CA . LEU B 1 50 ? -8.461 -14.852 -17.266 1 89.62 50 LEU B CA 1
ATOM 3340 C C . LEU B 1 50 ? -9.562 -14 -17.891 1 89.62 50 LEU B C 1
ATOM 3342 O O . LEU B 1 50 ? -9.273 -13.07 -18.656 1 89.62 50 LEU B O 1
ATOM 3346 N N . GLY B 1 51 ? -10.805 -14.367 -17.562 1 85.88 51 GLY B N 1
ATOM 3347 C CA . GLY B 1 51 ? -11.953 -13.602 -18.031 1 85.88 51 GLY B CA 1
ATOM 3348 C C . GLY B 1 51 ? -12.578 -12.75 -16.938 1 85.88 51 GLY B C 1
ATOM 3349 O O . GLY B 1 51 ? -12.031 -12.641 -15.844 1 85.88 51 GLY B O 1
ATOM 3350 N N . GLY B 1 52 ? -13.625 -12.031 -17.297 1 81.88 52 GLY B N 1
ATOM 3351 C CA . GLY B 1 52 ? -14.344 -11.219 -16.344 1 81.88 52 GLY B CA 1
ATOM 3352 C C . GLY B 1 52 ? -13.5 -10.109 -15.734 1 81.88 52 GLY B C 1
ATOM 3353 O O . GLY B 1 52 ? -12.867 -9.344 -16.469 1 81.88 52 GLY B O 1
ATOM 3354 N N . MET B 1 53 ? -13.43 -10.133 -14.391 1 84.38 53 MET B N 1
ATOM 3355 C CA . MET B 1 53 ? -12.695 -9.094 -13.68 1 84.38 53 MET B CA 1
ATOM 3356 C C . MET B 1 53 ? -11.195 -9.305 -13.812 1 84.38 53 MET B C 1
ATOM 3358 O O . MET B 1 53 ? -10.406 -8.398 -13.531 1 84.38 53 MET B O 1
ATOM 3362 N N . GLY B 1 54 ? -10.852 -10.469 -14.312 1 90.44 54 GLY B N 1
ATOM 3363 C CA . GLY B 1 54 ? -9.445 -10.812 -14.367 1 90.44 54 GLY B CA 1
ATOM 3364 C C . GLY B 1 54 ? -8.781 -10.398 -15.672 1 90.44 54 GLY B C 1
ATOM 3365 O O . GLY B 1 54 ? -7.559 -10.5 -15.805 1 90.44 54 GLY B O 1
ATOM 3366 N N . VAL B 1 55 ? -9.516 -9.828 -16.641 1 92.25 55 VAL B N 1
ATOM 3367 C CA . VAL B 1 55 ? -9.039 -9.562 -17.984 1 92.25 55 VAL B CA 1
ATOM 3368 C C . VAL B 1 55 ? -7.871 -8.578 -17.938 1 92.25 55 VAL B C 1
ATOM 3370 O O . VAL B 1 55 ? -6.965 -8.641 -18.766 1 92.25 55 VAL B O 1
ATOM 3373 N N . SER B 1 56 ? -7.898 -7.73 -16.922 1 95.38 56 SER B N 1
ATOM 3374 C CA . SER B 1 56 ? -6.914 -6.652 -16.891 1 95.38 56 SER B CA 1
ATOM 3375 C C . SER B 1 56 ? -5.703 -7.031 -16.047 1 95.38 56 SER B C 1
ATOM 3377 O O . SER B 1 56 ? -4.719 -6.293 -15.992 1 95.38 56 SER B O 1
ATOM 3379 N N . PHE B 1 57 ? -5.672 -8.172 -15.406 1 96.25 57 PHE B N 1
ATOM 3380 C CA . PHE B 1 57 ? -4.605 -8.531 -14.477 1 96.25 57 PHE B CA 1
ATOM 3381 C C . PHE B 1 57 ? -3.268 -8.625 -15.195 1 96.25 57 PHE B C 1
ATOM 3383 O O . PHE B 1 57 ? -2.328 -7.898 -14.875 1 96.25 57 PHE B O 1
ATOM 3390 N N . PHE B 1 58 ? -3.23 -9.469 -16.219 1 97.94 58 PHE B N 1
ATOM 3391 C CA . PHE B 1 58 ? -1.937 -9.727 -16.844 1 97.94 58 PHE B CA 1
ATOM 3392 C C . PHE B 1 58 ? -1.4 -8.461 -17.516 1 97.94 58 PHE B C 1
ATOM 3394 O O . PHE B 1 58 ? -0.274 -8.039 -17.234 1 97.94 58 PHE B O 1
ATOM 3401 N N . PRO B 1 59 ? -2.174 -7.723 -18.328 1 97.56 59 PRO B N 1
ATOM 3402 C CA . PRO B 1 59 ? -1.633 -6.523 -18.984 1 97.56 59 PRO B CA 1
ATOM 3403 C C . PRO B 1 59 ? -1.199 -5.457 -17.969 1 97.56 59 PRO B C 1
ATOM 3405 O O . PRO B 1 59 ? -0.199 -4.77 -18.188 1 97.56 59 PRO B O 1
ATOM 3408 N N . LEU B 1 60 ? -1.886 -5.309 -16.938 1 97.75 60 LEU B N 1
ATOM 3409 C CA . LEU B 1 60 ? -1.594 -4.254 -15.984 1 97.75 60 LEU B CA 1
ATOM 3410 C C . LEU B 1 60 ? -0.285 -4.531 -15.25 1 97.75 60 LEU B C 1
ATOM 3412 O O . LEU B 1 60 ? 0.58 -3.656 -15.164 1 97.75 60 LEU B O 1
ATOM 3416 N N . PHE B 1 61 ? -0.095 -5.734 -14.805 1 98.38 61 PHE B N 1
ATOM 3417 C CA . PHE B 1 61 ? 0.991 -6 -13.867 1 98.38 61 PHE B CA 1
ATOM 3418 C C . PHE B 1 61 ? 2.197 -6.586 -14.586 1 98.38 61 PHE B C 1
ATOM 3420 O O . PHE B 1 61 ? 3.234 -6.84 -13.969 1 98.38 61 PHE B O 1
ATOM 3427 N N . ASN B 1 62 ? 2.102 -6.785 -15.93 1 98.69 62 ASN B N 1
ATOM 3428 C CA . ASN B 1 62 ? 3.232 -7.363 -16.641 1 98.69 62 ASN B CA 1
ATOM 3429 C C . ASN B 1 62 ? 3.678 -6.469 -17.797 1 98.69 62 ASN B C 1
ATOM 3431 O O . ASN B 1 62 ? 4.461 -6.891 -18.656 1 98.69 62 ASN B O 1
ATOM 3435 N N . ARG B 1 63 ? 3.164 -5.238 -17.859 1 98.25 63 ARG B N 1
ATOM 3436 C CA . ARG B 1 63 ? 3.637 -4.289 -18.859 1 98.25 63 ARG B CA 1
ATOM 3437 C C . ARG B 1 63 ? 5.094 -3.908 -18.609 1 98.25 63 ARG B C 1
ATOM 3439 O O . ARG B 1 63 ? 5.512 -3.762 -17.453 1 98.25 63 ARG B O 1
ATOM 3446 N N . GLY B 1 64 ? 5.859 -3.807 -19.656 1 98.31 64 GLY B N 1
ATOM 3447 C CA . GLY B 1 64 ? 7.254 -3.396 -19.562 1 98.31 64 GLY B CA 1
ATOM 3448 C C . GLY B 1 64 ? 8.211 -4.562 -19.391 1 98.31 64 GLY B C 1
ATOM 3449 O O . GLY B 1 64 ? 9.43 -4.375 -19.375 1 98.31 64 GLY B O 1
ATOM 3450 N N . LYS B 1 65 ? 7.703 -5.777 -19.328 1 98.75 65 LYS B N 1
ATOM 3451 C CA . LYS B 1 65 ? 8.547 -6.957 -19.141 1 98.75 65 LYS B CA 1
ATOM 3452 C C . LYS B 1 65 ? 8.766 -7.688 -20.469 1 98.75 65 LYS B C 1
ATOM 3454 O O . LYS B 1 65 ? 7.953 -7.578 -21.391 1 98.75 65 LYS B O 1
ATOM 3459 N N . ARG B 1 66 ? 9.875 -8.445 -20.547 1 98.81 66 ARG B N 1
ATOM 3460 C CA . ARG B 1 66 ? 10.078 -9.43 -21.594 1 98.81 66 ARG B CA 1
ATOM 3461 C C . ARG B 1 66 ? 9.484 -10.781 -21.203 1 98.81 66 ARG B C 1
ATOM 3463 O O . ARG B 1 66 ? 9.344 -11.078 -20.016 1 98.81 66 ARG B O 1
ATOM 3470 N N . SER B 1 67 ? 9.102 -11.578 -22.203 1 98.88 67 SER B N 1
ATOM 3471 C CA . SER B 1 67 ? 8.547 -12.898 -21.953 1 98.88 67 SER B CA 1
ATOM 3472 C C . SER B 1 67 ? 9.391 -13.984 -22.609 1 98.88 67 SER B C 1
ATOM 3474 O O . SER B 1 67 ? 9.633 -13.945 -23.812 1 98.88 67 SER B O 1
ATOM 3476 N N . VAL B 1 68 ? 9.852 -14.891 -21.844 1 98.88 68 VAL B N 1
ATOM 3477 C CA . VAL B 1 68 ? 10.617 -16.047 -22.297 1 98.88 68 VAL B CA 1
ATOM 3478 C C . VAL B 1 68 ? 9.898 -17.328 -21.875 1 98.88 68 VAL B C 1
ATOM 3480 O O . VAL B 1 68 ? 9.438 -17.453 -20.75 1 98.88 68 VAL B O 1
ATOM 3483 N N . VAL B 1 69 ? 9.812 -18.281 -22.812 1 98.88 69 VAL B N 1
ATOM 3484 C CA . VAL B 1 69 ? 9.195 -19.578 -22.516 1 98.88 69 VAL B CA 1
ATOM 3485 C C . VAL B 1 69 ? 10.273 -20.641 -22.359 1 98.88 69 VAL B C 1
ATOM 3487 O O . VAL B 1 69 ? 11.109 -20.828 -23.25 1 98.88 69 VAL B O 1
ATOM 3490 N N . LEU B 1 70 ? 10.32 -21.25 -21.234 1 98.56 70 LEU B N 1
ATOM 3491 C CA . LEU B 1 70 ? 11.195 -22.391 -20.969 1 98.56 70 LEU B CA 1
ATOM 3492 C C . LEU B 1 70 ? 10.391 -23.594 -20.5 1 98.56 70 LEU B C 1
ATOM 3494 O O . LEU B 1 70 ? 9.531 -23.469 -19.625 1 98.56 70 LEU B O 1
ATOM 3498 N N . ASP B 1 71 ? 10.617 -24.734 -21.062 1 98 71 ASP B N 1
ATOM 3499 C CA . ASP B 1 71 ? 10.055 -26.031 -20.672 1 98 71 ASP B CA 1
ATOM 3500 C C . ASP B 1 71 ? 11.039 -26.812 -19.797 1 98 71 ASP B C 1
ATOM 3502 O O . ASP B 1 71 ? 11.945 -27.453 -20.328 1 98 71 ASP B O 1
ATOM 3506 N N . PHE B 1 72 ? 10.781 -26.891 -18.547 1 96.19 72 PHE B N 1
ATOM 3507 C CA . PHE B 1 72 ? 11.758 -27.438 -17.609 1 96.19 72 PHE B CA 1
ATOM 3508 C C . PHE B 1 72 ? 11.812 -28.953 -17.703 1 96.19 72 PHE B C 1
ATOM 3510 O O . PHE B 1 72 ? 12.648 -29.594 -17.062 1 96.19 72 PHE B O 1
ATOM 3517 N N . ALA B 1 73 ? 10.914 -29.562 -18.5 1 95.56 73 ALA B N 1
ATOM 3518 C CA . ALA B 1 73 ? 11.062 -30.969 -18.844 1 95.56 73 ALA B CA 1
ATOM 3519 C C . ALA B 1 73 ? 12.273 -31.188 -19.75 1 95.56 73 ALA B C 1
ATOM 3521 O O . ALA B 1 73 ? 12.758 -32.312 -19.891 1 95.56 73 ALA B O 1
ATOM 3522 N N . LYS B 1 74 ? 12.758 -30.141 -20.406 1 96.62 74 LYS B N 1
ATOM 3523 C CA . LYS B 1 74 ? 13.898 -30.203 -21.312 1 96.62 74 LYS B CA 1
ATOM 3524 C C . LYS B 1 74 ? 15.18 -29.734 -20.609 1 96.62 74 LYS B C 1
ATOM 3526 O O . LYS B 1 74 ? 15.25 -28.609 -20.125 1 96.62 74 LYS B O 1
ATOM 3531 N N . PRO B 1 75 ? 16.219 -30.531 -20.641 1 95.5 75 PRO B N 1
ATOM 3532 C CA . PRO B 1 75 ? 17.469 -30.172 -19.984 1 95.5 75 PRO B CA 1
ATOM 3533 C C . PRO B 1 75 ? 18.062 -28.859 -20.516 1 95.5 75 PRO B C 1
ATOM 3535 O O . PRO B 1 75 ? 18.625 -28.078 -19.75 1 95.5 75 PRO B O 1
ATOM 3538 N N . GLU B 1 76 ? 17.953 -28.641 -21.797 1 95.75 76 GLU B N 1
ATOM 3539 C CA . GLU B 1 76 ? 18.516 -27.422 -22.391 1 95.75 76 GLU B CA 1
ATOM 3540 C C . GLU B 1 76 ? 17.844 -26.172 -21.828 1 95.75 76 GLU B C 1
ATOM 3542 O O . GLU B 1 76 ? 18.484 -25.125 -21.688 1 95.75 76 GLU B O 1
ATOM 3547 N N . ASP B 1 77 ? 16.578 -26.266 -21.547 1 97.62 77 ASP B N 1
ATOM 3548 C CA . ASP B 1 77 ? 15.844 -25.125 -20.984 1 97.62 77 ASP B CA 1
ATOM 3549 C C . ASP B 1 77 ? 16.203 -24.891 -19.531 1 97.62 77 ASP B C 1
ATOM 3551 O O . ASP B 1 77 ? 16.266 -23.75 -19.062 1 97.62 77 ASP B O 1
ATOM 3555 N N . ARG B 1 78 ? 16.469 -25.953 -18.812 1 96.44 78 ARG B N 1
ATOM 3556 C CA . ARG B 1 78 ? 16.984 -25.797 -17.453 1 96.44 78 ARG B CA 1
ATOM 3557 C C . ARG B 1 78 ? 18.344 -25.109 -17.453 1 96.44 78 ARG B C 1
ATOM 3559 O O . ARG B 1 78 ? 18.609 -24.266 -16.594 1 96.44 78 ARG B O 1
ATOM 3566 N N . GLU B 1 79 ? 19.141 -25.516 -18.406 1 95.69 79 GLU B N 1
ATOM 3567 C CA . GLU B 1 79 ? 20.438 -24.859 -18.531 1 95.69 79 GLU B CA 1
ATOM 3568 C C . GLU B 1 79 ? 20.297 -23.391 -18.859 1 95.69 79 GLU B C 1
ATOM 3570 O O . GLU B 1 79 ? 21 -22.547 -18.312 1 95.69 79 GLU B O 1
ATOM 3575 N N . THR B 1 80 ? 19.375 -23.094 -19.781 1 97.5 80 THR B N 1
ATOM 3576 C CA . THR B 1 80 ? 19.109 -21.703 -20.141 1 97.5 80 THR B CA 1
ATOM 3577 C C . THR B 1 80 ? 18.672 -20.906 -18.906 1 97.5 80 THR B C 1
ATOM 3579 O O . THR B 1 80 ? 19.109 -19.766 -18.719 1 97.5 80 THR B O 1
ATOM 3582 N N . MET B 1 81 ? 17.859 -21.469 -18.047 1 98.19 81 MET B N 1
ATOM 3583 C CA . MET B 1 81 ? 17.422 -20.812 -16.812 1 98.19 81 MET B CA 1
ATOM 3584 C C . MET B 1 81 ? 18.609 -20.469 -15.93 1 98.19 81 MET B C 1
ATOM 3586 O O . MET B 1 81 ? 18.703 -19.359 -15.398 1 98.19 81 MET B O 1
ATOM 3590 N N . HIS B 1 82 ? 19.516 -21.359 -15.789 1 96.94 82 HIS B N 1
ATOM 3591 C CA . HIS B 1 82 ? 20.688 -21.125 -14.945 1 96.94 82 HIS B CA 1
ATOM 3592 C C . HIS B 1 82 ? 21.625 -20.094 -15.562 1 96.94 82 HIS B C 1
ATOM 3594 O O . HIS B 1 82 ? 22.266 -19.312 -14.852 1 96.94 82 HIS B O 1
ATOM 3600 N N . ARG B 1 83 ? 21.703 -20.062 -16.891 1 97.38 83 ARG B N 1
ATOM 3601 C CA . ARG B 1 83 ? 22.484 -19.016 -17.547 1 97.38 83 ARG B CA 1
ATOM 3602 C C . ARG B 1 83 ? 21.844 -17.641 -17.312 1 97.38 83 ARG B C 1
ATOM 3604 O O . ARG B 1 83 ? 22.547 -16.656 -17.109 1 97.38 83 ARG B O 1
ATOM 3611 N N . LEU B 1 84 ? 20.516 -17.594 -17.344 1 98.38 84 LEU B N 1
ATOM 3612 C CA . LEU B 1 84 ? 19.812 -16.359 -17.031 1 98.38 84 LEU B CA 1
ATOM 3613 C C . LEU B 1 84 ? 20.109 -15.914 -15.602 1 98.38 84 LEU B C 1
ATOM 3615 O O . LEU B 1 84 ? 20.453 -14.75 -15.367 1 98.38 84 LEU B O 1
ATOM 3619 N N . LEU B 1 85 ? 20.047 -16.859 -14.703 1 98.12 85 LEU B N 1
ATOM 3620 C CA . LEU B 1 85 ? 20.266 -16.562 -13.289 1 98.12 85 LEU B CA 1
ATOM 3621 C C . LEU B 1 85 ? 21.703 -16.109 -13.062 1 98.12 85 LEU B C 1
ATOM 3623 O O . LEU B 1 85 ? 21.953 -15.188 -12.273 1 98.12 85 LEU B O 1
ATOM 3627 N N . ALA B 1 86 ? 22.609 -16.703 -13.758 1 96.75 86 ALA B N 1
ATOM 3628 C CA . ALA B 1 86 ? 24.031 -16.344 -13.625 1 96.75 86 ALA B CA 1
ATOM 3629 C C . ALA B 1 86 ? 24.281 -14.906 -14.07 1 96.75 86 ALA B C 1
ATOM 3631 O O . ALA B 1 86 ? 25.188 -14.242 -13.57 1 96.75 86 ALA B O 1
ATOM 3632 N N . SER B 1 87 ? 23.453 -14.438 -14.961 1 96.5 87 SER B N 1
ATOM 3633 C CA . SER B 1 87 ? 23.656 -13.102 -15.523 1 96.5 87 SER B CA 1
ATOM 3634 C C . SER B 1 87 ? 22.781 -12.07 -14.797 1 96.5 87 SER B C 1
ATOM 3636 O O . SER B 1 87 ? 22.797 -10.891 -15.148 1 96.5 87 SER B O 1
ATOM 3638 N N . ALA B 1 88 ? 22.031 -12.477 -13.773 1 98.06 88 ALA B N 1
ATOM 3639 C CA . ALA B 1 88 ? 21 -11.625 -13.188 1 98.06 88 ALA B CA 1
ATOM 3640 C C . ALA B 1 88 ? 21.469 -11.008 -11.867 1 98.06 88 ALA B C 1
ATOM 3642 O O . ALA B 1 88 ? 22.391 -11.539 -11.227 1 98.06 88 ALA B O 1
ATOM 3643 N N . ASP B 1 89 ? 20.812 -9.922 -11.5 1 98.19 89 ASP B N 1
ATOM 3644 C CA . ASP B 1 89 ? 20.984 -9.328 -10.18 1 98.19 89 ASP B CA 1
ATOM 3645 C C . ASP B 1 89 ? 19.938 -9.852 -9.195 1 98.19 89 ASP B C 1
ATOM 3647 O O . ASP B 1 89 ? 20.219 -10.008 -8.008 1 98.19 89 ASP B O 1
ATOM 3651 N N . VAL B 1 90 ? 18.797 -10.117 -9.68 1 98.75 90 VAL B N 1
ATOM 3652 C CA . VAL B 1 90 ? 17.656 -10.453 -8.836 1 98.75 90 VAL B CA 1
ATOM 3653 C C . VAL B 1 90 ? 16.891 -11.625 -9.445 1 98.75 90 VAL B C 1
ATOM 3655 O O . VAL B 1 90 ? 16.688 -11.672 -10.664 1 98.75 90 VAL B O 1
ATOM 3658 N N . PHE B 1 91 ? 16.531 -12.609 -8.641 1 98.81 91 PHE B N 1
ATOM 3659 C CA . PHE B 1 91 ? 15.531 -13.625 -8.953 1 98.81 91 PHE B CA 1
ATOM 3660 C C . PHE B 1 91 ? 14.281 -13.43 -8.094 1 98.81 91 PHE B C 1
ATOM 3662 O O . PHE B 1 91 ? 14.359 -13.43 -6.867 1 98.81 91 PHE B O 1
ATOM 3669 N N . LEU B 1 92 ? 13.156 -13.203 -8.766 1 98.19 92 LEU B N 1
ATOM 3670 C CA . LEU B 1 92 ? 11.875 -12.914 -8.148 1 98.19 92 LEU B CA 1
ATOM 3671 C C . LEU B 1 92 ? 10.883 -14.055 -8.383 1 98.19 92 LEU B C 1
ATOM 3673 O O . LEU B 1 92 ? 10.672 -14.469 -9.523 1 98.19 92 LEU B O 1
ATOM 3677 N N . GLU B 1 93 ? 10.281 -14.578 -7.312 1 98.25 93 GLU B N 1
ATOM 3678 C CA . GLU B 1 93 ? 9.328 -15.672 -7.469 1 98.25 93 GLU B CA 1
ATOM 3679 C C . GLU B 1 93 ? 8.211 -15.586 -6.438 1 98.25 93 GLU B C 1
ATOM 3681 O O . GLU B 1 93 ? 8.336 -14.875 -5.434 1 98.25 93 GLU B O 1
ATOM 3686 N N . ASN B 1 94 ? 7.051 -16.188 -6.664 1 97.5 94 ASN B N 1
ATOM 3687 C CA . ASN B 1 94 ? 5.992 -16.219 -5.66 1 97.5 94 ASN B CA 1
ATOM 3688 C C . ASN B 1 94 ? 5.262 -17.562 -5.652 1 97.5 94 ASN B C 1
ATOM 3690 O O . ASN B 1 94 ? 4.031 -17.609 -5.566 1 97.5 94 ASN B O 1
ATOM 3694 N N . PHE B 1 95 ? 5.977 -18.656 -5.766 1 95.19 95 PHE B N 1
ATOM 3695 C CA . PHE B 1 95 ? 5.422 -20 -5.66 1 95.19 95 PHE B CA 1
ATOM 3696 C C . PHE B 1 95 ? 5.504 -20.516 -4.223 1 95.19 95 PHE B C 1
ATOM 3698 O O . PHE B 1 95 ? 6.25 -19.969 -3.408 1 95.19 95 PHE B O 1
ATOM 3705 N N . ARG B 1 96 ? 4.734 -21.562 -3.918 1 92.5 96 ARG B N 1
ATOM 3706 C CA . ARG B 1 96 ? 4.781 -22.172 -2.596 1 92.5 96 ARG B CA 1
ATOM 3707 C C . ARG B 1 96 ? 6.176 -22.703 -2.289 1 92.5 96 ARG B C 1
ATOM 3709 O O . ARG B 1 96 ? 6.898 -23.125 -3.195 1 92.5 96 ARG B O 1
ATOM 3716 N N . ASP B 1 97 ? 6.484 -22.719 -0.996 1 91.56 97 ASP B N 1
ATOM 3717 C CA . ASP B 1 97 ? 7.785 -23.219 -0.584 1 91.56 97 ASP B CA 1
ATOM 3718 C C . ASP B 1 97 ? 7.992 -24.656 -1.066 1 91.56 97 ASP B C 1
ATOM 3720 O O . ASP B 1 97 ? 7.078 -25.484 -0.985 1 91.56 97 ASP B O 1
ATOM 3724 N N . GLY B 1 98 ? 9.125 -24.938 -1.654 1 91.25 98 GLY B N 1
ATOM 3725 C CA . GLY B 1 98 ? 9.477 -26.281 -2.088 1 91.25 98 GLY B CA 1
ATOM 3726 C C . GLY B 1 98 ? 9.133 -26.547 -3.543 1 91.25 98 GLY B C 1
ATOM 3727 O O . GLY B 1 98 ? 9.703 -27.438 -4.164 1 91.25 98 GLY B O 1
ATOM 3728 N N . GLN B 1 99 ? 8.258 -25.734 -4.109 1 91.5 99 GLN B N 1
ATOM 3729 C CA . GLN B 1 99 ? 7.766 -26 -5.457 1 91.5 99 GLN B CA 1
ATOM 3730 C C . GLN B 1 99 ? 8.891 -25.875 -6.484 1 91.5 99 GLN B C 1
ATOM 3732 O O . GLN B 1 99 ? 8.914 -26.625 -7.469 1 91.5 99 GLN B O 1
ATOM 3737 N N . LEU B 1 100 ? 9.844 -24.984 -6.254 1 93.31 100 LEU B N 1
ATOM 3738 C CA . LEU B 1 100 ? 10.891 -24.734 -7.234 1 93.31 100 LEU B CA 1
ATOM 3739 C C . LEU B 1 100 ? 12.125 -25.578 -6.941 1 93.31 100 LEU B C 1
ATOM 3741 O O . LEU B 1 100 ? 13.094 -25.562 -7.707 1 93.31 100 LEU B O 1
ATOM 3745 N N . ASP B 1 101 ? 12.055 -26.406 -5.867 1 92.06 101 ASP B N 1
ATOM 3746 C CA . ASP B 1 101 ? 13.219 -27.172 -5.438 1 92.06 101 ASP B CA 1
ATOM 3747 C C . ASP B 1 101 ? 13.578 -28.25 -6.465 1 92.06 101 ASP B C 1
ATOM 3749 O O . ASP B 1 101 ? 14.75 -28.484 -6.734 1 92.06 101 ASP B O 1
ATOM 3753 N N . LYS B 1 102 ? 12.547 -28.859 -7.027 1 88.31 102 LYS B N 1
ATOM 3754 C CA . LYS B 1 102 ? 12.773 -29.938 -7.969 1 88.31 102 LYS B CA 1
ATOM 3755 C C . LYS B 1 102 ? 13.5 -29.438 -9.219 1 88.31 102 LYS B C 1
ATOM 3757 O O . LYS B 1 102 ? 14.18 -30.219 -9.898 1 88.31 102 LYS B O 1
ATOM 3762 N N . GLN B 1 103 ? 13.391 -28.172 -9.477 1 90.19 103 GLN B N 1
ATOM 3763 C CA . GLN B 1 103 ? 14.023 -27.594 -10.648 1 90.19 103 GLN B CA 1
ATOM 3764 C C . GLN B 1 103 ? 15.383 -27 -10.305 1 90.19 103 GLN B C 1
ATOM 3766 O O . GLN B 1 103 ? 16.016 -26.344 -11.141 1 90.19 103 GLN B O 1
ATOM 3771 N N . GLY B 1 104 ? 15.82 -27.203 -9.039 1 91.44 104 GLY B N 1
ATOM 3772 C CA . GLY B 1 104 ? 17.078 -26.641 -8.602 1 91.44 104 GLY B CA 1
ATOM 3773 C C . GLY B 1 104 ? 17.031 -25.141 -8.375 1 91.44 104 GLY B C 1
ATOM 3774 O O . GLY B 1 104 ? 18.047 -24.453 -8.445 1 91.44 104 GLY B O 1
ATOM 3775 N N . LEU B 1 105 ? 15.852 -24.609 -8.148 1 95.12 105 LEU B N 1
ATOM 3776 C CA . LEU B 1 105 ? 15.664 -23.172 -8.023 1 95.12 105 LEU B CA 1
ATOM 3777 C C . LEU B 1 105 ? 15.281 -22.797 -6.59 1 95.12 105 LEU B C 1
ATOM 3779 O O . LEU B 1 105 ? 14.742 -21.719 -6.348 1 95.12 105 LEU B O 1
ATOM 3783 N N . GLY B 1 106 ? 15.523 -23.719 -5.695 1 93.06 106 GLY B N 1
ATOM 3784 C CA . GLY B 1 106 ? 15.32 -23.406 -4.289 1 93.06 106 GLY B CA 1
ATOM 3785 C C . GLY B 1 106 ? 16.344 -22.438 -3.732 1 93.06 106 GLY B C 1
ATOM 3786 O O . GLY B 1 106 ? 17.469 -22.359 -4.227 1 93.06 106 GLY B O 1
ATOM 3787 N N . PRO B 1 107 ? 15.961 -21.781 -2.699 1 89.19 107 PRO B N 1
ATOM 3788 C CA . PRO B 1 107 ? 16.828 -20.734 -2.156 1 89.19 107 PRO B CA 1
ATOM 3789 C C . PRO B 1 107 ? 18.203 -21.266 -1.726 1 89.19 107 PRO B C 1
ATOM 3791 O O . PRO B 1 107 ? 19.219 -20.609 -1.958 1 89.19 107 PRO B O 1
ATOM 3794 N N . GLU B 1 108 ? 18.25 -22.391 -1.115 1 90.62 108 GLU B N 1
ATOM 3795 C CA . GLU B 1 108 ? 19.531 -22.938 -0.656 1 90.62 108 GLU B CA 1
ATOM 3796 C C . GLU B 1 108 ? 20.438 -23.266 -1.831 1 90.62 108 GLU B C 1
ATOM 3798 O O . GLU B 1 108 ? 21.641 -22.969 -1.8 1 90.62 108 GLU B O 1
ATOM 3803 N N . GLU B 1 109 ? 19.906 -23.891 -2.787 1 94.25 109 GLU B N 1
ATOM 3804 C CA . GLU B 1 109 ? 20.688 -24.234 -3.975 1 94.25 109 GLU B CA 1
ATOM 3805 C C . GLU B 1 109 ? 21.156 -22.984 -4.711 1 94.25 109 GLU B C 1
ATOM 3807 O O . GLU B 1 109 ? 22.297 -22.906 -5.156 1 94.25 109 GLU B O 1
ATOM 3812 N N . LEU B 1 110 ? 20.281 -22.047 -4.848 1 96.38 110 LEU B N 1
ATOM 3813 C CA . LEU B 1 110 ? 20.625 -20.812 -5.551 1 96.38 110 LEU B CA 1
ATOM 3814 C C . LEU B 1 110 ? 21.719 -20.047 -4.816 1 96.38 110 LEU B C 1
ATOM 3816 O O . LEU B 1 110 ? 22.609 -19.469 -5.445 1 96.38 110 LEU B O 1
ATOM 3820 N N . ARG B 1 111 ? 21.625 -20.062 -3.496 1 94.44 111 ARG B N 1
ATOM 3821 C CA . ARG B 1 111 ? 22.656 -19.375 -2.703 1 94.44 111 ARG B CA 1
ATOM 3822 C C . ARG B 1 111 ? 24.016 -20 -2.92 1 94.44 111 ARG B C 1
ATOM 3824 O O . ARG B 1 111 ? 25.031 -19.297 -2.998 1 94.44 111 ARG B O 1
ATOM 3831 N N . LYS B 1 112 ? 24.125 -21.266 -3.014 1 95.31 112 LYS B N 1
ATOM 3832 C CA . LYS B 1 112 ? 25.375 -21.984 -3.234 1 95.31 112 LYS B CA 1
ATOM 3833 C C . LYS B 1 112 ? 25.922 -21.703 -4.629 1 95.31 112 LYS B C 1
ATOM 3835 O O . LYS B 1 112 ? 27.125 -21.469 -4.793 1 95.31 112 LYS B O 1
ATOM 3840 N N . LYS B 1 113 ? 25.141 -21.656 -5.566 1 96.38 113 LYS B N 1
ATOM 3841 C CA . LYS B 1 113 ? 25.578 -21.562 -6.961 1 96.38 113 LYS B CA 1
ATOM 3842 C C . LYS B 1 113 ? 25.812 -20.109 -7.367 1 96.38 113 LYS B C 1
ATOM 3844 O O . LYS B 1 113 ? 26.719 -19.812 -8.156 1 96.38 113 LYS B O 1
ATOM 3849 N N . TYR B 1 114 ? 24.922 -19.234 -6.824 1 97.44 114 TYR B N 1
ATOM 3850 C CA . TYR B 1 114 ? 24.984 -17.812 -7.176 1 97.44 114 TYR B CA 1
ATOM 3851 C C . TYR B 1 114 ? 25 -16.938 -5.926 1 97.44 114 TYR B C 1
ATOM 3853 O O . TYR B 1 114 ? 24.031 -16.219 -5.664 1 97.44 114 TYR B O 1
ATOM 3861 N N . PRO B 1 115 ? 26.062 -16.812 -5.195 1 96.56 115 PRO B N 1
ATOM 3862 C CA . PRO B 1 115 ? 26.109 -16.109 -3.91 1 96.56 115 PRO B CA 1
ATOM 3863 C C . PRO B 1 115 ? 25.828 -14.617 -4.047 1 96.56 115 PRO B C 1
ATOM 3865 O O . PRO B 1 115 ? 25.469 -13.961 -3.066 1 96.56 115 PRO B O 1
ATOM 3868 N N . GLN B 1 116 ? 25.906 -14.062 -5.219 1 96.75 116 GLN B N 1
ATOM 3869 C CA . GLN B 1 116 ? 25.703 -12.633 -5.438 1 96.75 116 GLN B CA 1
ATOM 3870 C C . GLN B 1 116 ? 24.25 -12.336 -5.77 1 96.75 116 GLN B C 1
ATOM 3872 O O . GLN B 1 116 ? 23.828 -11.172 -5.789 1 96.75 116 GLN B O 1
ATOM 3877 N N . LEU B 1 117 ? 23.453 -13.359 -6.02 1 98.06 117 LEU B N 1
ATOM 3878 C CA . LEU B 1 117 ? 22.078 -13.203 -6.492 1 98.06 117 LEU B CA 1
ATOM 3879 C C . LEU B 1 117 ? 21.156 -12.766 -5.355 1 98.06 117 LEU B C 1
ATOM 3881 O O . LEU B 1 117 ? 21.234 -13.312 -4.254 1 98.06 117 LEU B O 1
ATOM 3885 N N . ILE B 1 118 ? 20.375 -11.75 -5.531 1 98.25 118 ILE B N 1
ATOM 3886 C CA . ILE B 1 118 ? 19.281 -11.406 -4.629 1 98.25 118 ILE B CA 1
ATOM 3887 C C . ILE B 1 118 ? 18.047 -12.266 -4.957 1 98.25 118 ILE B C 1
ATOM 3889 O O . ILE B 1 118 ? 17.516 -12.195 -6.07 1 98.25 118 ILE B O 1
ATOM 3893 N N . VAL B 1 119 ? 17.672 -13.086 -4.035 1 98.25 119 VAL B N 1
ATOM 3894 C CA . VAL B 1 119 ? 16.5 -13.938 -4.211 1 98.25 119 VAL B CA 1
ATOM 3895 C C . VAL B 1 119 ? 15.336 -13.383 -3.395 1 98.25 119 VAL B C 1
ATOM 3897 O O . VAL B 1 119 ? 15.422 -13.273 -2.17 1 98.25 119 VAL B O 1
ATOM 3900 N N . ALA B 1 120 ? 14.273 -13.008 -4.09 1 98.31 120 ALA B N 1
ATOM 3901 C CA . ALA B 1 120 ? 13.102 -12.453 -3.428 1 98.31 120 ALA B CA 1
ATOM 3902 C C . ALA B 1 120 ? 11.875 -13.336 -3.645 1 98.31 120 ALA B C 1
ATOM 3904 O O . ALA B 1 120 ? 11.391 -13.469 -4.773 1 98.31 120 ALA B O 1
ATOM 3905 N N . GLY B 1 121 ? 11.398 -13.906 -2.562 1 98 121 GLY B N 1
ATOM 3906 C CA . GLY B 1 121 ? 10.203 -14.734 -2.592 1 98 121 GLY B CA 1
ATOM 3907 C C . GLY B 1 121 ? 8.992 -14.047 -1.982 1 98 121 GLY B C 1
ATOM 3908 O O . GLY B 1 121 ? 9.055 -13.562 -0.853 1 98 121 GLY B O 1
ATOM 3909 N N . HIS B 1 122 ? 7.938 -13.93 -2.717 1 98.12 122 HIS B N 1
ATOM 3910 C CA . HIS B 1 122 ? 6.652 -13.445 -2.225 1 98.12 122 HIS B CA 1
ATOM 3911 C C . HIS B 1 122 ? 5.762 -14.602 -1.779 1 98.12 122 HIS B C 1
ATOM 3913 O O . HIS B 1 122 ? 5.367 -15.438 -2.596 1 98.12 122 HIS B O 1
ATOM 3919 N N . LYS B 1 123 ? 5.434 -14.641 -0.501 1 97.75 123 LYS B N 1
ATOM 3920 C CA . LYS B 1 123 ? 4.777 -15.789 0.113 1 97.75 123 LYS B CA 1
ATOM 3921 C C . LYS B 1 123 ? 3.455 -15.391 0.759 1 97.75 123 LYS B C 1
ATOM 3923 O O . LYS B 1 123 ? 3.199 -14.203 0.973 1 97.75 123 LYS B O 1
ATOM 3928 N N . GLY B 1 124 ? 2.594 -16.391 0.975 1 97.25 124 GLY B N 1
ATOM 3929 C CA . GLY B 1 124 ? 1.362 -16.141 1.706 1 97.25 124 GLY B CA 1
ATOM 3930 C C . GLY B 1 124 ? 1.598 -15.758 3.154 1 97.25 124 GLY B C 1
ATOM 3931 O O . GLY B 1 124 ? 0.946 -14.852 3.676 1 97.25 124 GLY B O 1
ATOM 3932 N N . PHE B 1 125 ? 2.492 -16.469 3.764 1 97.31 125 PHE B N 1
ATOM 3933 C CA . PHE B 1 125 ? 2.896 -16.266 5.148 1 97.31 125 PHE B CA 1
ATOM 3934 C C . PHE B 1 125 ? 4.414 -16.312 5.281 1 97.31 125 PHE B C 1
ATOM 3936 O O . PHE B 1 125 ? 5.082 -17.062 4.578 1 97.31 125 PHE B O 1
ATOM 3943 N N . LEU B 1 126 ? 4.945 -15.492 6.172 1 97.75 126 LEU B N 1
ATOM 3944 C CA . LEU B 1 126 ? 6.355 -15.633 6.523 1 97.75 126 LEU B CA 1
ATOM 3945 C C . LEU B 1 126 ? 6.582 -16.875 7.379 1 97.75 126 LEU B C 1
ATOM 3947 O O . LEU B 1 126 ? 5.641 -17.625 7.656 1 97.75 126 LEU B O 1
ATOM 3951 N N . SER B 1 127 ? 7.84 -17.156 7.66 1 96.56 127 SER B N 1
ATOM 3952 C CA . SER B 1 127 ? 8.188 -18.344 8.414 1 96.56 127 SER B CA 1
ATOM 3953 C C . SER B 1 127 ? 7.461 -18.391 9.75 1 96.56 127 SER B C 1
ATOM 3955 O O . SER B 1 127 ? 7.359 -17.375 10.445 1 96.56 127 SER B O 1
ATOM 3957 N N . GLY B 1 128 ? 6.898 -19.531 10.094 1 96.56 128 GLY B N 1
ATOM 3958 C CA . GLY B 1 128 ? 6.16 -19.703 11.336 1 96.56 128 GLY B CA 1
ATOM 3959 C C . GLY B 1 128 ? 5.043 -20.719 11.234 1 96.56 128 GLY B C 1
ATOM 3960 O O . GLY B 1 128 ? 4.992 -21.5 10.281 1 96.56 128 GLY B O 1
ATOM 3961 N N . PRO B 1 129 ? 4.141 -20.75 12.18 1 96.38 129 PRO B N 1
ATOM 3962 C CA . PRO B 1 129 ? 3.084 -21.75 12.297 1 96.38 129 PRO B CA 1
ATOM 3963 C C . PRO B 1 129 ? 2.203 -21.828 11.055 1 96.38 129 PRO B C 1
ATOM 3965 O O . PRO B 1 129 ? 1.678 -22.906 10.727 1 96.38 129 PRO B O 1
ATOM 3968 N N . TYR B 1 130 ? 2.004 -20.719 10.336 1 96.06 130 TYR B N 1
ATOM 3969 C CA . TYR B 1 130 ? 1.06 -20.703 9.227 1 96.06 130 TYR B CA 1
ATOM 3970 C C . TYR B 1 130 ? 1.779 -20.859 7.891 1 96.06 130 TYR B C 1
ATOM 3972 O O . TYR B 1 130 ? 1.15 -20.844 6.832 1 96.06 130 TYR B O 1
ATOM 3980 N N . GLU B 1 131 ? 3.078 -21.094 7.891 1 94.69 131 GLU B N 1
ATOM 3981 C CA . GLU B 1 131 ? 3.906 -21.062 6.688 1 94.69 131 GLU B CA 1
ATOM 3982 C C . GLU B 1 131 ? 3.416 -22.078 5.656 1 94.69 131 GLU B C 1
ATOM 3984 O O . GLU B 1 131 ? 3.559 -21.859 4.449 1 94.69 131 GLU B O 1
ATOM 3989 N N . HIS B 1 132 ? 2.736 -23.109 6.012 1 92.75 132 HIS B N 1
ATOM 3990 C CA . HIS B 1 132 ? 2.297 -24.188 5.133 1 92.75 132 HIS B CA 1
ATOM 3991 C C . HIS B 1 132 ? 0.917 -23.906 4.551 1 92.75 132 HIS B C 1
ATOM 3993 O O . HIS B 1 132 ? 0.487 -24.562 3.605 1 92.75 132 HIS B O 1
ATOM 3999 N N . ARG B 1 133 ? 0.225 -22.953 5.07 1 93.75 133 ARG B N 1
ATOM 4000 C CA . ARG B 1 133 ? -1.164 -22.719 4.695 1 93.75 133 ARG B CA 1
ATOM 4001 C C . ARG B 1 133 ? -1.255 -22.062 3.322 1 93.75 133 ARG B C 1
ATOM 4003 O O . ARG B 1 133 ? -0.43 -21.219 2.979 1 93.75 133 ARG B O 1
ATOM 4010 N N . PRO B 1 134 ? -2.277 -22.469 2.572 1 92.12 134 PRO B N 1
ATOM 4011 C CA . PRO B 1 134 ? -2.564 -21.672 1.381 1 92.12 134 PRO B CA 1
ATOM 4012 C C . PRO B 1 134 ? -3.111 -20.281 1.719 1 92.12 134 PRO B C 1
ATOM 4014 O O . PRO B 1 134 ? -3.807 -20.125 2.725 1 92.12 134 PRO B O 1
ATOM 4017 N N . ALA B 1 135 ? -2.682 -19.375 0.91 1 92.19 135 ALA B N 1
ATOM 4018 C CA . ALA B 1 135 ? -3.125 -18 1.188 1 92.19 135 ALA B CA 1
ATOM 4019 C C . ALA B 1 135 ? -3.814 -17.391 -0.029 1 92.19 135 ALA B C 1
ATOM 4021 O O . ALA B 1 135 ? -3.391 -17.609 -1.166 1 92.19 135 ALA B O 1
ATOM 4022 N N . LEU B 1 136 ? -4.938 -16.75 0.203 1 93.94 136 LEU B N 1
ATOM 4023 C CA . LEU B 1 136 ? -5.613 -15.844 -0.721 1 93.94 136 LEU B CA 1
ATOM 4024 C C . LEU B 1 136 ? -5.824 -14.477 -0.086 1 93.94 136 LEU B C 1
ATOM 4026 O O . LEU B 1 136 ? -5.98 -14.367 1.133 1 93.94 136 LEU B O 1
ATOM 4030 N N . ASP B 1 137 ? -5.805 -13.492 -0.897 1 95.75 137 ASP B N 1
ATOM 4031 C CA . ASP B 1 137 ? -5.895 -12.125 -0.399 1 95.75 137 ASP B CA 1
ATOM 4032 C C . ASP B 1 137 ? -7.113 -11.953 0.506 1 95.75 137 ASP B C 1
ATOM 4034 O O . ASP B 1 137 ? -7.004 -11.398 1.603 1 95.75 137 ASP B O 1
ATOM 4038 N N . GLU B 1 138 ? -8.258 -12.398 0.047 1 94.25 138 GLU B N 1
ATOM 4039 C CA . GLU B 1 138 ? -9.484 -12.242 0.831 1 94.25 138 GLU B CA 1
ATOM 4040 C C . GLU B 1 138 ? -9.383 -12.984 2.162 1 94.25 138 GLU B C 1
ATOM 4042 O O . GLU B 1 138 ? -9.805 -12.469 3.199 1 94.25 138 GLU B O 1
ATOM 4047 N N . VAL B 1 139 ? -8.789 -14.133 2.158 1 95.12 139 VAL B N 1
ATOM 4048 C CA . VAL B 1 139 ? -8.648 -14.961 3.355 1 95.12 139 VAL B CA 1
ATOM 4049 C C . VAL B 1 139 ? -7.777 -14.234 4.379 1 95.12 139 VAL B C 1
ATOM 4051 O O . VAL B 1 139 ? -8.148 -14.125 5.551 1 95.12 139 VAL B O 1
ATOM 4054 N N . VAL B 1 140 ? -6.668 -13.695 3.912 1 97.06 140 VAL B N 1
ATOM 4055 C CA . VAL B 1 140 ? -5.746 -13.102 4.875 1 97.06 140 VAL B CA 1
ATOM 4056 C C . VAL B 1 140 ? -6.32 -11.781 5.387 1 97.06 140 VAL B C 1
ATOM 4058 O O . VAL B 1 140 ? -6.02 -11.359 6.508 1 97.06 140 VAL B O 1
ATOM 4061 N N . GLN B 1 141 ? -7.156 -11.117 4.621 1 97.88 141 GLN B N 1
ATOM 4062 C CA . GLN B 1 141 ? -7.816 -9.922 5.117 1 97.88 141 GLN B CA 1
ATOM 4063 C C . GLN B 1 141 ? -8.789 -10.258 6.242 1 97.88 141 GLN B C 1
ATOM 4065 O O . GLN B 1 141 ? -8.953 -9.477 7.184 1 97.88 141 GLN B O 1
ATOM 4070 N N . MET B 1 142 ? -9.461 -11.391 6.117 1 97.19 142 MET B N 1
ATOM 4071 C CA . MET B 1 142 ? -10.344 -11.844 7.188 1 97.19 142 MET B CA 1
ATOM 4072 C C . MET B 1 142 ? -9.547 -12.211 8.438 1 97.19 142 MET B C 1
ATOM 4074 O O . MET B 1 142 ? -9.938 -11.859 9.547 1 97.19 142 MET B O 1
ATOM 4078 N N . MET B 1 143 ? -8.406 -12.773 8.234 1 96.19 143 MET B N 1
ATOM 4079 C CA . MET B 1 143 ? -7.543 -13.281 9.297 1 96.19 143 MET B CA 1
ATOM 4080 C C . MET B 1 143 ? -6.922 -12.141 10.086 1 96.19 143 MET B C 1
ATOM 4082 O O . MET B 1 143 ? -6.738 -12.242 11.297 1 96.19 143 MET B O 1
ATOM 4086 N N . SER B 1 144 ? -6.617 -11.078 9.406 1 97.06 144 SER B N 1
ATOM 4087 C CA . SER B 1 144 ? -5.773 -10.031 9.977 1 97.06 144 SER B CA 1
ATOM 4088 C C . SER B 1 144 ? -6.613 -8.93 10.617 1 97.06 144 SER B C 1
ATOM 4090 O O . SER B 1 144 ? -6.07 -7.992 11.203 1 97.06 144 SER B O 1
ATOM 4092 N N . GLY B 1 145 ? -7.902 -9.016 10.461 1 97.5 145 GLY B N 1
ATOM 4093 C CA . GLY B 1 145 ? -8.75 -7.973 11.008 1 97.5 145 GLY B CA 1
ATOM 4094 C C . GLY B 1 145 ? -8.992 -6.824 10.047 1 97.5 145 GLY B C 1
ATOM 4095 O O . GLY B 1 145 ? -9.805 -5.938 10.32 1 97.5 145 GLY B O 1
ATOM 4096 N N . LEU B 1 146 ? -8.359 -6.797 8.922 1 98.31 146 LEU B N 1
ATOM 4097 C CA . LEU B 1 146 ? -8.562 -5.723 7.953 1 98.31 146 LEU B CA 1
ATOM 4098 C C . LEU B 1 146 ? -10.008 -5.703 7.453 1 98.31 146 LEU B C 1
ATOM 4100 O O . LEU B 1 146 ? -10.625 -4.641 7.367 1 98.31 146 LEU B O 1
ATOM 4104 N N . ALA B 1 147 ? -10.555 -6.883 7.16 1 97.88 147 ALA B N 1
ATOM 4105 C CA . ALA B 1 147 ? -11.938 -6.965 6.691 1 97.88 147 ALA B CA 1
ATOM 4106 C C . ALA B 1 147 ? -12.914 -6.496 7.766 1 97.88 147 ALA B C 1
ATOM 4108 O O . ALA B 1 147 ? -13.891 -5.809 7.469 1 97.88 147 ALA B O 1
ATOM 4109 N N . ALA B 1 148 ? -12.648 -6.898 9 1 97.38 148 ALA B N 1
ATOM 4110 C CA . ALA B 1 148 ? -13.492 -6.48 10.117 1 97.38 148 ALA B CA 1
ATOM 4111 C C . ALA B 1 148 ? -13.492 -4.961 10.266 1 97.38 148 ALA B C 1
ATOM 4113 O O . ALA B 1 148 ? -14.531 -4.359 10.547 1 97.38 148 ALA B O 1
ATOM 4114 N N . MET B 1 149 ? -12.336 -4.363 10.078 1 97.5 149 MET B N 1
ATOM 4115 C CA . MET B 1 149 ? -12.219 -2.918 10.25 1 97.5 149 MET B CA 1
ATOM 4116 C C . MET B 1 149 ? -12.805 -2.18 9.055 1 97.5 149 MET B C 1
ATOM 4118 O O . MET B 1 149 ? -13.242 -1.033 9.18 1 97.5 149 MET B O 1
ATOM 4122 N N . THR B 1 150 ? -12.836 -2.77 7.875 1 97.69 150 THR B N 1
ATOM 4123 C CA . THR B 1 150 ? -13.305 -2.154 6.641 1 97.69 150 THR B CA 1
ATOM 4124 C C . THR B 1 150 ? -14.828 -2.195 6.559 1 97.69 150 THR B C 1
ATOM 4126 O O . THR B 1 150 ? -15.461 -1.242 6.098 1 97.69 150 THR B O 1
ATOM 4129 N N . GLY B 1 151 ? -15.445 -3.297 7 1 95.88 151 GLY B N 1
ATOM 4130 C CA . GLY B 1 151 ? -16.891 -3.449 6.969 1 95.88 151 GLY B CA 1
ATOM 4131 C C . GLY B 1 151 ? -17.562 -3.092 8.281 1 95.88 151 GLY B C 1
ATOM 4132 O O . GLY B 1 151 ? -16.938 -2.467 9.148 1 95.88 151 GLY B O 1
ATOM 4133 N N . THR B 1 152 ? -18.875 -3.33 8.367 1 93.25 152 THR B N 1
ATOM 4134 C CA . THR B 1 152 ? -19.594 -3.197 9.633 1 93.25 152 THR B CA 1
ATOM 4135 C C . THR B 1 152 ? -19.391 -4.438 10.5 1 93.25 152 THR B C 1
ATOM 4137 O O . THR B 1 152 ? -18.891 -5.461 10.023 1 93.25 152 THR B O 1
ATOM 4140 N N . ARG B 1 153 ? -19.703 -4.32 11.695 1 89.12 153 ARG B N 1
ATOM 4141 C CA . ARG B 1 153 ? -19.625 -5.449 12.609 1 89.12 153 ARG B CA 1
ATOM 4142 C C . ARG B 1 153 ? -20.328 -6.672 12.039 1 89.12 153 ARG B C 1
ATOM 4144 O O . ARG B 1 153 ? -19.844 -7.797 12.148 1 89.12 153 ARG B O 1
ATOM 4151 N N . ASP B 1 154 ? -21.375 -6.453 11.336 1 89.94 154 ASP B N 1
ATOM 4152 C CA . ASP B 1 154 ? -22.203 -7.551 10.844 1 89.94 154 ASP B CA 1
ATOM 4153 C C . ASP B 1 154 ? -21.75 -8.023 9.469 1 89.94 154 ASP B C 1
ATOM 4155 O O . ASP B 1 154 ? -22.047 -9.141 9.055 1 89.94 154 ASP B O 1
ATOM 4159 N N . LYS B 1 155 ? -21.016 -7.16 8.812 1 92.5 155 LYS B N 1
ATOM 4160 C CA . LYS B 1 155 ? -20.625 -7.48 7.441 1 92.5 155 LYS B CA 1
ATOM 4161 C C . LYS B 1 155 ? -19.172 -7.102 7.188 1 92.5 155 LYS B C 1
ATOM 4163 O O . LYS B 1 155 ? -18.891 -6.109 6.508 1 92.5 155 LYS B O 1
ATOM 4168 N N . PRO B 1 156 ? -18.234 -7.969 7.742 1 94.81 156 PRO B N 1
ATOM 4169 C CA . PRO B 1 156 ? -16.844 -7.734 7.332 1 94.81 156 PRO B CA 1
ATOM 4170 C C . PRO B 1 156 ? -16.672 -7.676 5.816 1 94.81 156 PRO B C 1
ATOM 4172 O O . PRO B 1 156 ? -17.375 -8.375 5.086 1 94.81 156 PRO B O 1
ATOM 4175 N N . GLN B 1 157 ? -15.82 -6.785 5.387 1 94.31 157 GLN B N 1
ATOM 4176 C CA . GLN B 1 157 ? -15.703 -6.52 3.957 1 94.31 157 GLN B CA 1
ATOM 4177 C C . GLN B 1 157 ? -14.242 -6.402 3.535 1 94.31 157 GLN B C 1
ATOM 4179 O O . GLN B 1 157 ? -13.438 -5.773 4.227 1 94.31 157 GLN B O 1
ATOM 4184 N N . ARG B 1 158 ? -13.906 -7.09 2.432 1 95.44 158 ARG B N 1
ATOM 4185 C CA . ARG B 1 158 ? -12.555 -6.93 1.905 1 95.44 158 ARG B CA 1
ATOM 4186 C C . ARG B 1 158 ? -12.398 -5.59 1.196 1 95.44 158 ARG B C 1
ATOM 4188 O O . ARG B 1 158 ? -13.383 -5.008 0.736 1 95.44 158 ARG B O 1
ATOM 4195 N N . VAL B 1 159 ? -11.219 -5.082 1.05 1 97.62 159 VAL B N 1
ATOM 4196 C CA . VAL B 1 159 ? -10.891 -3.855 0.327 1 97.62 159 VAL B CA 1
ATOM 4197 C C . VAL B 1 159 ? -11.281 -4.004 -1.143 1 97.62 159 VAL B C 1
ATOM 4199 O O . VAL B 1 159 ? -11.125 -5.082 -1.725 1 97.62 159 VAL B O 1
ATOM 4202 N N . GLY B 1 160 ? -11.711 -2.916 -1.731 1 96.88 160 GLY B N 1
ATOM 4203 C CA . GLY B 1 160 ? -12.297 -2.934 -3.062 1 96.88 160 GLY B CA 1
ATOM 4204 C C . GLY B 1 160 ? -11.266 -3 -4.168 1 96.88 160 GLY B C 1
ATOM 4205 O O . GLY B 1 160 ? -11.578 -2.746 -5.336 1 96.88 160 GLY B O 1
ATOM 4206 N N . SER B 1 161 ? -10.055 -3.234 -3.895 1 96.44 161 SER B N 1
ATOM 4207 C CA . SER B 1 161 ? -8.945 -3.422 -4.816 1 96.44 161 SER B CA 1
ATOM 4208 C C . SER B 1 161 ? -7.949 -4.445 -4.277 1 96.44 161 SER B C 1
ATOM 4210 O O . SER B 1 161 ? -8.133 -4.977 -3.182 1 96.44 161 SER B O 1
ATOM 4212 N N . SER B 1 162 ? -6.938 -4.801 -5.062 1 96.5 162 SER B N 1
ATOM 4213 C CA . SER B 1 162 ? -5.898 -5.734 -4.641 1 96.5 162 SER B CA 1
ATOM 4214 C C . SER B 1 162 ? -4.805 -5.023 -3.846 1 96.5 162 SER B C 1
ATOM 4216 O O . SER B 1 162 ? -3.617 -5.25 -4.078 1 96.5 162 SER B O 1
ATOM 4218 N N . ALA B 1 163 ? -5.281 -4.141 -2.941 1 97.19 163 ALA B N 1
ATOM 4219 C CA . ALA B 1 163 ? -4.383 -3.262 -2.199 1 97.19 163 ALA B CA 1
ATOM 4220 C C . ALA B 1 163 ? -3.328 -4.066 -1.445 1 97.19 163 ALA B C 1
ATOM 4222 O O . ALA B 1 163 ? -2.145 -3.719 -1.458 1 97.19 163 ALA B O 1
ATOM 4223 N N . ASN B 1 164 ? -3.715 -5.125 -0.801 1 97.69 164 ASN B N 1
ATOM 4224 C CA . ASN B 1 164 ? -2.803 -5.941 -0.006 1 97.69 164 ASN B CA 1
ATOM 4225 C C . ASN B 1 164 ? -1.755 -6.625 -0.88 1 97.69 164 ASN B C 1
ATOM 4227 O O . ASN B 1 164 ? -0.572 -6.648 -0.534 1 97.69 164 ASN B O 1
ATOM 4231 N N . ASP B 1 165 ? -2.146 -7.16 -2.023 1 98 165 ASP B N 1
ATOM 4232 C CA . ASP B 1 165 ? -1.219 -7.766 -2.975 1 98 165 ASP B CA 1
ATOM 4233 C C . ASP B 1 165 ? -0.229 -6.734 -3.51 1 98 165 ASP B C 1
ATOM 4235 O O . ASP B 1 165 ? 0.976 -6.988 -3.555 1 98 165 ASP B O 1
ATOM 4239 N N . ILE B 1 166 ? -0.76 -5.605 -3.877 1 98.44 166 ILE B N 1
ATOM 4240 C CA . ILE B 1 166 ? 0.069 -4.543 -4.434 1 98.44 166 ILE B CA 1
ATOM 4241 C C . ILE B 1 166 ? 1.089 -4.086 -3.393 1 98.44 166 ILE B C 1
ATOM 4243 O O . ILE B 1 166 ? 2.271 -3.924 -3.703 1 98.44 166 ILE B O 1
ATOM 4247 N N . MET B 1 167 ? 0.636 -3.934 -2.188 1 98.25 167 MET B N 1
ATOM 4248 C CA . MET B 1 167 ? 1.539 -3.529 -1.112 1 98.25 167 MET B CA 1
ATOM 4249 C C . MET B 1 167 ? 2.646 -4.559 -0.917 1 98.25 167 MET B C 1
ATOM 4251 O O . MET B 1 167 ? 3.799 -4.199 -0.675 1 98.25 167 MET B O 1
ATOM 4255 N N . GLY B 1 168 ? 2.254 -5.863 -1.001 1 98.44 168 GLY B N 1
ATOM 4256 C CA . GLY B 1 168 ? 3.277 -6.895 -0.944 1 98.44 168 GLY B CA 1
ATOM 4257 C C . GLY B 1 168 ? 4.324 -6.758 -2.031 1 98.44 168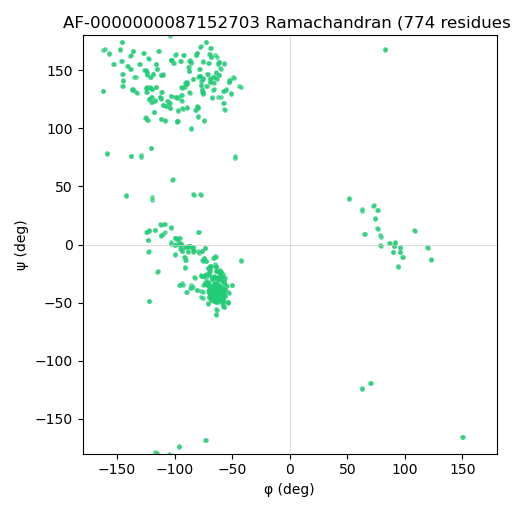 GLY B C 1
ATOM 4258 O O . GLY B 1 168 ? 5.52 -6.91 -1.77 1 98.44 168 GLY B O 1
ATOM 4259 N N . GLY B 1 169 ? 3.873 -6.5 -3.266 1 98.81 169 GLY B N 1
ATOM 4260 C CA . GLY B 1 169 ? 4.812 -6.215 -4.34 1 98.81 169 GLY B CA 1
ATOM 4261 C C . GLY B 1 169 ? 5.73 -5.047 -4.039 1 98.81 169 GLY B C 1
ATOM 4262 O O . GLY B 1 169 ? 6.926 -5.098 -4.332 1 98.81 169 GLY B O 1
ATOM 4263 N N . MET B 1 170 ? 5.184 -4.023 -3.422 1 98.88 170 MET B N 1
ATOM 4264 C CA . MET B 1 170 ? 5.945 -2.818 -3.1 1 98.88 170 MET B CA 1
ATOM 4265 C C . MET B 1 170 ? 7.016 -3.115 -2.055 1 98.88 170 MET B C 1
ATOM 4267 O O . MET B 1 170 ? 8.133 -2.607 -2.145 1 98.88 170 MET B O 1
ATOM 4271 N N . PHE B 1 171 ? 6.68 -3.908 -1.032 1 98.88 171 PHE B N 1
ATOM 4272 C CA . PHE B 1 171 ? 7.699 -4.27 -0.052 1 98.88 171 PHE B CA 1
ATOM 4273 C C . PHE B 1 171 ? 8.805 -5.086 -0.702 1 98.88 171 PHE B C 1
ATOM 4275 O O . PHE B 1 171 ? 9.977 -4.977 -0.315 1 98.88 171 PHE B O 1
ATOM 4282 N N . GLY B 1 172 ? 8.422 -5.926 -1.725 1 98.88 172 GLY B N 1
ATOM 4283 C CA . GLY B 1 172 ? 9.445 -6.574 -2.525 1 98.88 172 GLY B CA 1
ATOM 4284 C C . GLY B 1 172 ? 10.391 -5.594 -3.197 1 98.88 172 GLY B C 1
ATOM 4285 O O . GLY B 1 172 ? 11.609 -5.75 -3.127 1 98.88 172 GLY B O 1
ATOM 4286 N N . VAL B 1 173 ? 9.844 -4.539 -3.834 1 98.94 173 VAL B N 1
ATOM 4287 C CA . VAL B 1 173 ? 10.641 -3.514 -4.5 1 98.94 173 VAL B CA 1
ATOM 4288 C C . VAL B 1 173 ? 11.562 -2.838 -3.486 1 98.94 173 VAL B C 1
ATOM 4290 O O . VAL B 1 173 ? 12.758 -2.674 -3.738 1 98.94 173 VAL B O 1
ATOM 4293 N N . ILE B 1 174 ? 11.031 -2.471 -2.312 1 98.88 174 ILE B N 1
ATOM 4294 C CA . ILE B 1 174 ? 11.773 -1.77 -1.273 1 98.88 174 ILE B CA 1
ATOM 4295 C C . ILE B 1 174 ? 12.961 -2.621 -0.824 1 98.88 174 ILE B C 1
ATOM 4297 O O . ILE B 1 174 ? 14.094 -2.139 -0.768 1 98.88 174 ILE B O 1
ATOM 4301 N N . ALA B 1 175 ? 12.695 -3.898 -0.576 1 98.75 175 ALA B N 1
ATOM 4302 C CA . ALA B 1 175 ? 13.75 -4.789 -0.097 1 98.75 175 ALA B CA 1
ATOM 4303 C C . ALA B 1 175 ? 14.805 -5.02 -1.174 1 98.75 175 ALA B C 1
ATOM 4305 O O . ALA B 1 175 ? 16 -5.02 -0.886 1 98.75 175 ALA B O 1
ATOM 4306 N N . ILE B 1 176 ? 14.406 -5.207 -2.402 1 98.81 176 ILE B N 1
ATOM 4307 C CA . ILE B 1 176 ? 15.328 -5.438 -3.514 1 98.81 176 ILE B CA 1
ATOM 4308 C C . ILE B 1 176 ? 16.188 -4.199 -3.732 1 98.81 176 ILE B C 1
ATOM 4310 O O . ILE B 1 176 ? 17.406 -4.301 -3.887 1 98.81 176 ILE B O 1
ATOM 4314 N N . LEU B 1 177 ? 15.562 -2.988 -3.717 1 98.81 177 LEU B N 1
ATOM 4315 C CA . LEU B 1 177 ? 16.312 -1.749 -3.898 1 98.81 177 LEU B CA 1
ATOM 4316 C C . LEU B 1 177 ? 17.328 -1.555 -2.777 1 98.81 177 LEU B C 1
ATOM 4318 O O . LEU B 1 177 ? 18.438 -1.089 -3.02 1 98.81 177 LEU B O 1
ATOM 4322 N N . ALA B 1 178 ? 16.906 -1.87 -1.547 1 98.5 178 ALA B N 1
ATOM 4323 C CA . ALA B 1 178 ? 17.828 -1.774 -0.42 1 98.5 178 ALA B CA 1
ATOM 4324 C C . ALA B 1 178 ? 19.016 -2.715 -0.603 1 98.5 178 ALA B C 1
ATOM 4326 O O . ALA B 1 178 ? 20.172 -2.336 -0.344 1 98.5 178 ALA B O 1
ATOM 4327 N N . ALA B 1 179 ? 18.766 -3.955 -1.082 1 97.88 179 ALA B N 1
ATOM 4328 C CA . ALA B 1 179 ? 19.828 -4.926 -1.332 1 97.88 179 ALA B CA 1
ATOM 4329 C C . ALA B 1 179 ? 20.75 -4.457 -2.459 1 97.88 179 ALA B C 1
ATOM 4331 O O . ALA B 1 179 ? 21.969 -4.57 -2.361 1 97.88 179 ALA B O 1
ATOM 4332 N N . LEU B 1 180 ? 20.188 -3.936 -3.561 1 98.12 180 LEU B N 1
ATOM 4333 C CA . LEU B 1 180 ? 20.953 -3.4 -4.672 1 98.12 180 LEU B CA 1
ATOM 4334 C C . LEU B 1 180 ? 21.828 -2.24 -4.215 1 98.12 180 LEU B C 1
ATOM 4336 O O . LEU B 1 180 ? 22.984 -2.117 -4.648 1 98.12 180 LEU B O 1
ATOM 4340 N N . TYR B 1 181 ? 21.281 -1.382 -3.375 1 97.44 181 TYR B N 1
ATOM 4341 C CA . TYR B 1 181 ? 22.031 -0.259 -2.816 1 97.44 181 TYR B CA 1
ATOM 4342 C C . TYR B 1 181 ? 23.266 -0.742 -2.062 1 97.44 181 TYR B C 1
ATOM 4344 O O . TYR B 1 181 ? 24.344 -0.184 -2.219 1 97.44 181 TYR B O 1
ATOM 4352 N N . GLN B 1 182 ? 23.078 -1.82 -1.278 1 95.69 182 GLN B N 1
ATOM 4353 C CA . GLN B 1 182 ? 24.203 -2.393 -0.543 1 95.69 182 GLN B CA 1
ATOM 4354 C C . GLN B 1 182 ? 25.25 -2.955 -1.496 1 95.69 182 GLN B C 1
ATOM 4356 O O . GLN B 1 182 ? 26.453 -2.76 -1.29 1 95.69 182 GLN B O 1
ATOM 4361 N N . LYS B 1 183 ? 24.828 -3.566 -2.492 1 94.56 183 LYS B N 1
ATOM 4362 C CA . LYS B 1 183 ? 25.719 -4.176 -3.469 1 94.56 183 LYS B CA 1
ATOM 4363 C C . LYS B 1 183 ? 26.547 -3.117 -4.191 1 94.56 183 LYS B C 1
ATOM 4365 O O . LYS B 1 183 ? 27.75 -3.295 -4.395 1 94.56 183 LYS B O 1
ATOM 4370 N N . ARG B 1 184 ? 25.906 -2.1 -4.504 1 94.06 184 ARG B N 1
ATOM 4371 C CA . ARG B 1 184 ? 26.609 -1.023 -5.207 1 94.06 184 ARG B CA 1
ATOM 4372 C C . ARG B 1 184 ? 27.609 -0.336 -4.293 1 94.06 184 ARG B C 1
ATOM 4374 O O . ARG B 1 184 ? 28.562 0.303 -4.77 1 94.06 184 ARG B O 1
ATOM 4381 N N . GLY B 1 185 ? 27.359 -0.466 -2.992 1 91.06 185 GLY B N 1
ATOM 4382 C CA . GLY B 1 185 ? 28.281 0.111 -2.018 1 91.06 185 GLY B CA 1
ATOM 4383 C C . GLY B 1 185 ? 29.453 -0.788 -1.702 1 91.06 185 GLY B C 1
ATOM 4384 O O . GLY B 1 185 ? 30.312 -0.444 -0.872 1 91.06 185 GLY B O 1
ATOM 4385 N N . GLY B 1 186 ? 29.484 -2.012 -2.314 1 91.5 186 GLY B N 1
ATOM 4386 C CA . GLY B 1 186 ? 30.656 -2.861 -2.145 1 91.5 186 GLY B CA 1
ATOM 4387 C C . GLY B 1 186 ? 30.328 -4.223 -1.564 1 91.5 186 GLY B C 1
ATOM 4388 O O . GLY B 1 186 ? 31.156 -5.129 -1.576 1 91.5 186 GLY B O 1
ATOM 4389 N N . ASN B 1 187 ? 29.094 -4.34 -1.062 1 91.06 187 ASN B N 1
ATOM 4390 C CA . ASN B 1 187 ? 28.688 -5.66 -0.593 1 91.06 187 ASN B CA 1
ATOM 4391 C C . ASN B 1 187 ? 28.391 -6.602 -1.757 1 91.06 187 ASN B C 1
ATOM 4393 O O . ASN B 1 187 ? 27.328 -6.516 -2.381 1 91.06 187 ASN B O 1
ATOM 4397 N N . LYS B 1 188 ? 29.172 -7.48 -1.993 1 90.06 188 LYS B N 1
ATOM 4398 C CA . LYS B 1 188 ? 29.062 -8.328 -3.178 1 90.06 188 LYS B CA 1
ATOM 4399 C C . LYS B 1 188 ? 28.094 -9.484 -2.938 1 90.06 188 LYS B C 1
ATOM 4401 O O . LYS B 1 188 ? 27.766 -10.227 -3.865 1 90.06 188 LYS B O 1
ATOM 4406 N N . ASN B 1 189 ? 27.656 -9.594 -1.736 1 92.19 189 ASN B N 1
ATOM 4407 C CA . ASN B 1 189 ? 26.75 -10.695 -1.397 1 92.19 189 ASN B CA 1
ATOM 4408 C C . ASN B 1 189 ? 25.328 -10.422 -1.865 1 92.19 189 ASN B C 1
ATOM 4410 O O . ASN B 1 189 ? 24.891 -9.266 -1.888 1 92.19 189 ASN B O 1
ATOM 4414 N N . GLY B 1 190 ? 24.656 -11.492 -2.275 1 94.81 190 GLY B N 1
ATOM 4415 C CA . GLY B 1 190 ? 23.219 -11.398 -2.498 1 94.81 190 GLY B CA 1
ATOM 4416 C C . GLY B 1 190 ? 22.422 -11.32 -1.211 1 94.81 190 GLY B C 1
ATOM 4417 O O . GLY B 1 190 ? 22.938 -10.914 -0.172 1 94.81 190 GLY B O 1
ATOM 4418 N N . ALA B 1 191 ? 21.141 -11.469 -1.321 1 95.69 191 ALA B N 1
ATOM 4419 C CA . ALA B 1 191 ? 20.234 -11.469 -0.182 1 95.69 191 ALA B CA 1
ATOM 4420 C C . ALA B 1 191 ? 19.078 -12.438 -0.405 1 95.69 191 ALA B C 1
ATOM 4422 O O . ALA B 1 191 ? 18.625 -12.633 -1.538 1 95.69 191 ALA B O 1
ATOM 4423 N N . ASP B 1 192 ? 18.719 -13.094 0.682 1 96.5 192 ASP B N 1
ATOM 4424 C CA . ASP B 1 192 ? 17.469 -13.852 0.716 1 96.5 192 ASP B CA 1
ATOM 4425 C C . ASP B 1 192 ? 16.359 -13.031 1.358 1 96.5 192 ASP B C 1
ATOM 4427 O O . ASP B 1 192 ? 16.391 -12.75 2.557 1 96.5 192 ASP B O 1
ATOM 4431 N N . ILE B 1 193 ? 15.375 -12.742 0.527 1 97.44 193 ILE B N 1
ATOM 4432 C CA . ILE B 1 193 ? 14.273 -11.883 0.957 1 97.44 193 ILE B CA 1
ATOM 4433 C C . ILE B 1 193 ? 12.953 -12.641 0.854 1 97.44 193 ILE B C 1
ATOM 4435 O O . ILE B 1 193 ? 12.703 -13.328 -0.139 1 97.44 193 ILE B O 1
ATOM 4439 N N . ARG B 1 194 ? 12.164 -12.562 1.861 1 97.69 194 ARG B N 1
ATOM 4440 C CA . ARG B 1 194 ? 10.797 -13.078 1.839 1 97.69 194 ARG B CA 1
ATOM 4441 C C . ARG B 1 194 ? 9.797 -11.984 2.209 1 97.69 194 ARG B C 1
ATOM 4443 O O . ARG B 1 194 ? 10.023 -11.219 3.145 1 97.69 194 ARG B O 1
ATOM 4450 N N . ILE B 1 195 ? 8.75 -11.875 1.486 1 98.44 195 ILE B N 1
ATOM 4451 C CA . ILE B 1 195 ? 7.664 -10.945 1.763 1 98.44 195 ILE B CA 1
ATOM 4452 C C . ILE B 1 195 ? 6.387 -11.727 2.07 1 98.44 195 ILE B C 1
ATOM 4454 O O . ILE B 1 195 ? 6.039 -12.672 1.353 1 98.44 195 ILE B O 1
ATOM 4458 N N . GLY B 1 196 ? 5.668 -11.352 3.074 1 98.19 196 GLY B N 1
ATOM 4459 C CA . GLY B 1 196 ? 4.484 -12.094 3.492 1 98.19 196 GLY B CA 1
ATOM 4460 C C . GLY B 1 196 ? 3.191 -11.336 3.244 1 98.19 196 GLY B C 1
ATOM 4461 O O . GLY B 1 196 ? 3.053 -10.18 3.656 1 98.19 196 GLY B O 1
ATOM 4462 N N . LEU B 1 197 ? 2.248 -12.016 2.646 1 98.38 197 LEU B N 1
ATOM 4463 C CA . LEU B 1 197 ? 0.938 -11.445 2.35 1 98.38 197 LEU B CA 1
ATOM 4464 C C . LEU B 1 197 ? 0.151 -11.188 3.631 1 98.38 197 LEU B C 1
ATOM 4466 O O . LEU B 1 197 ? -0.427 -10.117 3.809 1 98.38 197 LEU B O 1
ATOM 4470 N N . PHE B 1 198 ? 0.092 -12.148 4.512 1 98.31 198 PHE B N 1
ATOM 4471 C CA . PHE B 1 198 ? -0.571 -11.977 5.801 1 98.31 198 PHE B CA 1
ATOM 4472 C C . PHE B 1 198 ? 0.074 -10.852 6.598 1 98.31 198 PHE B C 1
ATOM 4474 O O . PHE B 1 198 ? -0.623 -10.016 7.172 1 98.31 198 PHE B O 1
ATOM 4481 N N . GLU B 1 199 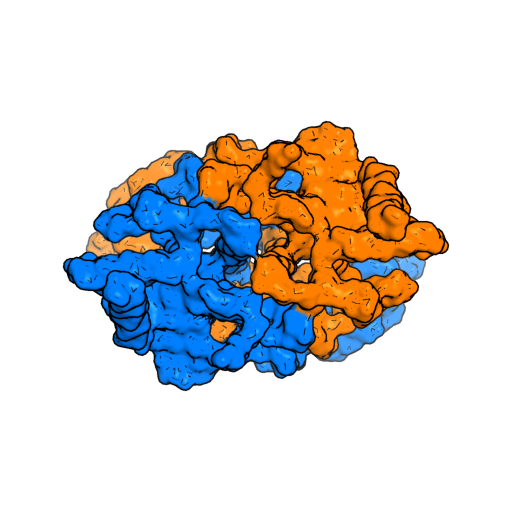? 1.392 -10.883 6.652 1 98.44 199 GLU B N 1
ATOM 4482 C CA . GLU B 1 199 ? 2.133 -9.883 7.41 1 98.44 199 GLU B CA 1
ATOM 4483 C C . GLU B 1 199 ? 1.897 -8.484 6.852 1 98.44 199 GLU B C 1
ATOM 4485 O O . GLU B 1 199 ? 1.913 -7.5 7.598 1 98.44 199 GLU B O 1
ATOM 4490 N N . ASN B 1 200 ? 1.624 -8.383 5.547 1 98.06 200 ASN B N 1
ATOM 4491 C CA . ASN B 1 200 ? 1.224 -7.098 4.973 1 98.06 200 ASN B CA 1
ATOM 4492 C C . ASN B 1 200 ? -0.058 -6.574 5.613 1 98.06 200 ASN B C 1
ATOM 4494 O O . ASN B 1 200 ? -0.152 -5.391 5.949 1 98.06 200 ASN B O 1
ATOM 4498 N N . CYS B 1 201 ? -1.045 -7.418 5.762 1 97.69 201 CYS B N 1
ATOM 4499 C CA . CYS B 1 201 ? -2.305 -7.035 6.387 1 97.69 201 CYS B CA 1
ATOM 4500 C C . CYS B 1 201 ? -2.092 -6.637 7.844 1 97.69 201 CYS B C 1
ATOM 4502 O O . CYS B 1 201 ? -2.697 -5.676 8.328 1 97.69 201 CYS B O 1
ATOM 4504 N N . LEU B 1 202 ? -1.232 -7.461 8.469 1 97.75 202 LEU B N 1
ATOM 4505 C CA . LEU B 1 202 ? -0.908 -7.145 9.859 1 97.75 202 LEU B CA 1
ATOM 4506 C C . LEU B 1 202 ? -0.327 -5.738 9.969 1 97.75 202 LEU B C 1
ATOM 4508 O O . LEU B 1 202 ? -0.687 -4.984 10.875 1 97.75 202 LEU B O 1
ATOM 4512 N N . PHE B 1 203 ? 0.57 -5.418 9.07 1 98.12 203 PHE B N 1
ATOM 4513 C CA . PHE B 1 203 ? 1.179 -4.094 9.016 1 98.12 203 PHE B CA 1
ATOM 4514 C C . PHE B 1 203 ? 0.117 -3.018 8.828 1 98.12 203 PHE B C 1
ATOM 4516 O O . PHE B 1 203 ? 0.186 -1.954 9.453 1 98.12 203 PHE B O 1
ATOM 4523 N N . LEU B 1 204 ? -0.894 -3.262 8.078 1 97.94 204 LEU B N 1
ATOM 4524 C CA . LEU B 1 204 ? -1.956 -2.309 7.777 1 97.94 204 LEU B CA 1
ATOM 4525 C C . LEU B 1 204 ? -2.852 -2.092 8.992 1 97.94 204 LEU B C 1
ATOM 4527 O O . LEU B 1 204 ? -3.361 -0.989 9.203 1 97.94 204 LEU B O 1
ATOM 4531 N N . VAL B 1 205 ? -3.02 -3.1 9.805 1 97.75 205 VAL B N 1
ATOM 4532 C CA . VAL B 1 205 ? -3.943 -2.963 10.922 1 97.75 205 VAL B CA 1
ATOM 4533 C C . VAL B 1 205 ? -3.162 -2.66 12.203 1 97.75 205 VAL B C 1
ATOM 4535 O O . VAL B 1 205 ? -3.738 -2.615 13.289 1 97.75 205 VAL B O 1
ATOM 4538 N N . ALA B 1 206 ? -1.88 -2.463 12.117 1 98.06 206 ALA B N 1
ATOM 4539 C CA . ALA B 1 206 ? -1.003 -2.242 13.266 1 98.06 206 ALA B CA 1
ATOM 4540 C C . ALA B 1 206 ? -1.519 -1.102 14.133 1 98.06 206 ALA B C 1
ATOM 4542 O O . ALA B 1 206 ? -1.479 -1.187 15.367 1 98.06 206 ALA B O 1
ATOM 4543 N N . GLN B 1 207 ? -1.975 -0.092 13.516 1 96.81 207 GLN B N 1
ATOM 4544 C CA . GLN B 1 207 ? -2.457 1.063 14.266 1 96.81 207 GLN B CA 1
ATOM 4545 C C . GLN B 1 207 ? -3.574 0.667 15.227 1 96.81 207 GLN B C 1
ATOM 4547 O O . GLN B 1 207 ? -3.611 1.134 16.375 1 96.81 207 GLN B O 1
ATOM 4552 N N . HIS B 1 208 ? -4.477 -0.173 14.758 1 97.5 208 HIS B N 1
ATOM 4553 C CA . HIS B 1 208 ? -5.594 -0.628 15.578 1 97.5 208 HIS B CA 1
ATOM 4554 C C . HIS B 1 208 ? -5.117 -1.527 16.719 1 97.5 208 HIS B C 1
ATOM 4556 O O . HIS B 1 208 ? -5.621 -1.443 17.828 1 97.5 208 HIS B O 1
ATOM 4562 N N . MET B 1 209 ? -4.141 -2.379 16.391 1 97.62 209 MET B N 1
ATOM 4563 C CA . MET B 1 209 ? -3.584 -3.273 17.391 1 97.62 209 MET B CA 1
ATOM 4564 C C . MET B 1 209 ? -2.92 -2.484 18.516 1 97.62 209 MET B C 1
ATOM 4566 O O . MET B 1 209 ? -3.16 -2.75 19.703 1 97.62 209 MET B O 1
ATOM 4570 N N . VAL B 1 210 ? -2.137 -1.489 18.141 1 96.62 210 VAL B N 1
ATOM 4571 C CA . VAL B 1 210 ? -1.377 -0.703 19.109 1 96.62 210 VAL B CA 1
ATOM 4572 C C . VAL B 1 210 ? -2.326 0.172 19.922 1 96.62 210 VAL B C 1
ATOM 4574 O O . VAL B 1 210 ? -2.143 0.339 21.125 1 96.62 210 VAL B O 1
ATOM 4577 N N . GLU B 1 211 ? -3.301 0.722 19.25 1 95.38 211 GLU B N 1
ATOM 4578 C CA . GLU B 1 211 ? -4.32 1.474 19.969 1 95.38 211 GLU B CA 1
ATOM 4579 C C . GLU B 1 211 ? -4.938 0.631 21.078 1 95.38 211 GLU B C 1
ATOM 4581 O O . GLU B 1 211 ? -5.07 1.092 22.219 1 95.38 211 GLU B O 1
ATOM 4586 N N . TYR B 1 212 ? -5.344 -0.547 20.766 1 96.62 212 TYR B N 1
ATOM 4587 C CA . TYR B 1 212 ? -5.934 -1.449 21.75 1 96.62 212 TYR B CA 1
ATOM 4588 C C . TYR B 1 212 ? -4.957 -1.734 22.891 1 96.62 212 TYR B C 1
ATOM 4590 O O . TYR B 1 212 ? -5.332 -1.688 24.062 1 96.62 212 TYR B O 1
ATOM 4598 N N . GLU B 1 213 ? -3.742 -2.004 22.516 1 94.06 213 GLU B N 1
ATOM 4599 C CA . GLU B 1 213 ? -2.734 -2.314 23.531 1 94.06 213 GLU B CA 1
ATOM 4600 C C . GLU B 1 213 ? -2.51 -1.132 24.469 1 94.06 213 GLU B C 1
ATOM 4602 O O . GLU B 1 213 ? -2.332 -1.315 25.672 1 94.06 213 GLU B O 1
ATOM 4607 N N . MET B 1 214 ? -2.545 0.027 23.938 1 92.69 214 MET B N 1
ATOM 4608 C CA . MET B 1 214 ? -2.211 1.226 24.688 1 92.69 214 MET B CA 1
ATOM 4609 C C . MET B 1 214 ? -3.41 1.707 25.5 1 92.69 214 MET B C 1
ATOM 4611 O O . MET B 1 214 ? -3.244 2.303 26.578 1 92.69 214 MET B O 1
ATOM 4615 N N . THR B 1 215 ? -4.602 1.427 25.031 1 93.94 215 THR B N 1
ATOM 4616 C CA . THR B 1 215 ? -5.758 2.055 25.656 1 93.94 215 THR B CA 1
ATOM 4617 C C . THR B 1 215 ? -6.645 1.008 26.328 1 93.94 215 THR B C 1
ATOM 4619 O O . THR B 1 215 ? -7.48 1.343 27.172 1 93.94 215 THR B O 1
ATOM 4622 N N . GLY B 1 216 ? -6.559 -0.242 25.875 1 94.75 216 GLY B N 1
ATOM 4623 C CA . GLY B 1 216 ? -7.438 -1.297 26.359 1 94.75 216 GLY B CA 1
ATOM 4624 C C . GLY B 1 216 ? -8.812 -1.263 25.719 1 94.75 216 GLY B C 1
ATOM 4625 O O . GLY B 1 216 ? -9.648 -2.133 25.969 1 94.75 216 GLY B O 1
ATOM 4626 N N . ARG B 1 217 ? -9.062 -0.323 24.859 1 94.69 217 ARG B N 1
ATOM 4627 C CA . ARG B 1 217 ? -10.367 -0.187 24.203 1 94.69 217 ARG B CA 1
ATOM 4628 C C . ARG B 1 217 ? -10.383 -0.905 22.859 1 94.69 217 ARG B C 1
ATOM 4630 O O . ARG B 1 217 ? -9.516 -0.67 22.016 1 94.69 217 ARG B O 1
ATOM 4637 N N . LYS B 1 218 ? -11.391 -1.734 22.672 1 95.62 218 LYS B N 1
ATOM 4638 C CA . LYS B 1 218 ? -11.547 -2.426 21.406 1 95.62 218 LYS B CA 1
ATOM 4639 C C . LYS B 1 218 ? -11.891 -1.447 20.281 1 95.62 218 LYS B C 1
ATOM 4641 O O . LYS B 1 218 ? -12.836 -0.668 20.406 1 95.62 218 LYS B O 1
ATOM 4646 N N . PRO B 1 219 ? -11.109 -1.503 19.25 1 94.06 219 PRO B N 1
ATOM 4647 C CA . PRO B 1 219 ? -11.414 -0.566 18.156 1 94.06 219 PRO B CA 1
ATOM 4648 C C . PRO B 1 219 ? -12.75 -0.864 17.484 1 94.06 219 PRO B C 1
ATOM 4650 O O . PRO B 1 219 ? -13.117 -2.031 17.312 1 94.06 219 PRO B O 1
ATOM 4653 N N . ARG B 1 220 ? -13.43 0.174 17.094 1 93.25 220 ARG B N 1
ATOM 4654 C CA . ARG B 1 220 ? -14.625 0.035 16.281 1 93.25 220 ARG B CA 1
ATOM 4655 C C . ARG B 1 220 ? -14.273 -0.006 14.797 1 93.25 220 ARG B C 1
ATOM 4657 O O . ARG B 1 220 ? -13.297 0.615 14.367 1 93.25 220 ARG B O 1
ATOM 4664 N N . SER B 1 221 ? -15.125 -0.743 14.07 1 95 221 SER B N 1
ATOM 4665 C CA . SER B 1 221 ? -14.922 -0.731 12.625 1 95 221 SER B CA 1
ATOM 4666 C C . SER B 1 221 ? -15.094 0.671 12.055 1 95 221 SER B C 1
ATOM 4668 O O . SER B 1 221 ? -15.773 1.51 12.648 1 95 221 SER B O 1
ATOM 4670 N N . MET B 1 222 ? -14.484 0.927 10.93 1 92.94 222 MET B N 1
ATOM 4671 C CA . MET B 1 222 ? -14.391 2.281 10.391 1 92.94 222 MET B CA 1
ATOM 4672 C C . MET B 1 222 ? -15.781 2.844 10.086 1 92.94 222 MET B C 1
ATOM 4674 O O . MET B 1 222 ? -16.062 4 10.406 1 92.94 222 MET B O 1
ATOM 4678 N N . PRO B 1 223 ? -16.719 2.066 9.5 1 92.44 223 PRO B N 1
ATOM 4679 C CA . PRO B 1 223 ? -18.047 2.617 9.25 1 92.44 223 PRO B CA 1
ATOM 4680 C C . PRO B 1 223 ? -18.812 2.926 10.539 1 92.44 223 PRO B C 1
ATOM 4682 O O . PRO B 1 223 ? -19.828 3.619 10.5 1 92.44 223 PRO B O 1
ATOM 4685 N N . GLU B 1 224 ? -18.312 2.449 11.68 1 93.06 224 GLU B N 1
ATOM 4686 C CA . GLU B 1 224 ? -19 2.611 12.953 1 93.06 224 GLU B CA 1
ATOM 4687 C C . GLU B 1 224 ? -18.172 3.451 13.922 1 93.06 224 GLU B C 1
ATOM 4689 O O . GLU B 1 224 ? -18.5 3.527 15.109 1 93.06 224 GLU B O 1
ATOM 4694 N N . ARG B 1 225 ? -17.156 4.086 13.422 1 89.25 225 ARG B N 1
ATOM 4695 C CA . ARG B 1 225 ? -16.25 4.848 14.266 1 89.25 225 ARG B CA 1
ATOM 4696 C C . ARG B 1 225 ? -16.922 6.094 14.82 1 89.25 225 ARG B C 1
ATOM 4698 O O . ARG B 1 225 ? -17.938 6.547 14.289 1 89.25 225 ARG B O 1
ATOM 4705 N N . GLU B 1 226 ? -16.234 6.617 15.852 1 86.31 226 GLU B N 1
ATOM 4706 C CA . GLU B 1 226 ? -16.625 7.949 16.297 1 86.31 226 GLU B CA 1
ATOM 4707 C C . GLU B 1 226 ? -16.094 9.023 15.352 1 86.31 226 GLU B C 1
ATOM 4709 O O . GLU B 1 226 ? -14.969 8.938 14.859 1 86.31 226 GLU B O 1
ATOM 4714 N N . HIS B 1 227 ? -16.938 9.992 15.148 1 86.81 227 HIS B N 1
ATOM 4715 C CA . HIS B 1 227 ? -16.547 11.039 14.211 1 86.81 227 HIS B CA 1
ATOM 4716 C C . HIS B 1 227 ? -15.586 12.031 14.867 1 86.81 227 HIS B C 1
ATOM 4718 O O . HIS B 1 227 ? -15.711 12.32 16.062 1 86.81 227 HIS B O 1
ATOM 4724 N N . ALA B 1 228 ? -14.695 12.484 14.078 1 85.88 228 ALA B N 1
ATOM 4725 C CA . ALA B 1 228 ? -13.703 13.43 14.57 1 85.88 228 ALA B CA 1
ATOM 4726 C C . ALA B 1 228 ? -14.07 14.867 14.195 1 85.88 228 ALA B C 1
ATOM 4728 O O . ALA B 1 228 ? -13.484 15.82 14.711 1 85.88 228 ALA B O 1
ATOM 4729 N N . TRP B 1 229 ? -15.109 15.023 13.344 1 93.31 229 TRP B N 1
ATOM 4730 C CA . TRP B 1 229 ? -15.461 16.344 12.836 1 93.31 229 TRP B CA 1
ATOM 4731 C C . TRP B 1 229 ? -16.969 16.516 12.766 1 93.31 229 TRP B C 1
ATOM 4733 O O . TRP B 1 229 ? -17.703 15.539 12.633 1 93.31 229 TRP B O 1
ATOM 4743 N N . PRO B 1 230 ? -17.422 17.766 12.852 1 96.25 230 PRO B N 1
ATOM 4744 C CA . PRO B 1 230 ? -18.875 18 12.875 1 96.25 230 PRO B CA 1
ATOM 4745 C C . PRO B 1 230 ? -19.547 17.641 11.547 1 96.25 230 PRO B C 1
ATOM 4747 O O . PRO B 1 230 ? -20.688 17.156 11.539 1 96.25 230 PRO B O 1
ATOM 4750 N N . ILE B 1 231 ? -18.906 17.922 10.484 1 97.25 231 ILE B N 1
ATOM 4751 C CA . ILE B 1 231 ? -19.406 17.547 9.164 1 97.25 231 ILE B CA 1
ATOM 4752 C C . ILE B 1 231 ? -18.344 16.75 8.422 1 97.25 231 ILE B C 1
ATOM 4754 O O . ILE B 1 231 ? -17.312 17.281 8.016 1 97.25 231 ILE B O 1
ATOM 4758 N N . TYR B 1 232 ? -18.562 15.531 8.258 1 96.19 232 TYR B N 1
ATOM 4759 C CA . TYR B 1 232 ? -17.719 14.531 7.617 1 96.19 232 TYR B CA 1
ATOM 4760 C C . TYR B 1 232 ? -18.531 13.328 7.156 1 96.19 232 TYR B C 1
ATOM 4762 O O . TYR B 1 232 ? -18.516 12.273 7.793 1 96.19 232 TYR B O 1
ATOM 4770 N N . ASP B 1 233 ? -19.156 13.609 6.031 1 95.56 233 ASP B N 1
ATOM 4771 C CA . ASP B 1 233 ? -20.172 12.641 5.648 1 95.56 233 ASP B CA 1
ATOM 4772 C C . ASP B 1 233 ? -20.531 12.766 4.168 1 95.56 233 ASP B C 1
ATOM 4774 O O . ASP B 1 233 ? -20.078 13.695 3.496 1 95.56 233 ASP B O 1
ATOM 4778 N N . ILE B 1 234 ? -21.219 11.789 3.725 1 96.19 234 ILE B N 1
ATOM 4779 C CA . ILE B 1 234 ? -21.75 11.773 2.363 1 96.19 234 ILE B CA 1
ATOM 4780 C C . ILE B 1 234 ? -23.172 12.312 2.352 1 96.19 234 ILE B C 1
ATOM 4782 O O . ILE B 1 234 ? -24 11.945 3.195 1 96.19 234 ILE B O 1
ATOM 4786 N N . PHE B 1 235 ? -23.484 13.172 1.413 1 97.5 235 PHE B N 1
ATOM 4787 C CA . PHE B 1 235 ? -24.812 13.773 1.298 1 97.5 235 PHE B CA 1
ATOM 4788 C C . PHE B 1 235 ? -25.406 13.523 -0.084 1 97.5 235 PHE B C 1
ATOM 4790 O O . PHE B 1 235 ? -24.688 13.508 -1.082 1 97.5 235 PHE B O 1
ATOM 4797 N N . ASP B 1 236 ? -26.703 13.375 -0.085 1 97.12 236 ASP B N 1
ATOM 4798 C CA . ASP B 1 236 ? -27.438 13.336 -1.353 1 97.12 236 ASP B CA 1
ATOM 4799 C C . ASP B 1 236 ? -27.578 14.734 -1.946 1 97.12 236 ASP B C 1
ATOM 4801 O O . ASP B 1 236 ? -27.844 15.695 -1.221 1 97.12 236 ASP B O 1
ATOM 4805 N N . ALA B 1 237 ? -27.328 14.836 -3.156 1 97.5 237 ALA B N 1
ATOM 4806 C CA . ALA B 1 237 ? -27.484 16.094 -3.895 1 97.5 237 ALA B CA 1
ATOM 4807 C C . ALA B 1 237 ? -28.547 15.953 -4.977 1 97.5 237 ALA B C 1
ATOM 4809 O O . ALA B 1 237 ? -29.234 14.93 -5.062 1 97.5 237 ALA B O 1
ATOM 4810 N N . ALA B 1 238 ? -28.734 17.031 -5.707 1 96.81 238 ALA B N 1
ATOM 4811 C CA . ALA B 1 238 ? -29.766 17.031 -6.75 1 96.81 238 ALA B CA 1
ATOM 4812 C C . ALA B 1 238 ? -29.422 16.016 -7.844 1 96.81 238 ALA B C 1
ATOM 4814 O O . ALA B 1 238 ? -28.25 15.797 -8.156 1 96.81 238 ALA B O 1
ATOM 4815 N N . GLY B 1 239 ? -30.516 15.391 -8.469 1 94.12 239 GLY B N 1
ATOM 4816 C CA . GLY B 1 239 ? -30.344 14.516 -9.625 1 94.12 239 GLY B CA 1
ATOM 4817 C C . GLY B 1 239 ? -29.875 13.125 -9.25 1 94.12 239 GLY B C 1
ATOM 4818 O O . GLY B 1 239 ? -29.453 12.352 -10.109 1 94.12 239 GLY B O 1
ATOM 4819 N N . GLY B 1 240 ? -29.812 12.828 -7.949 1 92.06 240 GLY B N 1
ATOM 4820 C CA . GLY B 1 240 ? -29.438 11.492 -7.516 1 92.06 240 GLY B CA 1
ATOM 4821 C C . GLY B 1 240 ? -27.938 11.328 -7.281 1 92.06 240 GLY B C 1
ATOM 4822 O O . GLY B 1 240 ? -27.469 10.242 -6.941 1 92.06 240 GLY B O 1
ATOM 4823 N N . ASP B 1 241 ? -27.234 12.359 -7.441 1 93.81 241 ASP B N 1
ATOM 4824 C CA . ASP B 1 241 ? -25.797 12.328 -7.191 1 93.81 241 ASP B CA 1
ATOM 4825 C C . ASP B 1 241 ? -25.5 12.469 -5.699 1 93.81 241 ASP B C 1
ATOM 4827 O O . ASP B 1 241 ? -26.375 12.82 -4.914 1 93.81 241 ASP B O 1
ATOM 4831 N N . ARG B 1 242 ? -24.297 12.102 -5.359 1 96.12 242 ARG B N 1
ATOM 4832 C CA . ARG B 1 242 ? -23.859 12.203 -3.971 1 96.12 242 ARG B CA 1
ATOM 4833 C C . ARG B 1 242 ? -22.516 12.922 -3.867 1 96.12 242 ARG B C 1
ATOM 4835 O O . ARG B 1 242 ? -21.734 12.922 -4.816 1 96.12 242 ARG B O 1
ATOM 4842 N N . ILE B 1 243 ? -22.328 13.484 -2.719 1 97.5 243 ILE B N 1
ATOM 4843 C CA . ILE B 1 243 ? -21.094 14.227 -2.508 1 97.5 243 ILE B CA 1
ATOM 4844 C C . ILE B 1 243 ? -20.641 14.07 -1.058 1 97.5 243 ILE B C 1
ATOM 4846 O O . ILE B 1 243 ? -21.469 14.07 -0.14 1 97.5 243 ILE B O 1
ATOM 4850 N N . PHE B 1 244 ? -19.359 13.852 -0.866 1 97.5 244 PHE B N 1
ATOM 4851 C CA . PHE B 1 244 ? -18.734 13.867 0.449 1 97.5 244 PHE B CA 1
ATOM 4852 C C . PHE B 1 244 ? -18.25 15.273 0.803 1 97.5 244 PHE B C 1
ATOM 4854 O O . PHE B 1 244 ? -17.672 15.961 -0.03 1 97.5 244 PHE B O 1
ATOM 4861 N N . ILE B 1 245 ? -18.453 15.711 2.062 1 97.81 245 ILE B N 1
ATOM 4862 C CA . ILE B 1 245 ? -18 17.016 2.553 1 97.81 245 ILE B CA 1
ATOM 4863 C C . ILE B 1 245 ? -17.297 16.844 3.898 1 97.81 245 ILE B C 1
ATOM 4865 O O . ILE B 1 245 ? -17.797 16.156 4.789 1 97.81 245 ILE B O 1
ATOM 4869 N N . GLY B 1 246 ? -16.125 17.438 3.98 1 97.06 246 GLY B N 1
ATOM 4870 C CA . GLY B 1 246 ? -15.383 17.438 5.227 1 97.06 246 GLY B CA 1
ATOM 4871 C C . GLY B 1 246 ? -15.047 18.844 5.715 1 97.06 246 GLY B C 1
ATOM 4872 O O . GLY B 1 246 ? -14.172 19.516 5.152 1 97.06 246 GLY B O 1
ATOM 4873 N N . VAL B 1 247 ? -15.727 19.297 6.777 1 97 247 VAL B N 1
ATOM 4874 C CA . VAL B 1 247 ? -15.445 20.562 7.457 1 97 247 VAL B CA 1
ATOM 4875 C C . VAL B 1 247 ? -14.578 20.297 8.688 1 97 247 VAL B C 1
ATOM 4877 O O . VAL B 1 247 ? -15.086 19.922 9.742 1 97 247 VAL B O 1
ATOM 4880 N N . VAL B 1 248 ? -13.258 20.641 8.586 1 94.19 248 VAL B N 1
ATOM 4881 C CA . VAL B 1 248 ? -12.352 20.016 9.547 1 94.19 248 VAL B CA 1
ATOM 4882 C C . VAL B 1 248 ? -11.625 21.094 10.344 1 94.19 248 VAL B C 1
ATOM 4884 O O . VAL B 1 248 ? -10.867 20.797 11.273 1 94.19 248 VAL B O 1
ATOM 4887 N N . THR B 1 249 ? -11.805 22.359 10.008 1 93.88 249 THR B N 1
ATOM 4888 C CA . THR B 1 249 ? -11.172 23.438 10.766 1 93.88 249 THR B CA 1
ATOM 4889 C C . THR B 1 249 ? -12.211 24.469 11.203 1 93.88 249 THR B C 1
ATOM 4891 O O . THR B 1 249 ? -13.32 24.5 10.672 1 93.88 249 THR B O 1
ATOM 4894 N N . GLU B 1 250 ? -11.75 25.312 12.18 1 94.75 250 GLU B N 1
ATOM 4895 C CA . GLU B 1 250 ? -12.609 26.406 12.617 1 94.75 250 GLU B CA 1
ATOM 4896 C C . GLU B 1 250 ? -12.938 27.344 11.461 1 94.75 250 GLU B C 1
ATOM 4898 O O . GLU B 1 250 ? -14.078 27.797 11.32 1 94.75 250 GLU B O 1
ATOM 4903 N N . GLY B 1 251 ? -11.953 27.609 10.664 1 95.31 251 GLY B N 1
ATOM 4904 C CA . GLY B 1 251 ? -12.172 28.438 9.492 1 95.31 251 GLY B CA 1
ATOM 4905 C C . GLY B 1 251 ? -13.156 27.844 8.508 1 95.31 251 GLY B C 1
ATOM 4906 O O . GLY B 1 251 ? -14.031 28.531 7.992 1 95.31 251 GLY B O 1
ATOM 4907 N N . HIS B 1 252 ? -13.094 26.562 8.227 1 96.81 252 HIS B N 1
ATOM 4908 C CA . HIS B 1 252 ? -14.047 25.859 7.375 1 96.81 252 HIS B CA 1
ATOM 4909 C C . HIS B 1 252 ? -15.469 25.984 7.922 1 96.81 252 HIS B C 1
ATOM 4911 O O . HIS B 1 252 ? -16.406 26.25 7.168 1 96.81 252 HIS B O 1
ATOM 4917 N N . TRP B 1 253 ? -15.57 25.75 9.258 1 97.44 253 TRP B N 1
ATOM 4918 C CA . TRP B 1 253 ? -16.875 25.766 9.898 1 97.44 253 TRP B CA 1
ATOM 4919 C C . TRP B 1 253 ? -17.562 27.125 9.703 1 97.44 253 TRP B C 1
ATOM 4921 O O . TRP B 1 253 ? -18.703 27.203 9.242 1 97.44 253 TRP B O 1
ATOM 4931 N N . GLN B 1 254 ? -16.812 28.172 9.977 1 96.62 254 GLN B N 1
ATOM 4932 C CA . GLN B 1 254 ? -17.344 29.516 9.867 1 96.62 254 GLN B CA 1
ATOM 4933 C C . GLN B 1 254 ? -17.734 29.844 8.422 1 96.62 254 GLN B C 1
ATOM 4935 O O . GLN B 1 254 ? -18.812 30.359 8.164 1 96.62 254 GLN B O 1
ATOM 4940 N N . SER B 1 255 ? -16.859 29.531 7.504 1 97.5 255 SER B N 1
ATOM 4941 C CA . SER B 1 255 ? -17.125 29.812 6.098 1 97.5 255 SER B CA 1
ATOM 4942 C C . SER B 1 255 ? -18.297 28.984 5.582 1 97.5 255 SER B C 1
ATOM 4944 O O . SER B 1 255 ? -19.125 29.469 4.801 1 97.5 255 SER B O 1
ATOM 4946 N N . PHE B 1 256 ? -18.375 27.719 6.008 1 98.19 256 PHE B N 1
ATOM 4947 C CA . PHE B 1 256 ? -19.453 26.844 5.59 1 98.19 256 PHE B CA 1
ATOM 4948 C C . PHE B 1 256 ? -20.797 27.359 6.062 1 98.19 256 PHE B C 1
ATOM 4950 O O . PHE B 1 256 ? -21.734 27.484 5.27 1 98.19 256 PHE B O 1
ATOM 4957 N N . CYS B 1 257 ? -20.891 27.703 7.344 1 97.75 257 CYS B N 1
ATOM 4958 C CA . CYS B 1 257 ? -22.125 28.203 7.906 1 97.75 257 CYS B CA 1
ATOM 4959 C C . CYS B 1 257 ? -22.562 29.5 7.215 1 97.75 257 CYS B C 1
ATOM 4961 O O . CYS B 1 257 ? -23.734 29.672 6.898 1 97.75 257 CYS B O 1
ATOM 4963 N N . ARG B 1 258 ? -21.625 30.328 6.996 1 97.19 258 ARG B N 1
ATOM 4964 C CA . ARG B 1 258 ? -21.906 31.609 6.352 1 97.19 258 ARG B CA 1
ATOM 4965 C C . ARG B 1 258 ? -22.422 31.406 4.926 1 97.19 258 ARG B C 1
ATOM 4967 O O . ARG B 1 258 ? -23.453 31.938 4.551 1 97.19 258 ARG B O 1
ATOM 4974 N N . GLU B 1 259 ? -21.766 30.609 4.129 1 97.06 259 GLU B N 1
ATOM 4975 C CA . GLU B 1 259 ? -22.031 30.453 2.701 1 97.06 259 GLU B CA 1
ATOM 4976 C C . GLU B 1 259 ? -23.297 29.656 2.461 1 97.06 259 GLU B C 1
ATOM 4978 O O . GLU B 1 259 ? -23.984 29.844 1.449 1 97.06 259 GLU B O 1
ATOM 4983 N N . PHE B 1 260 ? -23.625 28.828 3.379 1 97.25 260 PHE B N 1
ATOM 4984 C CA . PHE B 1 260 ? -24.766 27.953 3.164 1 97.25 260 PHE B CA 1
ATOM 4985 C C . PHE B 1 260 ? -25.938 28.359 4.066 1 97.25 260 PHE B C 1
ATOM 4987 O O . PHE B 1 260 ? -26.891 27.609 4.227 1 97.25 260 PHE B O 1
ATOM 4994 N N . GLY B 1 261 ? -25.797 29.484 4.711 1 96.06 261 GLY B N 1
ATOM 4995 C CA . GLY B 1 261 ? -26.891 30.109 5.438 1 96.06 261 GLY B CA 1
ATOM 4996 C C . GLY B 1 261 ? -27.25 29.375 6.719 1 96.06 261 GLY B C 1
ATOM 4997 O O . GLY B 1 261 ? -28.422 29.25 7.062 1 96.06 261 GLY B O 1
ATOM 4998 N N . MET B 1 262 ? -26.297 28.812 7.348 1 96.5 262 MET B N 1
ATOM 4999 C CA . MET B 1 262 ? -26.547 28.062 8.586 1 96.5 262 MET B CA 1
ATOM 5000 C C . MET B 1 262 ? -26.156 28.906 9.797 1 96.5 262 MET B C 1
ATOM 5002 O O . MET B 1 262 ? -25.406 28.453 10.656 1 96.5 262 MET B O 1
ATOM 5006 N N . HIS B 1 263 ? -26.703 30.047 9.93 1 96 263 HIS B N 1
ATOM 5007 C CA . HIS B 1 263 ? -26.391 31.016 10.969 1 96 263 HIS B CA 1
ATOM 5008 C C . HIS B 1 263 ? -26.828 30.516 12.344 1 96 263 HIS B C 1
ATOM 5010 O O . HIS B 1 263 ? -26.219 30.844 13.359 1 96 263 HIS B O 1
ATOM 5016 N N . GLU B 1 264 ? -27.828 29.734 12.336 1 96.44 264 GLU B N 1
ATOM 5017 C CA . GLU B 1 264 ? -28.328 29.172 13.586 1 96.44 264 GLU B CA 1
ATOM 5018 C C . GLU B 1 264 ? -27.266 28.328 14.281 1 96.44 264 GLU B C 1
ATOM 5020 O O . GLU B 1 264 ? -27.297 28.188 15.508 1 96.44 264 GLU B O 1
ATOM 5025 N N . PHE B 1 265 ? -26.406 27.797 13.516 1 97.12 265 PHE B N 1
ATOM 5026 C CA . PHE B 1 265 ? -25.328 27 14.102 1 97.12 265 PHE B CA 1
ATOM 5027 C C . PHE B 1 265 ? -24.125 27.875 14.43 1 97.12 265 PHE B C 1
ATOM 5029 O O . PHE B 1 265 ? -23.516 27.734 15.5 1 97.12 265 PHE B O 1
ATOM 5036 N N . ALA B 1 266 ? -23.766 28.828 13.57 1 94.88 266 ALA B N 1
ATOM 5037 C CA . ALA B 1 266 ? -22.594 29.688 13.766 1 94.88 266 ALA B CA 1
ATOM 5038 C C . ALA B 1 266 ? -22.781 30.578 14.992 1 94.88 266 ALA B C 1
ATOM 5040 O O . ALA B 1 266 ? -21.812 30.891 15.695 1 94.88 266 ALA B O 1
ATOM 5041 N N . ASP B 1 267 ? -24.016 30.906 15.289 1 94.5 267 ASP B N 1
ATOM 5042 C CA . ASP B 1 267 ? -24.281 31.875 16.344 1 94.5 267 ASP B CA 1
ATOM 5043 C C . ASP B 1 267 ? -24.75 31.172 17.625 1 94.5 267 ASP B C 1
ATOM 5045 O O . ASP B 1 267 ? -25 31.828 18.641 1 94.5 267 ASP B O 1
ATOM 5049 N N . ASP B 1 268 ? -24.781 29.906 17.547 1 96.25 268 ASP B N 1
ATOM 5050 C CA . ASP B 1 268 ? -25.25 29.156 18.703 1 96.25 268 ASP B CA 1
ATOM 5051 C C . ASP B 1 268 ? -24.141 29.031 19.766 1 96.25 268 ASP B C 1
ATOM 5053 O O . ASP B 1 268 ? -23.141 28.359 19.547 1 96.25 268 ASP B O 1
ATOM 5057 N N . PRO B 1 269 ? -24.312 29.562 20.938 1 95.94 269 PRO B N 1
ATOM 5058 C CA . PRO B 1 269 ? -23.281 29.484 21.984 1 95.94 269 PRO B CA 1
ATOM 5059 C C . PRO B 1 269 ? -23 28.062 22.438 1 95.94 269 PRO B C 1
ATOM 5061 O O . PRO B 1 269 ? -21.938 27.781 23 1 95.94 269 PRO B O 1
ATOM 5064 N N . ALA B 1 270 ? -23.953 27.203 22.156 1 96.12 270 ALA B N 1
ATOM 5065 C CA . ALA B 1 270 ? -23.781 25.812 22.562 1 96.12 270 ALA B CA 1
ATOM 5066 C C . ALA B 1 270 ? -22.859 25.062 21.594 1 96.12 270 ALA B C 1
ATOM 5068 O O . ALA B 1 270 ? -22.422 23.953 21.859 1 96.12 270 ALA B O 1
ATOM 5069 N N . LEU B 1 271 ? -22.469 25.703 20.453 1 97.5 271 LEU B N 1
ATOM 5070 C CA . LEU B 1 271 ? -21.656 25.062 19.438 1 97.5 271 LEU B CA 1
ATOM 5071 C C . LEU B 1 271 ? -20.328 25.812 19.25 1 97.5 271 LEU B C 1
ATOM 5073 O O . LEU B 1 271 ? -19.828 25.922 18.125 1 97.5 271 LEU B O 1
ATOM 5077 N N . ARG B 1 272 ? -19.75 26.234 20.312 1 93.88 272 ARG B N 1
ATOM 5078 C CA . ARG B 1 272 ? -18.562 27.094 20.25 1 93.88 272 ARG B CA 1
ATOM 5079 C C . ARG B 1 272 ? -17.312 26.281 19.906 1 93.88 272 ARG B C 1
ATOM 5081 O O . ARG B 1 272 ? -16.469 26.75 19.141 1 93.88 272 ARG B O 1
ATOM 5088 N N . THR B 1 273 ? -17.234 25.094 20.5 1 94.5 273 THR B N 1
ATOM 5089 C CA . THR B 1 273 ? -16.031 24.297 20.281 1 94.5 273 THR B CA 1
ATOM 5090 C C . THR B 1 273 ? -16.312 23.188 19.281 1 94.5 273 THR B C 1
ATOM 5092 O O . THR B 1 273 ? -17.469 22.828 19.047 1 94.5 273 THR B O 1
ATOM 5095 N N . THR B 1 274 ? -15.25 22.719 18.703 1 93.12 274 THR B N 1
ATOM 5096 C CA . THR B 1 274 ? -15.383 21.578 17.797 1 93.12 274 THR B CA 1
ATOM 5097 C C . THR B 1 274 ? -15.992 20.375 18.516 1 93.12 274 THR B C 1
ATOM 5099 O O . THR B 1 274 ? -16.828 19.656 17.938 1 93.12 274 THR B O 1
ATOM 5102 N N . THR B 1 275 ? -15.578 20.203 19.734 1 93.25 275 THR B N 1
ATOM 5103 C CA . THR B 1 275 ? -16.125 19.109 20.531 1 93.25 275 THR B CA 1
ATOM 5104 C C . THR B 1 275 ? -17.641 19.25 20.672 1 93.25 275 THR B C 1
ATOM 5106 O O . THR B 1 275 ? -18.375 18.281 20.5 1 93.25 275 THR B O 1
ATOM 5109 N N . ASP B 1 276 ? -18.047 20.438 20.969 1 96.25 276 ASP B N 1
ATOM 5110 C CA . ASP B 1 276 ? -19.484 20.703 21.078 1 96.25 276 ASP B CA 1
ATOM 5111 C C . ASP B 1 276 ? -20.203 20.359 19.781 1 96.25 276 ASP B C 1
ATOM 5113 O O . ASP B 1 276 ? -21.297 19.781 19.812 1 96.25 276 ASP B O 1
ATOM 5117 N N . ARG B 1 277 ? -19.609 20.719 18.734 1 97.31 277 ARG B N 1
ATOM 5118 C CA . ARG B 1 277 ? -20.203 20.516 17.422 1 97.31 277 ARG B CA 1
ATOM 5119 C C . ARG B 1 277 ? -20.266 19.031 17.062 1 97.31 277 ARG B C 1
ATOM 5121 O O . ARG B 1 277 ? -21.234 18.578 16.484 1 97.31 277 ARG B O 1
ATOM 5128 N N . ILE B 1 278 ? -19.25 18.297 17.406 1 95.44 278 ILE B N 1
ATOM 5129 C CA . ILE B 1 278 ? -19.234 16.859 17.188 1 95.44 278 ILE B CA 1
ATOM 5130 C C . ILE B 1 278 ? -20.375 16.203 17.969 1 95.44 278 ILE B C 1
ATOM 5132 O O . ILE B 1 278 ? -21.078 15.344 17.438 1 95.44 278 ILE B O 1
ATOM 5136 N N . MET B 1 279 ? -20.578 16.641 19.172 1 95.62 279 MET B N 1
ATOM 5137 C CA . MET B 1 279 ? -21.625 16.078 20.031 1 95.62 279 MET B CA 1
ATOM 5138 C C . MET B 1 279 ? -23 16.453 19.5 1 95.62 279 MET B C 1
ATOM 5140 O O . MET B 1 279 ? -23.984 15.789 19.828 1 95.62 279 MET B O 1
ATOM 5144 N N . ALA B 1 280 ? -23.062 17.438 18.688 1 97.25 280 ALA B N 1
ATOM 5145 C CA . ALA B 1 280 ? -24.344 17.906 18.172 1 97.25 280 ALA B CA 1
ATOM 5146 C C . ALA B 1 280 ? -24.578 17.438 16.734 1 97.25 280 ALA B C 1
ATOM 5148 O O . ALA B 1 280 ? -25.422 17.969 16.031 1 97.25 280 ALA B O 1
ATOM 5149 N N . ARG B 1 281 ? -23.844 16.5 16.25 1 97.31 281 ARG B N 1
ATOM 5150 C CA . ARG B 1 281 ? -23.938 16 14.883 1 97.31 281 ARG B CA 1
ATOM 5151 C C . ARG B 1 281 ? -25.359 15.562 14.555 1 97.31 281 ARG B C 1
ATOM 5153 O O . ARG B 1 281 ? -25.812 15.711 13.414 1 97.31 281 ARG B O 1
ATOM 5160 N N . ASP B 1 282 ? -26.047 15.016 15.516 1 96.56 282 ASP B N 1
ATOM 5161 C CA . ASP B 1 282 ? -27.406 14.531 15.297 1 96.56 282 ASP B CA 1
ATOM 5162 C C . ASP B 1 282 ? -28.328 15.664 14.852 1 96.56 282 ASP B C 1
ATOM 5164 O O . ASP B 1 282 ? -29.344 15.422 14.195 1 96.56 282 ASP B O 1
ATOM 5168 N N . ARG B 1 283 ? -28.016 16.828 15.203 1 96.69 283 ARG B N 1
ATOM 5169 C CA . ARG B 1 283 ? -28.781 18 14.805 1 96.69 283 ARG B CA 1
ATOM 5170 C C . ARG B 1 283 ? -28.188 18.656 13.57 1 96.69 283 ARG B C 1
ATOM 5172 O O . ARG B 1 283 ? -28.906 19.141 12.695 1 96.69 283 ARG B O 1
ATOM 5179 N N . ILE B 1 284 ? -26.906 18.641 13.43 1 98.25 284 ILE B N 1
ATOM 5180 C CA . ILE B 1 284 ? -26.172 19.375 12.391 1 98.25 284 ILE B CA 1
ATOM 5181 C C . ILE B 1 284 ? -26.312 18.641 11.062 1 98.25 284 ILE B C 1
ATOM 5183 O O . ILE B 1 284 ? -26.656 19.25 10.047 1 98.25 284 ILE B O 1
ATOM 5187 N N . ILE B 1 285 ? -26.156 17.375 11.016 1 98.12 285 ILE B N 1
ATOM 5188 C CA . ILE B 1 285 ? -26.031 16.594 9.789 1 98.12 285 ILE B CA 1
ATOM 5189 C C . ILE B 1 285 ? -27.359 16.609 9.039 1 98.12 285 ILE B C 1
ATOM 5191 O O . ILE B 1 285 ? -27.406 16.859 7.832 1 98.12 285 ILE B O 1
ATOM 5195 N N . PRO B 1 286 ? -28.516 16.453 9.75 1 98.19 286 PRO B N 1
ATOM 5196 C CA . PRO B 1 286 ? -29.766 16.547 9.016 1 98.19 286 PRO B CA 1
ATOM 5197 C C . PRO B 1 286 ? -30 17.922 8.391 1 98.19 286 PRO B C 1
ATOM 5199 O O . PRO B 1 286 ? -30.531 18.016 7.285 1 98.19 286 PRO B O 1
ATOM 5202 N N . ARG B 1 287 ? -29.609 18.906 9.094 1 98.06 287 ARG B N 1
ATOM 5203 C CA . ARG B 1 287 ? -29.75 20.266 8.57 1 98.06 287 ARG B CA 1
ATOM 5204 C C . ARG B 1 287 ? -28.875 20.469 7.34 1 98.06 287 ARG B C 1
ATOM 5206 O O . ARG B 1 287 ? -29.312 21.062 6.352 1 98.06 287 ARG B O 1
ATOM 5213 N N . VAL B 1 288 ? -27.656 20.031 7.375 1 98.38 288 VAL B N 1
ATOM 5214 C CA . VAL B 1 288 ? -26.75 20.109 6.238 1 98.38 288 VAL B CA 1
ATOM 5215 C C . VAL B 1 288 ? -27.328 19.328 5.059 1 98.38 288 VAL B C 1
ATOM 5217 O O . VAL B 1 288 ? -27.297 19.812 3.92 1 98.38 288 VAL B O 1
ATOM 5220 N N . ALA B 1 289 ? -27.844 18.156 5.348 1 98.38 289 ALA B N 1
ATOM 5221 C CA . ALA B 1 289 ? -28.438 17.328 4.312 1 98.38 289 ALA B CA 1
ATOM 5222 C C . ALA B 1 289 ? -29.562 18.062 3.598 1 98.38 289 ALA B C 1
ATOM 5224 O O . ALA B 1 289 ? -29.688 17.984 2.373 1 98.38 289 ALA B O 1
ATOM 5225 N N . GLU B 1 290 ? -30.344 18.734 4.359 1 97.81 290 GLU B N 1
ATOM 5226 C CA . GLU B 1 290 ? -31.453 19.5 3.803 1 97.81 290 GLU B CA 1
ATOM 5227 C C . GLU B 1 290 ? -30.953 20.594 2.846 1 97.81 290 GLU B C 1
ATOM 5229 O O . GLU B 1 290 ? -31.547 20.797 1.781 1 97.81 290 GLU B O 1
ATOM 5234 N N . VAL B 1 291 ? -29.953 21.219 3.23 1 97.06 291 VAL B N 1
ATOM 5235 C CA . VAL B 1 291 ? -29.406 22.328 2.445 1 97.06 291 VAL B CA 1
ATOM 5236 C C . VAL B 1 291 ? -28.781 21.781 1.162 1 97.06 291 VAL B C 1
ATOM 5238 O O . VAL B 1 291 ? -28.969 22.359 0.085 1 97.06 291 VAL B O 1
ATOM 5241 N N . ILE B 1 292 ? -28.047 20.656 1.209 1 97.62 292 ILE B N 1
ATOM 5242 C CA . ILE B 1 292 ? -27.25 20.109 0.123 1 97.62 292 ILE B CA 1
ATOM 5243 C C . ILE B 1 292 ? -28.156 19.438 -0.906 1 97.62 292 ILE B C 1
ATOM 5245 O O . ILE B 1 292 ? -27.828 19.406 -2.098 1 97.62 292 ILE B O 1
ATOM 5249 N N . LYS B 1 293 ? -29.25 18.984 -0.514 1 97.12 293 LYS B N 1
ATOM 5250 C CA . LYS B 1 293 ? -30.141 18.156 -1.316 1 97.12 293 LYS B CA 1
ATOM 5251 C C . LYS B 1 293 ? -30.531 18.859 -2.611 1 97.12 293 LYS B C 1
ATOM 5253 O O . LYS B 1 293 ? -30.719 18.219 -3.645 1 97.12 293 LYS B O 1
ATOM 5258 N N . GLY B 1 294 ? -30.547 20.156 -2.615 1 95.44 294 GLY B N 1
ATOM 5259 C CA . GLY B 1 294 ? -31 20.891 -3.783 1 95.44 294 GLY B CA 1
ATOM 5260 C C . GLY B 1 294 ? -29.859 21.344 -4.688 1 95.44 294 GLY B C 1
ATOM 5261 O O . GLY B 1 294 ? -30.094 21.875 -5.77 1 95.44 294 GLY B O 1
ATOM 5262 N N . TRP B 1 295 ? -28.672 21.062 -4.352 1 97.5 295 TRP B N 1
ATOM 5263 C CA . TRP B 1 295 ? -27.5 21.531 -5.094 1 97.5 295 TRP B CA 1
ATOM 5264 C C . TRP B 1 295 ? -27.094 20.516 -6.16 1 97.5 295 TRP B C 1
ATOM 5266 O O . TRP B 1 295 ? -27.109 19.312 -5.914 1 97.5 295 TRP B O 1
ATOM 5276 N N . LYS B 1 296 ? -26.812 21.016 -7.301 1 97.5 296 LYS B N 1
ATOM 5277 C CA . LYS B 1 296 ? -26.078 20.188 -8.242 1 97.5 296 LYS B CA 1
ATOM 5278 C C . LYS B 1 296 ? -24.641 19.969 -7.773 1 97.5 296 LYS B C 1
ATOM 5280 O O . LYS B 1 296 ? -23.984 20.922 -7.309 1 97.5 296 LYS B O 1
ATOM 5285 N N . VAL B 1 297 ? -24.156 18.828 -7.93 1 97.12 297 VAL B N 1
ATOM 5286 C CA . VAL B 1 297 ? -22.844 18.469 -7.422 1 97.12 297 VAL B CA 1
ATOM 5287 C C . VAL B 1 297 ? -21.797 19.391 -8.047 1 97.12 297 VAL B C 1
ATOM 5289 O O . VAL B 1 297 ? -20.859 19.844 -7.367 1 97.12 297 VAL B O 1
ATOM 5292 N N . ALA B 1 298 ? -21.938 19.672 -9.344 1 96.19 298 ALA B N 1
ATOM 5293 C CA . ALA B 1 298 ? -20.969 20.531 -10.023 1 96.19 298 ALA B CA 1
ATOM 5294 C C . ALA B 1 298 ? -20.906 21.906 -9.375 1 96.19 298 ALA B C 1
ATOM 5296 O O . ALA B 1 298 ? -19.812 22.422 -9.109 1 96.19 298 ALA B O 1
ATOM 5297 N N . ASP B 1 299 ? -22.031 22.5 -9.07 1 97.69 299 ASP B N 1
ATOM 5298 C CA . ASP B 1 299 ? -22.109 23.812 -8.453 1 97.69 299 ASP B CA 1
ATOM 5299 C C . ASP B 1 299 ? -21.594 23.781 -7.016 1 97.69 299 ASP B C 1
ATOM 5301 O O . ASP B 1 299 ? -20.875 24.672 -6.586 1 97.69 299 ASP B O 1
ATOM 5305 N N . LEU B 1 300 ? -22.062 22.797 -6.379 1 97.94 300 LEU B N 1
ATOM 5306 C CA . LEU B 1 300 ? -21.625 22.625 -4.996 1 97.94 300 LEU B CA 1
ATOM 5307 C C . LEU B 1 300 ? -20.125 22.438 -4.91 1 97.94 300 LEU B C 1
ATOM 5309 O O . LEU B 1 300 ? -19.469 23 -4.035 1 97.94 300 LEU B O 1
ATOM 5313 N N . SER B 1 301 ? -19.594 21.625 -5.797 1 97.12 301 SER B N 1
ATOM 5314 C CA . SER B 1 301 ? -18.156 21.406 -5.852 1 97.12 301 SER B CA 1
ATOM 5315 C C . SER B 1 301 ? -17.391 22.719 -6.074 1 97.12 301 SER B C 1
ATOM 5317 O O . SER B 1 301 ? -16.391 22.969 -5.414 1 97.12 301 SER B O 1
ATOM 5319 N N . ALA B 1 302 ? -17.859 23.469 -6.984 1 97.25 302 ALA B N 1
ATOM 5320 C CA . ALA B 1 302 ? -17.234 24.766 -7.266 1 97.25 302 ALA B CA 1
ATOM 5321 C C . ALA B 1 302 ? -17.234 25.656 -6.031 1 97.25 302 ALA B C 1
ATOM 5323 O O . ALA B 1 302 ? -16.25 26.328 -5.734 1 97.25 302 ALA B O 1
ATOM 5324 N N . LYS B 1 303 ? -18.312 25.672 -5.348 1 97.56 303 LYS B N 1
ATOM 5325 C CA . LYS B 1 303 ? -18.453 26.5 -4.145 1 97.56 303 LYS B CA 1
ATOM 5326 C C . LYS B 1 303 ? -17.5 26.016 -3.047 1 97.56 303 LYS B C 1
ATOM 5328 O O . LYS B 1 303 ? -16.812 26.812 -2.414 1 97.56 303 LYS B O 1
ATOM 5333 N N . LEU B 1 304 ? -17.5 24.719 -2.789 1 98.06 304 LEU B N 1
ATOM 5334 C CA . LEU B 1 304 ? -16.641 24.141 -1.758 1 98.06 304 LEU B CA 1
ATOM 5335 C C . LEU B 1 304 ? -15.172 24.344 -2.098 1 98.06 304 LEU B C 1
ATOM 5337 O O . LEU B 1 304 ? -14.359 24.594 -1.211 1 98.06 304 LEU B O 1
ATOM 5341 N N . ASP B 1 305 ? -14.891 24.188 -3.391 1 96.88 305 ASP B N 1
ATOM 5342 C CA . ASP B 1 305 ? -13.523 24.422 -3.846 1 96.88 305 ASP B CA 1
ATOM 5343 C C . ASP B 1 305 ? -13.086 25.859 -3.559 1 96.88 305 ASP B C 1
ATOM 5345 O O . ASP B 1 305 ? -11.984 26.094 -3.07 1 96.88 305 ASP B O 1
ATOM 5349 N N . ALA B 1 306 ? -13.906 26.797 -3.801 1 96.88 306 ALA B N 1
ATOM 5350 C CA . ALA B 1 306 ? -13.609 28.203 -3.562 1 96.88 306 ALA B CA 1
ATOM 5351 C C . ALA B 1 306 ? -13.383 28.469 -2.078 1 96.88 306 ALA B C 1
ATOM 5353 O O . ALA B 1 306 ? -12.625 29.375 -1.713 1 96.88 306 ALA B O 1
ATOM 5354 N N . LEU B 1 307 ? -14 27.703 -1.225 1 96.94 307 LEU B N 1
ATOM 5355 C CA . LEU B 1 307 ? -13.875 27.859 0.221 1 96.94 307 LEU B CA 1
ATOM 5356 C C . LEU B 1 307 ? -12.695 27.062 0.757 1 96.94 307 LEU B C 1
ATOM 5358 O O . LEU B 1 307 ? -12.406 27.094 1.956 1 96.94 307 LEU B O 1
ATOM 5362 N N . ASN B 1 308 ? -12.039 26.266 -0.084 1 95.88 308 ASN B N 1
ATOM 5363 C CA . ASN B 1 308 ? -10.93 25.391 0.28 1 95.88 308 ASN B CA 1
ATOM 5364 C C . ASN B 1 308 ? -11.359 24.312 1.28 1 95.88 308 ASN B C 1
ATOM 5366 O O . ASN B 1 308 ? -10.594 23.953 2.178 1 95.88 308 ASN B O 1
ATOM 5370 N N . ILE B 1 309 ? -12.633 23.953 1.188 1 97.19 309 ILE B N 1
ATOM 5371 C CA . ILE B 1 309 ? -13.188 22.875 2.006 1 97.19 309 ILE B CA 1
ATOM 5372 C C . ILE B 1 309 ? -13.039 21.547 1.276 1 97.19 309 ILE B C 1
ATOM 5374 O O . ILE B 1 309 ? -13.25 21.469 0.063 1 97.19 309 ILE B O 1
ATOM 5378 N N . CYS B 1 310 ? -12.688 20.5 2.01 1 96.25 310 CYS B N 1
ATOM 5379 C CA . CYS B 1 310 ? -12.531 19.172 1.426 1 96.25 310 CYS B CA 1
ATOM 5380 C C . CYS B 1 310 ? -13.875 18.625 0.949 1 96.25 310 CYS B C 1
ATOM 5382 O O . CYS B 1 310 ? -14.867 18.688 1.674 1 96.25 310 CYS B O 1
ATOM 5384 N N . PHE B 1 311 ? -13.836 18.125 -0.236 1 97.44 311 PHE B N 1
ATOM 5385 C CA . PHE B 1 311 ? -15.047 17.516 -0.788 1 97.44 311 PHE B CA 1
ATOM 5386 C C . PHE B 1 311 ? -14.695 16.516 -1.878 1 97.44 311 PHE B C 1
ATOM 5388 O O . PHE B 1 311 ? -13.57 16.484 -2.373 1 97.44 311 PHE B O 1
ATOM 5395 N N . SER B 1 312 ? -15.695 15.711 -2.178 1 96.38 312 SER B N 1
ATOM 5396 C CA . SER B 1 312 ? -15.578 14.852 -3.355 1 96.38 312 SER B CA 1
ATOM 5397 C C . SER B 1 312 ? -16.938 14.336 -3.801 1 96.38 312 SER B C 1
ATOM 5399 O O . SER B 1 312 ? -17.719 13.852 -2.982 1 96.38 312 SER B O 1
ATOM 5401 N N . PRO B 1 313 ? -17.188 14.453 -5.133 1 95.5 313 PRO B N 1
ATOM 5402 C CA . PRO B 1 313 ? -18.219 13.539 -5.637 1 95.5 313 PRO B CA 1
ATOM 5403 C C . PRO B 1 313 ? -17.875 12.07 -5.363 1 95.5 313 PRO B C 1
ATOM 5405 O O . PRO B 1 313 ? -16.719 11.727 -5.145 1 95.5 313 PRO B O 1
ATOM 5408 N N . ILE B 1 314 ? -18.875 11.234 -5.309 1 96.44 314 ILE B N 1
ATOM 5409 C CA . ILE B 1 314 ? -18.641 9.797 -5.195 1 96.44 314 ILE B CA 1
ATOM 5410 C C . ILE B 1 314 ? -18.438 9.203 -6.586 1 96.44 314 ILE B C 1
ATOM 5412 O O . ILE B 1 314 ? -19.406 8.898 -7.285 1 96.44 314 ILE B O 1
ATOM 5416 N N . ASN B 1 315 ? -17.188 9 -6.918 1 96.88 315 ASN B N 1
ATOM 5417 C CA . ASN B 1 315 ? -16.859 8.523 -8.258 1 96.88 315 ASN B CA 1
ATOM 5418 C C . ASN B 1 315 ? -16.703 7.004 -8.281 1 96.88 315 ASN B C 1
ATOM 5420 O O . ASN B 1 315 ? -16.516 6.371 -7.242 1 96.88 315 ASN B O 1
ATOM 5424 N N . ARG B 1 316 ? -16.859 6.477 -9.445 1 97.06 316 ARG B N 1
ATOM 5425 C CA . ARG B 1 316 ? -16.531 5.094 -9.789 1 97.06 316 ARG B CA 1
ATOM 5426 C C . ARG B 1 316 ? -15.375 5.039 -10.789 1 97.06 316 ARG B C 1
ATOM 5428 O O . ARG B 1 316 ? -15.039 6.051 -11.406 1 97.06 316 ARG B O 1
ATOM 5435 N N . PRO B 1 317 ? -14.812 3.838 -10.945 1 96.81 317 PRO B N 1
ATOM 5436 C CA . PRO B 1 317 ? -13.625 3.744 -11.812 1 96.81 317 PRO B CA 1
ATOM 5437 C C . PRO B 1 317 ? -13.883 4.27 -13.219 1 96.81 317 PRO B C 1
ATOM 5439 O O . PRO B 1 317 ? -13.031 4.945 -13.797 1 96.81 317 PRO B O 1
ATOM 5442 N N . GLU B 1 318 ? -15.023 4.035 -13.766 1 97.19 318 GLU B N 1
ATOM 5443 C CA . GLU B 1 318 ? -15.312 4.465 -15.133 1 97.19 318 GLU B CA 1
ATOM 5444 C C . GLU B 1 318 ? -15.445 5.984 -15.219 1 97.19 318 GLU B C 1
ATOM 5446 O O . GLU B 1 318 ? -15.195 6.578 -16.266 1 97.19 318 GLU B O 1
ATOM 5451 N N . ASP B 1 319 ? -15.828 6.652 -14.125 1 96.75 319 ASP B N 1
ATOM 5452 C CA . ASP B 1 319 ? -15.953 8.109 -14.086 1 96.75 319 ASP B CA 1
ATOM 5453 C C . ASP B 1 319 ? -14.586 8.781 -14.227 1 96.75 319 ASP B C 1
ATOM 5455 O O . ASP B 1 319 ? -14.492 9.891 -14.758 1 96.75 319 ASP B O 1
ATOM 5459 N N . LEU B 1 320 ? -13.531 8.109 -13.805 1 97.88 320 LEU B N 1
ATOM 5460 C CA . LEU B 1 320 ? -12.188 8.672 -13.734 1 97.88 320 LEU B CA 1
ATOM 5461 C C . LEU B 1 320 ? -11.609 8.859 -15.133 1 97.88 320 LEU B C 1
ATOM 5463 O O . LEU B 1 320 ? -10.68 9.648 -15.32 1 97.88 320 LEU B O 1
ATOM 5467 N N . LEU B 1 321 ? -12.141 8.164 -16.094 1 96.81 321 LEU B N 1
ATOM 5468 C CA . LEU B 1 321 ? -11.664 8.25 -17.469 1 96.81 321 LEU B CA 1
ATOM 5469 C C . LEU B 1 321 ? -12.102 9.562 -18.109 1 96.81 321 LEU B C 1
ATOM 5471 O O . LEU B 1 321 ? -11.672 9.883 -19.219 1 96.81 321 LEU B O 1
ATOM 5475 N N . HIS B 1 322 ? -12.867 10.344 -17.359 1 95.5 322 HIS B N 1
ATOM 5476 C CA . HIS B 1 322 ? -13.297 11.648 -17.844 1 95.5 322 HIS B CA 1
ATOM 5477 C C . HIS B 1 322 ? -12.867 12.758 -16.875 1 95.5 322 HIS B C 1
ATOM 5479 O O . HIS B 1 322 ? -13.234 13.914 -17.062 1 95.5 322 HIS B O 1
ATOM 5485 N N . ASP B 1 323 ? -12.18 12.484 -15.883 1 96.81 323 ASP B N 1
ATOM 5486 C CA . ASP B 1 323 ? -11.758 13.422 -14.852 1 96.81 323 ASP B CA 1
ATOM 5487 C C . ASP B 1 323 ? -10.609 14.305 -15.352 1 96.81 323 ASP B C 1
ATOM 5489 O O . ASP B 1 323 ? -9.594 13.805 -15.836 1 96.81 323 ASP B O 1
ATOM 5493 N N . PRO B 1 324 ? -10.68 15.602 -15.188 1 96.69 324 PRO B N 1
ATOM 5494 C CA . PRO B 1 324 ? -9.688 16.5 -15.781 1 96.69 324 PRO B CA 1
ATOM 5495 C C . PRO B 1 324 ? -8.289 16.312 -15.188 1 96.69 324 PRO B C 1
ATOM 5497 O O . PRO B 1 324 ? -7.289 16.5 -15.883 1 96.69 324 PRO B O 1
ATOM 5500 N N . HIS B 1 325 ? -8.211 16 -13.922 1 97.69 325 HIS B N 1
ATOM 5501 C CA . HIS B 1 325 ? -6.902 15.766 -13.32 1 97.69 325 HIS B CA 1
ATOM 5502 C C . HIS B 1 325 ? -6.316 14.43 -13.766 1 97.69 325 HIS B C 1
ATOM 5504 O O . HIS B 1 325 ? -5.098 14.312 -13.938 1 97.69 325 HIS B O 1
ATOM 5510 N N . VAL B 1 326 ? -7.117 13.414 -13.984 1 98.12 326 VAL B N 1
ATOM 5511 C CA . VAL B 1 326 ? -6.68 12.102 -14.453 1 98.12 326 VAL B CA 1
ATOM 5512 C C . VAL B 1 326 ? -6.242 12.195 -15.914 1 98.12 326 VAL B C 1
ATOM 5514 O O . VAL B 1 326 ? -5.285 11.539 -16.328 1 98.12 326 VAL B O 1
ATOM 5517 N N . LEU B 1 327 ? -6.891 13.047 -16.672 1 97.81 327 LEU B N 1
ATOM 5518 C CA . LEU B 1 327 ? -6.652 13.133 -18.109 1 97.81 327 LEU B CA 1
ATOM 5519 C C . LEU B 1 327 ? -5.523 14.117 -18.422 1 97.81 327 LEU B C 1
ATOM 5521 O O . LEU B 1 327 ? -5.125 14.266 -19.578 1 97.81 327 LEU B O 1
ATOM 5525 N N . ARG B 1 328 ? -4.965 14.75 -17.391 1 97.12 328 ARG B N 1
ATOM 5526 C CA . ARG B 1 328 ? -3.84 15.648 -17.641 1 97.12 328 ARG B CA 1
ATOM 5527 C C . ARG B 1 328 ? -2.641 14.875 -18.172 1 97.12 328 ARG B C 1
ATOM 5529 O O . ARG B 1 328 ? -2.541 13.664 -17.984 1 97.12 328 ARG B O 1
ATOM 5536 N N . PRO B 1 329 ? -1.705 15.641 -18.766 1 94.31 329 PRO B N 1
ATOM 5537 C CA . PRO B 1 329 ? -0.482 14.938 -19.172 1 94.31 329 PRO B CA 1
ATOM 5538 C C . PRO B 1 329 ? 0.21 14.242 -18 1 94.31 329 PRO B C 1
ATOM 5540 O O . PRO B 1 329 ? 0.486 14.875 -16.984 1 94.31 329 PRO B O 1
ATOM 5543 N N . GLY B 1 330 ? 0.367 12.945 -18.125 1 93.75 330 GLY B N 1
ATOM 5544 C CA . GLY B 1 330 ? 1.057 12.188 -17.094 1 93.75 330 GLY B CA 1
ATOM 5545 C C . GLY B 1 330 ? 0.113 11.547 -16.094 1 93.75 330 GLY B C 1
ATOM 5546 O O . GLY B 1 330 ? 0.542 10.773 -15.242 1 93.75 330 GLY B O 1
ATOM 5547 N N . GLY B 1 331 ? -1.151 11.875 -16.219 1 96.81 331 GLY B N 1
ATOM 5548 C CA . GLY B 1 331 ? -2.117 11.195 -15.375 1 96.81 331 GLY B CA 1
ATOM 5549 C C . GLY B 1 331 ? -2.336 9.742 -15.758 1 96.81 331 GLY B C 1
ATOM 5550 O O . GLY B 1 331 ? -2.266 8.852 -14.914 1 96.81 331 GLY B O 1
ATOM 5551 N N . LEU B 1 332 ? -2.588 9.539 -17 1 97.81 332 LEU B N 1
ATOM 5552 C CA . LEU B 1 332 ? -2.594 8.219 -17.625 1 97.81 332 LEU B CA 1
ATOM 5553 C C . LEU B 1 332 ? -1.414 8.062 -18.578 1 97.81 332 LEU B C 1
ATOM 5555 O O . LEU B 1 332 ? -0.968 9.039 -19.172 1 97.81 332 LEU B O 1
ATOM 5559 N N . VAL B 1 333 ? -0.908 6.855 -18.656 1 97.56 333 VAL B N 1
ATOM 5560 C CA . VAL B 1 333 ? 0.152 6.543 -19.609 1 97.56 333 VAL B CA 1
ATOM 5561 C C . VAL B 1 333 ? -0.355 5.527 -20.641 1 97.56 333 VAL B C 1
ATOM 5563 O O . VAL B 1 333 ? -1.206 4.691 -20.328 1 97.56 333 VAL B O 1
ATOM 5566 N N . ASN B 1 334 ? 0.211 5.598 -21.844 1 97.19 334 ASN B N 1
ATOM 5567 C CA . ASN B 1 334 ? -0.186 4.727 -22.938 1 97.19 334 ASN B CA 1
ATOM 5568 C C . ASN B 1 334 ? 0.63 3.438 -22.953 1 97.19 334 ASN B C 1
ATOM 5570 O O . ASN B 1 334 ? 1.835 3.457 -22.703 1 97.19 334 ASN B O 1
ATOM 5574 N N . ASN B 1 335 ? -0.046 2.363 -23.219 1 97.62 335 ASN B N 1
ATOM 5575 C CA . ASN B 1 335 ? 0.576 1.048 -23.328 1 97.62 335 ASN B CA 1
ATOM 5576 C C . ASN B 1 335 ? 0.006 0.249 -24.5 1 97.62 335 ASN B C 1
ATOM 5578 O O . ASN B 1 335 ? -0.997 0.646 -25.094 1 97.62 335 ASN B O 1
ATOM 5582 N N . VAL B 1 336 ? 0.738 -0.785 -24.906 1 98 336 VAL B N 1
ATOM 5583 C CA . VAL B 1 336 ? 0.265 -1.69 -25.938 1 98 336 VAL B CA 1
ATOM 5584 C C . VAL B 1 336 ? 0.162 -3.109 -25.391 1 98 336 VAL B C 1
ATOM 5586 O O . VAL B 1 336 ? 1.129 -3.637 -24.828 1 98 336 VAL B O 1
ATOM 5589 N N . ASN B 1 337 ? -1.009 -3.707 -25.562 1 97.69 337 ASN B N 1
ATOM 5590 C CA . ASN B 1 337 ? -1.25 -5.055 -25.062 1 97.69 337 ASN B CA 1
ATOM 5591 C C . ASN B 1 337 ? -0.609 -6.109 -25.953 1 97.69 337 ASN B C 1
ATOM 5593 O O . ASN B 1 337 ? -0.131 -5.797 -27.047 1 97.69 337 ASN B O 1
ATOM 5597 N N . ALA B 1 338 ? -0.604 -7.316 -25.5 1 97.5 338 ALA B N 1
ATOM 5598 C CA . ALA B 1 338 ? 0.04 -8.422 -26.203 1 97.5 338 ALA B CA 1
ATOM 5599 C C . ALA B 1 338 ? -0.578 -8.633 -27.578 1 97.5 338 ALA B C 1
ATOM 5601 O O . ALA B 1 338 ? 0.092 -9.102 -28.5 1 97.5 338 ALA B O 1
ATOM 5602 N N . ASP B 1 339 ? -1.814 -8.312 -27.797 1 96.19 339 ASP B N 1
ATOM 5603 C CA . ASP B 1 339 ? -2.518 -8.469 -29.062 1 96.19 339 ASP B CA 1
ATOM 5604 C C . ASP B 1 339 ? -2.311 -7.258 -29.969 1 96.19 339 ASP B C 1
ATOM 5606 O O . ASP B 1 339 ? -2.914 -7.16 -31.047 1 96.19 339 ASP B O 1
ATOM 5610 N N . GLY B 1 340 ? -1.566 -6.246 -29.484 1 96.75 340 GLY B N 1
ATOM 5611 C CA . GLY B 1 340 ? -1.244 -5.078 -30.281 1 96.75 340 GLY B CA 1
ATOM 5612 C C . GLY B 1 340 ? -2.189 -3.914 -30.047 1 96.75 340 GLY B C 1
ATOM 5613 O O . GLY B 1 340 ? -1.969 -2.816 -30.562 1 96.75 340 GLY B O 1
ATOM 5614 N N . LYS B 1 341 ? -3.189 -4.066 -29.234 1 96.94 341 LYS B N 1
ATOM 5615 C CA . LYS B 1 341 ? -4.168 -3.01 -28.984 1 96.94 341 LYS B CA 1
ATOM 5616 C C . LYS B 1 341 ? -3.684 -2.037 -27.922 1 96.94 341 LYS B C 1
ATOM 5618 O O . LYS B 1 341 ? -3.086 -2.451 -26.922 1 96.94 341 LYS B O 1
ATOM 5623 N N . PRO B 1 342 ? -3.98 -0.79 -28.109 1 96.81 342 PRO B N 1
ATOM 5624 C CA . PRO B 1 342 ? -3.584 0.198 -27.109 1 96.81 342 PRO B CA 1
ATOM 5625 C C . PRO B 1 342 ? -4.512 0.208 -25.891 1 96.81 342 PRO B C 1
ATOM 5627 O O . PRO B 1 342 ? -5.688 -0.152 -26 1 96.81 342 PRO B O 1
ATOM 5630 N N . PHE B 1 343 ? -4.043 0.558 -24.781 1 96.38 343 PHE B N 1
ATOM 5631 C CA . PHE B 1 343 ? -4.816 0.831 -23.578 1 96.38 343 PHE B CA 1
ATOM 5632 C C . PHE B 1 343 ? -4.082 1.812 -22.672 1 96.38 343 PHE B C 1
ATOM 5634 O O . PHE B 1 343 ? -2.871 2 -22.797 1 96.38 343 PHE B O 1
ATOM 5641 N N . ARG B 1 344 ? -4.793 2.514 -21.844 1 97 344 ARG B N 1
ATOM 5642 C CA . ARG B 1 344 ? -4.211 3.482 -20.922 1 97 344 ARG B CA 1
ATOM 5643 C C . ARG B 1 344 ? -4.355 3.018 -19.484 1 97 344 ARG B C 1
ATOM 5645 O O . ARG B 1 344 ? -5.32 2.336 -19.141 1 97 344 ARG B O 1
ATOM 5652 N N . VAL B 1 345 ? -3.402 3.328 -18.703 1 97.81 345 VAL B N 1
ATOM 5653 C CA . VAL B 1 345 ? -3.408 3.004 -17.281 1 97.81 345 VAL B CA 1
ATOM 5654 C C . VAL B 1 345 ? -2.877 4.188 -16.484 1 97.81 345 VAL B C 1
ATOM 5656 O O . VAL B 1 345 ? -2.096 4.992 -17 1 97.81 345 VAL B O 1
ATOM 5659 N N . PRO B 1 346 ? -3.307 4.391 -15.211 1 97.69 346 PRO B N 1
ATOM 5660 C CA . PRO B 1 346 ? -2.664 5.395 -14.359 1 97.69 346 PRO B CA 1
ATOM 5661 C C . PRO B 1 346 ? -1.149 5.223 -14.281 1 97.69 346 PRO B C 1
ATOM 5663 O O . PRO B 1 346 ? -0.655 4.094 -14.211 1 97.69 346 PRO B O 1
ATOM 5666 N N . ALA B 1 347 ? -0.396 6.301 -14.305 1 97.62 347 ALA B N 1
ATOM 5667 C CA . ALA B 1 347 ? 1.05 6.281 -14.102 1 97.62 347 ALA B CA 1
ATOM 5668 C C . ALA B 1 347 ? 1.393 5.91 -12.664 1 97.62 347 ALA B C 1
ATOM 5670 O O . ALA B 1 347 ? 0.52 5.906 -11.789 1 97.62 347 ALA B O 1
ATOM 5671 N N . LEU B 1 348 ? 2.65 5.484 -12.43 1 97.62 348 LEU B N 1
ATOM 5672 C CA . LEU B 1 348 ? 3.078 5.395 -11.039 1 97.62 348 LEU B CA 1
ATOM 5673 C C . LEU B 1 348 ? 2.76 6.684 -10.289 1 97.62 348 LEU B C 1
ATOM 5675 O O . LEU B 1 348 ? 2.857 7.777 -10.852 1 97.62 348 LEU B O 1
ATOM 5679 N N . PRO B 1 349 ? 2.383 6.598 -9.023 1 98.19 349 PRO B N 1
ATOM 5680 C CA . PRO B 1 349 ? 1.925 7.77 -8.281 1 98.19 349 PRO B CA 1
ATOM 5681 C C . PRO B 1 349 ? 3.074 8.664 -7.82 1 98.19 349 PRO B C 1
ATOM 5683 O O . PRO B 1 349 ? 3.107 9.094 -6.664 1 98.19 349 PRO B O 1
ATOM 5686 N N . LEU B 1 350 ? 4.059 8.922 -8.68 1 96.88 350 LEU B N 1
ATOM 5687 C CA . LEU B 1 350 ? 5.172 9.797 -8.328 1 96.88 350 LEU B CA 1
ATOM 5688 C C . LEU B 1 350 ? 5.645 10.586 -9.539 1 96.88 350 LEU B C 1
ATOM 5690 O O . LEU B 1 350 ? 5.418 10.18 -10.68 1 96.88 350 LEU B O 1
ATOM 5694 N N . GLU B 1 351 ? 6.094 11.766 -9.312 1 96.94 351 GLU B N 1
ATOM 5695 C CA . GLU B 1 351 ? 6.832 12.602 -10.258 1 96.94 351 GLU B CA 1
ATOM 5696 C C . GLU B 1 351 ? 8.328 12.609 -9.93 1 96.94 351 GLU B C 1
ATOM 5698 O O . GLU B 1 351 ? 8.711 12.805 -8.781 1 96.94 351 GLU B O 1
ATOM 5703 N N . TRP B 1 352 ? 9.07 12.32 -10.906 1 95.75 352 TRP B N 1
ATOM 5704 C CA . TRP B 1 352 ? 10.523 12.297 -10.797 1 95.75 352 TRP B CA 1
ATOM 5705 C C . TRP B 1 352 ? 11.148 13.422 -11.617 1 95.75 352 TRP B C 1
ATOM 5707 O O . TRP B 1 352 ? 11.219 13.336 -12.844 1 95.75 352 TRP B O 1
ATOM 5717 N N . ASN B 1 353 ? 11.688 14.469 -10.914 1 94.12 353 ASN B N 1
ATOM 5718 C CA . ASN B 1 353 ? 12.266 15.633 -11.578 1 94.12 353 ASN B CA 1
ATOM 5719 C C . ASN B 1 353 ? 11.305 16.219 -12.602 1 94.12 353 ASN B C 1
ATOM 5721 O O . ASN B 1 353 ? 11.695 16.5 -13.734 1 94.12 353 ASN B O 1
ATOM 5725 N N . GLY B 1 354 ? 10.062 16.234 -12.227 1 93.12 354 GLY B N 1
ATOM 5726 C CA . GLY B 1 354 ? 9.039 16.875 -13.039 1 93.12 354 GLY B CA 1
ATOM 5727 C C . GLY B 1 354 ? 8.469 15.969 -14.102 1 93.12 354 GLY B C 1
ATOM 5728 O O . GLY B 1 354 ? 7.566 16.359 -14.844 1 93.12 354 GLY B O 1
ATOM 5729 N N . SER B 1 355 ? 8.914 14.734 -14.156 1 94.44 355 SER B N 1
ATOM 5730 C CA . SER B 1 355 ? 8.453 13.805 -15.18 1 94.44 355 SER B CA 1
ATOM 5731 C C . SER B 1 355 ? 7.699 12.633 -14.562 1 94.44 355 SER B C 1
ATOM 5733 O O . SER B 1 355 ? 7.895 12.312 -13.383 1 94.44 355 SER B O 1
ATOM 5735 N N . HIS B 1 356 ? 6.82 12.039 -15.398 1 95.25 356 HIS B N 1
ATOM 5736 C CA . HIS B 1 356 ? 6.109 10.828 -15 1 95.25 356 HIS B CA 1
ATOM 5737 C C . HIS B 1 356 ? 6.773 9.586 -15.586 1 95.25 356 HIS B C 1
ATOM 5739 O O . HIS B 1 356 ? 7.57 9.688 -16.516 1 95.25 356 HIS B O 1
ATOM 5745 N N . ILE B 1 357 ? 6.461 8.461 -15.07 1 93.94 357 ILE B N 1
ATOM 5746 C CA . ILE B 1 357 ? 7.109 7.207 -15.453 1 93.94 357 ILE B CA 1
ATOM 5747 C C . ILE B 1 357 ? 6.074 6.246 -16.031 1 93.94 357 ILE B C 1
ATOM 5749 O O . ILE B 1 357 ? 4.918 6.238 -15.609 1 93.94 357 ILE B O 1
ATOM 5753 N N . GLY B 1 358 ? 6.5 5.426 -17 1 94.5 358 GLY B N 1
ATOM 5754 C CA . GLY B 1 358 ? 5.676 4.301 -17.406 1 94.5 358 GLY B CA 1
ATOM 5755 C C . GLY B 1 358 ? 5.047 4.484 -18.781 1 94.5 358 GLY B C 1
ATOM 5756 O O . GLY B 1 358 ? 4.16 3.725 -19.172 1 94.5 358 GLY B O 1
ATOM 5757 N N . GLU B 1 359 ? 5.465 5.465 -19.531 1 95.75 359 GLU B N 1
ATOM 5758 C CA . GLU B 1 359 ? 4.883 5.742 -20.844 1 95.75 359 GLU B CA 1
ATOM 5759 C C . GLU B 1 359 ? 5.387 4.754 -21.891 1 95.75 359 GLU B C 1
ATOM 5761 O O . GLU B 1 359 ? 6.57 4.41 -21.906 1 95.75 359 GLU B O 1
ATOM 5766 N N . GLY B 1 360 ? 4.531 4.266 -22.734 1 96.38 360 GLY B N 1
ATOM 5767 C CA . GLY B 1 360 ? 4.887 3.543 -23.938 1 96.38 360 GLY B CA 1
ATOM 5768 C C . GLY B 1 360 ? 5.344 2.121 -23.672 1 96.38 360 GLY B C 1
ATOM 5769 O O . GLY B 1 360 ? 6.184 1.589 -24.406 1 96.38 360 GLY B O 1
ATOM 5770 N N . LEU B 1 361 ? 4.855 1.516 -22.656 1 97.38 361 LEU B N 1
ATOM 5771 C CA . LEU B 1 361 ? 5.266 0.155 -22.328 1 97.38 361 LEU B CA 1
ATOM 5772 C C . LEU B 1 361 ? 4.43 -0.866 -23.094 1 97.38 361 LEU B C 1
ATOM 5774 O O . LEU B 1 361 ? 3.307 -0.567 -23.516 1 97.38 361 LEU B O 1
ATOM 5778 N N . LYS B 1 362 ? 4.992 -2.041 -23.266 1 98.12 362 LYS B N 1
ATOM 5779 C CA . LYS B 1 362 ? 4.324 -3.121 -23.984 1 98.12 362 LYS B CA 1
ATOM 5780 C C . LYS B 1 362 ? 4.148 -4.352 -23.094 1 98.12 362 LYS B C 1
ATOM 5782 O O . LYS B 1 362 ? 4.984 -4.621 -22.234 1 98.12 362 LYS B O 1
ATOM 5787 N N . VAL B 1 363 ? 3.049 -5.008 -23.281 1 98.5 363 VAL B N 1
ATOM 5788 C CA . VAL B 1 363 ? 2.854 -6.355 -22.75 1 98.5 363 VAL B CA 1
ATOM 5789 C C . VAL B 1 363 ? 3.336 -7.387 -23.781 1 98.5 363 VAL B C 1
ATOM 5791 O O . VAL B 1 363 ? 2.842 -7.434 -24.906 1 98.5 363 VAL B O 1
ATOM 5794 N N . ALA B 1 364 ? 4.293 -8.148 -23.422 1 98.69 364 ALA B N 1
ATOM 5795 C CA . ALA B 1 364 ? 4.875 -9.102 -24.359 1 98.69 364 ALA B CA 1
ATOM 5796 C C . ALA B 1 364 ? 3.924 -10.266 -24.609 1 98.69 364 ALA B C 1
ATOM 5798 O O . ALA B 1 364 ? 3.322 -10.805 -23.672 1 98.69 364 ALA B O 1
ATOM 5799 N N . ALA B 1 365 ? 3.793 -10.656 -25.891 1 98.56 365 ALA B N 1
ATOM 5800 C CA . ALA B 1 365 ? 3.152 -11.938 -26.188 1 98.56 365 ALA B CA 1
ATOM 5801 C C . ALA B 1 365 ? 3.932 -13.094 -25.578 1 98.56 365 ALA B C 1
ATOM 5803 O O . ALA B 1 365 ? 5.137 -12.984 -25.328 1 98.56 365 ALA B O 1
ATOM 5804 N N . LEU B 1 366 ? 3.211 -14.227 -25.359 1 98.69 366 LEU B N 1
ATOM 5805 C CA . LEU B 1 366 ? 3.852 -15.383 -24.75 1 98.69 366 LEU B CA 1
ATOM 5806 C C . LEU B 1 366 ? 5.074 -15.82 -25.547 1 98.69 366 LEU B C 1
ATOM 5808 O O . LEU B 1 366 ? 4.957 -16.172 -26.719 1 98.69 366 LEU B O 1
ATOM 5812 N N . GLY B 1 367 ? 6.262 -15.727 -24.938 1 98.75 367 GLY B N 1
ATOM 5813 C CA . GLY B 1 367 ? 7.504 -16.219 -25.516 1 98.75 367 GLY B CA 1
ATOM 5814 C C . GLY B 1 367 ? 8.055 -15.305 -26.594 1 98.75 367 GLY B C 1
ATOM 5815 O O . GLY B 1 367 ? 8.961 -15.688 -27.328 1 98.75 367 GLY B O 1
ATOM 5816 N N . ALA B 1 368 ? 7.574 -14.109 -26.719 1 98.62 368 ALA B N 1
ATOM 5817 C CA . ALA B 1 368 ? 7.945 -13.195 -27.797 1 98.62 368 ALA B CA 1
ATOM 5818 C C . ALA B 1 368 ? 9.445 -12.914 -27.781 1 98.62 368 ALA B C 1
ATOM 5820 O O . ALA B 1 368 ? 10.031 -12.594 -28.828 1 98.62 368 ALA B O 1
ATOM 5821 N N . ASP B 1 369 ? 10.133 -13.055 -26.641 1 98.75 369 ASP B N 1
ATOM 5822 C CA . ASP B 1 369 ? 11.531 -12.641 -26.516 1 98.75 369 ASP B CA 1
ATOM 5823 C C . ASP B 1 369 ? 12.445 -13.844 -26.344 1 98.75 369 ASP B C 1
ATOM 5825 O O . ASP B 1 369 ? 13.641 -13.688 -26.078 1 98.75 369 ASP B O 1
ATOM 5829 N N . THR B 1 370 ? 11.922 -15.047 -26.5 1 98.75 370 THR B N 1
ATOM 5830 C CA . THR B 1 370 ? 12.672 -16.266 -26.203 1 98.75 370 THR B CA 1
ATOM 5831 C C . THR B 1 370 ? 13.938 -16.344 -27.047 1 98.75 370 THR B C 1
ATOM 5833 O O . THR B 1 370 ? 15.039 -16.516 -26.531 1 98.75 370 THR B O 1
ATOM 5836 N N . ASP B 1 371 ? 13.844 -16.156 -28.344 1 98.12 371 ASP B N 1
ATOM 5837 C CA . ASP B 1 371 ? 14.977 -16.297 -29.25 1 98.12 371 ASP B CA 1
ATOM 5838 C C . ASP B 1 371 ? 16.016 -15.195 -29.016 1 98.12 371 ASP B C 1
ATOM 5840 O O . ASP B 1 371 ? 17.219 -15.461 -29.016 1 98.12 371 ASP B O 1
ATOM 5844 N N . ASP B 1 372 ? 15.516 -13.984 -28.844 1 98.19 372 ASP B N 1
ATOM 5845 C CA . ASP B 1 372 ? 16.406 -12.859 -28.609 1 98.19 372 ASP B CA 1
ATOM 5846 C C . ASP B 1 372 ? 17.234 -13.062 -27.344 1 98.19 372 ASP B C 1
ATOM 5848 O O . ASP B 1 372 ? 18.453 -12.828 -27.344 1 98.19 372 ASP B O 1
ATOM 5852 N N . VAL B 1 373 ? 16.578 -13.492 -26.281 1 98 373 VAL B N 1
ATOM 5853 C CA . VAL B 1 373 ? 17.266 -13.68 -25 1 98 373 VAL B CA 1
ATOM 5854 C C . VAL B 1 373 ? 18.266 -14.828 -25.109 1 98 373 VAL B C 1
ATOM 5856 O O . VAL B 1 373 ? 19.375 -14.734 -24.594 1 98 373 VAL B O 1
ATOM 5859 N N . ARG B 1 374 ? 17.922 -15.922 -25.797 1 97.12 374 ARG B N 1
ATOM 5860 C CA . ARG B 1 374 ? 18.844 -17.031 -26.016 1 97.12 374 ARG B CA 1
ATOM 5861 C C . ARG B 1 374 ? 20.078 -16.578 -26.797 1 97.12 374 ARG B C 1
ATOM 5863 O O . ARG B 1 374 ? 21.188 -16.984 -26.484 1 97.12 374 ARG B O 1
ATOM 5870 N N . ALA B 1 375 ? 19.828 -15.789 -27.781 1 96.94 375 ALA B N 1
ATOM 5871 C CA . ALA B 1 375 ? 20.938 -15.258 -28.578 1 96.94 375 ALA B CA 1
ATOM 5872 C C . ALA B 1 375 ? 21.875 -14.398 -27.719 1 96.94 375 ALA B C 1
ATOM 5874 O O . ALA B 1 375 ? 23.094 -14.484 -27.859 1 96.94 375 ALA B O 1
ATOM 5875 N N . GLU B 1 376 ? 21.281 -13.57 -26.875 1 96.31 376 GLU B N 1
ATOM 5876 C CA . GLU B 1 376 ? 22.062 -12.734 -25.969 1 96.31 376 GLU B CA 1
ATOM 5877 C C . GLU B 1 376 ? 22.938 -13.586 -25.062 1 96.31 376 GLU B C 1
ATOM 5879 O O . GLU B 1 376 ? 24.094 -13.258 -24.828 1 96.31 376 GLU B O 1
ATOM 5884 N N . LEU B 1 377 ? 22.406 -14.656 -24.547 1 95.44 377 LEU B N 1
ATOM 5885 C CA . LEU B 1 377 ? 23.125 -15.539 -23.641 1 95.44 377 LEU B CA 1
ATOM 5886 C C . LEU B 1 377 ? 24.25 -16.266 -24.359 1 95.44 377 LEU B C 1
ATOM 5888 O O . LEU B 1 377 ? 25.312 -16.516 -23.781 1 95.44 377 LEU B O 1
ATOM 5892 N N . ALA B 1 378 ? 24.031 -16.656 -25.594 1 91.75 378 ALA B N 1
ATOM 5893 C CA . ALA B 1 378 ? 25.047 -17.328 -26.391 1 91.75 378 ALA B CA 1
ATOM 5894 C C . ALA B 1 378 ? 26.234 -16.422 -26.641 1 91.75 378 ALA B C 1
ATOM 5896 O O . ALA B 1 378 ? 27.391 -16.875 -26.656 1 91.75 378 ALA B O 1
ATOM 5897 N N . GLN B 1 379 ? 26 -15.188 -26.812 1 88.94 379 GLN B N 1
ATOM 5898 C CA . GLN B 1 379 ? 27.062 -14.211 -27.031 1 88.94 379 GLN B CA 1
ATOM 5899 C C . GLN B 1 379 ? 27.891 -13.992 -25.766 1 88.94 379 GLN B C 1
ATOM 5901 O O . GLN B 1 379 ? 29.109 -13.789 -25.844 1 88.94 379 GLN B O 1
ATOM 5906 N N . GLN B 1 380 ? 27.266 -13.945 -24.688 1 82.81 380 GLN B N 1
ATOM 5907 C CA . GLN B 1 380 ? 27.953 -13.766 -23.422 1 82.81 380 GLN B CA 1
ATOM 5908 C C . GLN B 1 380 ? 28.906 -14.93 -23.141 1 82.81 380 GLN B C 1
ATOM 5910 O O . GLN B 1 380 ? 29.984 -14.734 -22.578 1 82.81 380 GLN B O 1
ATOM 5915 N N . LYS B 1 381 ? 28.562 -16.094 -23.516 1 72.81 381 LYS B N 1
ATOM 5916 C CA . LYS B 1 381 ? 29.406 -17.281 -23.344 1 72.81 381 LYS B CA 1
ATOM 5917 C C . LYS B 1 381 ? 30.672 -17.172 -24.203 1 72.81 381 LYS B C 1
ATOM 5919 O O . LYS B 1 381 ? 31.766 -17.5 -23.75 1 72.81 381 LYS B O 1
ATOM 5924 N N . ILE B 1 382 ? 30.453 -16.688 -25.344 1 65.38 382 ILE B N 1
ATOM 5925 C CA . ILE B 1 382 ? 31.578 -16.578 -26.266 1 65.38 382 ILE B CA 1
ATOM 5926 C C . ILE B 1 382 ? 32.562 -15.508 -25.766 1 65.38 382 ILE B C 1
ATOM 5928 O O . ILE B 1 382 ? 33.781 -15.703 -25.812 1 65.38 382 ILE B O 1
ATOM 5932 N N . SER B 1 383 ? 31.969 -14.469 -25.25 1 63.31 383 SER B N 1
ATOM 5933 C CA . SER B 1 383 ? 32.844 -13.398 -24.75 1 63.31 383 SER B CA 1
ATOM 5934 C C . SER B 1 383 ? 33.562 -13.82 -23.484 1 63.31 383 SER B C 1
ATOM 5936 O O . SER B 1 383 ? 34.719 -13.414 -23.25 1 63.31 383 SER B O 1
ATOM 5938 N N . SER B 1 384 ? 32.938 -14.578 -22.703 1 61.25 384 SER B N 1
ATOM 5939 C CA . SER B 1 384 ? 33.562 -15.031 -21.484 1 61.25 384 SER B CA 1
ATOM 5940 C C . SER B 1 384 ? 34.625 -16.094 -21.781 1 61.25 384 SER B C 1
ATOM 5942 O O . SER B 1 384 ? 35.625 -16.172 -21.078 1 61.25 384 SER B O 1
ATOM 5944 N N . THR B 1 385 ? 34.406 -16.922 -22.859 1 54.47 385 THR B N 1
ATOM 5945 C CA . THR B 1 385 ? 35.375 -17.953 -23.234 1 54.47 385 THR B CA 1
ATOM 5946 C C . THR B 1 385 ? 36.438 -17.375 -24.141 1 54.47 385 THR B C 1
ATOM 5948 O O . THR B 1 385 ? 37.562 -17.859 -24.156 1 54.47 385 THR B O 1
ATOM 5951 N N . GLY B 1 386 ? 36.125 -16.438 -25.016 1 48.78 386 GLY B N 1
ATOM 5952 C CA . GLY B 1 386 ?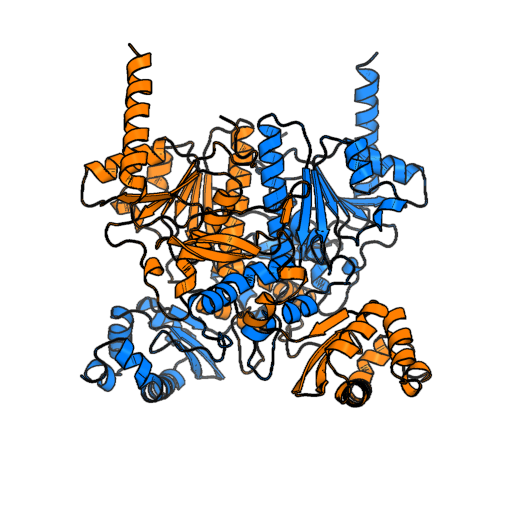 37.094 -15.883 -25.938 1 48.78 386 GLY B CA 1
ATOM 5953 C C . GLY B 1 386 ? 38.125 -15.016 -25.234 1 48.78 386 GLY B C 1
ATOM 5954 O O . GLY B 1 386 ? 39.188 -14.703 -25.828 1 48.78 386 GLY B O 1
ATOM 5955 N N . ASN B 1 387 ? 37.75 -14.164 -24.359 1 40.81 387 ASN B N 1
ATOM 5956 C CA . ASN B 1 387 ? 38.812 -13.383 -23.734 1 40.81 387 ASN B CA 1
ATOM 5957 C C . ASN B 1 387 ? 39.75 -14.266 -22.906 1 40.81 387 ASN B C 1
ATOM 5959 O O . ASN B 1 387 ? 40.625 -13.758 -22.203 1 40.81 387 ASN B O 1
ATOM 5963 N N . ALA B 1 388 ? 39.438 -15.461 -22.688 1 37.81 388 ALA B N 1
ATOM 5964 C CA . ALA B 1 388 ? 40.438 -16.328 -22.078 1 37.81 388 ALA B CA 1
ATOM 5965 C C . ALA B 1 388 ? 41.344 -16.969 -23.125 1 37.81 388 ALA B C 1
ATOM 5967 O O . ALA B 1 388 ? 42.188 -17.781 -22.812 1 37.81 388 ALA B O 1
ATOM 5968 N N . ALA B 1 389 ? 41.125 -16.703 -24.453 1 30.5 389 ALA B N 1
ATOM 5969 C CA . ALA B 1 389 ? 42.156 -17.203 -25.375 1 30.5 389 ALA B CA 1
ATOM 5970 C C . ALA B 1 389 ? 43.281 -16.188 -25.531 1 30.5 389 ALA B C 1
ATOM 5972 O O . ALA B 1 389 ? 43.062 -14.992 -25.719 1 30.5 389 ALA B O 1
#

Nearest PDB structures (foldseek):
  4ed9-assembly1_A-2  TM=8.786E-01  e=7.098E-32  Brucella suis 1330
  4hl6-assembly3_E  TM=8.913E-01  e=9.599E-31  Escherichia coli K-12
  9br7-assembly1_A  TM=8.789E-01  e=2.088E-28  Homo sapiens
  9br6-assembly1_A  TM=8.678E-01  e=3.725E-28  Homo sapiens
  5yit-assembly2_C  TM=8.714E-01  e=3.695E-24  Mycobacterium tuberculosis H37Rv

pLDDT: mean 94.65, std 9.06, range [28.16, 98.94]

Organism: NCBI:txid2511166

Solvent-accessible surface area (backbone atoms only — not comparable to full-atom values): 39741 Å² total; per-residue (Å²): 128,88,66,91,80,37,57,32,57,91,41,32,33,41,32,44,54,58,73,51,26,38,23,33,20,52,26,55,44,20,55,37,36,22,48,31,39,35,53,29,47,82,87,45,60,71,46,75,70,35,61,81,88,36,53,25,44,37,55,66,29,40,31,45,31,44,22,29,53,42,48,75,90,37,69,69,36,46,50,49,52,51,53,50,56,73,70,31,48,32,42,37,31,43,66,63,90,69,69,44,41,86,76,60,62,26,68,69,54,38,44,72,76,37,52,50,37,27,38,38,39,40,34,45,38,51,92,58,83,53,42,84,52,68,64,48,73,67,41,35,26,28,49,33,10,39,9,33,19,25,12,42,91,89,47,59,26,59,65,41,45,63,54,60,36,42,50,36,6,49,51,46,42,42,52,50,39,38,51,51,38,30,33,64,72,66,43,67,59,35,44,46,36,37,28,11,44,37,38,37,34,36,48,47,32,29,52,53,33,36,31,23,71,75,66,71,48,80,75,64,24,54,79,65,47,84,77,90,40,46,42,68,48,75,35,56,23,33,95,78,41,47,35,33,41,39,42,81,44,72,66,39,46,54,51,47,23,62,77,68,68,36,53,76,55,74,68,29,79,77,42,73,44,67,67,40,30,38,75,39,26,85,62,47,46,60,53,51,40,61,65,41,33,74,33,44,59,71,60,48,49,53,53,36,52,74,66,66,38,38,57,25,52,68,28,42,42,76,57,47,80,70,32,71,52,43,68,34,92,56,29,45,24,47,31,30,38,54,87,66,47,74,49,61,42,55,21,62,41,43,32,56,68,86,36,66,47,54,66,72,29,38,22,52,37,89,36,71,36,32,66,62,53,51,52,54,54,54,50,51,50,47,55,64,55,51,73,70,104,127,88,66,91,79,36,57,32,58,89,41,33,33,40,30,45,53,60,73,51,25,39,23,32,20,50,25,55,44,20,56,36,34,22,47,30,40,36,54,30,47,82,86,45,60,72,45,75,71,35,61,81,89,35,53,26,43,36,54,68,30,41,31,46,30,44,22,29,55,42,49,76,92,36,69,68,36,47,49,49,51,51,54,51,56,71,70,29,48,30,40,37,30,42,66,64,89,68,68,43,40,86,76,60,61,26,69,72,55,38,44,72,77,38,52,50,37,26,38,38,40,40,34,44,38,51,92,58,83,52,43,83,51,67,66,49,73,68,41,36,26,26,48,34,11,39,9,34,19,25,13,42,91,90,45,58,27,58,63,41,44,60,52,60,36,43,50,38,6,48,52,45,41,42,51,50,40,39,52,52,38,28,34,63,72,66,42,66,59,34,47,45,35,37,29,12,45,37,37,38,35,35,49,47,32,30,52,51,33,34,32,23,71,74,67,70,50,80,75,63,24,53,81,67,46,82,76,91,41,45,41,69,49,75,34,55,24,33,96,79,41,46,35,35,39,40,40,80,43,72,67,40,47,54,52,49,23,63,76,68,69,35,53,75,53,74,70,28,80,77,41,73,44,68,67,42,30,39,74,39,27,85,61,47,47,59,53,51,39,62,64,40,34,74,33,44,61,70,60,47,47,53,52,35,53,75,66,66,38,39,59,26,52,67,29,42,42,75,56,48,81,72,32,70,50,44,68,33,93,57,30,44,24,46,32,30,38,55,90,66,48,74,50,60,43,57,24,63,40,42,31,56,68,87,35,65,48,56,65,72,30,38,21,52,36,91,36,69,36,32,67,62,53,51,51,53,54,54,50,51,50,47,54,64,55,51,74,71,105

Radius of gyration: 26.72 Å; Cα contacts (8 Å, |Δi|>4): 1624; chains: 2; bounding box: 76×70×59 Å

InterPro domains:
  IPR003673 CoA-transferase family III [PF02515] (8-358)
  IPR023606 CoA-transferase family III domain 1 superfamily [G3DSA:3.40.50.10540] (7-334)
  IPR023606 CoA-transferase family III domain 1 superfamily [SSF89796] (5-377)
  IPR044855 CoA-transferase family III domain 3 superfamily [G3DSA:3.30.1540.10] (223-315)
  IPR050509 Coenzyme A-transferase family III [PTHR48228] (6-378)

Sequence (778 aa):
MTGSGLPLEGVRVIEMTHMVMGPTCGMILAQLGAEVIKVEPPAGDKTRSLGGMGVSFFPLFNRGKRSVVLDFAKPEDRETMHRLLASADVFLENFRDGQLDKQGLGPEELRKKYPQLIVAGHKGFLSGPYEHRPALDEVVQMMSGLAAMTGTRDKPQRVGSSANDIMGGMFGVIAILAALYQKRGGNKNGADIRIGLFENCLFLVAQHMVEYEMTGRKPRSMPEREHAWPIYDIFDAAGGDRIFIGVVTEGHWQSFCREFGMHEFADDPALRTTTDRIMARDRIIPRVAEVIKGWKVADLSAKLDALNICFSPINRPEDLLHDPHVLRPGGLVNNVNADGKPFRVPALPLEWNGSHIGEGLKVAALGADTDDVRAELAQQKISSTGNAAMTGSGLPLEGVRVIEMTHMVMGPTCGMILAQLGAEVIKVEPPAGDKTRSLGGMGVSFFPLFNRGKRSVVLDFAKPEDRETMHRLLASADVFLENFRDGQLDKQGLGPEELRKKYPQLIVAGHKGFLSGPYEHRPALDEVVQMMSGLAAMTGTRDKPQRVGSSANDIMGGMFGVIAILAALYQKRGGNKNGADIRIGLFENCLFLVAQHMVEYEMTGRKPRSMPEREHAWPIYDIFDAAGGDRIFIGVVTEGHWQSFCREFGMHEFADDPALRTTTDRIMARDRIIPRVAEVIKGWKVADLSAKLDALNICFSPINRPEDLLHDPHVLRPGGLVNNVNADGKPFRVPALPLEWNGSHIGEGLKVAALGADTDDVRAELAQQKISSTGNAA

Secondary structure (DSSP, 8-state):
------TTTT-EEEEE--SSHHHHHHHHHHHTT-EEEEEE-TT--GGGG--GGGGGHHHHHHTT-EEEE--TTSHHHHHHHHHHHHT-SEEEE-PPTTTTGGGT-SHHHHHHH-TT-EEEEEESS-SSTTTTS---HHHHHHHHTHHHHHS-SSS----SSSHHHHHHHHHHHHHHHHHHHHHHTT----EEEEEEHHHHHHHHTHHHHHHHHHH-PPPPPGGGPPPSSSEEEEEE-GGG-EEEEEE-SHHHHHHHHHHTT-HHHHT-GGG-SHHHHHHTHHHHHHHHHHHHTTS-HHHHHHHHHHTT-EEEE---GGGGGG-TTTSSBTTEEEEE-TTS-EEEEEPPSEEETTB---TTEEPPPTTTTHHHHHHHHHHHHHHHHHTT-/------TTTT-EEEEE--SSHHHHHHHHHHHTT-EEEEEE-TT--GGGG--GGGGGHHHHHHTT-EEEE--TTSHHHHHHHHHHHHT-SEEEE-PPTTTTGGGT-SHHHHHHH-TT-EEEEEESS-SSTTTTS---HHHHHHHHTHHHHHS-SSS----SSSHHHHHHHHHHHHHHHHHHHHHHTT----EEEEEEHHHHHHHHHHHHHHHHHHH-PPPPPGGGPPPSSSEEEEEE-GGG-EEEEEE-SHHHHHHHHHHTT-HHHHT-GGG-SHHHHHHTHHHHHHHHHHHHTTS-HHHHHHHHHHTT-EEEE---GGGGGG-TTTSSBTTEEEEE-TTS-EEEEEPPSEEETTB---TTEEPPPTTTTHHHHHHHHHHHHHHHHHTT-

Foldseek 3Di:
DPQPPFDQAPAEEEEAEAFFQQLLLQQVSLLSRYAYEYEAEPVGHPLCDDDDPSVCGQVVSQWNYHFAYAHLVDPVSLVVVVLSQQSHQEYTYEDQQPPCVVSLPHPVSCCVVPFQHAYEYEYAADDDDCSRPDHDLVVLCVVQCVQVQADAVVGRHDDPDSVLSSVQSVVSNVVSVVQVVVCVVPPSGYHYHYTHSSVSSNVVCVVQVVCCVVPVDHDGRPVPHQDPFLAFDKAAAPPRWIKTWDQHDPLSVLLVCVVLVVVVQVVDPQNPDRVSSSVCSVPVVVVVNVSRHHDDPVVVVVVCVVSVTDMDIDDDPVRLVVDPVCPPVQNWAWEAEQVGDIDIDGFDPDDDPNHTTDHYTYSHDHNNCHVVSVVVSVVVVCVVVVVVD/DPQPPFDQAPAEEEEAEAFFQQLLLQQVSLLSRYAYEYEAEPVGHPLPDDDDPSPCGQCVSQWNYHFAYAHLVDPVSLVLVVLSQQSHQEYTYEDQQPPCVVSLPHPVSCCVVPQQHAYEYEYQADDDDCSRPDHDLVVLCVVQCVQVQADAVVGRHDDPDSVLSSVQSVVSNVVSVVQVVVCVVPPSGYHYHYTHSSVSSNVVCVVQVVCCVVPVDHDGRPVPHQDPFLAFDKAAAPPRWIKTWDQHDPLSVLLVCVVLVVVVQVVDPQNPDRVSSSVCSVPVVVVVNVSRHYDDPVVVVVVCVVSVTDMDTDDDPVRLVVPPVCPPVQNWAWEAEQVGDIDIDGFDPDDDPNHTTDHYTYRHDHNNCNVVSVVVSVVVVCVVVVVVD